Protein 3OF6 (pdb70)

CATH classification: 2.60.40.10 (+1 more: 2.60.40.10)

B-factor: mean 86.04, std 24.81, range [16.62, 244.66]

Nearest PDB structures (foldseek):
  1kgc-assembly1_E  TM=9.900E-01  e=1.786E-47  Homo sapiens
  7pbe-assembly2_J  TM=9.683E-01  e=1.041E-43  Homo sapiens
  7z50-assembly2_F  TM=9.726E-01  e=2.610E-43  Mus musculus
  4ozh-assembly2_F  TM=9.493E-01  e=7.815E-44  Homo sapiens
  3vxs-assembly1_E  TM=9.601E-01  e=2.074E-43  Homo sapiens

InterPro domains:
  IPR013783 Immunoglobulin-like fold [G3DSA:2.60.40.10] (13-126)
  IPR027834 Pre-T-cell antigen receptor [PF15028] (20-144)
  IPR027834 Pre-T-cell antigen receptor [PTHR37866] (1-277)
  IPR036179 Immunoglobulin-like domain superfamily [SSF48726] (24-108)

Structure (mmCIF, N/CA/C/O backbone):
data_3OF6
#
_entry.id   3OF6
#
_cell.length_a   114.902
_cell.length_b   114.902
_cell.length_c   183.101
_cell.angle_alpha   90.00
_cell.angle_beta   90.00
_cell.angle_gamma   120.00
#
_symmetry.space_group_name_H-M   'P 32 2 1'
#
loop_
_entity.id
_entity.type
_entity.pdbx_description
1 polymer 'T cell receptor beta chain'
2 polymer 'Pre T-cell antigen receptor alpha'
3 non-polymer 2-acetamido-2-deoxy-beta-D-glucopyranose
4 water water
#
loop_
_atom_site.group_PDB
_atom_site.id
_atom_site.type_symbol
_atom_site.label_atom_id
_atom_site.label_alt_id
_atom_site.label_comp_id
_atom_site.label_asym_id
_atom_site.label_entity_id
_atom_site.label_seq_id
_atom_site.pdbx_PDB_ins_code
_atom_site.Cartn_x
_atom_site.Cartn_y
_atom_site.Cartn_z
_atom_site.occupancy
_atom_site.B_iso_or_equiv
_atom_site.auth_seq_id
_atom_site.auth_comp_id
_atom_site.auth_asym_id
_atom_site.auth_atom_id
_atom_site.pdbx_PDB_model_num
ATOM 1 N N . MET A 1 5 ? 68.814 -73.724 50.802 1.00 90.87 2 MET A N 1
ATOM 2 C CA . MET A 1 5 ? 69.589 -73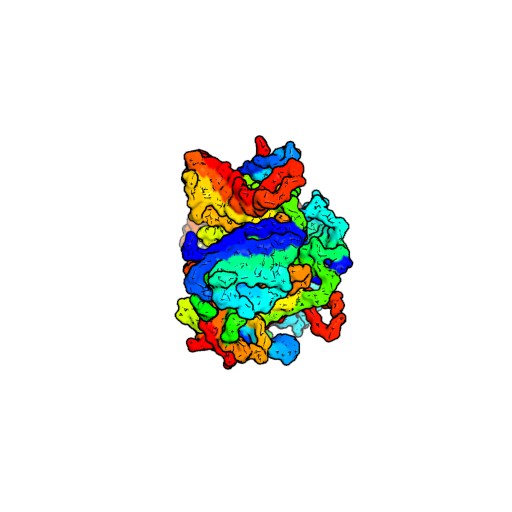.912 49.581 1.00 97.92 2 MET A CA 1
ATOM 3 C C . MET A 1 5 ? 69.805 -75.393 49.288 1.00 100.58 2 MET A C 1
ATOM 4 O O . MET A 1 5 ? 70.232 -76.151 50.159 1.00 102.50 2 MET A O 1
ATOM 6 N N . GLY A 1 6 ? 69.508 -75.800 48.057 1.00 100.29 3 GLY A N 1
ATOM 7 C CA . GLY A 1 6 ? 69.007 -74.885 47.048 1.00 98.01 3 GLY A CA 1
ATOM 8 C C . GLY A 1 6 ? 67.493 -74.881 46.966 1.00 99.49 3 GLY A C 1
ATOM 9 O O . GLY A 1 6 ? 66.813 -74.414 47.880 1.00 104.16 3 GLY A O 1
ATOM 10 N N . VAL A 1 7 ? 66.964 -75.404 45.864 1.00 88.60 4 VAL A N 1
ATOM 11 C CA . VAL A 1 7 ? 65.521 -75.464 45.662 1.00 69.46 4 VAL A CA 1
ATOM 12 C C . VAL A 1 7 ? 64.917 -76.674 46.367 1.00 65.50 4 VAL A C 1
ATOM 13 O O . VAL A 1 7 ? 65.308 -77.812 46.111 1.00 65.46 4 VAL A O 1
ATOM 17 N N . SER A 1 8 ? 63.963 -76.420 47.258 1.00 67.67 5 SER A N 1
ATOM 18 C CA . SER A 1 8 ? 63.294 -77.491 47.988 1.00 78.36 5 SER A CA 1
ATOM 19 C C . SER A 1 8 ? 61.789 -77.462 47.743 1.00 75.26 5 SER A C 1
ATOM 20 O O . SER A 1 8 ? 61.194 -76.394 47.605 1.00 73.23 5 SER A O 1
ATOM 23 N N . GLN A 1 9 ? 61.180 -78.642 47.687 1.00 74.24 6 GLN A N 1
ATOM 24 C CA . GLN A 1 9 ? 59.742 -78.751 47.467 1.00 71.43 6 GLN A CA 1
ATOM 25 C C . GLN A 1 9 ? 59.084 -79.593 48.554 1.00 62.74 6 GLN A C 1
ATOM 26 O O . GLN A 1 9 ? 59.743 -80.394 49.216 1.00 69.98 6 GLN A O 1
ATOM 32 N N . SER A 1 10 ? 57.781 -79.405 48.733 1.00 55.89 7 SER A N 1
ATOM 33 C CA . SER A 1 10 ? 57.034 -80.135 49.750 1.00 62.59 7 SER A CA 1
ATOM 34 C C . SER A 1 10 ? 55.554 -80.220 49.393 1.00 75.90 7 SER A C 1
ATOM 35 O O . SER A 1 10 ? 54.946 -79.220 49.010 1.00 86.91 7 SER A O 1
ATOM 38 N N . PRO A 1 11 ? 54.968 -81.420 49.520 1.00 71.73 8 PRO A N 1
ATOM 39 C CA . PRO A 1 11 ? 55.678 -82.635 49.933 1.00 72.68 8 PRO A CA 1
ATOM 40 C C . PRO A 1 11 ? 56.417 -83.274 48.762 1.00 71.44 8 PRO A C 1
ATOM 41 O O . PRO A 1 11 ? 56.165 -82.919 47.612 1.00 75.38 8 PRO A O 1
ATOM 45 N N . ARG A 1 12 ? 57.318 -84.206 49.056 1.00 68.41 9 ARG A N 1
ATOM 46 C CA . ARG A 1 12 ? 58.024 -84.938 48.011 1.00 76.11 9 ARG A CA 1
ATOM 47 C C . ARG A 1 12 ? 57.152 -86.071 47.482 1.00 78.77 9 ARG A C 1
ATOM 48 O O . ARG A 1 12 ? 57.205 -86.411 46.300 1.00 81.12 9 ARG A O 1
ATOM 56 N N . TYR A 1 13 ? 56.349 -86.649 48.369 1.00 72.21 10 TYR A N 1
ATOM 57 C CA . TYR A 1 13 ? 55.446 -87.732 48.002 1.00 68.69 10 TYR A CA 1
ATOM 58 C C . TYR A 1 13 ? 54.060 -87.488 48.585 1.00 71.59 10 TYR A C 1
ATOM 59 O O . TYR A 1 13 ? 53.907 -87.323 49.796 1.00 79.43 10 TYR A O 1
ATOM 68 N N . LYS A 1 14 ? 53.051 -87.467 47.721 1.00 67.63 11 LYS A N 1
ATOM 69 C CA . LYS A 1 14 ? 51.684 -87.212 48.156 1.00 65.40 11 LYS A CA 1
ATOM 70 C C . LYS A 1 14 ? 50.682 -88.117 47.448 1.00 69.66 11 LYS A C 1
ATOM 71 O O . LYS A 1 14 ? 50.555 -88.084 46.224 1.00 70.90 11 LYS A O 1
ATOM 77 N N . VAL A 1 15 ? 49.973 -88.926 48.229 1.00 82.03 12 VAL A N 1
ATOM 78 C CA . VAL A 1 15 ? 48.924 -89.786 47.694 1.00 94.26 12 VAL A CA 1
ATOM 79 C C . VAL A 1 15 ? 47.557 -89.303 48.166 1.00 112.60 12 VAL A C 1
ATOM 80 O O . VAL A 1 15 ? 47.344 -89.083 49.359 1.00 123.47 12 VAL A O 1
ATOM 84 N N . ALA A 1 16 ? 46.632 -89.132 47.227 1.00 113.88 13 ALA A N 1
ATOM 85 C CA . ALA A 1 16 ? 45.308 -88.615 47.552 1.00 113.00 13 ALA A CA 1
ATOM 86 C C . ALA A 1 16 ? 44.197 -89.350 46.808 1.00 106.86 13 ALA A C 1
ATOM 87 O O . ALA A 1 16 ? 44.449 -90.071 45.842 1.00 102.96 13 ALA A O 1
ATOM 89 N N . LYS A 1 17 ? 42.966 -89.156 47.269 1.00 107.50 14 LYS A N 1
ATOM 90 C CA . LYS A 1 17 ? 41.796 -89.769 46.654 1.00 101.90 14 LYS A CA 1
ATOM 91 C C . LYS A 1 17 ? 41.175 -88.816 45.638 1.00 104.46 14 LYS A C 1
ATOM 92 O O . LYS A 1 17 ? 41.275 -87.598 45.781 1.00 106.35 14 LYS A O 1
ATOM 98 N N . ARG A 1 18 ? 40.538 -89.371 44.612 1.00 106.41 15 ARG A N 1
ATOM 99 C CA . ARG A 1 18 ? 39.901 -88.554 43.585 1.00 105.25 15 ARG A CA 1
ATOM 100 C C . ARG A 1 18 ? 38.785 -87.695 44.170 1.00 99.04 15 ARG A C 1
ATOM 101 O O . ARG A 1 18 ? 37.952 -88.178 44.937 1.00 95.95 15 ARG A O 1
ATOM 109 N N . GLY A 1 19 ? 38.779 -86.418 43.803 1.00 95.24 16 GLY A N 1
ATOM 110 C CA . GLY A 1 19 ? 37.805 -85.478 44.325 1.00 99.18 16 GLY A CA 1
ATOM 111 C C . GLY A 1 19 ? 38.344 -84.723 45.523 1.00 103.36 16 GLY A C 1
ATOM 112 O O . GLY A 1 19 ? 37.666 -83.865 46.088 1.00 105.28 16 GLY A O 1
ATOM 113 N N . GLN A 1 20 ? 39.574 -85.047 45.911 1.00 104.50 17 GLN A N 1
ATOM 114 C CA . GLN A 1 20 ? 40.217 -84.403 47.051 1.00 105.89 17 GLN A CA 1
ATOM 115 C C . GLN A 1 20 ? 41.275 -83.404 46.596 1.00 111.93 17 GLN A C 1
ATOM 116 O O . GLN A 1 20 ? 42.351 -83.789 46.141 1.00 111.97 17 GLN A O 1
ATOM 122 N N . ASP A 1 21 ? 40.960 -82.118 46.722 1.00 122.87 18 ASP A N 1
ATOM 123 C CA . ASP A 1 21 ? 41.885 -81.058 46.337 1.00 134.94 18 ASP A CA 1
ATOM 124 C C . ASP A 1 21 ? 43.183 -81.126 47.138 1.00 141.65 18 ASP A C 1
ATOM 125 O O . ASP A 1 21 ? 43.166 -81.376 48.343 1.00 148.27 18 ASP A O 1
ATOM 130 N N . VAL A 1 22 ? 44.304 -80.902 46.461 1.00 138.93 19 VAL A N 1
ATOM 131 C CA . VAL A 1 22 ? 45.612 -80.946 47.106 1.00 138.69 19 VAL A CA 1
ATOM 132 C C . VAL A 1 22 ? 46.359 -79.626 46.933 1.00 134.86 19 VAL A C 1
ATOM 133 O O . VAL A 1 22 ? 45.891 -78.725 46.237 1.00 139.68 19 VAL A O 1
ATOM 137 N N . ALA A 1 23 ? 47.520 -79.518 47.572 1.00 127.71 20 ALA A N 1
ATOM 138 C CA . ALA A 1 23 ? 48.328 -78.307 47.492 1.00 121.70 20 ALA A CA 1
ATOM 139 C C . ALA A 1 23 ? 49.818 -78.620 47.580 1.00 118.23 20 ALA A C 1
ATOM 140 O O . ALA A 1 23 ? 50.246 -79.424 48.409 1.00 110.22 20 ALA A O 1
ATOM 142 N N . LEU A 1 24 ? 50.603 -77.979 46.721 1.00 121.46 21 LEU A N 1
ATOM 143 C CA . LEU A 1 24 ? 52.047 -78.181 46.698 1.00 118.82 21 LEU A CA 1
ATOM 144 C C . LEU A 1 24 ? 52.776 -76.866 46.951 1.00 117.41 21 LEU A C 1
ATOM 145 O O . LEU A 1 24 ? 52.207 -75.789 46.777 1.00 122.58 21 LEU A O 1
ATOM 150 N N . ARG A 1 25 ? 54.037 -76.958 47.360 1.00 111.97 22 ARG A N 1
ATOM 151 C CA . ARG A 1 25 ? 54.828 -75.769 47.656 1.00 105.20 22 ARG A CA 1
ATOM 152 C C . ARG A 1 25 ? 56.256 -75.889 47.132 1.00 85.70 22 ARG A C 1
ATOM 153 O O . ARG A 1 25 ? 56.764 -76.992 46.926 1.00 75.40 22 ARG A O 1
ATOM 155 N N . CYS A 1 26 ? 56.896 -74.744 46.918 1.00 83.54 23 CYS A N 1
ATOM 156 C CA . CYS A 1 26 ? 58.270 -74.709 46.431 1.00 89.34 23 CYS A CA 1
ATOM 157 C C . CYS A 1 26 ? 59.000 -73.477 46.955 1.00 92.36 23 CYS A C 1
ATOM 158 O O . CYS A 1 26 ? 58.495 -72.358 46.860 1.00 98.79 23 CYS A O 1
ATOM 161 N N . ASP A 1 27 ? 60.189 -73.689 47.511 1.00 87.44 24 ASP A N 1
ATOM 162 C CA . ASP A 1 27 ? 60.991 -72.592 48.040 1.00 88.82 24 ASP A CA 1
ATOM 163 C C . ASP A 1 27 ? 62.291 -72.448 47.253 1.00 88.43 24 ASP A C 1
ATOM 164 O O . ASP A 1 27 ? 63.306 -73.049 47.605 1.00 83.26 24 ASP A O 1
ATOM 169 N N . PRO A 1 28 ? 62.257 -71.644 46.179 1.00 89.36 25 PRO A N 1
ATOM 170 C CA . PRO A 1 28 ? 63.393 -71.433 45.275 1.00 88.66 25 PRO A CA 1
ATOM 171 C C . PRO A 1 28 ? 64.626 -70.889 45.991 1.00 95.48 25 PRO A C 1
ATOM 172 O O . PRO A 1 28 ? 64.549 -70.511 47.160 1.00 98.94 25 PRO A O 1
ATOM 176 N N . ILE A 1 29 ? 65.751 -70.855 45.285 1.00 97.48 26 ILE A N 1
ATOM 177 C CA . ILE A 1 29 ? 66.995 -70.337 45.841 1.00 99.84 26 ILE A CA 1
ATOM 178 C C . ILE A 1 29 ? 66.913 -68.825 46.029 1.00 111.33 26 ILE A C 1
ATOM 179 O O . ILE A 1 29 ? 66.347 -68.117 45.196 1.00 107.91 26 ILE A O 1
ATOM 184 N N . SER A 1 30 ? 67.478 -68.338 47.129 1.00 121.04 27 SER A N 1
ATOM 185 C CA . SER A 1 30 ? 67.454 -66.913 47.440 1.00 121.73 27 SER A CA 1
ATOM 186 C C . SER A 1 30 ? 68.139 -66.089 46.354 1.00 122.31 27 SER A C 1
ATOM 187 O O . SER A 1 30 ? 69.262 -66.389 45.948 1.00 122.58 27 SER A O 1
ATOM 190 N N . GLY A 1 31 ? 67.455 -65.049 45.888 1.00 119.10 28 GLY A N 1
ATOM 191 C CA . GLY A 1 31 ? 68.006 -64.165 44.877 1.00 114.42 28 GLY A CA 1
ATOM 192 C C . GLY A 1 31 ? 67.634 -64.566 43.463 1.00 109.75 28 GLY A C 1
ATOM 193 O O . GLY A 1 31 ? 68.189 -64.044 42.496 1.00 112.41 28 GLY A O 1
ATOM 194 N N . HIS A 1 32 ? 66.693 -65.495 43.341 1.00 99.65 29 HIS A N 1
ATOM 195 C CA . HIS A 1 32 ? 66.245 -65.962 42.033 1.00 82.10 29 HIS A CA 1
ATOM 196 C C . HIS A 1 32 ? 64.989 -65.229 41.572 1.00 70.47 29 HIS A C 1
ATOM 197 O O . HIS A 1 32 ? 63.945 -65.288 42.222 1.00 60.49 29 HIS A O 1
ATOM 204 N N . VAL A 1 33 ? 65.104 -64.540 40.442 1.00 73.65 30 VAL A N 1
ATOM 205 C CA . VAL A 1 33 ? 64.026 -63.707 39.923 1.00 82.38 30 VAL A CA 1
ATOM 206 C C . VAL A 1 33 ? 62.896 -64.524 39.301 1.00 94.76 30 VAL A C 1
ATOM 207 O O . VAL A 1 33 ? 61.720 -64.199 39.468 1.00 106.21 30 VAL A O 1
ATOM 211 N N . SER A 1 34 ? 63.255 -65.585 38.585 1.00 90.41 31 SER A N 1
ATOM 212 C CA . SER A 1 34 ? 62.267 -66.396 37.880 1.00 86.32 31 SER A CA 1
ATOM 213 C C . SER A 1 34 ? 61.889 -67.663 38.642 1.00 93.68 31 SER A C 1
ATOM 214 O O . SER A 1 34 ? 62.598 -68.092 39.552 1.00 94.30 31 SER A O 1
ATOM 217 N N . LEU A 1 35 ? 60.762 -68.254 38.256 1.00 102.99 32 LEU A N 1
ATOM 218 C CA . LEU A 1 35 ? 60.272 -69.480 38.873 1.00 105.26 32 LEU A CA 1
ATOM 219 C C . LEU A 1 35 ? 59.411 -70.235 37.866 1.00 103.77 32 LEU A C 1
ATOM 220 O O . LEU A 1 35 ? 58.569 -69.641 37.193 1.00 96.01 32 LEU A O 1
ATOM 225 N N . PHE A 1 36 ? 59.621 -71.543 37.764 1.00 111.15 33 PHE A N 1
ATOM 226 C CA . PHE A 1 36 ? 58.910 -72.350 36.779 1.00 116.89 33 PHE A CA 1
ATOM 227 C C . PHE A 1 36 ? 58.196 -73.543 37.408 1.00 116.11 33 PHE A C 1
ATOM 228 O O . PHE A 1 36 ? 58.601 -74.042 38.458 1.00 119.48 33 PHE A O 1
ATOM 236 N N . TRP A 1 37 ? 57.129 -73.991 36.753 1.00 112.87 34 TRP A N 1
ATOM 237 C CA . TRP A 1 37 ? 56.417 -75.197 37.159 1.00 111.29 34 TRP A CA 1
ATOM 238 C C . TRP A 1 37 ? 56.293 -76.153 35.978 1.00 114.63 34 TRP A C 1
ATOM 239 O O . TRP A 1 37 ? 55.847 -75.764 34.899 1.00 119.58 34 TRP A O 1
ATOM 250 N N . TYR A 1 38 ? 56.692 -77.404 36.184 1.00 108.94 35 TYR A N 1
ATOM 251 C CA . TYR A 1 38 ? 56.650 -78.402 35.120 1.00 100.45 35 TYR A CA 1
ATOM 252 C C . TYR A 1 38 ? 55.864 -79.646 35.524 1.00 100.48 35 TYR A C 1
ATOM 253 O O . TYR A 1 38 ? 55.480 -79.803 36.683 1.00 93.09 35 TYR A O 1
ATOM 262 N N . GLN A 1 39 ? 55.629 -80.526 34.555 1.00 109.20 36 GLN A N 1
ATOM 263 C CA . GLN A 1 39 ? 54.860 -81.743 34.787 1.00 110.08 36 GLN A CA 1
ATOM 264 C C . GLN A 1 39 ? 55.415 -82.912 33.981 1.00 118.60 36 GLN A C 1
ATOM 265 O O . GLN A 1 39 ? 55.339 -82.922 32.753 1.00 123.28 36 GLN A O 1
ATOM 271 N N . GLN A 1 40 ? 55.972 -83.897 34.678 1.00 127.02 37 GLN A N 1
ATOM 272 C CA . GLN A 1 40 ? 56.490 -85.095 34.027 1.00 135.68 37 GLN A CA 1
ATOM 273 C C . GLN A 1 40 ? 55.536 -86.269 34.205 1.00 133.86 37 GLN A C 1
ATOM 274 O O . GLN A 1 40 ? 55.222 -86.662 35.329 1.00 127.68 37 GLN A O 1
ATOM 280 N N . ALA A 1 41 ? 55.076 -86.826 33.090 1.00 138.58 38 ALA A N 1
ATOM 281 C CA . ALA A 1 41 ? 54.147 -87.948 33.124 1.00 141.44 38 ALA A CA 1
ATOM 282 C C . ALA A 1 41 ? 54.423 -88.931 31.991 1.00 147.11 38 ALA A C 1
ATOM 283 O O . ALA A 1 41 ? 54.795 -88.532 30.887 1.00 156.81 38 ALA A O 1
ATOM 285 N N . LEU A 1 42 ? 54.243 -90.217 32.277 1.00 138.44 39 LEU A N 1
ATOM 286 C CA . LEU A 1 42 ? 54.436 -91.267 31.283 1.00 126.39 39 LEU A CA 1
ATOM 287 C C . LEU A 1 42 ? 55.868 -91.297 30.754 1.00 117.96 39 LEU A C 1
ATOM 288 O O . LEU A 1 42 ? 56.119 -91.769 29.645 1.00 116.58 39 LEU A O 1
ATOM 293 N N . GLY A 1 43 ? 56.801 -90.791 31.554 1.00 110.58 40 GLY A N 1
ATOM 294 C CA . GLY A 1 43 ? 58.203 -90.780 31.179 1.00 110.02 40 GLY A CA 1
ATOM 295 C C . GLY A 1 43 ? 58.560 -89.648 30.236 1.00 109.62 40 GLY A C 1
ATOM 296 O O . GLY A 1 43 ? 59.728 -89.454 29.898 1.00 114.59 40 GLY A O 1
ATOM 297 N N . GLN A 1 44 ? 57.550 -88.897 29.810 1.00 98.82 41 GLN A N 1
ATOM 298 C CA . GLN A 1 44 ? 57.758 -87.777 28.899 1.00 95.09 41 GLN A CA 1
ATOM 299 C C . GLN A 1 44 ? 58.521 -86.640 29.570 1.00 100.62 41 GLN A C 1
ATOM 300 O O . GLN A 1 44 ? 58.471 -86.480 30.789 1.00 101.64 41 GLN A O 1
ATOM 306 N N . GLY A 1 45 ? 59.227 -85.854 28.763 1.00 104.93 42 GLY A N 1
ATOM 307 C CA . GLY A 1 45 ? 59.986 -84.726 29.268 1.00 98.83 42 GLY A CA 1
ATOM 308 C C . GLY A 1 45 ? 59.108 -83.731 30.002 1.00 92.24 42 GLY A C 1
ATOM 309 O O . GLY A 1 45 ? 57.888 -83.736 29.839 1.00 96.31 42 GLY A O 1
ATOM 310 N N . PRO A 1 46 ? 59.729 -82.867 30.818 1.00 78.66 43 PRO A N 1
ATOM 311 C CA . PRO A 1 46 ? 59.031 -81.857 31.619 1.00 63.83 43 PRO A CA 1
ATOM 312 C C . PRO A 1 46 ? 58.139 -80.968 30.763 1.00 61.42 43 PRO A C 1
ATOM 313 O O . PRO A 1 46 ? 58.637 -80.160 29.980 1.00 56.90 43 PRO A O 1
ATOM 317 N N . GLU A 1 47 ? 56.828 -81.126 30.914 1.00 71.87 44 GLU A N 1
ATOM 318 C CA . GLU A 1 47 ? 55.869 -80.318 30.175 1.00 75.92 44 GLU A CA 1
ATOM 319 C C . GLU A 1 47 ? 55.576 -79.020 30.920 1.00 82.67 44 GLU A C 1
ATOM 320 O O . GLU A 1 47 ? 55.084 -79.040 32.048 1.00 85.98 44 GLU A O 1
ATOM 326 N N . PHE A 1 48 ? 55.886 -77.896 30.283 1.00 84.73 45 PHE A N 1
ATOM 327 C CA . PHE A 1 48 ? 55.691 -76.584 30.890 1.00 83.36 45 PHE A CA 1
ATOM 328 C C . PHE A 1 48 ? 54.275 -76.416 31.434 1.00 77.12 45 PHE A C 1
ATOM 329 O O . PHE A 1 48 ? 53.324 -76.992 30.906 1.00 76.97 45 PHE A O 1
ATOM 337 N N . LEU A 1 49 ? 54.146 -75.625 32.494 1.00 77.18 46 LEU A N 1
ATOM 338 C CA . LEU A 1 49 ? 52.847 -75.353 33.098 1.00 91.44 46 LEU A CA 1
ATOM 339 C C . LEU A 1 49 ? 52.604 -73.852 33.217 1.00 97.46 46 LEU A C 1
ATOM 340 O O . LEU A 1 49 ? 51.804 -73.283 32.475 1.00 94.43 46 LEU A O 1
ATOM 345 N N . THR A 1 50 ? 53.300 -73.217 34.155 1.00 104.62 47 THR A N 1
ATOM 346 C CA . THR A 1 50 ? 53.163 -71.781 34.371 1.00 107.98 47 THR A CA 1
ATOM 347 C C . THR A 1 50 ? 54.520 -71.129 34.619 1.00 112.12 47 THR A C 1
ATOM 348 O O . THR A 1 50 ? 55.517 -71.815 34.847 1.00 112.95 47 THR A O 1
ATOM 352 N N . TYR A 1 51 ? 54.552 -69.801 34.574 1.00 110.53 48 TYR A N 1
ATOM 353 C CA . TYR A 1 51 ? 55.790 -69.055 34.764 1.00 106.06 48 TYR A CA 1
ATOM 354 C C . TYR A 1 51 ? 55.621 -67.921 35.771 1.00 111.42 48 TYR A C 1
ATOM 355 O O . TYR A 1 51 ? 54.656 -67.161 35.707 1.00 113.49 48 TYR A O 1
ATOM 364 N N . PHE A 1 52 ? 56.566 -67.816 36.700 1.00 114.16 49 PHE A N 1
ATOM 365 C CA . PHE A 1 52 ? 56.546 -66.757 37.703 1.00 113.14 49 PHE A CA 1
ATOM 366 C C . PHE A 1 52 ? 57.750 -65.829 37.578 1.00 114.16 49 PHE A C 1
ATOM 367 O O . PHE A 1 52 ? 58.896 -66.259 37.703 1.00 106.41 49 PHE A O 1
ATOM 375 N N . GLN A 1 53 ? 57.477 -64.553 37.329 1.00 122.34 50 GLN A N 1
ATOM 376 C CA . GLN A 1 53 ? 58.518 -63.537 37.265 1.00 125.40 50 GLN A CA 1
ATOM 377 C C . GLN A 1 53 ? 58.325 -62.528 38.389 1.00 126.64 50 GLN A C 1
ATOM 378 O O . GLN A 1 53 ? 57.468 -61.649 38.304 1.00 130.50 50 GLN A O 1
ATOM 384 N N . ASN A 1 54 ? 59.125 -62.662 39.442 1.00 122.46 51 ASN A N 1
ATOM 385 C CA . ASN A 1 54 ? 58.987 -61.807 40.614 1.00 123.74 51 ASN A CA 1
ATOM 386 C C . ASN A 1 54 ? 57.541 -61.750 41.090 1.00 127.68 51 ASN A C 1
ATOM 387 O O . ASN A 1 54 ? 56.875 -60.726 40.949 1.00 138.85 51 ASN A O 1
ATOM 392 N N . GLU A 1 55 ? 57.064 -62.865 41.636 1.00 118.50 52 GLU A N 1
ATOM 393 C CA . GLU A 1 55 ? 55.709 -62.972 42.176 1.00 113.10 52 GLU A CA 1
ATOM 394 C C . GLU A 1 55 ? 54.617 -62.627 41.161 1.00 93.63 52 GLU A C 1
ATOM 395 O O . GLU A 1 55 ? 53.475 -62.361 41.536 1.00 86.11 52 GLU A O 1
ATOM 401 N N . ALA A 1 56 ? 54.965 -62.645 39.878 1.00 85.24 53 ALA A N 1
ATOM 402 C CA . ALA A 1 56 ? 54.008 -62.304 38.829 1.00 76.50 53 ALA A CA 1
ATOM 403 C C . ALA A 1 56 ? 54.004 -63.324 37.694 1.00 79.40 53 ALA A C 1
ATOM 404 O O . ALA A 1 56 ? 55.034 -63.580 37.074 1.00 87.41 53 ALA A O 1
ATOM 406 N N . GLN A 1 57 ? 52.836 -63.899 37.423 1.00 72.73 54 GLN A N 1
ATOM 407 C CA . GLN A 1 57 ? 52.689 -64.859 36.335 1.00 74.96 54 GLN A CA 1
ATOM 408 C C . GLN A 1 57 ? 52.599 -64.164 34.980 1.00 80.05 54 GLN A C 1
ATOM 409 O O . GLN A 1 57 ? 51.700 -63.357 34.744 1.00 77.07 54 GLN A O 1
ATOM 415 N N . LEU A 1 58 ? 53.536 -64.485 34.094 1.00 83.63 55 LEU A N 1
ATOM 416 C CA . LEU A 1 58 ? 53.573 -63.888 32.765 1.00 89.47 55 LEU A CA 1
ATOM 417 C C . LEU A 1 58 ? 53.317 -64.929 31.679 1.00 103.05 55 LEU A C 1
ATOM 418 O O . LEU A 1 58 ? 53.424 -64.634 30.489 1.00 107.36 55 LEU A O 1
ATOM 423 N N . ASP A 1 59 ? 52.978 -66.146 32.094 1.00 107.31 56 ASP A N 1
ATOM 424 C CA . ASP A 1 59 ? 52.731 -67.233 31.152 1.00 104.81 56 ASP A CA 1
ATOM 425 C C . ASP A 1 59 ? 51.942 -68.366 31.804 1.00 102.32 56 ASP A C 1
ATOM 426 O O . ASP A 1 59 ? 52.315 -68.863 32.866 1.00 93.86 56 ASP A O 1
ATOM 431 N N . LYS A 1 60 ? 50.849 -68.767 31.161 1.00 108.00 57 LYS A N 1
ATOM 432 C CA . LYS A 1 60 ? 50.005 -69.843 31.670 1.00 104.33 57 LYS A CA 1
ATOM 433 C C . LYS A 1 60 ? 49.563 -70.768 30.541 1.00 103.47 57 LYS A C 1
ATOM 434 O O . LYS A 1 60 ? 48.426 -71.240 30.522 1.00 104.63 57 LYS A O 1
ATOM 440 N N . SER A 1 61 ? 50.468 -71.026 29.603 1.00 104.00 58 SER A N 1
ATOM 441 C CA . SER A 1 61 ? 50.148 -71.826 28.425 1.00 114.59 58 SER A CA 1
ATOM 442 C C . SER A 1 61 ? 50.080 -73.319 28.733 1.00 117.38 58 SER A C 1
ATOM 443 O O . SER A 1 61 ? 49.254 -74.040 28.173 1.00 113.16 58 SER A O 1
ATOM 446 N N . GLY A 1 62 ? 50.952 -73.778 29.625 1.00 118.11 59 GLY A N 1
ATOM 447 C CA . GLY A 1 62 ? 51.056 -75.192 29.931 1.00 116.02 59 GLY A CA 1
ATOM 448 C C . GLY A 1 62 ? 49.872 -75.767 30.685 1.00 112.55 59 GLY A C 1
ATOM 449 O O . GLY A 1 62 ? 49.685 -76.983 30.718 1.00 112.59 59 GLY A O 1
ATOM 450 N N . LEU A 1 63 ? 49.070 -74.897 31.290 1.00 105.14 60 LEU A N 1
ATOM 451 C CA . LEU A 1 63 ? 47.942 -75.337 32.104 1.00 100.32 60 LEU A CA 1
ATOM 452 C C . LEU A 1 63 ? 46.796 -75.894 31.263 1.00 105.96 60 LEU A C 1
ATOM 453 O O . LEU A 1 63 ? 46.167 -75.161 30.500 1.00 114.68 60 LEU A O 1
ATOM 458 N N . PRO A 1 64 ? 46.523 -77.200 31.404 1.00 104.79 61 PRO A N 1
ATOM 459 C CA . PRO A 1 64 ? 45.427 -77.865 30.691 1.00 102.95 61 PRO A CA 1
ATOM 460 C C . PRO A 1 64 ? 44.071 -77.554 31.317 1.00 100.04 61 PRO A C 1
ATOM 461 O O . PRO A 1 64 ? 43.205 -76.977 30.659 1.00 94.64 61 PRO A O 1
ATOM 465 N N . SER A 1 65 ? 43.895 -77.936 32.578 1.00 106.66 62 SER A N 1
ATOM 466 C CA . SER A 1 65 ? 42.629 -77.731 33.276 1.00 112.17 62 SER A CA 1
ATOM 467 C C . SER A 1 65 ? 42.707 -76.549 34.237 1.00 108.73 62 SER A C 1
ATOM 468 O O . SER A 1 65 ? 43.753 -76.284 34.826 1.00 105.40 62 SER A O 1
ATOM 471 N N . ASP A 1 66 ? 41.590 -75.847 34.398 1.00 110.17 63 ASP A N 1
ATOM 472 C CA . ASP A 1 66 ? 41.545 -74.658 35.244 1.00 114.43 63 ASP A CA 1
ATOM 473 C C . ASP A 1 66 ? 41.538 -74.997 36.733 1.00 117.34 63 ASP A C 1
ATOM 474 O O . ASP A 1 66 ? 41.538 -74.103 37.579 1.00 124.85 63 ASP A O 1
ATOM 476 N N . ARG A 1 67 ? 41.530 -76.288 37.050 1.00 105.82 64 ARG A N 1
ATOM 477 C CA . ARG A 1 67 ? 41.526 -76.731 38.440 1.00 86.70 64 ARG A CA 1
ATOM 478 C C . ARG A 1 67 ? 42.835 -76.374 39.138 1.00 79.13 64 ARG A C 1
ATOM 479 O O . ARG A 1 67 ? 42.883 -76.248 40.362 1.00 74.41 64 ARG A O 1
ATOM 487 N N . PHE A 1 68 ? 43.894 -76.215 38.352 1.00 89.34 65 PHE A N 1
ATOM 488 C CA . PHE A 1 68 ? 45.207 -75.876 38.887 1.00 93.36 65 PHE A CA 1
ATOM 489 C C . PHE A 1 68 ? 45.348 -74.365 39.037 1.00 91.38 65 PHE A C 1
ATOM 490 O O . PHE A 1 68 ? 44.813 -73.601 38.234 1.00 93.98 65 PHE A O 1
ATOM 498 N N . PHE A 1 69 ? 46.072 -73.939 40.067 1.00 94.26 66 PHE A N 1
ATOM 499 C CA . PHE A 1 69 ? 46.319 -72.519 40.294 1.00 98.20 66 PHE A CA 1
ATOM 500 C C . PHE A 1 69 ? 47.452 -72.297 41.291 1.00 90.61 66 PHE A C 1
ATOM 501 O O . PHE A 1 69 ? 47.352 -72.676 42.459 1.00 86.99 66 PHE A O 1
ATOM 509 N N . ALA A 1 70 ? 48.532 -71.682 40.820 1.00 80.87 67 ALA A N 1
ATOM 510 C CA . ALA A 1 70 ? 49.693 -71.417 41.660 1.00 68.54 67 ALA A CA 1
ATOM 511 C C . ALA A 1 70 ? 49.781 -69.942 42.034 1.00 74.63 67 ALA A C 1
ATOM 512 O O . ALA A 1 70 ? 49.428 -69.068 41.243 1.00 65.09 67 ALA A O 1
ATOM 514 N N . GLU A 1 71 ? 50.255 -69.673 43.246 1.00 86.75 68 GLU A N 1
ATOM 515 C CA . GLU A 1 71 ? 50.390 -68.305 43.730 1.00 87.42 68 GLU A CA 1
ATOM 516 C C . GLU A 1 71 ? 51.747 -68.085 44.389 1.00 90.64 68 GLU A C 1
ATOM 517 O O . GLU A 1 71 ? 52.248 -68.950 45.107 1.00 100.81 68 GLU A O 1
ATOM 523 N N . ARG A 1 72 ? 52.336 -66.920 44.140 1.00 88.00 69 ARG A N 1
ATOM 524 C CA . ARG A 1 72 ? 53.627 -66.573 44.722 1.00 89.94 69 ARG A CA 1
ATOM 525 C C . ARG A 1 72 ? 53.567 -65.187 45.360 1.00 97.74 69 ARG A C 1
ATOM 526 O O . ARG A 1 72 ? 54.227 -64.259 44.897 1.00 98.48 69 ARG A O 1
ATOM 534 N N . PRO A 1 73 ? 52.769 -65.045 46.429 1.00 100.81 70 PRO A N 1
ATOM 535 C CA . PRO A 1 73 ? 52.574 -63.755 47.100 1.00 104.21 70 PRO A CA 1
ATOM 536 C C . PRO A 1 73 ? 53.865 -63.215 47.707 1.00 112.40 70 PRO A C 1
ATOM 537 O O . PRO A 1 73 ? 54.211 -62.055 47.485 1.00 109.88 70 PRO A O 1
ATOM 541 N N . GLU A 1 74 ? 54.564 -64.053 48.466 1.00 123.92 71 GLU A N 1
ATOM 542 C CA . GLU A 1 74 ? 55.790 -63.640 49.140 1.00 125.85 71 GLU A CA 1
ATOM 543 C C . GLU A 1 74 ? 56.875 -63.227 48.149 1.00 125.97 71 GLU A C 1
ATOM 544 O O . GLU A 1 74 ? 57.756 -62.432 48.477 1.00 127.27 71 GLU A O 1
ATOM 546 N N . GLY A 1 75 ? 56.806 -63.771 46.939 1.00 120.11 72 GLY A N 1
ATOM 547 C CA . GLY A 1 75 ? 57.797 -63.481 45.918 1.00 115.03 72 GLY A CA 1
ATOM 548 C C . GLY A 1 75 ? 58.998 -64.400 46.022 1.00 107.86 72 GLY A C 1
ATOM 549 O O . GLY A 1 75 ? 59.861 -64.414 45.145 1.00 100.96 72 GLY A O 1
ATOM 550 N N . SER A 1 76 ? 59.051 -65.169 47.104 1.00 108.85 73 SER A N 1
ATOM 551 C CA . SER A 1 76 ? 60.132 -66.122 47.320 1.00 110.09 73 SER A CA 1
ATOM 552 C C . SER A 1 76 ? 59.571 -67.515 47.580 1.00 118.01 73 SER A C 1
ATOM 553 O O . SER A 1 76 ? 60.316 -68.491 47.668 1.00 119.93 73 SER A O 1
ATOM 556 N N . VAL A 1 77 ? 58.250 -67.597 47.704 1.00 116.97 74 VAL A N 1
ATOM 557 C CA . VAL A 1 77 ? 57.576 -68.865 47.956 1.00 108.34 74 VAL A CA 1
ATOM 558 C C . VAL A 1 77 ? 56.347 -69.014 47.065 1.00 117.89 74 VAL A C 1
ATOM 559 O O . VAL A 1 77 ? 55.493 -68.128 47.017 1.00 122.84 74 VAL A O 1
ATOM 563 N N . SER A 1 78 ? 56.264 -70.137 46.359 1.00 118.80 75 SER A N 1
ATOM 564 C CA . SER A 1 78 ? 55.135 -70.408 45.476 1.00 111.72 75 SER A CA 1
ATOM 565 C C . SER A 1 78 ? 54.306 -71.582 45.989 1.00 107.56 75 SER A C 1
ATOM 566 O O . SER A 1 78 ? 54.805 -72.429 46.728 1.00 110.36 75 SER A O 1
ATOM 569 N N . THR A 1 79 ? 53.038 -71.625 45.590 1.00 99.55 76 THR A N 1
ATOM 570 C CA . THR A 1 79 ? 52.134 -72.685 46.023 1.00 99.08 76 THR A CA 1
ATOM 571 C C . THR A 1 79 ? 51.140 -73.057 44.926 1.00 101.61 76 THR A C 1
ATOM 572 O O . THR A 1 79 ? 50.259 -72.269 44.582 1.00 107.76 76 THR A O 1
ATOM 576 N N . LEU A 1 80 ? 51.286 -74.262 44.384 1.00 95.70 77 LEU A N 1
ATOM 577 C CA . LEU A 1 80 ? 50.396 -74.749 43.336 1.00 87.26 77 LEU A CA 1
ATOM 578 C C . LEU A 1 80 ? 49.310 -75.654 43.910 1.00 86.62 77 LEU A C 1
ATOM 579 O O . LEU A 1 80 ? 49.605 -76.696 44.493 1.00 91.77 77 LEU A O 1
ATOM 584 N N . LYS A 1 81 ? 48.055 -75.252 43.739 1.00 84.40 78 LYS A N 1
ATOM 585 C CA . LYS A 1 81 ? 46.930 -76.025 44.254 1.00 76.96 78 LYS A CA 1
ATOM 586 C C . LYS A 1 81 ? 46.102 -76.629 43.124 1.00 74.43 78 LYS A C 1
ATOM 587 O O . LYS A 1 81 ? 45.977 -76.042 42.050 1.00 74.10 78 LYS A O 1
ATOM 589 N N . ILE A 1 82 ? 45.540 -77.807 43.375 1.00 72.25 79 ILE A N 1
ATOM 590 C CA . ILE A 1 82 ? 44.738 -78.508 42.378 1.00 73.67 79 ILE A CA 1
ATOM 591 C C . ILE A 1 82 ? 43.405 -78.952 42.971 1.00 83.55 79 ILE A C 1
ATOM 592 O O . ILE A 1 82 ? 43.342 -79.937 43.706 1.00 87.09 79 ILE A O 1
ATOM 597 N N . GLN A 1 83 ? 42.341 -78.224 42.648 1.00 89.79 80 GLN A N 1
ATOM 598 C CA . GLN A 1 83 ? 41.016 -78.544 43.169 1.00 100.04 80 GLN A CA 1
ATOM 599 C C . GLN A 1 83 ? 40.414 -79.761 42.477 1.00 110.72 80 GLN A C 1
ATOM 600 O O . GLN A 1 83 ? 40.505 -79.903 41.257 1.00 116.02 80 GLN A O 1
ATOM 606 N N . ARG A 1 84 ? 39.798 -80.635 43.268 1.00 111.03 81 ARG A N 1
ATOM 607 C CA . ARG A 1 84 ? 39.145 -81.831 42.747 1.00 111.55 81 ARG A CA 1
ATOM 608 C C . ARG A 1 84 ? 40.069 -82.598 41.806 1.00 107.45 81 ARG A C 1
ATOM 609 O O . ARG A 1 84 ? 39.737 -82.817 40.642 1.00 114.86 81 ARG A O 1
ATOM 617 N N . THR A 1 85 ? 41.227 -83.004 42.318 1.00 99.68 82 THR A N 1
ATOM 618 C CA . THR A 1 85 ? 42.225 -83.695 41.508 1.00 100.75 82 THR A CA 1
ATOM 619 C C . THR A 1 85 ? 41.657 -84.946 40.843 1.00 100.60 82 THR A C 1
ATOM 620 O O . THR A 1 85 ? 40.756 -85.592 41.378 1.00 92.83 82 THR A O 1
ATOM 624 N N . GLN A 1 86 ? 42.190 -85.278 39.671 1.00 103.79 83 GLN A N 1
ATOM 625 C CA . GLN A 1 86 ? 41.757 -86.460 38.935 1.00 100.04 83 GLN A CA 1
ATOM 626 C C . GLN A 1 86 ? 42.933 -87.393 38.663 1.00 103.15 83 GLN A C 1
ATOM 627 O O . GLN A 1 86 ? 44.029 -87.191 39.183 1.00 108.47 83 GLN A O 1
ATOM 629 N N . GLN A 1 87 ? 42.699 -88.414 37.844 1.00 104.05 84 GLN A N 1
ATOM 630 C CA . GLN A 1 87 ? 43.735 -89.393 37.531 1.00 109.86 84 GLN A CA 1
ATOM 631 C C . GLN A 1 87 ? 44.791 -88.827 36.585 1.00 107.59 84 GLN A C 1
ATOM 632 O O . GLN A 1 87 ? 45.967 -89.177 36.677 1.00 108.14 84 GLN A O 1
ATOM 638 N N . GLU A 1 88 ? 44.368 -87.952 35.677 1.00 104.61 85 GLU A N 1
ATOM 639 C CA . GLU A 1 88 ? 45.293 -87.322 34.740 1.00 98.89 85 GLU A CA 1
ATOM 640 C C . GLU A 1 88 ? 46.220 -86.339 35.449 1.00 90.62 85 GLU A C 1
ATOM 641 O O . GLU A 1 88 ? 47.052 -85.688 34.816 1.00 81.17 85 GLU A O 1
ATOM 647 N N . ASP A 1 89 ? 46.069 -86.237 36.765 1.00 92.13 86 ASP A N 1
ATOM 648 C CA . ASP A 1 89 ? 46.923 -85.374 37.572 1.00 87.68 86 ASP A CA 1
ATOM 649 C C . ASP A 1 89 ? 48.051 -86.180 38.208 1.00 79.88 86 ASP A C 1
ATOM 650 O O . ASP A 1 89 ? 48.992 -85.615 38.765 1.00 71.31 86 ASP A O 1
ATOM 655 N N . SER A 1 90 ? 47.948 -87.502 38.122 1.00 80.15 87 SER A N 1
ATOM 656 C CA . SER A 1 90 ? 48.963 -88.389 38.679 1.00 75.48 87 SER A CA 1
ATOM 657 C C . SER A 1 90 ? 50.277 -88.262 37.918 1.00 77.04 87 SER A C 1
ATOM 658 O O . SER A 1 90 ? 50.504 -88.961 36.930 1.00 75.55 87 SER A O 1
ATOM 661 N N . ALA A 1 91 ? 51.138 -87.364 38.384 1.00 80.51 88 ALA A N 1
ATOM 662 C CA . ALA A 1 91 ? 52.425 -87.129 37.742 1.00 79.87 88 ALA A CA 1
ATOM 663 C C . ALA A 1 91 ? 53.400 -86.456 38.701 1.00 76.73 88 ALA A C 1
ATOM 664 O O . ALA A 1 91 ? 53.065 -86.189 39.855 1.00 74.49 88 ALA A O 1
ATOM 666 N N . VAL A 1 92 ? 54.607 -86.186 38.216 1.00 78.72 89 VAL A N 1
ATOM 667 C CA . VAL A 1 92 ? 55.630 -85.538 39.027 1.00 75.92 89 VAL A CA 1
ATOM 668 C C . VAL A 1 92 ? 55.779 -84.067 38.651 1.00 71.73 89 VAL A C 1
ATOM 669 O O . VAL A 1 92 ? 56.313 -83.738 37.592 1.00 75.69 89 VAL A O 1
ATOM 673 N N . TYR A 1 93 ? 55.304 -83.188 39.526 1.00 68.16 90 TYR A N 1
ATOM 674 C CA . TYR A 1 93 ? 55.381 -81.751 39.287 1.00 65.01 90 TYR A CA 1
ATOM 675 C C . TYR A 1 93 ? 56.695 -81.177 39.804 1.00 59.88 90 TYR A C 1
ATOM 676 O O . TYR A 1 93 ? 56.984 -81.240 40.999 1.00 48.98 90 TYR A O 1
ATOM 685 N N . LEU A 1 94 ? 57.485 -80.616 38.895 1.00 65.90 91 LEU A N 1
ATOM 686 C CA . LEU A 1 94 ? 58.793 -80.074 39.244 1.00 71.71 91 LEU A CA 1
ATOM 687 C C . LEU A 1 94 ? 58.759 -78.561 39.424 1.00 71.15 91 LEU A C 1
ATOM 688 O O . LEU A 1 94 ? 57.816 -77.892 39.001 1.00 64.29 91 LEU A O 1
ATOM 693 N N . CYS A 1 95 ? 59.801 -78.030 40.056 1.00 73.23 92 CYS A N 1
ATOM 694 C CA . CYS A 1 95 ? 59.923 -76.596 40.280 1.00 72.69 92 CYS A CA 1
ATOM 695 C C . CYS A 1 95 ? 61.338 -76.129 39.961 1.00 75.94 92 CYS A C 1
ATOM 696 O O . CYS A 1 95 ? 62.315 -76.754 40.373 1.00 83.04 92 CYS A O 1
ATOM 699 N N . ALA A 1 96 ? 61.443 -75.027 39.226 1.00 71.82 93 ALA A N 1
ATOM 700 C CA . ALA A 1 96 ? 62.742 -74.492 38.839 1.00 68.53 93 ALA A CA 1
ATOM 701 C C . ALA A 1 96 ? 62.857 -73.009 39.173 1.00 86.56 93 ALA A C 1
ATOM 702 O O . ALA A 1 96 ? 61.854 -72.300 39.253 1.00 86.63 93 ALA A O 1
ATOM 704 N N . SER A 1 97 ? 64.087 -72.547 39.369 1.00 96.09 94 SER A N 1
ATOM 705 C CA . SER A 1 97 ? 64.341 -71.143 39.667 1.00 96.93 94 SER A CA 1
ATOM 706 C C . SER A 1 97 ? 65.620 -70.669 38.986 1.00 91.26 94 SER A C 1
ATOM 707 O O . SER A 1 97 ? 66.542 -71.453 38.761 1.00 90.23 94 SER A O 1
ATOM 710 N N . SER A 1 98 ? 65.670 -69.382 38.660 1.00 92.29 95 SER A N 1
ATOM 711 C CA . SER A 1 98 ? 66.828 -68.811 37.984 1.00 96.48 95 SER A CA 1
ATOM 712 C C . SER A 1 98 ? 66.914 -67.305 38.204 1.00 105.28 95 SER A C 1
ATOM 713 O O . SER A 1 98 ? 65.980 -66.687 38.713 1.00 110.04 95 SER A O 1
ATOM 716 N N . LEU A 1 99 ? 68.044 -66.720 37.817 1.00 109.18 96 LEU A N 1
ATOM 717 C CA . LEU A 1 99 ? 68.241 -65.281 37.935 1.00 116.14 96 LEU A CA 1
ATOM 718 C C . LEU A 1 99 ? 67.353 -64.540 36.942 1.00 126.98 96 LEU A C 1
ATOM 719 O O . LEU A 1 99 ? 67.205 -63.321 37.014 1.00 127.46 96 LEU A O 1
ATOM 724 N N . GLY A 1 100 ? 66.763 -65.290 36.017 1.00 139.19 97 GLY A N 1
ATOM 725 C CA . GLY A 1 100 ? 65.896 -64.723 35.002 1.00 149.89 97 GLY A CA 1
ATOM 726 C C . GLY A 1 100 ? 65.545 -65.741 33.935 1.00 156.79 97 GLY A C 1
ATOM 727 O O . GLY A 1 100 ? 66.025 -66.874 33.966 1.00 163.44 97 GLY A O 1
ATOM 728 N N . GLN A 1 101 ? 64.708 -65.337 32.986 1.00 152.81 98 GLN A N 1
ATOM 729 C CA . GLN A 1 101 ? 64.282 -66.229 31.913 1.00 147.95 98 GLN A CA 1
ATOM 730 C C . GLN A 1 101 ? 65.390 -66.443 30.885 1.00 146.83 98 GLN A C 1
ATOM 731 O O . GLN A 1 101 ? 65.175 -67.078 29.852 1.00 148.02 98 GLN A O 1
ATOM 733 N N . ALA A 1 102 ? 66.574 -65.912 31.173 1.00 145.04 99 ALA A N 1
ATOM 734 C CA . ALA A 1 102 ? 67.710 -66.037 30.267 1.00 147.75 99 ALA A CA 1
ATOM 735 C C . ALA A 1 102 ? 68.923 -66.644 30.966 1.00 148.85 99 ALA A C 1
ATOM 736 O O . ALA A 1 102 ? 70.064 -66.379 30.588 1.00 148.40 99 ALA A O 1
ATOM 738 N N . TYR A 1 103 ? 68.669 -67.458 31.985 1.00 148.88 100 TYR A N 1
ATOM 739 C CA . TYR A 1 103 ? 69.741 -68.104 32.734 1.00 145.56 100 TYR A CA 1
ATOM 740 C C . TYR A 1 103 ? 69.427 -69.577 32.973 1.00 132.39 100 TYR A C 1
ATOM 741 O O . TYR A 1 103 ? 68.299 -70.022 32.759 1.00 127.92 100 TYR A O 1
ATOM 750 N N . GLU A 1 104 ? 70.429 -70.330 33.417 1.00 122.15 105 GLU A N 1
ATOM 751 C CA . GLU A 1 104 ? 70.259 -71.757 33.665 1.00 109.37 105 GLU A CA 1
ATOM 752 C C . GLU A 1 104 ? 69.266 -71.996 34.799 1.00 105.60 105 GLU A C 1
ATOM 753 O O . GLU A 1 104 ? 68.984 -71.093 35.586 1.00 113.99 105 GLU A O 1
ATOM 759 N N . GLN A 1 105 ? 68.742 -73.215 34.880 1.00 101.02 106 GLN A N 1
ATOM 760 C CA . GLN A 1 105 ? 67.704 -73.534 35.853 1.00 102.69 106 GLN A CA 1
ATOM 761 C C . GLN A 1 105 ? 68.184 -74.496 36.937 1.00 97.76 106 GLN A C 1
ATOM 762 O O . GLN A 1 105 ? 69.004 -75.378 36.684 1.00 96.85 106 GLN A O 1
ATOM 768 N N . TYR A 1 106 ? 67.662 -74.314 38.145 1.00 91.37 107 TYR A N 1
ATOM 769 C CA . TYR A 1 106 ? 67.945 -75.214 39.256 1.00 83.45 107 TYR A CA 1
ATOM 770 C C . TYR A 1 106 ? 66.665 -75.919 39.688 1.00 76.24 107 TYR A C 1
ATOM 771 O O . TYR A 1 106 ? 65.686 -75.271 40.059 1.00 68.68 107 TYR A O 1
ATOM 780 N N . PHE A 1 107 ? 66.674 -77.246 39.637 1.00 70.73 108 PHE A N 1
ATOM 781 C CA . PHE A 1 107 ? 65.488 -78.027 39.970 1.00 78.45 108 PHE A CA 1
ATOM 782 C C . PHE A 1 107 ? 65.537 -78.579 41.390 1.00 86.76 108 PHE A C 1
ATOM 783 O O . PHE A 1 107 ? 66.613 -78.809 41.943 1.00 84.47 108 PHE A O 1
ATOM 791 N N . GLY A 1 108 ? 64.361 -78.786 41.974 1.00 91.10 109 GLY A N 1
ATOM 792 C CA . GLY A 1 108 ? 64.255 -79.367 43.299 1.00 95.99 109 GLY A CA 1
ATOM 793 C C . GLY A 1 108 ? 63.898 -80.838 43.228 1.00 93.70 109 GLY A C 1
ATOM 794 O O . GLY A 1 108 ? 63.768 -81.394 42.137 1.00 85.93 109 GLY A O 1
ATOM 795 N N . PRO A 1 109 ? 63.738 -81.480 44.394 1.00 93.35 110 PRO A N 1
ATOM 796 C CA . PRO A 1 109 ? 63.399 -82.905 44.474 1.00 89.31 110 PRO A CA 1
ATOM 797 C C . PRO A 1 109 ? 62.142 -83.241 43.677 1.00 82.57 110 PRO A C 1
ATOM 798 O O . PRO A 1 109 ? 62.022 -84.349 43.154 1.00 82.42 110 PRO A O 1
ATOM 802 N N . GLY A 1 110 ? 61.219 -82.289 43.587 1.00 68.61 111 GLY A N 1
ATOM 803 C CA . GLY A 1 110 ? 59.977 -82.497 42.867 1.00 50.78 111 GLY A CA 1
ATOM 804 C C . GLY A 1 110 ? 58.884 -83.052 43.759 1.00 55.06 111 GLY A C 1
ATOM 805 O O . GLY A 1 110 ? 59.112 -83.330 44.936 1.00 58.77 111 GLY A O 1
ATOM 806 N N . THR A 1 111 ? 57.691 -83.216 43.195 1.00 53.98 112 THR A N 1
ATOM 807 C CA . THR A 1 111 ? 56.557 -83.738 43.948 1.00 57.00 112 THR A CA 1
ATOM 808 C C . THR A 1 111 ? 55.849 -84.856 43.190 1.00 60.59 112 THR A C 1
ATOM 809 O O . THR A 1 111 ? 55.112 -84.602 42.238 1.00 63.99 112 THR A O 1
ATOM 813 N N . ARG A 1 112 ? 56.078 -86.093 43.618 1.00 65.80 113 ARG A N 1
ATOM 814 C CA . ARG A 1 112 ? 55.426 -87.245 43.007 1.00 72.75 113 ARG A CA 1
ATOM 815 C C . ARG A 1 112 ? 53.987 -87.372 43.493 1.00 83.97 113 ARG A C 1
ATOM 816 O O . ARG A 1 112 ? 53.739 -87.580 44.681 1.00 89.96 113 ARG A O 1
ATOM 824 N N . LEU A 1 113 ? 53.041 -87.246 42.568 1.00 85.15 114 LEU A N 1
ATOM 825 C CA . LEU A 1 113 ? 51.625 -87.303 42.909 1.00 80.44 114 LEU A CA 1
ATOM 826 C C . LEU A 1 113 ? 50.950 -88.535 42.315 1.00 74.92 114 LEU A C 1
ATOM 827 O O . LEU A 1 113 ? 51.221 -88.918 41.177 1.00 70.66 114 LEU A O 1
ATOM 832 N N . THR A 1 114 ? 50.069 -89.152 43.097 1.00 76.71 115 THR A N 1
ATOM 833 C CA . THR A 1 114 ? 49.324 -90.320 42.646 1.00 84.46 115 THR A CA 1
ATOM 834 C C . THR A 1 114 ? 47.906 -90.305 43.206 1.00 90.61 115 THR A C 1
ATOM 835 O O . THR A 1 114 ? 47.705 -90.410 44.416 1.00 99.64 115 THR A O 1
ATOM 839 N N . VAL A 1 115 ? 46.926 -90.174 42.318 1.00 88.81 116 VAL A N 1
ATOM 840 C CA . VAL A 1 115 ? 45.526 -90.125 42.721 1.00 82.74 116 VAL A CA 1
ATOM 841 C C . VAL A 1 115 ? 44.847 -91.474 42.505 1.00 80.58 116 VAL A C 1
ATOM 842 O O . VAL A 1 115 ? 45.157 -92.188 41.551 1.00 81.84 116 VAL A O 1
ATOM 846 N N . THR A 1 116 ? 43.922 -91.819 43.395 1.00 78.63 117 THR A N 1
ATOM 847 C CA . THR A 1 116 ? 43.236 -93.103 43.324 1.00 83.51 117 THR A CA 1
ATOM 848 C C . THR A 1 116 ? 41.762 -92.974 43.702 1.00 82.89 117 THR A C 1
ATOM 849 O O . THR A 1 116 ? 41.383 -92.081 44.459 1.00 87.84 117 THR A O 1
ATOM 853 N N . GLU A 1 117 ? 40.937 -93.869 43.168 1.00 85.56 118 GLU A N 1
ATOM 854 C CA . GLU A 1 117 ? 39.516 -93.900 43.501 1.00 96.95 118 GLU A CA 1
ATOM 855 C C . GLU A 1 117 ? 39.294 -94.122 44.993 1.00 96.71 118 GLU A C 1
ATOM 856 O O . GLU A 1 117 ? 38.548 -93.384 45.635 1.00 97.69 118 GLU A O 1
ATOM 862 N N . ASP A 1 118 ? 39.942 -95.145 45.540 1.00 97.36 119 ASP A N 1
ATOM 863 C CA . ASP A 1 118 ? 39.822 -95.459 46.958 1.00 101.94 119 ASP A CA 1
ATOM 864 C C . ASP A 1 118 ? 41.199 -95.546 47.609 1.00 102.48 119 ASP A C 1
ATOM 865 O O . ASP A 1 118 ? 42.134 -96.097 47.029 1.00 101.52 119 ASP A O 1
ATOM 870 N N . LEU A 1 119 ? 41.317 -94.998 48.814 1.00 98.32 120 LEU A N 1
ATOM 871 C CA . LEU A 1 119 ? 42.584 -95.000 49.536 1.00 87.75 120 LEU A CA 1
ATOM 872 C C . LEU A 1 119 ? 42.868 -96.357 50.173 1.00 83.31 120 LEU A C 1
ATOM 873 O O . LEU A 1 119 ? 43.881 -96.536 50.848 1.00 85.98 120 LEU A O 1
ATOM 878 N N . LYS A 1 120 ? 41.968 -97.309 49.953 1.00 80.91 121 LYS A N 1
ATOM 879 C CA . LYS A 1 120 ? 42.142 -98.660 50.472 1.00 82.28 121 LYS A CA 1
ATOM 880 C C . LYS A 1 120 ? 43.125 -99.444 49.610 1.00 81.20 121 LYS A C 1
ATOM 881 O O . LYS A 1 120 ? 43.482 -100.577 49.932 1.00 76.49 121 LYS A O 1
ATOM 883 N N . ASN A 1 121 ? 43.559 -98.831 48.514 1.00 83.87 122 ASN A N 1
ATOM 884 C CA . ASN A 1 121 ? 44.498 -99.467 47.597 1.00 86.35 122 ASN A CA 1
ATOM 885 C C . ASN A 1 121 ? 45.950 -99.249 48.011 1.00 93.76 122 ASN A C 1
ATOM 886 O O . ASN A 1 121 ? 46.868 -99.786 47.391 1.00 98.87 122 ASN A O 1
ATOM 891 N N . VAL A 1 122 ? 46.151 -98.459 49.061 1.00 91.29 123 VAL A N 1
ATOM 892 C CA . VAL A 1 122 ? 47.490 -98.180 49.564 1.00 81.48 123 VAL A CA 1
ATOM 893 C C . VAL A 1 122 ? 48.010 -99.351 50.392 1.00 80.31 123 VAL A C 1
ATOM 894 O O . VAL A 1 122 ? 47.292 -99.895 51.231 1.00 78.56 123 VAL A O 1
ATOM 898 N N . PHE A 1 123 ? 49.258 -99.739 50.149 1.00 76.10 124 PHE A N 1
ATOM 899 C CA . PHE A 1 123 ? 49.864 -100.859 50.861 1.00 78.23 124 PHE A CA 1
ATOM 900 C C . PHE A 1 123 ? 51.360 -100.651 51.074 1.00 76.95 124 PHE A C 1
ATOM 901 O O . PHE A 1 123 ? 52.055 -100.153 50.189 1.00 85.62 124 PHE A O 1
ATOM 909 N N . PRO A 1 124 ? 51.857 -101.030 52.260 1.00 69.09 125 PRO A N 1
ATOM 910 C CA . PRO A 1 124 ? 53.290 -100.990 52.572 1.00 55.26 125 PRO A CA 1
ATOM 911 C C . PRO A 1 124 ? 54.053 -102.055 51.791 1.00 43.18 125 PRO A C 1
ATOM 912 O O . PRO A 1 124 ? 53.448 -103.028 51.342 1.00 35.98 125 PRO A O 1
ATOM 916 N N . PRO A 1 125 ? 55.371 -101.870 51.626 1.00 46.27 126 PRO A N 1
ATOM 917 C CA . PRO A 1 125 ? 56.223 -102.820 50.903 1.00 44.29 126 PRO A CA 1
ATOM 918 C C . PRO A 1 125 ? 56.447 -104.109 51.688 1.00 45.80 126 PRO A C 1
ATOM 919 O O . PRO A 1 125 ? 56.439 -104.092 52.918 1.00 38.31 126 PRO A O 1
ATOM 923 N N . GLU A 1 126 ? 56.645 -105.211 50.973 1.00 54.13 127 GLU A N 1
ATOM 924 C CA . GLU A 1 126 ? 56.963 -106.488 51.599 1.00 62.85 127 GLU A CA 1
ATOM 925 C C . GLU A 1 126 ? 58.442 -106.792 51.392 1.00 67.20 127 GLU A C 1
ATOM 926 O O . GLU A 1 126 ? 58.815 -107.507 50.463 1.00 82.49 127 GLU A O 1
ATOM 932 N N . VAL A 1 127 ? 59.281 -106.241 52.264 1.00 51.32 128 VAL A N 1
ATOM 933 C CA . VAL A 1 127 ? 60.729 -106.330 52.100 1.00 51.09 128 VAL A CA 1
ATOM 934 C C . VAL A 1 127 ? 61.316 -107.646 52.605 1.00 61.66 128 VAL A C 1
ATOM 935 O O . VAL A 1 127 ? 61.009 -108.095 53.710 1.00 62.04 128 VAL A O 1
ATOM 939 N N . ALA A 1 128 ? 62.166 -108.253 51.784 1.00 64.95 129 ALA A N 1
ATOM 940 C CA . ALA A 1 128 ? 62.849 -109.490 52.145 1.00 66.84 129 ALA A CA 1
ATOM 941 C C . ALA A 1 128 ? 64.248 -109.519 51.538 1.00 59.92 129 ALA A C 1
ATOM 942 O O . ALA A 1 128 ? 64.450 -109.081 50.405 1.00 56.16 129 ALA A O 1
ATOM 944 N N . VAL A 1 129 ? 65.211 -110.034 52.295 1.00 57.33 130 VAL A N 1
ATOM 945 C CA . VAL A 1 129 ? 66.597 -110.083 51.839 1.00 49.98 130 VAL A CA 1
ATOM 946 C C . VAL A 1 129 ? 67.090 -111.515 51.653 1.00 51.71 130 VAL A C 1
ATOM 947 O O . VAL A 1 129 ? 66.805 -112.393 52.467 1.00 48.49 130 VAL A O 1
ATOM 951 N N . PHE A 1 130 ? 67.833 -111.739 50.574 1.00 62.01 131 PHE A N 1
ATOM 952 C CA . PHE A 1 130 ? 68.389 -113.053 50.279 1.00 65.79 131 PHE A CA 1
ATOM 953 C C . PHE A 1 130 ? 69.909 -113.038 50.392 1.00 69.95 131 PHE A C 1
ATOM 954 O O . PHE A 1 130 ? 70.548 -112.009 50.171 1.00 75.10 131 PHE A O 1
ATOM 962 N N . GLU A 1 131 ? 70.482 -114.186 50.737 1.00 64.07 132 GLU A N 1
ATOM 963 C CA . GLU A 1 131 ? 71.928 -114.312 50.867 1.00 63.56 132 GLU A CA 1
ATOM 964 C C . GLU A 1 131 ? 72.564 -114.698 49.536 1.00 61.83 132 GLU A C 1
ATOM 965 O O . GLU A 1 131 ? 71.897 -115.255 48.664 1.00 48.35 132 GLU A O 1
ATOM 971 N N . PRO A 1 132 ? 73.859 -114.392 49.373 1.00 55.11 133 PRO A N 1
ATOM 972 C CA . PRO A 1 132 ? 74.607 -114.789 48.176 1.00 49.20 133 PRO A CA 1
ATOM 973 C C . PRO A 1 132 ? 74.744 -116.304 48.089 1.00 55.50 133 PRO A C 1
ATOM 974 O O . PRO A 1 132 ? 74.866 -116.969 49.118 1.00 59.70 133 PRO A O 1
ATOM 978 N N . SER A 1 133 ? 74.723 -116.840 46.873 1.00 59.79 134 SER A N 1
ATOM 979 C CA . SER A 1 133 ? 74.864 -118.277 46.669 1.00 66.81 134 SER A CA 1
ATOM 980 C C . SER A 1 133 ? 76.331 -118.690 46.702 1.00 77.58 134 SER A C 1
ATOM 981 O O . SER A 1 133 ? 77.215 -117.899 46.372 1.00 85.20 134 SER A O 1
ATOM 984 N N . GLU A 1 134 ? 76.584 -119.932 47.102 1.00 74.31 135 GLU A N 1
ATOM 985 C CA . GLU A 1 134 ? 77.945 -120.450 47.171 1.00 75.17 135 GLU A CA 1
ATOM 986 C C . GLU A 1 134 ? 78.601 -120.470 45.795 1.00 82.21 135 GLU A C 1
ATOM 987 O O . GLU A 1 134 ? 79.822 -120.369 45.677 1.00 92.62 135 GLU A O 1
ATOM 993 N N . ALA A 1 135 ? 77.781 -120.602 44.757 1.00 75.04 136 ALA A N 1
ATOM 994 C CA . ALA A 1 135 ? 78.277 -120.634 43.387 1.00 72.65 136 ALA A CA 1
ATOM 995 C C . ALA A 1 135 ? 78.934 -119.311 43.009 1.00 76.99 136 ALA A C 1
ATOM 996 O O . ALA A 1 135 ? 80.046 -119.286 42.482 1.00 83.61 136 ALA A O 1
ATOM 998 N N . GLU A 1 136 ? 78.238 -118.213 43.284 1.00 73.56 137 GLU A N 1
ATOM 999 C CA . GLU A 1 136 ? 78.746 -116.882 42.972 1.00 69.71 137 GLU A CA 1
ATOM 1000 C C . GLU A 1 136 ? 79.987 -116.548 43.794 1.00 77.50 137 GLU A C 1
ATOM 1001 O O . GLU A 1 136 ? 80.909 -115.895 43.307 1.00 77.46 137 GLU A O 1
ATOM 1007 N N . ILE A 1 137 ? 80.002 -117.001 45.043 1.00 89.20 138 ILE A N 1
ATOM 1008 C CA . ILE A 1 137 ? 81.104 -116.712 45.954 1.00 97.81 138 ILE A CA 1
ATOM 1009 C C . ILE A 1 137 ? 82.405 -117.383 45.521 1.00 108.20 138 ILE A C 1
ATOM 1010 O O . ILE A 1 137 ? 83.453 -116.743 45.462 1.00 117.46 138 ILE A O 1
ATOM 1015 N N . SER A 1 138 ? 82.331 -118.675 45.219 1.00 104.21 139 SER A N 1
ATOM 1016 C CA . SER A 1 138 ? 83.517 -119.441 44.852 1.00 103.14 139 SER A CA 1
ATOM 1017 C C . SER A 1 138 ? 84.012 -119.111 43.446 1.00 102.61 139 SER A C 1
ATOM 1018 O O . SER A 1 138 ? 85.160 -119.392 43.103 1.00 98.50 139 SER A O 1
ATOM 1021 N N . HIS A 1 139 ? 83.143 -118.512 42.638 1.00 108.65 140 HIS A N 1
ATOM 1022 C CA . HIS A 1 139 ? 83.481 -118.197 41.253 1.00 108.34 140 HIS A CA 1
ATOM 1023 C C . HIS A 1 139 ? 84.098 -116.808 41.107 1.00 114.80 140 HIS A C 1
ATOM 1024 O O . HIS A 1 139 ? 85.212 -116.666 40.604 1.00 125.91 140 HIS A O 1
ATOM 1031 N N . THR A 1 140 ? 83.370 -115.788 41.551 1.00 108.44 141 THR A N 1
ATOM 1032 C CA . THR A 1 140 ? 83.809 -114.407 41.383 1.00 102.91 141 THR A CA 1
ATOM 1033 C C . THR A 1 140 ? 84.527 -113.866 42.615 1.00 97.40 141 THR A C 1
ATOM 1034 O O . THR A 1 140 ? 85.045 -112.750 42.598 1.00 100.64 141 THR A O 1
ATOM 1038 N N . GLN A 1 141 ? 84.555 -114.660 43.682 1.00 91.85 142 GLN A N 1
ATOM 1039 C CA . GLN A 1 141 ? 85.135 -114.219 44.947 1.00 95.94 142 GLN A CA 1
ATOM 1040 C C . GLN A 1 141 ? 84.442 -112.959 45.456 1.00 94.28 142 GLN A C 1
ATOM 1041 O O . GLN A 1 141 ? 85.024 -112.174 46.205 1.00 81.45 142 GLN A O 1
ATOM 1047 N N . LYS A 1 142 ? 83.193 -112.776 45.038 1.00 99.40 143 LYS A N 1
ATOM 1048 C CA . LYS A 1 142 ? 82.386 -111.645 45.478 1.00 95.79 143 LYS A CA 1
ATOM 1049 C C . LYS A 1 142 ? 80.973 -112.099 45.824 1.00 86.87 143 LYS A C 1
ATOM 1050 O O . LYS A 1 142 ? 80.468 -113.069 45.259 1.00 86.72 143 LYS A O 1
ATOM 1056 N N . ALA A 1 143 ? 80.340 -111.392 46.754 1.00 84.69 144 ALA A N 1
ATOM 1057 C CA . ALA A 1 143 ? 78.994 -111.738 47.194 1.00 84.14 144 ALA A CA 1
ATOM 1058 C C . ALA A 1 143 ? 77.998 -110.633 46.859 1.00 66.28 144 ALA A C 1
ATOM 1059 O O . ALA A 1 143 ? 78.317 -109.448 46.948 1.00 53.99 144 ALA A O 1
ATOM 1061 N N . THR A 1 144 ? 76.789 -111.030 46.473 1.00 71.38 145 THR A N 1
ATOM 1062 C CA . THR A 1 144 ? 75.745 -110.075 46.121 1.00 79.09 145 THR A CA 1
ATOM 1063 C C . THR A 1 144 ? 74.445 -110.371 46.863 1.00 74.68 145 THR A C 1
ATOM 1064 O O . THR A 1 144 ? 73.888 -111.462 46.748 1.00 71.77 145 THR A O 1
ATOM 1068 N N . LEU A 1 145 ? 73.968 -109.390 47.623 1.00 73.65 146 LEU A N 1
ATOM 1069 C CA . LEU A 1 145 ? 72.725 -109.535 48.370 1.00 76.79 146 LEU A CA 1
ATOM 1070 C C . LEU A 1 145 ? 71.552 -108.949 47.592 1.00 78.62 146 LEU A C 1
ATOM 1071 O O . LEU A 1 145 ? 71.709 -107.975 46.856 1.00 84.05 146 LEU A O 1
ATOM 1076 N N . VAL A 1 146 ? 70.376 -109.546 47.761 1.00 73.31 147 VAL A N 1
ATOM 1077 C CA . VAL A 1 146 ? 69.190 -109.117 47.028 1.00 62.12 147 VAL A CA 1
ATOM 1078 C C . VAL A 1 146 ? 68.056 -108.708 47.962 1.00 58.33 147 VAL A C 1
ATOM 1079 O O . VAL A 1 146 ? 67.695 -109.446 48.878 1.00 61.34 147 VAL A O 1
ATOM 1083 N N . CYS A 1 147 ? 67.499 -107.526 47.721 1.00 55.00 148 CYS A N 1
ATOM 1084 C CA . CYS A 1 147 ? 66.365 -107.038 48.496 1.00 48.82 148 CYS A CA 1
ATOM 1085 C C . CYS A 1 147 ? 65.131 -106.926 47.607 1.00 57.13 148 CYS A C 1
ATOM 1086 O O . CYS A 1 147 ? 65.222 -106.490 46.460 1.00 46.92 148 CYS A O 1
ATOM 1089 N N . LEU A 1 148 ? 63.979 -107.322 48.139 1.00 66.50 149 LEU A N 1
ATOM 1090 C CA . LEU A 1 148 ? 62.742 -107.307 47.366 1.00 70.11 149 LEU A CA 1
ATOM 1091 C C . LEU A 1 148 ? 61.610 -106.589 48.095 1.00 58.80 149 LEU A C 1
ATOM 1092 O O . LEU A 1 148 ? 61.184 -107.011 49.169 1.00 60.31 149 LEU A O 1
ATOM 1097 N N . ALA A 1 149 ? 61.128 -105.502 47.500 1.00 39.49 150 ALA A N 1
ATOM 1098 C CA . ALA A 1 149 ? 59.983 -104.775 48.033 1.00 36.41 150 ALA A CA 1
ATOM 1099 C C . ALA A 1 149 ? 58.775 -104.984 47.126 1.00 45.15 150 ALA A C 1
ATOM 1100 O O . ALA A 1 149 ? 58.756 -104.515 45.989 1.00 56.50 150 ALA A O 1
ATOM 1102 N N . THR A 1 150 ? 57.770 -105.691 47.631 1.00 48.00 151 THR A N 1
ATOM 1103 C CA . THR A 1 150 ? 56.609 -106.043 46.820 1.00 55.90 151 THR A CA 1
ATOM 1104 C C . THR A 1 150 ? 55.294 -105.591 47.447 1.00 53.73 151 THR A C 1
ATOM 1105 O O . THR A 1 150 ? 55.265 -105.106 48.578 1.00 43.02 151 THR A O 1
ATOM 1109 N N . GLY A 1 151 ? 54.210 -105.753 46.695 1.00 62.15 152 GLY A N 1
ATOM 1110 C CA . GLY A 1 151 ? 52.875 -105.440 47.174 1.00 61.82 152 GLY A CA 1
ATOM 1111 C C . GLY A 1 151 ? 52.749 -104.087 47.847 1.00 64.33 152 GLY A C 1
ATOM 1112 O O . GLY A 1 151 ? 52.196 -103.983 48.941 1.00 76.33 152 GLY A O 1
ATOM 1113 N N . PHE A 1 152 ? 53.258 -103.048 47.193 1.00 63.73 153 PHE A N 1
ATOM 1114 C CA . PHE A 1 152 ? 53.161 -101.696 47.733 1.00 69.68 153 PHE A CA 1
ATOM 1115 C C . PHE A 1 152 ? 52.550 -100.729 46.724 1.00 74.07 153 PHE A C 1
ATOM 1116 O O . PHE A 1 152 ? 52.870 -100.767 45.537 1.00 71.95 153 PHE A O 1
ATOM 1124 N N . TYR A 1 153 ? 51.667 -99.862 47.209 1.00 87.31 154 TYR A N 1
ATOM 1125 C CA . TYR A 1 153 ? 51.005 -98.881 46.359 1.00 99.86 154 TYR A CA 1
ATOM 1126 C C . TYR A 1 153 ? 50.797 -97.569 47.108 1.00 98.14 154 TYR A C 1
ATOM 1127 O O . TYR A 1 153 ? 50.375 -97.572 48.264 1.00 98.24 154 TYR A O 1
ATOM 1136 N N . PRO A 1 154 ? 51.096 -96.440 46.448 1.00 96.41 155 PRO A N 1
ATOM 1137 C CA . PRO A 1 154 ? 51.635 -96.413 45.084 1.00 97.93 155 PRO A CA 1
ATOM 1138 C C . PRO A 1 154 ? 53.132 -96.706 45.065 1.00 86.65 155 PRO A C 1
ATOM 1139 O O . PRO A 1 154 ? 53.666 -97.253 46.030 1.00 76.49 155 PRO A O 1
ATOM 1143 N N . ASP A 1 155 ? 53.797 -96.340 43.974 1.00 86.01 156 ASP A N 1
ATOM 1144 C CA . ASP A 1 155 ? 55.233 -96.564 43.842 1.00 80.06 156 ASP A CA 1
ATOM 1145 C C . ASP A 1 155 ? 56.043 -95.464 44.523 1.00 71.77 156 ASP A C 1
ATOM 1146 O O . ASP A 1 155 ? 56.991 -94.930 43.948 1.00 62.35 156 ASP A O 1
ATOM 1151 N N . HIS A 1 156 ? 55.663 -95.132 45.753 1.00 71.96 157 HIS A N 1
ATOM 1152 C CA . HIS A 1 156 ? 56.360 -94.115 46.530 1.00 72.61 157 HIS A CA 1
ATOM 1153 C C . HIS A 1 156 ? 57.300 -94.762 47.540 1.00 78.75 157 HIS A C 1
ATOM 1154 O O . HIS A 1 156 ? 56.953 -94.913 48.711 1.00 95.54 157 HIS A O 1
ATOM 1161 N N . VAL A 1 157 ? 58.489 -95.143 47.086 1.00 64.75 158 VAL A N 1
ATOM 1162 C CA . VAL A 1 157 ? 59.453 -95.810 47.955 1.00 55.20 158 VAL A CA 1
ATOM 1163 C C . VAL A 1 157 ? 60.883 -95.323 47.736 1.00 62.52 158 VAL A C 1
ATOM 1164 O O . VAL A 1 157 ? 61.240 -94.874 46.646 1.00 61.67 158 VAL A O 1
ATOM 1168 N N . GLU A 1 158 ? 61.694 -95.416 48.785 1.00 72.86 159 GLU A N 1
ATOM 1169 C CA . GLU A 1 158 ? 63.106 -95.059 48.713 1.00 70.64 159 GLU A CA 1
ATOM 1170 C C . GLU A 1 158 ? 63.958 -96.154 49.345 1.00 55.21 159 GLU A C 1
ATOM 1171 O O . GLU A 1 158 ? 64.067 -96.240 50.568 1.00 36.93 159 GLU A O 1
ATOM 1177 N N . LEU A 1 159 ? 64.559 -96.991 48.506 1.00 52.72 160 LEU A N 1
ATOM 1178 C CA . LEU A 1 159 ? 65.356 -98.114 48.985 1.00 59.96 160 LEU A CA 1
ATOM 1179 C C . LEU A 1 159 ? 66.805 -97.707 49.239 1.00 69.71 160 LEU A C 1
ATOM 1180 O O . LEU A 1 159 ? 67.391 -96.943 48.471 1.00 82.46 160 LEU A O 1
ATOM 1185 N N . SER A 1 160 ? 67.375 -98.222 50.324 1.00 55.75 161 SER A N 1
ATOM 1186 C CA . SER A 1 160 ? 68.762 -97.944 50.676 1.00 51.08 161 SER A CA 1
ATOM 1187 C C . SER A 1 160 ? 69.329 -99.060 51.546 1.00 42.57 161 SER A C 1
ATOM 1188 O O . SER A 1 160 ? 68.611 -99.657 52.347 1.00 42.56 161 SER A O 1
ATOM 1191 N N . TRP A 1 161 ? 70.617 -99.341 51.385 1.00 41.73 162 TRP A N 1
ATOM 1192 C CA . TRP A 1 161 ? 71.272 -100.386 52.165 1.00 48.29 162 TRP A CA 1
ATOM 1193 C C . TRP A 1 161 ? 71.967 -99.810 53.394 1.00 56.45 162 TRP A C 1
ATOM 1194 O O . TRP A 1 161 ? 72.402 -98.659 53.391 1.00 56.49 162 TRP A O 1
ATOM 1205 N N . TRP A 1 162 ? 72.065 -100.619 54.444 1.00 54.06 163 TRP A N 1
ATOM 1206 C CA . TRP A 1 162 ? 72.689 -100.190 55.690 1.00 54.45 163 TRP A CA 1
ATOM 1207 C C . TRP A 1 162 ? 73.597 -101.274 56.262 1.00 67.73 163 TRP A C 1
ATOM 1208 O O . TRP A 1 162 ? 73.127 -10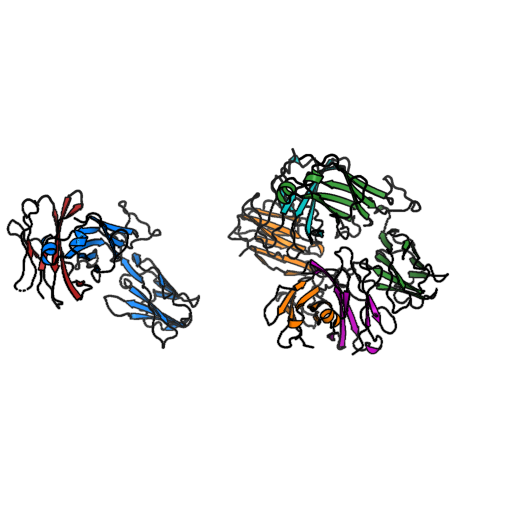2.232 56.875 1.00 65.16 163 TRP A O 1
ATOM 1219 N N . VAL A 1 163 ? 74.901 -101.114 56.056 1.00 79.68 164 VAL A N 1
ATOM 1220 C CA . VAL A 1 163 ? 75.878 -102.067 56.566 1.00 85.02 164 VAL A CA 1
ATOM 1221 C C . VAL A 1 163 ? 76.493 -101.578 57.873 1.00 82.62 164 VAL A C 1
ATOM 1222 O O . VAL A 1 163 ? 77.150 -100.538 57.910 1.00 78.85 164 VAL A O 1
ATOM 1226 N N . ASN A 1 164 ? 76.271 -102.336 58.942 1.00 80.71 165 ASN A N 1
ATOM 1227 C CA . ASN A 1 164 ? 76.808 -102.000 60.257 1.00 69.64 165 ASN A CA 1
ATOM 1228 C C . ASN A 1 164 ? 76.315 -100.652 60.777 1.00 57.75 165 ASN A C 1
ATOM 1229 O O . ASN A 1 164 ? 77.101 -99.838 61.262 1.00 53.88 165 ASN A O 1
ATOM 1234 N N . GLY A 1 165 ? 75.010 -100.423 60.670 1.00 53.63 166 GLY A N 1
ATOM 1235 C CA . GLY A 1 165 ? 74.399 -99.216 61.196 1.00 61.24 166 GLY A CA 1
ATOM 1236 C C . GLY A 1 165 ? 74.515 -98.010 60.283 1.00 75.12 166 GLY A C 1
ATOM 1237 O O . GLY A 1 165 ? 73.802 -97.022 60.458 1.00 87.23 166 GLY A O 1
ATOM 1238 N N . LYS A 1 166 ? 75.415 -98.087 59.308 1.00 67.99 167 LYS A N 1
ATOM 1239 C CA . LYS A 1 166 ? 75.631 -96.978 58.384 1.00 52.99 167 LYS A CA 1
ATOM 1240 C C . LYS A 1 166 ? 75.144 -97.316 56.979 1.00 57.48 167 LYS A C 1
ATOM 1241 O O . LYS A 1 166 ? 75.304 -98.443 56.512 1.00 54.68 167 LYS A O 1
ATOM 1243 N N . GLU A 1 167 ? 74.550 -96.333 56.311 1.00 73.21 168 GLU A N 1
ATOM 1244 C CA . GLU A 1 167 ? 74.056 -96.522 54.952 1.00 77.03 168 GLU A CA 1
ATOM 1245 C C . GLU A 1 167 ? 75.206 -96.575 53.953 1.00 70.72 168 GLU A C 1
ATOM 1246 O O . GLU A 1 167 ? 76.191 -95.849 54.087 1.00 65.44 168 GLU A O 1
ATOM 1252 N N . VAL A 1 168 ? 75.076 -97.440 52.952 1.00 66.79 169 VAL A N 1
ATOM 1253 C CA . VAL A 1 168 ? 76.092 -97.565 51.915 1.00 52.95 169 VAL A CA 1
ATOM 1254 C C . VAL A 1 168 ? 75.513 -97.249 50.541 1.00 46.63 169 VAL A C 1
ATOM 1255 O O . VAL A 1 168 ? 74.329 -97.475 50.289 1.00 50.26 169 VAL A O 1
ATOM 1259 N N . HIS A 1 169 ? 76.355 -96.721 49.658 1.00 64.75 170 HIS A N 1
ATOM 1260 C CA . HIS A 1 169 ? 75.938 -96.394 48.300 1.00 77.14 170 HIS A CA 1
ATOM 1261 C C . HIS A 1 169 ? 76.815 -97.111 47.279 1.00 73.40 170 HIS A C 1
ATOM 1262 O O . HIS A 1 169 ? 76.401 -97.341 46.143 1.00 72.94 170 HIS A O 1
ATOM 1269 N N . SER A 1 170 ? 78.029 -97.460 47.693 1.00 78.67 171 SER A N 1
ATOM 1270 C CA . SER A 1 170 ? 78.966 -98.157 46.822 1.00 81.00 171 SER A CA 1
ATOM 1271 C C . SER A 1 170 ? 78.528 -99.600 46.593 1.00 85.83 171 SER A C 1
ATOM 1272 O O . SER A 1 170 ? 78.096 -100.282 47.522 1.00 88.82 171 SER A O 1
ATOM 1275 N N . GLY A 1 171 ? 78.642 -100.058 45.350 1.00 89.73 172 GLY A N 1
ATOM 1276 C CA . GLY A 1 171 ? 78.247 -101.409 44.997 1.00 89.48 172 GLY A CA 1
ATOM 1277 C C . GLY A 1 171 ? 76.744 -101.604 45.053 1.00 84.61 172 GLY A C 1
ATOM 1278 O O . GLY A 1 171 ? 76.246 -102.718 44.891 1.00 79.66 172 GLY A O 1
ATOM 1279 N N . VAL A 1 172 ? 76.020 -100.514 45.283 1.00 83.33 173 VAL A N 1
ATOM 1280 C CA . VAL A 1 172 ? 74.566 -100.562 45.370 1.00 74.19 173 VAL A CA 1
ATOM 1281 C C . VAL A 1 172 ? 73.923 -100.285 44.015 1.00 68.00 173 VAL A C 1
ATOM 1282 O O . VAL A 1 172 ? 74.099 -99.210 43.441 1.00 71.90 173 VAL A O 1
ATOM 1286 N N . SER A 1 173 ? 73.180 -101.264 43.509 1.00 59.90 174 SER A N 1
ATOM 1287 C CA . SER A 1 173 ? 72.489 -101.121 42.234 1.00 66.03 174 SER A CA 1
ATOM 1288 C C . SER A 1 173 ? 71.009 -101.458 42.380 1.00 68.37 174 SER A C 1
ATOM 1289 O O . SER A 1 173 ? 70.642 -102.617 42.575 1.00 71.45 174 SER A O 1
ATOM 1292 N N . THR A 1 174 ? 70.163 -100.438 42.285 1.00 69.41 175 THR A N 1
ATOM 1293 C CA . THR A 1 174 ? 68.724 -100.618 42.434 1.00 63.87 175 THR A CA 1
ATOM 1294 C C . THR A 1 174 ? 68.001 -100.342 41.118 1.00 65.77 175 THR A C 1
ATOM 1295 O O . THR A 1 174 ? 68.492 -99.590 40.276 1.00 73.01 175 THR A O 1
ATOM 1299 N N . ASP A 1 175 ? 66.837 -100.960 40.946 1.00 67.42 176 ASP A N 1
ATOM 1300 C CA . ASP A 1 175 ? 66.032 -100.764 39.745 1.00 76.16 176 ASP A CA 1
ATOM 1301 C C . ASP A 1 175 ? 65.679 -99.294 39.546 1.00 88.26 176 ASP A C 1
ATOM 1302 O O . ASP A 1 175 ? 65.484 -98.561 40.516 1.00 98.13 176 ASP A O 1
ATOM 1307 N N . PRO A 1 176 ? 65.598 -98.860 38.280 1.00 85.30 177 PRO A N 1
ATOM 1308 C CA . PRO A 1 176 ? 65.250 -97.479 37.930 1.00 82.94 177 PRO A CA 1
ATOM 1309 C C . PRO A 1 176 ? 63.896 -97.065 38.500 1.00 72.43 177 PRO A C 1
ATOM 1310 O O . PRO A 1 176 ? 63.786 -96.004 39.114 1.00 69.52 177 PRO A O 1
ATOM 1314 N N . GLN A 1 177 ? 62.881 -97.899 38.296 1.00 66.03 178 GLN A N 1
ATOM 1315 C CA . GLN A 1 177 ? 61.537 -97.601 38.777 1.00 71.49 178 GLN A CA 1
ATOM 1316 C C . GLN A 1 177 ? 60.759 -98.878 39.083 1.00 77.95 178 GLN A C 1
ATOM 1317 O O . GLN A 1 177 ? 60.962 -99.904 38.435 1.00 87.49 178 GLN A O 1
ATOM 1319 N N . PRO A 1 178 ? 59.865 -98.814 40.082 1.00 70.48 179 PRO A N 1
ATOM 1320 C CA . PRO A 1 178 ? 59.032 -99.954 40.478 1.00 67.27 179 PRO A CA 1
ATOM 1321 C C . PRO A 1 178 ? 58.216 -100.500 39.310 1.00 58.77 179 PRO A C 1
ATOM 1322 O O . PRO A 1 178 ? 57.725 -99.730 38.485 1.00 61.52 179 PRO A O 1
ATOM 1326 N N . LEU A 1 179 ? 58.076 -101.820 39.250 1.00 48.29 180 LEU A N 1
ATOM 1327 C CA . LEU A 1 179 ? 57.333 -102.466 38.176 1.00 53.81 180 LEU A CA 1
ATOM 1328 C C . LEU A 1 179 ? 56.014 -103.032 38.688 1.00 55.38 180 LEU A C 1
ATOM 1329 O O . LEU A 1 179 ? 55.978 -103.712 39.714 1.00 62.30 180 LEU A O 1
ATOM 1334 N N . LYS A 1 180 ? 54.931 -102.749 37.972 1.00 55.92 181 LYS A N 1
ATOM 1335 C CA . LYS A 1 180 ? 53.620 -103.267 38.343 1.00 62.75 181 LYS A CA 1
ATOM 1336 C C . LYS A 1 180 ? 53.613 -104.791 38.361 1.00 64.88 181 LYS A C 1
ATOM 1337 O O . LYS A 1 180 ? 54.065 -105.435 37.414 1.00 73.79 181 LYS A O 1
ATOM 1343 N N . GLU A 1 181 ? 53.101 -105.361 39.446 1.00 61.40 182 GLU A N 1
ATOM 1344 C CA . GLU A 1 181 ? 52.998 -106.809 39.575 1.00 71.13 182 GLU A CA 1
ATOM 1345 C C . GLU A 1 181 ? 52.066 -107.373 38.508 1.00 86.32 182 GLU A C 1
ATOM 1346 O O . GLU A 1 181 ? 52.241 -108.503 38.051 1.00 98.56 182 GLU A O 1
ATOM 1352 N N . GLN A 1 182 ? 51.075 -106.577 38.119 1.00 88.53 183 GLN A N 1
ATOM 1353 C CA . GLN A 1 182 ? 50.143 -106.963 37.067 1.00 96.68 183 GLN A CA 1
ATOM 1354 C C . GLN A 1 182 ? 49.858 -105.779 36.149 1.00 106.06 183 GLN A C 1
ATOM 1355 O O . GLN A 1 182 ? 48.909 -105.028 36.371 1.00 112.36 183 GLN A O 1
ATOM 1361 N N . PRO A 1 183 ? 50.689 -105.612 35.109 1.00 102.54 184 PRO A N 1
ATOM 1362 C CA . PRO A 1 183 ? 50.595 -104.498 34.159 1.00 103.54 184 PRO A CA 1
ATOM 1363 C C . PRO A 1 183 ? 49.230 -104.413 33.481 1.00 104.14 184 PRO A C 1
ATOM 1364 O O . PRO A 1 183 ? 48.806 -103.323 33.095 1.00 108.41 184 PRO A O 1
ATOM 1368 N N . ALA A 1 184 ? 48.556 -105.549 33.340 1.00 103.39 185 ALA A N 1
ATOM 1369 C CA . ALA A 1 184 ? 47.262 -105.594 32.668 1.00 111.24 185 ALA A CA 1
ATOM 1370 C C . ALA A 1 184 ? 46.211 -104.754 33.391 1.00 112.43 185 ALA A C 1
ATOM 1371 O O . ALA A 1 184 ? 45.562 -103.902 32.785 1.00 110.47 185 ALA A O 1
ATOM 1373 N N . LEU A 1 185 ? 46.049 -105.000 34.687 1.00 112.42 186 LEU A N 1
ATOM 1374 C CA . LEU A 1 185 ? 45.049 -104.297 35.483 1.00 108.92 186 LEU A CA 1
ATOM 1375 C C . LEU A 1 185 ? 45.429 -102.829 35.660 1.00 116.90 186 LEU A C 1
ATOM 1376 O O . LEU A 1 185 ? 46.567 -102.512 36.008 1.00 115.82 186 LEU A O 1
ATOM 1381 N N . ASN A 1 186 ? 44.473 -101.938 35.416 1.00 123.85 187 ASN A N 1
ATOM 1382 C CA . ASN A 1 186 ? 44.702 -100.505 35.570 1.00 124.45 187 ASN A CA 1
ATOM 1383 C C . ASN A 1 186 ? 45.204 -100.161 36.967 1.00 119.91 187 ASN A C 1
ATOM 1384 O O . ASN A 1 186 ? 46.069 -99.301 37.135 1.00 118.46 187 ASN A O 1
ATOM 1386 N N . ASP A 1 187 ? 44.651 -100.839 37.968 1.00 115.07 188 ASP A N 1
ATOM 1387 C CA . ASP A 1 187 ? 45.074 -100.656 39.349 1.00 110.33 188 ASP A CA 1
ATOM 1388 C C . ASP A 1 187 ? 45.845 -101.882 39.826 1.00 112.19 188 ASP A C 1
ATOM 1389 O O . ASP A 1 187 ? 45.259 -102.933 40.087 1.00 119.38 188 ASP A O 1
ATOM 1394 N N . SER A 1 188 ? 47.162 -101.741 39.936 1.00 101.46 189 SER A N 1
ATOM 1395 C CA . SER A 1 188 ? 48.017 -102.848 40.346 1.00 87.40 189 SER A CA 1
ATOM 1396 C C . SER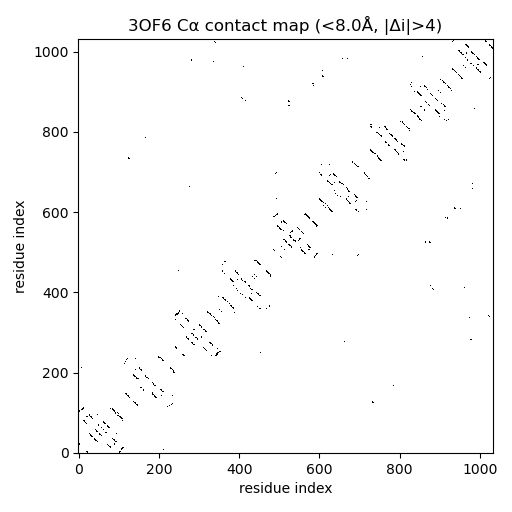 A 1 188 ? 49.090 -102.392 41.328 1.00 74.94 189 SER A C 1
ATOM 1397 O O . SER A 1 188 ? 49.456 -101.217 41.362 1.00 61.78 189 SER A O 1
ATOM 1400 N N . ARG A 1 189 ? 49.589 -103.330 42.127 1.00 72.52 190 ARG A N 1
ATOM 1401 C CA . ARG A 1 189 ? 50.648 -103.036 43.084 1.00 65.68 190 ARG A CA 1
ATOM 1402 C C . ARG A 1 189 ? 52.003 -102.992 42.388 1.00 71.15 190 ARG A C 1
ATOM 1403 O O . ARG A 1 189 ? 52.130 -103.398 41.233 1.00 81.70 190 ARG A O 1
ATOM 1411 N N . TYR A 1 190 ? 53.015 -102.497 43.094 1.00 64.96 191 TYR A N 1
ATOM 1412 C CA . TYR A 1 190 ? 54.347 -102.357 42.519 1.00 59.74 191 TYR A CA 1
ATOM 1413 C C . TYR A 1 190 ? 55.364 -103.281 43.180 1.00 60.69 191 TYR A C 1
ATOM 1414 O O . TYR A 1 190 ? 55.137 -103.792 44.276 1.00 61.91 191 TYR A O 1
ATOM 1423 N N . CYS A 1 191 ? 56.486 -103.488 42.499 1.00 60.00 192 CYS A N 1
ATOM 1424 C CA . CYS A 1 191 ? 57.577 -104.295 43.027 1.00 53.98 192 CYS A CA 1
ATOM 1425 C C . CYS A 1 191 ? 58.899 -103.562 42.840 1.00 48.86 192 CYS A C 1
ATOM 1426 O O . CYS A 1 191 ? 58.975 -102.588 42.092 1.00 40.02 192 CYS A O 1
ATOM 1428 N N . LEU A 1 192 ? 59.940 -104.030 43.521 1.00 54.67 193 LEU A N 1
ATOM 1429 C CA . LEU A 1 192 ? 61.245 -103.383 43.449 1.00 58.27 193 LEU A CA 1
ATOM 1430 C C . LEU A 1 192 ? 62.354 -104.314 43.926 1.00 54.30 193 LEU A C 1
ATOM 1431 O O . LEU A 1 192 ? 62.149 -105.131 44.824 1.00 70.49 193 LEU A O 1
ATOM 1436 N N . SER A 1 193 ? 63.529 -104.186 43.319 1.00 42.13 194 SER A N 1
ATOM 1437 C CA . SER A 1 193 ? 64.673 -105.011 43.689 1.00 50.15 194 SER A CA 1
ATOM 1438 C C . SER A 1 193 ? 65.956 -104.188 43.752 1.00 49.67 194 SER A C 1
ATOM 1439 O O . SER A 1 193 ? 66.080 -103.160 43.086 1.00 51.64 194 SER A O 1
ATOM 1442 N N . SER A 1 194 ? 66.906 -104.648 44.559 1.00 52.71 195 SER A N 1
ATOM 1443 C CA . SER A 1 194 ? 68.193 -103.977 44.692 1.00 60.21 195 SER A CA 1
ATOM 1444 C C . SER A 1 194 ? 69.312 -105.000 44.857 1.00 62.94 195 SER A C 1
ATOM 1445 O O . SER A 1 194 ? 69.057 -106.165 45.166 1.00 43.93 195 SER A O 1
ATOM 1448 N N . ARG A 1 195 ? 70.549 -104.562 44.651 1.00 68.67 196 ARG A N 1
ATOM 1449 C CA . ARG A 1 195 ? 71.695 -105.462 44.713 1.00 64.26 196 ARG A CA 1
ATOM 1450 C C . ARG A 1 195 ? 72.911 -104.806 45.360 1.00 67.73 196 ARG A C 1
ATOM 1451 O O . ARG A 1 195 ? 73.417 -103.795 44.874 1.00 71.86 196 ARG A O 1
ATOM 1459 N N . LEU A 1 196 ? 73.373 -105.391 46.460 1.00 66.40 197 LEU A N 1
ATOM 1460 C CA . LEU A 1 196 ? 74.571 -104.916 47.141 1.00 67.81 197 LEU A CA 1
ATOM 1461 C C . LEU A 1 196 ? 75.717 -105.897 46.927 1.00 82.57 197 LEU A C 1
ATOM 1462 O O . LEU A 1 196 ? 75.645 -107.050 47.352 1.00 84.49 197 LEU A O 1
ATOM 1467 N N . ARG A 1 197 ? 76.774 -105.437 46.265 1.00 92.92 198 ARG A N 1
ATOM 1468 C CA . ARG A 1 197 ? 77.901 -106.304 45.939 1.00 97.80 198 ARG A CA 1
ATOM 1469 C C . ARG A 1 197 ? 79.119 -106.026 46.814 1.00 92.41 198 ARG A C 1
ATOM 1470 O O . ARG A 1 197 ? 79.757 -104.980 46.699 1.00 90.48 198 ARG A O 1
ATOM 1478 N N . VAL A 1 198 ? 79.434 -106.975 47.690 1.00 89.45 199 VAL A N 1
ATOM 1479 C CA . VAL A 1 198 ? 80.608 -106.874 48.545 1.00 83.70 199 VAL A CA 1
ATOM 1480 C C . VAL A 1 198 ? 81.572 -108.016 48.245 1.00 74.42 199 VAL A C 1
ATOM 1481 O O . VAL A 1 198 ? 81.261 -108.908 47.457 1.00 42.84 199 VAL A O 1
ATOM 1485 N N . SER A 1 199 ? 82.742 -107.983 48.873 1.00 82.78 200 SER A N 1
ATOM 1486 C CA . SER A 1 199 ? 83.729 -109.039 48.689 1.00 80.57 200 SER A CA 1
ATOM 1487 C C . SER A 1 199 ? 83.306 -110.302 49.430 1.00 86.22 200 SER A C 1
ATOM 1488 O O . SER A 1 199 ? 82.636 -110.231 50.461 1.00 80.48 200 SER A O 1
ATOM 1491 N N . ALA A 1 200 ? 83.694 -111.456 48.897 1.00 86.88 201 ALA A N 1
ATOM 1492 C CA . ALA A 1 200 ? 83.369 -112.733 49.518 1.00 73.69 201 ALA A CA 1
ATOM 1493 C C . ALA A 1 200 ? 83.926 -112.802 50.935 1.00 70.19 201 ALA A C 1
ATOM 1494 O O . ALA A 1 200 ? 83.340 -113.434 51.813 1.00 70.87 201 ALA A O 1
ATOM 1496 N N . THR A 1 201 ? 85.061 -112.147 51.149 1.00 68.00 202 THR A N 1
ATOM 1497 C CA . THR A 1 201 ? 85.696 -112.117 52.459 1.00 72.01 202 THR A CA 1
ATOM 1498 C C . THR A 1 201 ? 84.906 -111.247 53.431 1.00 77.48 202 THR A C 1
ATOM 1499 O O . THR A 1 201 ? 85.006 -111.410 54.647 1.00 83.61 202 THR A O 1
ATOM 1503 N N . PHE A 1 202 ? 84.121 -110.323 52.888 1.00 75.83 203 PHE A N 1
ATOM 1504 C CA . PHE A 1 202 ? 83.326 -109.418 53.709 1.00 77.98 203 PHE A CA 1
ATOM 1505 C C . PHE A 1 202 ? 82.017 -110.072 54.138 1.00 82.67 203 PHE A C 1
ATOM 1506 O O . PHE A 1 202 ? 81.605 -109.957 55.293 1.00 92.40 203 PHE A O 1
ATOM 1514 N N . TRP A 1 203 ? 81.367 -110.758 53.204 1.00 79.53 204 TRP A N 1
ATOM 1515 C CA . TRP A 1 203 ? 80.113 -111.445 53.494 1.00 79.29 204 TRP A CA 1
ATOM 1516 C C . TRP A 1 203 ? 80.323 -112.626 54.435 1.00 84.29 204 TRP A C 1
ATOM 1517 O O . TRP A 1 203 ? 79.430 -112.986 55.201 1.00 91.08 204 TRP A O 1
ATOM 1528 N N . GLN A 1 204 ? 81.507 -113.225 54.374 1.00 84.07 205 GLN A N 1
ATOM 1529 C CA . GLN A 1 204 ? 81.825 -114.373 55.217 1.00 82.27 205 GLN A CA 1
ATOM 1530 C C . GLN A 1 204 ? 82.260 -113.942 56.615 1.00 77.81 205 GLN A C 1
ATOM 1531 O O . GLN A 1 204 ? 83.047 -114.625 57.271 1.00 78.61 205 GLN A O 1
ATOM 1537 N N . ASN A 1 205 ? 81.741 -112.803 57.063 1.00 66.78 206 ASN A N 1
ATOM 1538 C CA . ASN A 1 205 ? 82.035 -112.293 58.396 1.00 59.08 206 ASN A CA 1
ATOM 1539 C C . ASN A 1 205 ? 80.758 -112.081 59.202 1.00 71.86 206 ASN A C 1
ATOM 1540 O O . ASN A 1 205 ? 80.031 -111.113 58.978 1.00 84.78 206 ASN A O 1
ATOM 1545 N N . PRO A 1 206 ? 80.483 -112.993 60.146 1.00 77.15 207 PRO A N 1
ATOM 1546 C CA . PRO A 1 206 ? 79.285 -112.948 60.992 1.00 78.80 207 PRO A CA 1
ATOM 1547 C C . PRO A 1 206 ? 79.126 -111.606 61.700 1.00 78.69 207 PRO A C 1
ATOM 1548 O O . PRO A 1 206 ? 78.001 -111.171 61.945 1.00 80.66 207 PRO A O 1
ATOM 1552 N N . ARG A 1 207 ? 80.244 -110.963 62.022 1.00 79.82 208 ARG A N 1
ATOM 1553 C CA . ARG A 1 207 ? 80.217 -109.668 62.692 1.00 86.96 208 ARG A CA 1
ATOM 1554 C C . ARG A 1 207 ? 79.489 -108.625 61.851 1.00 83.98 208 ARG A C 1
ATOM 1555 O O . ARG A 1 207 ? 78.717 -107.820 62.373 1.00 76.64 208 ARG A O 1
ATOM 1563 N N . ASN A 1 208 ? 79.740 -108.646 60.546 1.00 83.14 209 ASN A N 1
ATOM 1564 C CA . ASN A 1 208 ? 79.124 -107.694 59.628 1.00 68.83 209 ASN A CA 1
ATOM 1565 C C . ASN A 1 208 ? 77.613 -107.872 59.526 1.00 62.77 209 ASN A C 1
ATOM 1566 O O . ASN A 1 208 ? 77.119 -108.981 59.325 1.00 49.28 209 ASN A O 1
ATOM 1571 N N . HIS A 1 209 ? 76.885 -106.769 59.665 1.00 67.78 210 HIS A N 1
ATOM 1572 C CA . HIS A 1 209 ? 75.429 -106.792 59.585 1.00 71.22 210 HIS A CA 1
ATOM 1573 C C . HIS A 1 209 ? 74.941 -106.077 58.329 1.00 72.75 210 HIS A C 1
ATOM 1574 O O . HIS A 1 209 ? 75.337 -104.945 58.055 1.00 68.28 210 HIS A O 1
ATOM 1581 N N . PHE A 1 210 ? 74.080 -106.747 57.570 1.00 75.15 211 PHE A N 1
ATOM 1582 C CA . PHE A 1 210 ? 73.552 -106.184 56.333 1.00 72.50 211 PHE A CA 1
ATOM 1583 C C . PHE A 1 210 ? 72.041 -105.998 56.420 1.00 71.48 211 PHE A C 1
ATOM 1584 O O . PHE A 1 210 ? 71.313 -106.923 56.780 1.00 73.01 211 PHE A O 1
ATOM 1592 N N . ARG A 1 211 ? 71.574 -104.799 56.086 1.00 63.11 212 ARG A N 1
ATOM 1593 C CA . ARG A 1 211 ? 70.150 -104.491 56.150 1.00 59.62 212 ARG A CA 1
ATOM 1594 C C . ARG A 1 211 ? 69.684 -103.699 54.932 1.00 66.47 212 ARG A C 1
ATOM 1595 O O . ARG A 1 211 ? 70.361 -102.776 54.481 1.00 49.86 212 ARG A O 1
ATOM 1603 N N . CYS A 1 212 ? 68.521 -104.069 54.404 1.00 81.97 213 CYS A N 1
ATOM 1604 C CA . CYS A 1 212 ? 67.934 -103.370 53.267 1.00 89.58 213 CYS A CA 1
ATOM 1605 C C . CYS A 1 212 ? 66.721 -102.558 53.706 1.00 90.33 213 CYS A C 1
ATOM 1606 O O . CYS A 1 212 ? 65.719 -103.116 54.153 1.00 91.94 213 CYS A O 1
ATOM 1609 N N . GLN A 1 213 ? 66.818 -101.240 53.574 1.00 80.19 214 GLN A N 1
ATOM 1610 C CA . GLN A 1 213 ? 65.748 -100.345 53.998 1.00 62.31 214 GLN A CA 1
ATOM 1611 C C . GLN A 1 213 ? 64.904 -99.881 52.815 1.00 52.61 214 GLN A C 1
ATOM 1612 O O . GLN A 1 213 ? 65.422 -99.659 51.721 1.00 55.21 214 GLN A O 1
ATOM 1618 N N . VAL A 1 214 ? 63.603 -99.738 53.043 1.00 41.47 215 VAL A N 1
ATOM 1619 C CA . VAL A 1 214 ? 62.687 -99.276 52.006 1.00 46.05 215 VAL A CA 1
ATOM 1620 C C . VAL A 1 214 ? 61.710 -98.243 52.558 1.00 59.08 215 VAL A C 1
ATOM 1621 O O . VAL A 1 214 ? 60.675 -98.592 53.126 1.00 57.76 215 VAL A O 1
ATOM 1625 N N . GLN A 1 215 ? 62.049 -96.969 52.390 1.00 69.82 216 GLN A N 1
ATOM 1626 C CA . GLN A 1 215 ? 61.209 -95.878 52.868 1.00 68.34 216 GLN A CA 1
ATOM 1627 C C . GLN A 1 215 ? 59.935 -95.755 52.039 1.00 60.70 216 GLN A C 1
ATOM 1628 O O . GLN A 1 215 ? 59.975 -95.334 50.885 1.00 56.94 216 GLN A O 1
ATOM 1634 N N . PHE A 1 216 ? 58.806 -96.120 52.636 1.00 61.90 217 PHE A N 1
ATOM 1635 C CA . PHE A 1 216 ? 57.522 -96.056 51.948 1.00 55.68 217 PHE A CA 1
ATOM 1636 C C . PHE A 1 216 ? 56.717 -94.833 52.372 1.00 61.67 217 PHE A C 1
ATOM 1637 O O . PHE A 1 216 ? 56.625 -94.517 53.558 1.00 71.80 217 PHE A O 1
ATOM 1645 N N . TYR A 1 217 ? 56.134 -94.149 51.393 1.00 57.62 218 TYR A N 1
ATOM 1646 C CA . TYR A 1 217 ? 55.310 -92.978 51.661 1.00 55.55 218 TYR A CA 1
ATOM 1647 C C . TYR A 1 217 ? 53.842 -93.274 51.377 1.00 48.49 218 TYR A C 1
ATOM 1648 O O . TYR A 1 217 ? 53.441 -93.419 50.222 1.00 51.04 218 TYR A O 1
ATOM 1657 N N . GLY A 1 218 ? 53.045 -93.363 52.436 1.00 46.91 219 GLY A N 1
ATOM 1658 C CA . GLY A 1 218 ? 51.631 -93.657 52.301 1.00 55.90 219 GLY A CA 1
ATOM 1659 C C . GLY A 1 218 ? 50.748 -92.504 52.734 1.00 67.01 219 GLY A C 1
ATOM 1660 O O . GLY A 1 218 ? 50.989 -91.353 52.370 1.00 61.26 219 GLY A O 1
ATOM 1661 N N . LEU A 1 219 ? 49.721 -92.816 53.518 1.00 78.95 220 LEU A N 1
ATOM 1662 C CA . LEU A 1 219 ? 48.777 -91.808 53.985 1.00 84.71 220 LEU A CA 1
ATOM 1663 C C . LEU A 1 219 ? 49.298 -91.087 55.223 1.00 77.73 220 LEU A C 1
ATOM 1664 O O . LEU A 1 219 ? 49.963 -91.687 56.068 1.00 67.39 220 LEU A O 1
ATOM 1669 N N . SER A 1 220 ? 48.989 -89.799 55.325 1.00 88.86 221 SER A N 1
ATOM 1670 C CA . SER A 1 220 ? 49.410 -89.003 56.469 1.00 98.09 221 SER A CA 1
ATOM 1671 C C . SER A 1 220 ? 48.446 -89.169 57.639 1.00 109.29 221 SER A C 1
ATOM 1672 O O . SER A 1 220 ? 47.537 -90.000 57.595 1.00 107.37 221 SER A O 1
ATOM 1675 N N . GLU A 1 221 ? 48.652 -88.373 58.683 1.00 117.21 222 GLU A N 1
ATOM 1676 C CA . GLU A 1 221 ? 47.804 -88.423 59.869 1.00 120.31 222 GLU A CA 1
ATOM 1677 C C . GLU A 1 221 ? 46.420 -87.845 59.599 1.00 120.59 222 GLU A C 1
ATOM 1678 O O . GLU A 1 221 ? 45.420 -88.334 60.124 1.00 116.59 222 GLU A O 1
ATOM 1684 N N . ASN A 1 222 ? 46.371 -86.806 58.772 1.00 124.42 223 ASN A N 1
ATOM 1685 C CA . ASN A 1 222 ? 45.122 -86.105 58.492 1.00 128.52 223 ASN A CA 1
ATOM 1686 C C . ASN A 1 222 ? 44.200 -86.867 57.542 1.00 133.89 223 ASN A C 1
ATOM 1687 O O . ASN A 1 222 ? 43.253 -86.301 56.995 1.00 134.41 223 ASN A O 1
ATOM 1692 N N . ASP A 1 223 ? 44.482 -88.150 57.344 1.00 139.79 224 ASP A N 1
ATOM 1693 C CA . ASP A 1 223 ? 43.660 -88.991 56.479 1.00 140.70 224 ASP A CA 1
ATOM 1694 C C . ASP A 1 223 ? 42.954 -90.081 57.282 1.00 138.39 224 ASP A C 1
ATOM 1695 O O . ASP A 1 223 ? 43.600 -90.890 57.948 1.00 137.97 224 ASP A O 1
ATOM 1700 N N . GLU A 1 224 ? 41.627 -90.097 57.214 1.00 132.16 225 GLU A N 1
ATOM 1701 C CA . GLU A 1 224 ? 40.830 -91.067 57.959 1.00 119.93 225 GLU A CA 1
ATOM 1702 C C . GLU A 1 224 ? 40.929 -92.464 57.352 1.00 104.95 225 GLU A C 1
ATOM 1703 O O . GLU A 1 224 ? 40.957 -92.621 56.131 1.00 100.56 225 GLU A O 1
ATOM 1705 N N . TRP A 1 225 ? 40.979 -93.475 58.214 1.00 96.48 226 TRP A N 1
ATOM 1706 C CA . TRP A 1 225 ? 41.069 -94.861 57.770 1.00 88.31 226 TRP A CA 1
ATOM 1707 C C . TRP A 1 225 ? 39.997 -95.714 58.442 1.00 81.31 226 TRP A C 1
ATOM 1708 O O . TRP A 1 225 ? 39.840 -95.682 59.663 1.00 67.08 226 TRP A O 1
ATOM 1719 N N . THR A 1 226 ? 39.263 -96.476 57.638 1.00 91.43 227 THR A N 1
ATOM 1720 C CA . THR A 1 226 ? 38.155 -97.279 58.145 1.00 98.17 227 THR A CA 1
ATOM 1721 C C . THR A 1 226 ? 38.542 -98.738 58.362 1.00 95.13 227 THR A C 1
ATOM 1722 O O . THR A 1 226 ? 38.234 -99.321 59.402 1.00 98.96 227 THR A O 1
ATOM 1726 N N . GLN A 1 227 ? 39.215 -99.322 57.375 1.00 87.51 228 GLN A N 1
ATOM 1727 C CA . GLN A 1 227 ? 39.596 -100.729 57.430 1.00 88.76 228 GLN A CA 1
ATOM 1728 C C . GLN A 1 227 ? 40.207 -101.060 58.789 1.00 92.59 228 GLN A C 1
ATOM 1729 O O . GLN A 1 227 ? 41.171 -100.427 59.216 1.00 94.56 228 GLN A O 1
ATOM 1735 N N . ASP A 1 228 ? 39.636 -102.051 59.464 1.00 100.67 229 ASP A N 1
ATOM 1736 C CA . ASP A 1 228 ? 40.061 -102.405 60.814 1.00 106.70 229 ASP A CA 1
ATOM 1737 C C . ASP A 1 228 ? 41.506 -102.900 60.869 1.00 101.01 229 ASP A C 1
ATOM 1738 O O . ASP A 1 228 ? 42.178 -102.755 61.890 1.00 94.45 229 ASP A O 1
ATOM 1743 N N . ARG A 1 229 ? 41.982 -103.482 59.772 1.00 106.50 230 ARG A N 1
ATOM 1744 C CA . ARG A 1 229 ? 43.330 -104.041 59.739 1.00 115.53 230 ARG A CA 1
ATOM 1745 C C . ARG A 1 229 ? 44.390 -102.996 59.387 1.00 116.22 230 ARG A C 1
ATOM 1746 O O . ARG A 1 229 ? 44.459 -102.516 58.256 1.00 111.18 230 ARG A O 1
ATOM 1754 N N . ALA A 1 230 ? 45.202 -102.639 60.378 1.00 116.38 231 ALA A N 1
ATOM 1755 C CA . ALA A 1 230 ? 46.313 -101.709 60.191 1.00 109.83 231 ALA A CA 1
ATOM 1756 C C . ALA A 1 230 ? 45.925 -100.433 59.445 1.00 102.02 231 ALA A C 1
ATOM 1757 O O . ALA A 1 230 ? 44.745 -100.127 59.277 1.00 97.43 231 ALA A O 1
ATOM 1759 N N . LYS A 1 231 ? 46.938 -99.690 59.008 1.00 99.29 232 LYS A N 1
ATOM 1760 C CA . LYS A 1 231 ? 46.736 -98.468 58.239 1.00 94.81 232 LYS A CA 1
ATOM 1761 C C . LYS A 1 231 ? 48.012 -98.101 57.490 1.00 93.80 232 LYS A C 1
ATOM 1762 O O . LYS A 1 231 ? 49.031 -97.790 58.107 1.00 86.80 232 LYS A O 1
ATOM 1768 N N . PRO A 1 232 ? 47.956 -98.141 56.152 1.00 99.06 233 PRO A N 1
ATOM 1769 C CA . PRO A 1 232 ? 49.100 -97.866 55.275 1.00 96.45 233 PRO A CA 1
ATOM 1770 C C . PRO A 1 232 ? 49.559 -96.413 55.347 1.00 92.23 233 PRO A C 1
ATOM 1771 O O . PRO A 1 232 ? 49.272 -95.631 54.440 1.00 83.80 233 PRO A O 1
ATOM 1775 N N . VAL A 1 233 ? 50.267 -96.061 56.415 1.00 89.56 234 VAL A N 1
ATOM 1776 C CA . VAL A 1 233 ? 50.795 -94.711 56.573 1.00 80.84 234 VAL A CA 1
ATOM 1777 C C . VAL A 1 233 ? 52.266 -94.660 56.177 1.00 80.10 234 VAL A C 1
ATOM 1778 O O . VAL A 1 233 ? 52.882 -95.692 55.911 1.00 87.19 234 VAL A O 1
ATOM 1782 N N . THR A 1 234 ? 52.824 -93.454 56.136 1.00 66.89 235 THR A N 1
ATOM 1783 C CA . THR A 1 234 ? 54.232 -93.276 55.805 1.00 65.70 235 THR A CA 1
ATOM 1784 C C . THR A 1 234 ? 55.108 -94.033 56.796 1.00 81.51 235 THR A C 1
ATOM 1785 O O . THR A 1 234 ? 55.281 -93.607 57.938 1.00 96.87 235 THR A O 1
ATOM 1789 N N . GLN A 1 235 ? 55.657 -95.160 56.353 1.00 84.75 236 GLN A N 1
ATOM 1790 C CA . GLN A 1 235 ? 56.453 -96.016 57.223 1.00 85.24 236 GLN A CA 1
ATOM 1791 C C . GLN A 1 235 ? 57.642 -96.607 56.477 1.00 86.19 236 GLN A C 1
ATOM 1792 O O . GLN A 1 235 ? 57.774 -96.437 55.266 1.00 82.41 236 GLN A O 1
ATOM 1798 N N . ILE A 1 236 ? 58.505 -97.306 57.208 1.00 90.86 237 ILE A N 1
ATOM 1799 C CA . ILE A 1 236 ? 59.667 -97.949 56.607 1.00 87.68 237 ILE A CA 1
ATOM 1800 C C . ILE A 1 236 ? 59.625 -99.456 56.840 1.00 69.60 237 ILE A C 1
ATOM 1801 O O . ILE A 1 236 ? 59.166 -99.921 57.884 1.00 58.44 237 ILE A O 1
ATOM 1806 N N . VAL A 1 237 ? 60.099 -100.215 55.858 1.00 65.61 238 VAL A N 1
ATOM 1807 C CA . VAL A 1 237 ? 60.146 -101.667 55.968 1.00 52.63 238 VAL A CA 1
ATOM 1808 C C . VAL A 1 237 ? 61.534 -102.178 55.601 1.00 49.00 238 VAL A C 1
ATOM 1809 O O . VAL A 1 237 ? 62.042 -101.894 54.517 1.00 64.87 238 VAL A O 1
ATOM 1813 N N . SER A 1 238 ? 62.144 -102.933 56.509 1.00 35.86 239 SER A N 1
ATOM 1814 C CA . SER A 1 238 ? 63.502 -103.419 56.302 1.00 40.45 239 SER A CA 1
ATOM 1815 C C . SER A 1 238 ? 63.617 -104.932 56.459 1.00 53.02 239 SER A C 1
ATOM 1816 O O . SER A 1 238 ? 62.705 -105.591 56.959 1.00 72.85 239 SER A O 1
ATOM 1819 N N . ALA A 1 239 ? 64.749 -105.470 56.019 1.00 47.87 240 ALA A N 1
ATOM 1820 C CA . ALA A 1 239 ? 65.054 -106.885 56.175 1.00 56.83 240 ALA A CA 1
ATOM 1821 C C . ALA A 1 239 ? 66.560 -107.050 56.341 1.00 56.32 240 ALA A C 1
ATOM 1822 O O . ALA A 1 239 ? 67.341 -106.440 55.611 1.00 57.48 240 ALA A O 1
ATOM 1824 N N . GLU A 1 240 ? 66.967 -107.871 57.303 1.00 50.94 241 GLU A N 1
ATOM 1825 C CA . GLU A 1 240 ? 68.382 -108.003 57.630 1.00 54.60 241 GLU A CA 1
ATOM 1826 C C . GLU A 1 240 ? 68.866 -109.450 57.613 1.00 57.35 241 GLU A C 1
ATOM 1827 O O . GLU A 1 240 ? 68.068 -110.386 57.559 1.00 54.64 241 GLU A O 1
ATOM 1833 N N . ALA A 1 241 ? 70.184 -109.614 57.660 1.00 61.43 242 ALA A N 1
ATOM 1834 C CA . ALA A 1 241 ? 70.809 -110.931 57.678 1.00 59.38 242 ALA A CA 1
ATOM 1835 C C . ALA A 1 241 ? 72.277 -110.808 58.071 1.00 60.49 242 ALA A C 1
ATOM 1836 O O . ALA A 1 241 ? 72.949 -109.847 57.695 1.00 56.69 242 ALA A O 1
ATOM 1838 N N . TRP A 1 242 ? 72.771 -111.780 58.830 1.00 67.44 243 TRP A N 1
ATOM 1839 C CA . TRP A 1 242 ? 74.159 -111.764 59.279 1.00 71.43 243 TRP A CA 1
ATOM 1840 C C . TRP A 1 242 ? 75.063 -112.533 58.321 1.00 70.44 243 TRP A C 1
ATOM 1841 O O . TRP A 1 242 ? 74.621 -113.463 57.647 1.00 85.81 243 TRP A O 1
ATOM 1852 N N . GLY A 1 243 ? 76.330 -112.137 58.266 1.00 60.76 244 GLY A N 1
ATOM 1853 C CA . GLY A 1 243 ? 77.293 -112.781 57.393 1.00 59.86 244 GLY A CA 1
ATOM 1854 C C . GLY A 1 243 ? 77.621 -114.195 57.831 1.00 70.78 244 GLY A C 1
ATOM 1855 O O . GLY A 1 243 ? 77.352 -114.581 58.968 1.00 85.81 244 GLY A O 1
ATOM 1856 N N . ARG A 1 244 ? 78.205 -114.970 56.924 1.00 59.43 245 ARG A N 1
ATOM 1857 C CA . ARG A 1 244 ? 78.576 -116.349 57.219 1.00 59.96 245 ARG A CA 1
ATOM 1858 C C . ARG A 1 244 ? 80.085 -116.551 57.122 1.00 62.08 245 ARG A C 1
ATOM 1859 O O . ARG A 1 244 ? 80.574 -117.681 57.138 1.00 65.17 245 ARG A O 1
ATOM 1867 N N . MET B 1 5 ? 55.632 -59.192 69.456 1.00 124.76 2 MET B N 1
ATOM 1868 C CA . MET B 1 5 ? 54.184 -59.197 69.279 1.00 123.23 2 MET B CA 1
ATOM 1869 C C . MET B 1 5 ? 53.489 -58.362 70.350 1.00 123.69 2 MET B C 1
ATOM 1870 O O . MET B 1 5 ? 53.961 -57.283 70.711 1.00 130.54 2 MET B O 1
ATOM 1875 N N . GLY B 1 6 ? 52.366 -58.864 70.854 1.00 113.35 3 GLY B N 1
ATOM 1876 C CA . GLY B 1 6 ? 51.614 -58.172 71.883 1.00 101.06 3 GLY B CA 1
ATOM 1877 C C . GLY B 1 6 ? 52.440 -57.905 73.127 1.00 91.77 3 GLY B C 1
ATOM 1878 O O . GLY B 1 6 ? 53.539 -58.440 73.279 1.00 94.76 3 GLY B O 1
ATOM 1879 N N . VAL B 1 7 ? 51.910 -57.077 74.022 1.00 81.93 4 VAL B N 1
ATOM 1880 C CA . VAL B 1 7 ? 50.601 -56.464 73.827 1.00 68.30 4 VAL B CA 1
ATOM 1881 C C . VAL B 1 7 ? 50.718 -55.192 72.990 1.00 63.12 4 VAL B C 1
ATOM 1882 O O . VAL B 1 7 ? 51.776 -54.563 72.948 1.00 66.24 4 VAL B O 1
ATOM 1886 N N . SER B 1 8 ? 49.630 -54.822 72.323 1.00 49.66 5 SER B N 1
ATOM 1887 C CA . SER B 1 8 ? 49.617 -53.625 71.491 1.00 63.84 5 SER B CA 1
ATOM 1888 C C . SER B 1 8 ? 48.338 -52.817 71.692 1.00 61.48 5 SER B C 1
ATOM 1889 O O . SER B 1 8 ? 47.234 -53.355 71.620 1.00 63.04 5 SER B O 1
ATOM 1892 N N . GLN B 1 9 ? 48.496 -51.522 71.946 1.00 53.50 6 GLN B N 1
ATOM 1893 C CA . GLN B 1 9 ? 47.355 -50.633 72.131 1.00 40.89 6 GLN B CA 1
ATOM 1894 C C . GLN B 1 9 ? 47.307 -49.575 71.035 1.00 34.17 6 GLN B C 1
ATOM 1895 O O . GLN B 1 9 ? 48.343 -49.139 70.533 1.00 34.24 6 GLN B O 1
ATOM 1901 N N . SER B 1 10 ? 46.097 -49.163 70.670 1.00 33.78 7 SER B N 1
ATOM 1902 C CA . SER B 1 10 ? 45.916 -48.170 69.619 1.00 50.40 7 SER B CA 1
ATOM 1903 C C . SER B 1 10 ? 44.710 -47.278 69.896 1.00 64.61 7 SER B C 1
ATOM 1904 O O . SER B 1 10 ? 43.644 -47.767 70.269 1.00 72.07 7 SER B O 1
ATOM 1907 N N . PRO B 1 11 ? 44.880 -45.959 69.715 1.00 74.51 8 PRO B N 1
ATOM 1908 C CA . PRO B 1 11 ? 46.158 -45.353 69.327 1.00 83.77 8 PRO B CA 1
ATOM 1909 C C . PRO B 1 11 ? 47.093 -45.216 70.524 1.00 86.60 8 PRO B C 1
ATOM 1910 O O . PRO B 1 11 ? 46.643 -45.306 71.665 1.00 87.15 8 PRO B O 1
ATOM 1914 N N . ARG B 1 12 ? 48.378 -45.000 70.263 1.00 88.68 9 ARG B N 1
ATOM 1915 C CA . ARG B 1 12 ? 49.346 -44.796 71.334 1.00 95.46 9 ARG B CA 1
ATOM 1916 C C . ARG B 1 12 ? 49.245 -43.378 71.884 1.00 81.16 9 ARG B C 1
ATOM 1917 O O . ARG B 1 12 ? 49.507 -43.136 73.062 1.00 74.13 9 ARG B O 1
ATOM 1925 N N . TYR B 1 13 ? 48.861 -42.444 71.019 1.00 64.78 10 TYR B N 1
ATOM 1926 C CA . TYR B 1 13 ? 48.686 -41.053 71.416 1.00 59.54 10 TYR B CA 1
ATOM 1927 C C . TYR B 1 13 ? 47.357 -40.514 70.898 1.00 70.46 10 TYR B C 1
ATOM 1928 O O . TYR B 1 13 ? 47.061 -40.610 69.707 1.00 76.23 10 TYR B O 1
ATOM 1937 N N . LYS B 1 14 ? 46.559 -39.950 71.798 1.00 72.10 11 LYS B N 1
ATOM 1938 C CA . LYS B 1 14 ? 45.247 -39.433 71.431 1.00 72.72 11 LYS B CA 1
ATOM 1939 C C . LYS B 1 14 ? 44.947 -38.102 72.112 1.00 74.99 11 LYS B C 1
ATOM 1940 O O . LYS B 1 14 ? 45.019 -37.988 73.336 1.00 76.00 11 LYS B O 1
ATOM 1946 N N . VAL B 1 15 ? 44.615 -37.098 71.309 1.00 73.83 12 VAL B N 1
ATOM 1947 C CA . VAL B 1 15 ? 44.227 -35.792 71.827 1.00 71.43 12 VAL B CA 1
ATOM 1948 C C . VAL B 1 15 ? 42.824 -35.434 71.347 1.00 77.17 12 VAL B C 1
ATOM 1949 O O . VAL B 1 15 ? 42.598 -35.234 70.153 1.00 81.50 12 VAL B O 1
ATOM 1953 N N . ALA B 1 16 ? 41.882 -35.360 72.282 1.00 74.15 13 ALA B N 1
ATOM 1954 C CA . ALA B 1 16 ? 40.486 -35.117 71.937 1.00 67.84 13 ALA B CA 1
ATOM 1955 C C . ALA B 1 16 ? 39.976 -33.783 72.472 1.00 71.66 13 ALA B C 1
ATOM 1956 O O . ALA B 1 16 ? 40.693 -33.060 73.164 1.00 70.04 13 ALA B O 1
ATOM 1958 N N . LYS B 1 17 ? 38.728 -33.468 72.142 1.00 79.47 14 LYS B N 1
ATOM 1959 C CA . LYS B 1 17 ? 38.101 -32.229 72.580 1.00 81.02 14 LYS B CA 1
ATOM 1960 C C . LYS B 1 17 ? 37.214 -32.491 73.791 1.00 86.01 14 LYS B C 1
ATOM 1961 O O . LYS B 1 17 ? 36.710 -33.600 73.973 1.00 87.39 14 LYS B O 1
ATOM 1967 N N . ARG B 1 18 ? 37.026 -31.468 74.617 1.00 88.90 15 ARG B N 1
ATOM 1968 C CA . ARG B 1 18 ? 36.189 -31.588 75.804 1.00 87.70 15 ARG B CA 1
ATOM 1969 C C . ARG B 1 18 ? 34.741 -31.883 75.424 1.00 90.29 15 ARG B C 1
ATOM 1970 O O . ARG B 1 18 ? 34.123 -31.134 74.667 1.00 86.60 15 ARG B O 1
ATOM 1972 N N . GLY B 1 19 ? 34.209 -32.981 75.951 1.00 90.44 16 GLY B N 1
ATOM 1973 C CA . GLY B 1 19 ? 32.842 -33.376 75.669 1.00 81.46 16 GLY B CA 1
ATOM 1974 C C . GLY B 1 19 ? 32.732 -34.283 74.459 1.00 73.25 16 GLY B C 1
ATOM 1975 O O . GLY B 1 19 ? 31.652 -34.447 73.892 1.00 71.09 16 GLY B O 1
ATOM 1976 N N . GLN B 1 20 ? 33.854 -34.875 74.062 1.00 78.40 17 GLN B N 1
ATOM 1977 C CA . GLN B 1 20 ? 33.882 -35.773 72.912 1.00 83.42 17 GLN B CA 1
ATOM 1978 C C . GLN B 1 20 ? 34.089 -37.219 73.354 1.00 79.57 17 GLN B C 1
ATOM 1979 O O . GLN B 1 20 ? 34.480 -37.479 74.491 1.00 69.96 17 GLN B O 1
ATOM 1985 N N . ASP B 1 21 ? 33.823 -38.156 72.450 1.00 92.86 18 ASP B N 1
ATOM 1986 C CA . ASP B 1 21 ? 33.976 -39.575 72.752 1.00 97.46 18 ASP B CA 1
ATOM 1987 C C . ASP B 1 21 ? 35.258 -40.138 72.147 1.00 98.29 18 ASP B C 1
ATOM 1988 O O . ASP B 1 21 ? 35.738 -39.652 71.123 1.00 100.45 18 ASP B O 1
ATOM 1993 N N . VAL B 1 22 ? 35.808 -41.165 72.788 1.00 98.29 19 VAL B N 1
ATOM 1994 C CA . VAL B 1 22 ? 37.030 -41.804 72.311 1.00 97.57 19 VAL B CA 1
ATOM 1995 C C . VAL B 1 22 ? 36.935 -43.324 72.409 1.00 92.04 19 VAL B C 1
ATOM 1996 O O . VAL B 1 22 ? 36.000 -43.861 73.003 1.00 85.70 19 VAL B O 1
ATOM 2000 N N . ALA B 1 23 ? 37.911 -44.011 71.825 1.00 93.65 20 ALA B N 1
ATOM 2001 C CA . ALA B 1 23 ? 37.948 -45.469 71.851 1.00 92.75 20 ALA B CA 1
ATOM 2002 C C . ALA B 1 23 ? 39.384 -45.980 71.838 1.00 83.82 20 ALA B C 1
ATOM 2003 O O . ALA B 1 23 ? 40.185 -45.587 70.990 1.00 74.79 20 ALA B O 1
ATOM 2005 N N . LEU B 1 24 ? 39.703 -46.859 72.783 1.00 88.81 21 LEU B N 1
ATOM 2006 C CA . LEU B 1 24 ? 41.053 -47.398 72.907 1.00 90.83 21 LEU B CA 1
ATOM 2007 C C . LEU B 1 24 ? 41.064 -48.912 72.723 1.00 85.47 21 LEU B C 1
ATOM 2008 O O . LEU B 1 24 ? 40.424 -49.642 73.479 1.00 79.82 21 LEU B O 1
ATOM 2013 N N . ARG B 1 25 ? 41.798 -49.378 71.718 1.00 82.73 22 ARG B N 1
ATOM 2014 C CA . ARG B 1 25 ? 41.878 -50.803 71.420 1.00 82.19 22 ARG B CA 1
ATOM 2015 C C . ARG B 1 25 ? 43.081 -51.443 72.106 1.00 80.52 22 ARG B C 1
ATOM 2016 O O . ARG B 1 25 ? 44.084 -50.779 72.367 1.00 82.30 22 ARG B O 1
ATOM 2024 N N . CYS B 1 26 ? 42.974 -52.736 72.395 1.00 73.88 23 CYS B N 1
ATOM 2025 C CA . CYS B 1 26 ? 44.056 -53.474 73.037 1.00 66.38 23 CYS B CA 1
ATOM 2026 C C . CYS B 1 26 ? 44.118 -54.912 72.528 1.00 76.15 23 CYS B C 1
ATOM 2027 O O . CYS B 1 26 ? 43.131 -55.644 72.589 1.00 79.05 23 CYS B O 1
ATOM 2030 N N . ASP B 1 27 ? 45.283 -55.310 72.027 1.00 78.68 24 ASP B N 1
ATOM 2031 C CA . ASP B 1 27 ? 45.468 -56.653 71.486 1.00 79.85 24 ASP B CA 1
ATOM 2032 C C . ASP B 1 27 ? 46.494 -57.438 72.299 1.00 75.71 24 ASP B C 1
ATOM 2033 O O . ASP B 1 27 ? 47.699 -57.246 72.137 1.00 77.93 24 ASP B O 1
ATOM 2038 N N . PRO B 1 28 ? 46.010 -58.326 73.180 1.00 73.35 25 PRO B N 1
ATOM 2039 C CA . PRO B 1 28 ? 46.843 -59.175 74.040 1.00 74.13 25 PRO B CA 1
ATOM 2040 C C . PRO B 1 28 ? 47.766 -60.095 73.244 1.00 79.06 25 PRO B C 1
ATOM 2041 O O . PRO B 1 28 ? 47.844 -59.989 72.020 1.00 85.08 25 PRO B O 1
ATOM 2045 N N . ILE B 1 29 ? 48.453 -60.993 73.942 1.00 75.64 26 ILE B N 1
ATOM 2046 C CA . ILE B 1 29 ? 49.417 -61.884 73.308 1.00 84.33 26 ILE B CA 1
ATOM 2047 C C . ILE B 1 29 ? 48.859 -63.293 73.138 1.00 91.90 26 ILE B C 1
ATOM 2048 O O . ILE B 1 29 ? 48.445 -63.926 74.109 1.00 83.53 26 ILE B O 1
ATOM 2053 N N . SER B 1 30 ? 48.853 -63.777 71.900 1.00 99.13 27 SER B N 1
ATOM 2054 C CA . SER B 1 30 ? 48.390 -65.128 71.596 1.00 91.85 27 SER B CA 1
ATOM 2055 C C . SER B 1 30 ? 47.071 -65.454 72.293 1.00 87.45 27 SER B C 1
ATOM 2056 O O . SER B 1 30 ? 46.843 -66.589 72.709 1.00 89.23 27 SER B O 1
ATOM 2059 N N . GLY B 1 31 ? 46.210 -64.450 72.419 1.00 89.32 28 GLY B N 1
ATOM 2060 C CA . GLY B 1 31 ? 44.919 -64.628 73.057 1.00 96.34 28 GLY B CA 1
ATOM 2061 C C . GLY B 1 31 ? 45.020 -65.031 74.515 1.00 93.65 28 GLY B C 1
ATOM 2062 O O . GLY B 1 31 ? 44.625 -66.135 74.890 1.00 76.45 28 GLY B O 1
ATOM 2063 N N . HIS B 1 32 ? 45.554 -64.136 75.341 1.00 106.24 29 HIS B N 1
ATOM 2064 C CA . HIS B 1 32 ? 45.638 -64.382 76.777 1.00 112.46 29 HIS B CA 1
ATOM 2065 C C . HIS B 1 32 ? 44.248 -64.495 77.394 1.00 107.49 29 HIS B C 1
ATOM 2066 O O . HIS B 1 32 ? 43.286 -63.916 76.889 1.00 109.94 29 HIS B O 1
ATOM 2073 N N . VAL B 1 33 ? 44.152 -65.243 78.487 1.00 96.57 30 VAL B N 1
ATOM 2074 C CA . VAL B 1 33 ? 42.873 -65.471 79.149 1.00 96.48 30 VAL B CA 1
ATOM 2075 C C . VAL B 1 33 ? 42.344 -64.205 79.818 1.00 99.32 30 VAL B C 1
ATOM 2076 O O . VAL B 1 33 ? 41.171 -63.859 79.672 1.00 91.26 30 VAL B O 1
ATOM 2080 N N . SER B 1 34 ? 43.215 -63.516 80.548 1.00 108.18 31 SER B N 1
ATOM 2081 C CA . SER B 1 34 ? 42.817 -62.323 81.288 1.00 108.39 31 SER B CA 1
ATOM 2082 C C . SER B 1 34 ? 43.259 -61.038 80.593 1.00 109.18 31 SER B C 1
ATOM 2083 O O . SER B 1 34 ? 44.210 -61.036 79.812 1.00 111.69 31 SER B O 1
ATOM 2086 N N . LEU B 1 35 ? 42.558 -59.947 80.888 1.00 104.56 32 LEU B N 1
ATOM 2087 C CA . LEU B 1 35 ? 42.878 -58.642 80.323 1.00 99.40 32 LEU B CA 1
ATOM 2088 C C . LEU B 1 35 ? 42.588 -57.545 81.343 1.00 97.12 32 LEU B C 1
ATOM 2089 O O . LEU B 1 35 ? 41.568 -57.582 82.031 1.00 99.37 32 LEU B O 1
ATOM 2094 N N . PHE B 1 36 ? 43.487 -56.570 81.438 1.00 91.97 33 PHE B N 1
ATOM 2095 C CA . PHE B 1 36 ? 43.363 -55.514 82.437 1.00 80.26 33 PHE B CA 1
ATOM 2096 C C . PHE B 1 36 ? 43.413 -54.119 81.821 1.00 63.05 33 PHE B C 1
ATOM 2097 O O . PHE B 1 36 ? 43.818 -53.946 80.672 1.00 52.07 33 PHE B O 1
ATOM 2105 N N . TRP B 1 37 ? 42.994 -53.128 82.602 1.00 65.74 34 TRP B N 1
ATOM 2106 C CA . TRP B 1 37 ? 43.080 -51.727 82.203 1.00 65.46 34 TRP B CA 1
ATOM 2107 C C . TRP B 1 37 ? 43.479 -50.866 83.396 1.00 56.49 34 TRP B C 1
ATOM 2108 O O . TRP B 1 37 ? 42.891 -50.973 84.472 1.00 49.66 34 TRP B O 1
ATOM 2119 N N . TYR B 1 38 ? 44.482 -50.014 83.204 1.00 55.15 35 TYR B N 1
ATOM 2120 C CA . TYR B 1 38 ? 44.978 -49.168 84.283 1.00 58.65 35 TYR B CA 1
ATOM 2121 C C . TYR B 1 38 ? 44.998 -47.693 83.895 1.00 62.80 35 TYR B C 1
ATOM 2122 O O . TYR B 1 38 ? 44.836 -47.345 82.725 1.00 65.52 35 TYR B O 1
ATOM 2131 N N . GLN B 1 39 ? 45.198 -46.833 84.888 1.00 61.32 36 GLN B N 1
ATOM 2132 C CA . GLN B 1 39 ? 45.232 -45.393 84.664 1.00 65.04 36 GLN B CA 1
ATOM 2133 C C . GLN B 1 39 ? 46.437 -44.759 85.350 1.00 82.17 36 GLN B C 1
ATOM 2134 O O . GLN B 1 39 ? 46.695 -45.009 86.527 1.00 91.57 36 GLN B O 1
ATOM 2140 N N . GLN B 1 40 ? 47.171 -43.938 84.606 1.00 80.52 37 GLN B N 1
ATOM 2141 C CA . GLN B 1 40 ? 48.323 -43.231 85.155 1.00 80.50 37 GLN B CA 1
ATOM 2142 C C . GLN B 1 40 ? 48.234 -41.733 84.889 1.00 78.59 37 GLN B C 1
ATOM 2143 O O . GLN B 1 40 ? 48.408 -41.281 83.757 1.00 73.35 37 GLN B O 1
ATOM 2149 N N . ALA B 1 41 ? 47.962 -40.967 85.940 1.00 82.02 38 ALA B N 1
ATOM 2150 C CA . ALA B 1 41 ? 47.862 -39.517 85.828 1.00 78.77 38 ALA B CA 1
ATOM 2151 C C . ALA B 1 41 ? 48.560 -38.829 86.995 1.00 89.53 38 ALA B C 1
ATOM 2152 O O . ALA B 1 41 ? 48.608 -39.364 88.102 1.00 100.19 38 ALA B O 1
ATOM 2154 N N . LEU B 1 42 ? 49.103 -37.644 86.736 1.00 86.88 39 LEU B N 1
ATOM 2155 C CA . LEU B 1 42 ? 49.771 -36.859 87.768 1.00 84.66 39 LEU B CA 1
ATOM 2156 C C . LEU B 1 42 ? 50.933 -37.621 88.401 1.00 89.31 39 LEU B C 1
ATOM 2157 O O . LEU B 1 42 ? 51.309 -37.361 89.544 1.00 92.38 39 LEU B O 1
ATOM 2162 N N . GLY B 1 43 ? 51.496 -38.563 87.651 1.00 88.34 40 GLY B N 1
ATOM 2163 C CA . GLY B 1 43 ? 52.637 -39.329 88.115 1.00 86.74 40 GLY B CA 1
ATOM 2164 C C . GLY B 1 43 ? 52.271 -40.440 89.080 1.00 89.07 40 GLY B C 1
ATOM 2165 O O . GLY B 1 43 ? 53.110 -41.271 89.430 1.00 78.07 40 GLY B O 1
ATOM 2166 N N . GLN B 1 44 ? 51.014 -40.456 89.513 1.00 100.40 41 GLN B N 1
ATOM 2167 C CA . GLN B 1 44 ? 50.539 -41.471 90.447 1.00 104.62 41 GLN B CA 1
ATOM 2168 C C . GLN B 1 44 ? 50.690 -42.878 89.881 1.00 101.28 41 GLN B C 1
ATOM 2169 O O . GLN B 1 44 ? 50.624 -43.081 88.669 1.00 100.55 41 GLN B O 1
ATOM 2175 N N . GLY B 1 45 ? 50.894 -43.846 90.769 1.00 98.47 42 GLY B N 1
ATOM 2176 C CA . GLY B 1 45 ? 51.034 -45.233 90.368 1.00 90.97 42 GLY B CA 1
ATOM 2177 C C . GLY B 1 45 ? 49.790 -45.751 89.675 1.00 91.05 42 GLY B C 1
ATOM 2178 O O . GLY B 1 45 ? 48.725 -45.140 89.769 1.00 96.62 42 GLY B O 1
ATOM 2179 N N . PRO B 1 46 ? 49.919 -46.884 88.971 1.00 85.35 43 PRO B N 1
ATOM 2180 C CA . PRO B 1 46 ? 48.808 -47.493 88.231 1.00 85.22 43 PRO B CA 1
ATOM 2181 C C . PRO B 1 46 ? 47.597 -47.746 89.121 1.00 89.38 43 PRO B C 1
ATOM 2182 O O . PRO B 1 46 ? 47.646 -48.610 89.997 1.00 94.32 43 PRO B O 1
ATOM 2186 N N . GLU B 1 47 ? 46.524 -46.995 88.898 1.00 86.69 44 GLU B N 1
ATOM 2187 C CA . GLU B 1 47 ? 45.292 -47.180 89.654 1.00 95.49 44 GLU B CA 1
ATOM 2188 C C . GLU B 1 47 ? 44.365 -48.153 88.934 1.00 111.83 44 GLU B C 1
ATOM 2189 O O . GLU B 1 47 ? 44.093 -48.000 87.743 1.00 112.56 44 GLU B O 1
ATOM 2195 N N . PHE B 1 48 ? 43.884 -49.154 89.664 1.00 118.82 45 PHE B N 1
ATOM 2196 C CA . PHE B 1 48 ? 43.020 -50.180 89.091 1.00 116.93 45 PHE B CA 1
ATOM 2197 C C . PHE B 1 48 ? 41.772 -49.581 88.449 1.00 113.50 45 PHE B C 1
ATOM 2198 O O . PHE B 1 48 ? 41.239 -48.578 88.923 1.00 116.17 45 PHE B O 1
ATOM 2206 N N . LEU B 1 49 ? 41.311 -50.205 87.369 1.00 109.09 46 LEU B N 1
ATOM 2207 C CA . LEU B 1 49 ? 40.114 -49.747 86.670 1.00 103.85 46 LEU B CA 1
ATOM 2208 C C . LEU B 1 49 ? 39.111 -50.879 86.465 1.00 109.81 46 LEU B C 1
ATOM 2209 O O . LEU B 1 49 ? 38.092 -50.948 87.153 1.00 114.50 46 LEU B O 1
ATOM 2214 N N . THR B 1 50 ? 39.404 -51.764 85.517 1.00 108.57 47 THR B N 1
ATOM 2215 C CA . THR B 1 50 ? 38.507 -52.871 85.203 1.00 107.02 47 THR B CA 1
ATOM 2216 C C . THR B 1 50 ? 39.269 -54.177 84.988 1.00 102.17 47 THR B C 1
ATOM 2217 O O . THR B 1 50 ? 40.489 -54.177 84.823 1.00 100.10 47 THR B O 1
ATOM 2221 N N . TYR B 1 51 ? 38.539 -55.288 84.992 1.00 98.20 48 TYR B N 1
ATOM 2222 C CA . TYR B 1 51 ? 39.138 -56.608 84.826 1.00 96.20 48 TYR B CA 1
ATOM 2223 C C . TYR B 1 51 ? 38.274 -57.512 83.951 1.00 93.31 48 TYR B C 1
ATOM 2224 O O . TYR B 1 51 ? 37.050 -57.522 84.072 1.00 90.25 48 TYR B O 1
ATOM 2233 N N . PHE B 1 52 ? 38.922 -58.270 83.071 1.00 98.99 49 PHE B N 1
ATOM 2234 C CA . PHE B 1 52 ? 38.217 -59.171 82.165 1.00 98.26 49 PHE B CA 1
ATOM 2235 C C . PHE B 1 52 ? 38.799 -60.581 82.196 1.00 104.42 49 PHE B C 1
ATOM 2236 O O . PHE B 1 52 ? 40.005 -60.770 82.031 1.00 108.91 49 PHE B O 1
ATOM 2244 N N . GLN B 1 53 ? 37.935 -61.568 82.407 1.00 104.18 50 GLN B N 1
ATOM 2245 C CA . GLN B 1 53 ? 38.337 -62.968 82.348 1.00 108.47 50 GLN B CA 1
ATOM 2246 C C . GLN B 1 53 ? 37.620 -63.674 81.205 1.00 107.31 50 GLN B C 1
ATOM 2247 O O . GLN B 1 53 ? 36.503 -64.164 81.371 1.00 103.44 50 GLN B O 1
ATOM 2253 N N . ASN B 1 54 ? 38.268 -63.721 80.046 1.00 110.37 51 ASN B N 1
ATOM 2254 C CA . ASN B 1 54 ? 37.686 -64.346 78.865 1.00 109.64 51 ASN B CA 1
ATOM 2255 C C . ASN B 1 54 ? 36.319 -63.756 78.534 1.00 123.46 51 ASN B C 1
ATOM 2256 O O . ASN B 1 54 ? 35.291 -64.254 78.995 1.00 133.52 51 ASN B O 1
ATOM 2261 N N . GLU B 1 55 ? 36.319 -62.691 77.736 1.00 123.26 52 GLU B N 1
ATOM 2262 C CA . GLU B 1 55 ? 35.094 -61.993 77.341 1.00 126.87 52 GLU B CA 1
ATOM 2263 C C . GLU B 1 55 ? 34.093 -61.805 78.483 1.00 122.23 52 GLU B C 1
ATOM 2264 O O . GLU B 1 55 ? 32.883 -61.864 78.272 1.00 133.73 52 GLU B O 1
ATOM 2270 N N . ALA B 1 56 ? 34.603 -61.563 79.687 1.00 105.94 53 ALA B N 1
ATOM 2271 C CA . ALA B 1 56 ? 33.742 -61.377 80.851 1.00 90.33 53 ALA B CA 1
ATOM 2272 C C . ALA B 1 56 ? 34.325 -60.382 81.852 1.00 100.11 53 ALA B C 1
ATOM 2273 O O . ALA B 1 56 ? 35.372 -60.630 82.450 1.00 112.74 53 ALA B O 1
ATOM 2275 N N . GLN B 1 57 ? 33.638 -59.259 82.032 1.00 91.55 54 GLN B N 1
ATOM 2276 C CA . GLN B 1 57 ? 34.059 -58.241 82.989 1.00 84.74 54 GLN B CA 1
ATOM 2277 C C . GLN B 1 57 ? 33.605 -58.622 84.395 1.00 81.90 54 GLN B C 1
ATOM 2278 O O . GLN B 1 57 ? 32.408 -58.741 84.657 1.00 82.04 54 GLN B O 1
ATOM 2284 N N . LEU B 1 58 ? 34.564 -58.812 85.296 1.00 85.41 55 LEU B N 1
ATOM 2285 C CA . LEU B 1 58 ? 34.260 -59.301 86.638 1.00 94.09 55 LEU B CA 1
ATOM 2286 C C . LEU B 1 58 ? 34.628 -58.307 87.739 1.00 93.17 55 LEU B C 1
ATOM 2287 O O . LEU B 1 58 ? 34.667 -58.666 88.916 1.00 94.94 55 LEU B O 1
ATOM 2292 N N . ASP B 1 59 ? 34.894 -57.062 87.357 1.00 87.54 56 ASP B N 1
ATOM 2293 C CA . ASP B 1 59 ? 35.252 -56.032 88.327 1.00 74.02 56 ASP B CA 1
ATOM 2294 C C . ASP B 1 59 ? 35.148 -54.633 87.727 1.00 75.45 56 ASP B C 1
ATOM 2295 O O . ASP B 1 59 ? 35.714 -54.357 86.669 1.00 71.98 56 ASP B O 1
ATOM 2300 N N . LYS B 1 60 ? 34.421 -53.754 88.410 1.00 83.55 57 LYS B N 1
ATOM 2301 C CA . LYS B 1 60 ? 34.238 -52.383 87.948 1.00 89.59 57 LYS B CA 1
ATOM 2302 C C . LYS B 1 60 ? 34.396 -51.387 89.094 1.00 93.36 57 LYS B C 1
ATOM 2303 O O . LYS B 1 60 ? 33.940 -50.247 89.006 1.00 90.92 57 LYS B O 1
ATOM 2309 N N . SER B 1 61 ? 35.046 -51.825 90.168 1.00 97.47 58 SER B N 1
ATOM 2310 C CA . SER B 1 61 ? 35.242 -50.981 91.342 1.00 96.20 58 SER B CA 1
ATOM 2311 C C . SER B 1 61 ? 36.232 -49.853 91.068 1.00 85.60 58 SER B C 1
ATOM 2312 O O . SER B 1 61 ? 36.147 -48.781 91.667 1.00 74.69 58 SER B O 1
ATOM 2315 N N . GLY B 1 62 ? 37.168 -50.101 90.158 1.00 86.75 59 GLY B N 1
ATOM 2316 C CA . GLY B 1 62 ? 38.194 -49.127 89.834 1.00 93.64 59 GLY B CA 1
ATOM 2317 C C . GLY B 1 62 ? 37.677 -47.957 89.020 1.00 101.84 59 GLY B C 1
ATOM 2318 O O . GLY B 1 62 ? 38.295 -46.894 88.988 1.00 103.85 59 GLY B O 1
ATOM 2319 N N . LEU B 1 63 ? 36.540 -48.154 88.359 1.00 106.78 60 LEU B N 1
ATOM 2320 C CA . LEU B 1 63 ? 35.946 -47.115 87.525 1.00 111.07 60 LEU B CA 1
ATOM 2321 C C . LEU B 1 63 ? 35.283 -46.029 88.368 1.00 132.40 60 LEU B C 1
ATOM 2322 O O . LEU B 1 63 ? 34.273 -46.277 89.026 1.00 140.98 60 LEU B O 1
ATOM 2327 N N . PRO B 1 64 ? 35.857 -44.816 88.349 1.00 141.37 61 PRO B N 1
ATOM 2328 C CA . PRO B 1 64 ? 35.338 -43.674 89.109 1.00 142.90 61 PRO B CA 1
ATOM 2329 C C . PRO B 1 64 ? 34.066 -43.106 88.488 1.00 136.94 61 PRO B C 1
ATOM 2330 O O . PRO B 1 64 ? 32.980 -43.265 89.047 1.00 133.93 61 PRO B O 1
ATOM 2334 N N . SER B 1 65 ? 34.208 -42.450 87.341 1.00 134.11 62 SER B N 1
ATOM 2335 C CA . SER B 1 65 ? 33.078 -41.826 86.661 1.00 131.34 62 SER B CA 1
ATOM 2336 C C . SER B 1 65 ? 32.171 -42.863 86.003 1.00 127.81 62 SER B C 1
ATOM 2337 O O . SER B 1 65 ? 32.505 -44.046 85.944 1.00 122.38 62 SER B O 1
ATOM 2340 N N . ASP B 1 66 ? 31.022 -42.409 85.511 1.00 131.01 63 ASP B N 1
ATOM 2341 C CA . ASP B 1 66 ? 30.050 -43.295 84.881 1.00 132.85 63 ASP B CA 1
ATOM 2342 C C . ASP B 1 66 ? 30.011 -43.097 83.369 1.00 113.54 63 ASP B C 1
ATOM 2343 O O . ASP B 1 66 ? 29.015 -43.410 82.717 1.00 110.92 63 ASP B O 1
ATOM 2348 N N . ARG B 1 67 ? 31.101 -42.572 82.819 1.00 95.19 64 ARG B N 1
ATOM 2349 C CA . ARG B 1 67 ? 31.200 -42.337 81.383 1.00 81.02 64 ARG B CA 1
ATOM 2350 C C . ARG B 1 67 ? 32.154 -43.334 80.736 1.00 83.93 64 ARG B C 1
ATOM 2351 O O . ARG B 1 67 ? 32.710 -43.073 79.669 1.00 82.25 64 ARG B O 1
ATOM 2359 N N . PHE B 1 68 ? 32.338 -44.477 81.389 1.00 88.99 65 PHE B N 1
ATOM 2360 C CA . PHE B 1 68 ? 33.264 -45.495 80.908 1.00 91.01 65 PHE B CA 1
ATOM 2361 C C . PHE B 1 68 ? 32.582 -46.851 80.764 1.00 95.06 65 PHE B C 1
ATOM 2362 O O . PHE B 1 68 ? 31.842 -47.281 81.649 1.00 97.62 65 PHE B O 1
ATOM 2370 N N . PHE B 1 69 ? 32.836 -47.521 79.645 1.00 106.38 66 PHE B N 1
ATOM 2371 C CA . PHE B 1 69 ? 32.311 -48.863 79.420 1.00 122.30 66 PHE B CA 1
ATOM 2372 C C . PHE B 1 69 ? 33.164 -49.625 78.410 1.00 121.77 66 PHE B C 1
ATOM 2373 O O . PHE B 1 69 ? 33.342 -49.187 77.273 1.00 125.15 66 PHE B O 1
ATOM 2381 N N . ALA B 1 70 ? 33.697 -50.765 78.836 1.00 117.20 67 ALA B N 1
ATOM 2382 C CA . ALA B 1 70 ? 34.546 -51.583 77.978 1.00 115.60 67 ALA B CA 1
ATOM 2383 C C . ALA B 1 70 ? 33.812 -52.833 77.505 1.00 114.09 67 ALA B C 1
ATOM 2384 O O . ALA B 1 70 ? 32.802 -53.228 78.086 1.00 115.34 67 ALA B O 1
ATOM 2386 N N . GLU B 1 71 ? 34.327 -53.452 76.448 1.00 110.23 68 GLU B N 1
ATOM 2387 C CA . GLU B 1 71 ? 33.719 -54.658 75.899 1.00 110.16 68 GLU B CA 1
ATOM 2388 C C . GLU B 1 71 ? 34.760 -55.570 75.257 1.00 109.90 68 GLU B C 1
ATOM 2389 O O . GLU B 1 71 ? 35.655 -55.107 74.550 1.00 112.11 68 GLU B O 1
ATOM 2395 N N . ARG B 1 72 ? 34.635 -56.868 75.512 1.00 108.07 69 ARG B N 1
ATOM 2396 C CA . ARG B 1 72 ? 35.539 -57.856 74.938 1.00 103.30 69 ARG B CA 1
ATOM 2397 C C . ARG B 1 72 ? 34.739 -58.940 74.223 1.00 105.24 69 ARG B C 1
ATOM 2398 O O . ARG B 1 72 ? 34.400 -59.961 74.820 1.00 107.18 69 ARG B O 1
ATOM 2406 N N . PRO B 1 73 ? 34.434 -58.715 72.936 1.00 102.11 70 PRO B N 1
ATOM 2407 C CA . PRO B 1 73 ? 33.603 -59.595 72.106 1.00 103.24 70 PRO B CA 1
ATOM 2408 C C . PRO B 1 73 ? 34.044 -61.056 72.145 1.00 102.47 70 PRO B C 1
ATOM 2409 O O . PRO B 1 73 ? 33.589 -61.813 73.003 1.00 100.89 70 PRO B O 1
ATOM 2413 N N . GLU B 1 74 ? 34.917 -61.443 71.221 1.00 101.62 71 GLU B N 1
ATOM 2414 C CA . GLU B 1 74 ? 35.366 -62.828 71.117 1.00 99.59 71 GLU B CA 1
ATOM 2415 C C . GLU B 1 74 ? 36.149 -63.267 72.352 1.00 97.51 71 GLU B C 1
ATOM 2416 O O . GLU B 1 74 ? 36.384 -64.458 72.559 1.00 101.08 71 GLU B O 1
ATOM 2422 N N . GLY B 1 75 ? 36.547 -62.301 73.172 1.00 89.75 72 GLY B N 1
ATOM 2423 C CA . GLY B 1 75 ? 37.317 -62.590 74.366 1.00 82.73 72 GLY B CA 1
ATOM 2424 C C . GLY B 1 75 ? 38.805 -62.496 74.107 1.00 83.55 72 GLY B C 1
ATOM 2425 O O . GLY B 1 75 ? 39.619 -62.937 74.918 1.00 81.50 72 GLY B O 1
ATOM 2426 N N . SER B 1 76 ? 39.160 -61.918 72.964 1.00 87.78 73 SER B N 1
ATOM 2427 C CA . SER B 1 76 ? 40.558 -61.742 72.596 1.00 92.27 73 SER B CA 1
ATOM 2428 C C . SER B 1 76 ? 40.957 -60.274 72.687 1.00 97.71 73 SER B C 1
ATOM 2429 O O . SER B 1 76 ? 41.894 -59.920 73.401 1.00 100.12 73 SER B O 1
ATOM 2432 N N . VAL B 1 77 ? 40.235 -59.424 71.963 1.00 91.69 74 VAL B N 1
ATOM 2433 C CA . VAL B 1 77 ? 40.523 -57.995 71.944 1.00 79.16 74 VAL B CA 1
ATOM 2434 C C . VAL B 1 77 ? 39.458 -57.197 72.691 1.00 80.89 74 VAL B C 1
ATOM 2435 O O . VAL B 1 77 ? 38.261 -57.429 72.521 1.00 78.44 74 VAL B O 1
ATOM 2439 N N . SER B 1 78 ? 39.902 -56.256 73.519 1.00 84.88 75 SER B N 1
ATOM 2440 C CA . SER B 1 78 ? 38.992 -55.407 74.277 1.00 88.24 75 SER B CA 1
ATOM 2441 C C . SER B 1 78 ? 39.058 -53.961 73.795 1.00 84.07 75 SER B C 1
ATOM 2442 O O . SER B 1 78 ? 40.022 -53.558 73.143 1.00 86.07 75 SER B O 1
ATOM 2445 N N . THR B 1 79 ? 38.030 -53.184 74.120 1.00 73.99 76 THR B N 1
ATOM 2446 C CA . THR B 1 79 ? 37.970 -51.784 73.716 1.00 76.18 76 THR B CA 1
ATOM 2447 C C . THR B 1 79 ? 37.379 -50.906 74.815 1.00 84.46 76 THR B C 1
ATOM 2448 O O . THR B 1 79 ? 36.261 -51.139 75.274 1.00 92.31 76 THR B O 1
ATOM 2452 N N . LEU B 1 80 ? 38.136 -49.897 75.231 1.00 80.72 77 LEU B N 1
ATOM 2453 C CA . LEU B 1 80 ? 37.681 -48.969 76.260 1.00 75.22 77 LEU B CA 1
ATOM 2454 C C . LEU B 1 80 ? 37.134 -47.692 75.631 1.00 90.62 77 LEU B C 1
ATOM 2455 O O . LEU B 1 80 ? 37.822 -47.025 74.859 1.00 95.82 77 LEU B O 1
ATOM 2460 N N . LYS B 1 81 ? 35.893 -47.355 75.968 1.00 92.22 78 LYS B N 1
ATOM 2461 C CA . LYS B 1 81 ? 35.233 -46.192 75.386 1.00 87.21 78 LYS B CA 1
ATOM 2462 C C . LYS B 1 81 ? 34.878 -45.149 76.443 1.00 80.05 78 LYS B C 1
ATOM 2463 O O . LYS B 1 81 ? 34.346 -45.480 77.502 1.00 79.96 78 LYS B O 1
ATOM 2469 N N . ILE B 1 82 ? 35.178 -43.889 76.146 1.00 78.23 79 ILE B N 1
ATOM 2470 C CA . ILE B 1 82 ? 34.857 -42.787 77.044 1.00 77.36 79 ILE B CA 1
ATOM 2471 C C . ILE B 1 82 ? 33.997 -41.755 76.323 1.00 81.85 79 ILE B C 1
ATOM 2472 O O . ILE B 1 82 ? 34.315 -41.345 75.208 1.00 93.91 79 ILE B O 1
ATOM 2477 N N . GLN B 1 83 ? 32.909 -41.339 76.962 1.00 72.56 80 GLN B N 1
ATOM 2478 C CA . GLN B 1 83 ? 31.992 -40.378 76.356 1.00 76.10 80 GLN B CA 1
ATOM 2479 C C . GLN B 1 83 ? 31.968 -39.062 77.125 1.00 70.35 80 GLN B C 1
ATOM 2480 O O . GLN B 1 83 ? 32.076 -39.049 78.351 1.00 67.38 80 GLN B O 1
ATOM 2486 N N . ARG B 1 84 ? 31.824 -37.959 76.396 1.00 69.23 81 ARG B N 1
ATOM 2487 C CA . ARG B 1 84 ? 31.785 -36.633 77.004 1.00 72.58 81 ARG B CA 1
ATOM 2488 C C . ARG B 1 84 ? 32.985 -36.417 77.920 1.00 78.40 81 ARG B C 1
ATOM 2489 O O . ARG B 1 84 ? 32.832 -36.119 79.105 1.00 85.08 81 ARG B O 1
ATOM 2497 N N . THR B 1 85 ? 34.179 -36.567 77.356 1.00 72.82 82 THR B N 1
ATOM 2498 C CA . THR B 1 85 ? 35.418 -36.467 78.120 1.00 72.05 82 THR B CA 1
ATOM 2499 C C . THR B 1 85 ? 35.614 -35.090 78.745 1.00 69.49 82 THR B C 1
ATOM 2500 O O . THR B 1 85 ? 34.929 -34.130 78.395 1.00 57.82 82 THR B O 1
ATOM 2504 N N . GLN B 1 86 ? 36.561 -35.007 79.673 1.00 73.82 83 GLN B N 1
ATOM 2505 C CA . GLN B 1 86 ? 36.889 -33.753 80.337 1.00 74.66 83 GLN B CA 1
ATOM 2506 C C . GLN B 1 86 ? 38.383 -33.695 80.637 1.00 75.08 83 GLN B C 1
ATOM 2507 O O . GLN B 1 86 ? 39.095 -34.683 80.464 1.00 62.65 83 GLN B O 1
ATOM 2509 N N . GLN B 1 87 ? 38.854 -32.536 81.086 1.00 86.20 84 GLN B N 1
ATOM 2510 C CA . GLN B 1 87 ? 40.270 -32.354 81.387 1.00 87.10 84 GLN B CA 1
ATOM 2511 C C . GLN B 1 87 ? 40.757 -33.361 82.425 1.00 85.66 84 GLN B C 1
ATOM 2512 O O . GLN B 1 87 ? 41.895 -33.826 82.366 1.00 86.03 84 GLN B O 1
ATOM 2518 N N . GLU B 1 88 ? 39.886 -33.694 83.372 1.00 80.69 85 GLU B N 1
ATOM 2519 C CA . GLU B 1 88 ? 40.227 -34.640 84.429 1.00 77.99 85 GLU B CA 1
ATOM 2520 C C . GLU B 1 88 ? 40.301 -36.074 83.911 1.00 77.12 85 GLU B C 1
ATOM 2521 O O . GLU B 1 88 ? 40.543 -37.008 84.676 1.00 69.62 85 GLU B O 1
ATOM 2527 N N . ASP B 1 89 ? 40.093 -36.242 82.609 1.00 80.82 86 ASP B N 1
ATOM 2528 C CA . ASP B 1 89 ? 40.201 -37.552 81.979 1.00 72.14 86 ASP B CA 1
ATOM 2529 C C . ASP B 1 89 ? 41.591 -37.745 81.385 1.00 68.21 86 ASP B C 1
ATOM 2530 O O . ASP B 1 89 ? 41.971 -38.856 81.015 1.00 72.49 86 ASP B O 1
ATOM 2535 N N . SER B 1 90 ? 42.344 -36.653 81.296 1.00 62.22 87 SER B N 1
ATOM 2536 C CA . SER B 1 90 ? 43.694 -36.692 80.746 1.00 56.61 87 SER B CA 1
ATOM 2537 C C . SER B 1 90 ? 44.599 -37.606 81.566 1.00 56.77 87 SER B C 1
ATOM 2538 O O . SER B 1 90 ? 44.856 -37.348 82.742 1.00 55.84 87 SER B O 1
ATOM 2541 N N . ALA B 1 91 ? 45.079 -38.673 80.935 1.00 56.49 88 ALA B N 1
ATOM 2542 C CA . ALA B 1 91 ? 45.948 -39.637 81.600 1.00 51.77 88 ALA B CA 1
ATOM 2543 C C . ALA B 1 91 ? 46.502 -40.649 80.604 1.00 50.77 88 ALA B C 1
ATOM 2544 O O . ALA B 1 91 ? 46.297 -40.523 79.397 1.00 63.50 88 ALA B O 1
ATOM 2546 N N . VAL B 1 92 ? 47.206 -41.652 81.117 1.00 54.12 89 VAL B N 1
ATOM 2547 C CA . VAL B 1 92 ? 47.744 -42.719 80.282 1.00 67.31 89 VAL B CA 1
ATOM 2548 C C . VAL B 1 92 ? 47.132 -44.059 80.674 1.00 66.91 89 VAL B C 1
ATOM 2549 O O . VAL B 1 92 ? 47.379 -44.571 81.765 1.00 64.09 89 VAL B O 1
ATOM 2553 N N . TYR B 1 93 ? 46.330 -44.622 79.775 1.00 70.80 90 TYR B N 1
ATOM 2554 C CA . TYR B 1 93 ? 45.624 -45.867 80.054 1.00 71.15 90 TYR B CA 1
ATOM 2555 C C . TYR B 1 93 ? 46.394 -47.084 79.552 1.00 68.84 90 TYR B C 1
ATOM 2556 O O . TYR B 1 93 ? 46.729 -47.178 78.372 1.00 55.95 90 TYR B O 1
ATOM 2565 N N . LEU B 1 94 ? 46.669 -48.013 80.462 1.00 70.58 91 LEU B N 1
ATOM 2566 C CA . LEU B 1 94 ? 47.433 -49.209 80.133 1.00 63.05 91 LEU B CA 1
ATOM 2567 C C . LEU B 1 94 ? 46.530 -50.431 80.018 1.00 56.19 91 LEU B C 1
ATOM 2568 O O . LEU B 1 94 ? 45.468 -50.491 80.635 1.00 52.46 91 LEU B O 1
ATOM 2573 N N . CYS B 1 95 ? 46.961 -51.404 79.224 1.00 51.40 92 CYS B N 1
ATOM 2574 C CA . CYS B 1 95 ? 46.202 -52.632 79.032 1.00 55.43 92 CYS B CA 1
ATOM 2575 C C . CYS B 1 95 ? 47.124 -53.845 79.086 1.00 72.39 92 CYS B C 1
ATOM 2576 O O . CYS B 1 95 ? 47.957 -54.043 78.202 1.00 87.92 92 CYS B O 1
ATOM 2579 N N . ALA B 1 96 ? 46.970 -54.654 80.129 1.00 76.50 93 ALA B N 1
ATOM 2580 C CA . ALA B 1 96 ? 47.817 -55.827 80.319 1.00 77.98 93 ALA B CA 1
ATOM 2581 C C . ALA B 1 96 ? 47.053 -57.127 80.083 1.00 87.63 93 ALA B C 1
ATOM 2582 O O . ALA B 1 96 ? 45.833 -57.123 79.923 1.00 82.12 93 ALA B O 1
ATOM 2584 N N . SER B 1 97 ? 47.784 -58.237 80.062 1.00 99.01 94 SER B N 1
ATOM 2585 C CA . SER B 1 97 ? 47.185 -59.550 79.854 1.00 108.13 94 SER B CA 1
ATOM 2586 C C . SER B 1 97 ? 48.081 -60.652 80.410 1.00 112.81 94 SER B C 1
ATOM 2587 O O . SER B 1 97 ? 49.290 -60.657 80.180 1.00 119.60 94 SER B O 1
ATOM 2590 N N . SER B 1 98 ? 47.479 -61.585 81.141 1.00 111.57 95 SER B N 1
ATOM 2591 C CA . SER B 1 98 ? 48.221 -62.691 81.734 1.00 111.06 95 SER B CA 1
ATOM 2592 C C . SER B 1 98 ? 47.416 -63.985 81.685 1.00 118.08 95 SER B C 1
ATOM 2593 O O . SER B 1 98 ? 46.402 -64.072 80.993 1.00 123.37 95 SER B O 1
ATOM 2596 N N . LEU B 1 99 ? 47.875 -64.989 82.426 1.00 117.57 96 LEU B N 1
ATOM 2597 C CA . LEU B 1 99 ? 47.206 -66.284 82.461 1.00 113.89 96 LEU B CA 1
ATOM 2598 C C . LEU B 1 99 ? 46.502 -66.520 83.794 1.00 114.09 96 LEU B C 1
ATOM 2599 O O . LEU B 1 99 ? 45.416 -67.098 83.838 1.00 117.05 96 LEU B O 1
ATOM 2604 N N . GLY B 1 100 ? 47.125 -66.069 84.879 1.00 116.31 97 GLY B N 1
ATOM 2605 C CA . GLY B 1 100 ? 46.561 -66.242 86.206 1.00 121.79 97 GLY B CA 1
ATOM 2606 C C . GLY B 1 100 ? 46.998 -65.165 87.180 1.00 129.02 97 GLY B C 1
ATOM 2607 O O . GLY B 1 100 ? 47.639 -64.188 86.792 1.00 130.16 97 GLY B O 1
ATOM 2608 N N . GLN B 1 101 ? 46.651 -65.345 88.450 1.00 135.66 98 GLN B N 1
ATOM 2609 C CA . GLN B 1 101 ? 46.998 -64.376 89.484 1.00 142.57 98 GLN B CA 1
ATOM 2610 C C . GLN B 1 101 ? 48.492 -64.395 89.797 1.00 140.72 98 GLN B C 1
ATOM 2611 O O . GLN B 1 101 ? 49.142 -63.351 89.826 1.00 144.41 98 GLN B O 1
ATOM 2617 N N . ALA B 1 102 ? 49.030 -65.588 90.031 1.00 132.72 99 ALA B N 1
ATOM 2618 C CA . ALA B 1 102 ? 50.447 -65.742 90.334 1.00 124.71 99 ALA B CA 1
ATOM 2619 C C . ALA B 1 102 ? 51.299 -65.378 89.124 1.00 125.13 99 ALA B C 1
ATOM 2620 O O . ALA B 1 102 ? 52.411 -64.870 89.265 1.00 134.54 99 ALA B O 1
ATOM 2622 N N . TYR B 1 103 ? 50.766 -65.642 87.935 1.00 115.99 100 TYR B N 1
ATOM 2623 C CA . TYR B 1 103 ? 51.455 -65.316 86.693 1.00 108.79 100 TYR B CA 1
ATOM 2624 C C . TYR B 1 103 ? 51.694 -63.816 86.580 1.00 93.14 100 TYR B C 1
ATOM 2625 O O . TYR B 1 103 ? 50.847 -63.012 86.970 1.00 81.50 100 TYR B O 1
ATOM 2634 N N . GLU B 1 104 ? 52.853 -63.444 86.045 1.00 86.25 105 GLU B N 1
ATOM 2635 C CA . GLU B 1 104 ? 53.177 -62.039 85.834 1.00 87.22 105 GLU B CA 1
ATOM 2636 C C . GLU B 1 104 ? 52.342 -61.480 84.687 1.00 94.95 105 GLU B C 1
ATOM 2637 O O . GLU B 1 104 ? 51.681 -62.231 83.970 1.00 102.20 105 GLU B O 1
ATOM 2643 N N . GLN B 1 105 ? 52.374 -60.163 84.513 1.00 90.84 106 GLN B N 1
ATOM 2644 C CA . GLN B 1 105 ? 51.555 -59.515 83.494 1.00 81.65 106 GLN B CA 1
ATOM 2645 C C . GLN B 1 105 ? 52.390 -58.865 82.395 1.00 76.06 106 GLN B C 1
ATOM 2646 O O . GLN B 1 105 ? 53.448 -58.294 82.658 1.00 65.61 106 GLN B O 1
ATOM 2652 N N . TYR B 1 106 ? 51.903 -58.961 81.163 1.00 78.65 107 TYR B N 1
ATOM 2653 C CA . TYR B 1 106 ? 52.549 -58.320 80.024 1.00 82.39 107 TYR B CA 1
ATOM 2654 C C . TYR B 1 106 ? 51.805 -57.043 79.653 1.00 79.10 107 TYR B C 1
ATOM 2655 O O . TYR B 1 106 ? 50.627 -57.083 79.299 1.00 70.50 107 TYR B O 1
ATOM 2664 N N . PHE B 1 107 ? 52.496 -55.911 79.739 1.00 83.62 108 PHE B N 1
ATOM 2665 C CA . PHE B 1 107 ? 51.886 -54.618 79.445 1.00 78.61 108 PHE B CA 1
ATOM 2666 C C . PHE B 1 107 ? 52.154 -54.167 78.014 1.00 85.33 108 PHE B C 1
ATOM 2667 O O . PHE B 1 107 ? 53.069 -54.661 77.355 1.00 87.26 108 PHE B O 1
ATOM 2675 N N . GLY B 1 108 ? 51.347 -53.223 77.541 1.00 90.17 109 GLY B N 1
ATOM 2676 C CA . GLY B 1 108 ? 51.504 -52.675 76.207 1.00 92.35 109 GLY B CA 1
ATOM 2677 C C . GLY B 1 108 ? 52.003 -51.243 76.238 1.00 96.37 109 GLY B C 1
ATOM 2678 O O . GLY B 1 108 ? 52.246 -50.692 77.312 1.00 90.55 109 GLY B O 1
ATOM 2679 N N . PRO B 1 109 ? 52.157 -50.632 75.055 1.00 107.22 110 PRO B N 1
ATOM 2680 C CA . PRO B 1 109 ? 52.642 -49.253 74.925 1.00 103.80 110 PRO B CA 1
ATOM 2681 C C . PRO B 1 109 ? 51.793 -48.268 75.721 1.00 94.14 110 PRO B C 1
ATOM 2682 O O . PRO B 1 109 ? 52.315 -47.274 76.225 1.00 90.74 110 PRO B O 1
ATOM 2686 N N . GLY B 1 110 ? 50.497 -48.544 75.829 1.00 87.11 111 GLY B N 1
ATOM 2687 C CA . GLY B 1 110 ? 49.590 -47.669 76.547 1.00 81.02 111 GLY B CA 1
ATOM 2688 C C . GLY B 1 110 ? 49.134 -46.498 75.698 1.00 82.30 111 GLY B C 1
ATOM 2689 O O . GLY B 1 110 ? 49.772 -46.155 74.703 1.00 83.30 111 GLY B O 1
ATOM 2690 N N . THR B 1 111 ? 48.023 -45.883 76.092 1.00 76.23 112 THR B N 1
ATOM 2691 C CA . THR B 1 111 ? 47.476 -44.750 75.357 1.00 64.72 112 THR B CA 1
ATOM 2692 C C . THR B 1 111 ? 47.574 -43.459 76.164 1.00 60.40 112 THR B C 1
ATOM 2693 O O . THR B 1 111 ? 47.088 -43.383 77.291 1.00 62.09 112 THR B O 1
ATOM 2697 N N . ARG B 1 112 ? 48.205 -42.447 75.578 1.00 53.26 113 ARG B N 1
ATOM 2698 C CA . ARG B 1 112 ? 48.343 -41.152 76.231 1.00 52.09 113 ARG B CA 1
ATOM 2699 C C . ARG B 1 112 ? 47.215 -40.222 75.796 1.00 57.20 113 ARG B C 1
ATOM 2700 O O . ARG B 1 112 ? 47.149 -39.812 74.637 1.00 48.38 113 ARG B O 1
ATOM 2708 N N . LEU B 1 113 ? 46.328 -39.897 76.730 1.00 57.98 114 LEU B N 1
ATOM 2709 C CA . LEU B 1 113 ? 45.168 -39.066 76.425 1.00 60.29 114 LEU B CA 1
ATOM 2710 C C . LEU B 1 113 ? 45.252 -37.695 77.089 1.00 47.15 114 LEU B C 1
ATOM 2711 O O . LEU B 1 113 ? 45.611 -37.581 78.261 1.00 24.89 114 LEU B O 1
ATOM 2716 N N . THR B 1 114 ? 44.913 -36.659 76.329 1.00 56.54 115 THR B N 1
ATOM 2717 C CA . THR B 1 114 ? 44.911 -35.294 76.841 1.00 70.99 115 THR B CA 1
ATOM 2718 C C . THR B 1 114 ? 43.702 -34.527 76.315 1.00 75.04 115 THR B C 1
ATOM 2719 O O . THR B 1 114 ? 43.673 -34.115 75.155 1.00 78.97 115 THR B O 1
ATOM 2723 N N . VAL B 1 115 ? 42.706 -34.341 77.175 1.00 68.13 116 VAL B N 1
ATOM 2724 C CA . VAL B 1 115 ? 41.484 -33.642 76.793 1.00 61.34 116 VAL B CA 1
ATOM 2725 C C . VAL B 1 115 ? 41.606 -32.139 77.022 1.00 64.56 116 VAL B C 1
ATOM 2726 O O . VAL B 1 115 ? 42.037 -31.697 78.087 1.00 66.67 116 VAL B O 1
ATOM 2730 N N . THR B 1 116 ? 41.223 -31.360 76.016 1.00 72.04 117 THR B N 1
ATOM 2731 C CA . THR B 1 116 ? 41.298 -29.907 76.098 1.00 80.41 117 THR B CA 1
ATOM 2732 C C . THR B 1 116 ? 40.012 -29.270 75.581 1.00 82.45 117 THR B C 1
ATOM 2733 O O . THR B 1 116 ? 39.351 -29.820 74.700 1.00 82.82 117 THR B O 1
ATOM 2737 N N . GLU B 1 117 ? 39.662 -28.113 76.135 1.00 82.74 118 GLU B N 1
ATOM 2738 C CA . GLU B 1 117 ? 38.463 -27.392 75.721 1.00 80.56 118 GLU B CA 1
ATOM 2739 C C . GLU B 1 117 ? 38.412 -27.214 74.209 1.00 69.57 118 GLU B C 1
ATOM 2740 O O . GLU B 1 117 ? 37.399 -27.506 73.573 1.00 68.58 118 GLU B O 1
ATOM 2746 N N . ASP B 1 118 ? 39.510 -26.732 73.639 1.00 61.87 119 ASP B N 1
ATOM 2747 C CA . ASP B 1 118 ? 39.580 -26.481 72.206 1.00 58.26 119 ASP B CA 1
ATOM 2748 C C . ASP B 1 118 ? 40.772 -27.203 71.586 1.00 62.41 119 ASP B C 1
ATOM 2749 O O . ASP B 1 118 ? 41.821 -27.342 72.215 1.00 63.06 119 ASP B O 1
ATOM 2754 N N . LEU B 1 119 ? 40.602 -27.665 70.352 1.00 71.98 120 LEU B N 1
ATOM 2755 C CA . LEU B 1 119 ? 41.666 -28.359 69.638 1.00 76.95 120 LEU B CA 1
ATOM 2756 C C . LEU B 1 119 ? 42.628 -27.369 68.989 1.00 79.10 120 LEU B C 1
ATOM 2757 O O . LEU B 1 119 ? 43.490 -27.753 68.197 1.00 78.07 120 LEU B O 1
ATOM 2762 N N . LYS B 1 120 ? 42.475 -26.094 69.330 1.00 76.42 121 LYS B N 1
ATOM 2763 C CA . LYS B 1 120 ? 43.329 -25.046 68.784 1.00 75.99 121 LYS B CA 1
ATOM 2764 C C . LYS B 1 120 ? 44.597 -24.878 69.613 1.00 84.89 121 LYS B C 1
ATOM 2765 O O . LYS B 1 120 ? 45.545 -24.219 69.188 1.00 89.51 121 LYS B O 1
ATOM 2767 N N . ASN B 1 121 ? 44.608 -25.479 70.799 1.00 88.65 122 ASN B N 1
ATOM 2768 C CA . ASN B 1 121 ? 45.762 -25.397 71.687 1.00 90.49 122 ASN B CA 1
ATOM 2769 C C . ASN B 1 121 ? 46.880 -26.346 71.269 1.00 79.99 122 ASN B C 1
ATOM 2770 O O . ASN B 1 121 ? 47.961 -26.343 71.857 1.00 73.35 122 ASN B O 1
ATOM 2775 N N . VAL B 1 122 ? 46.611 -27.157 70.251 1.00 74.37 123 VAL B N 1
ATOM 2776 C CA . VAL B 1 122 ? 47.596 -28.102 69.739 1.00 62.48 123 VAL B CA 1
ATOM 2777 C C . VAL B 1 122 ? 48.597 -27.399 68.828 1.00 49.89 123 VAL B C 1
ATOM 2778 O O . VAL B 1 122 ? 48.210 -26.640 67.940 1.00 43.74 123 VAL B O 1
ATOM 2782 N N . PHE B 1 123 ? 49.883 -27.652 69.051 1.00 52.41 124 PHE B N 1
ATOM 2783 C CA . PHE B 1 123 ? 50.932 -27.013 68.263 1.00 62.46 124 PHE B CA 1
ATOM 2784 C C . PHE B 1 123 ? 52.146 -27.916 68.068 1.00 61.07 124 PHE B C 1
ATOM 2785 O O . PHE B 1 123 ? 52.529 -28.655 68.975 1.00 47.17 124 PHE B O 1
ATOM 2793 N N . PRO B 1 124 ? 52.752 -27.858 66.873 1.00 76.15 125 PRO B N 1
ATOM 2794 C CA . PRO B 1 124 ? 53.970 -28.608 66.546 1.00 79.18 125 PRO B CA 1
ATOM 2795 C C . PRO B 1 124 ? 55.193 -28.033 67.256 1.00 72.09 125 PRO B C 1
ATOM 2796 O O . PRO B 1 124 ? 55.326 -26.813 67.352 1.00 72.01 125 PRO B O 1
ATOM 2800 N N . PRO B 1 125 ? 56.078 -28.909 67.754 1.00 65.02 126 PRO B N 1
ATOM 2801 C CA . PRO B 1 125 ? 57.304 -28.514 68.457 1.00 62.43 126 PRO B CA 1
ATOM 2802 C C . PRO B 1 125 ? 58.306 -27.833 67.532 1.00 58.72 126 PRO B C 1
ATOM 2803 O O . PRO B 1 125 ? 58.462 -28.247 66.384 1.00 56.01 126 PRO B O 1
ATOM 2807 N N . GLU B 1 126 ? 58.977 -26.800 68.032 1.00 57.87 127 GLU B N 1
ATOM 2808 C CA . GLU B 1 126 ? 60.035 -26.141 67.276 1.00 59.66 127 GLU B CA 1
ATOM 2809 C C . GLU B 1 126 ? 61.393 -26.703 67.683 1.00 64.53 127 GLU B C 1
ATOM 2810 O O . GLU B 1 126 ? 61.913 -26.383 68.752 1.00 79.94 127 GLU B O 1
ATOM 2816 N N . VAL B 1 127 ? 61.961 -27.543 66.824 1.00 48.52 128 VAL B N 1
ATOM 2817 C CA . VAL B 1 127 ? 63.221 -28.216 67.119 1.00 40.30 128 VAL B CA 1
ATOM 2818 C C . VAL B 1 127 ? 64.429 -27.382 66.698 1.00 49.81 128 VAL B C 1
ATOM 2819 O O . VAL B 1 127 ? 64.420 -26.748 65.643 1.00 74.49 128 VAL B O 1
ATOM 2823 N N . ALA B 1 128 ? 65.466 -27.390 67.531 1.00 39.27 129 ALA B N 1
ATOM 2824 C CA . ALA B 1 128 ? 66.691 -26.654 67.239 1.00 45.77 129 ALA B CA 1
ATOM 2825 C C . ALA B 1 128 ? 67.902 -27.314 67.893 1.00 51.69 129 ALA B C 1
ATOM 2826 O O . ALA B 1 128 ? 67.915 -27.551 69.101 1.00 61.36 129 ALA B O 1
ATOM 2828 N N . VAL B 1 129 ? 68.918 -27.609 67.088 1.00 49.77 130 VAL B N 1
ATOM 2829 C CA . VAL B 1 129 ? 70.130 -28.247 67.588 1.00 53.60 130 VAL B CA 1
ATOM 2830 C C . VAL B 1 129 ? 71.261 -27.237 67.758 1.00 60.07 130 VAL B C 1
ATOM 2831 O O . VAL B 1 129 ? 71.489 -26.392 66.893 1.00 71.61 130 VAL B O 1
ATOM 2835 N N . PHE B 1 130 ? 71.964 -27.333 68.882 1.00 63.46 131 PHE B N 1
ATOM 2836 C CA . PHE B 1 130 ? 73.071 -26.431 69.175 1.00 65.54 131 PHE B CA 1
ATOM 2837 C C . PHE B 1 130 ? 74.398 -27.179 69.194 1.00 66.70 131 PHE B C 1
ATOM 2838 O O . PHE B 1 130 ? 74.479 -28.310 69.673 1.00 63.29 131 PHE B O 1
ATOM 2846 N N . GLU B 1 131 ? 75.437 -26.539 68.668 1.00 64.39 132 GLU B N 1
ATOM 2847 C CA . GLU B 1 131 ? 76.765 -27.137 68.634 1.00 76.20 132 GLU B CA 1
ATOM 2848 C C . GLU B 1 131 ? 77.450 -27.008 69.988 1.00 80.24 132 GLU B C 1
ATOM 2849 O O . GLU B 1 131 ? 77.129 -26.112 70.768 1.00 73.54 132 GLU B O 1
ATOM 2855 N N . PRO B 1 132 ? 78.394 -27.915 70.276 1.00 86.11 133 PRO B N 1
ATOM 2856 C CA . PRO B 1 132 ? 79.184 -27.859 71.510 1.00 81.67 133 PRO B CA 1
ATOM 2857 C C . PRO B 1 132 ? 80.091 -26.635 71.527 1.00 72.03 133 PRO B C 1
ATOM 2858 O O . PRO B 1 132 ? 80.485 -26.147 70.468 1.00 57.78 133 PRO B O 1
ATOM 2862 N N . SER B 1 133 ? 80.416 -26.146 72.719 1.00 79.45 134 SER B N 1
ATOM 2863 C CA . SER B 1 133 ? 81.279 -24.978 72.855 1.00 78.89 134 SER B CA 1
ATOM 2864 C C . SER B 1 133 ? 82.750 -25.379 72.875 1.00 87.46 134 SER B C 1
ATOM 2865 O O . SER B 1 133 ? 83.094 -26.492 73.272 1.00 88.21 134 SER B O 1
ATOM 2868 N N . GLU B 1 134 ? 83.613 -24.465 72.443 1.00 84.59 135 GLU B N 1
ATOM 2869 C CA . GLU B 1 134 ? 85.050 -24.710 72.448 1.00 74.40 135 GLU B CA 1
ATOM 2870 C C . GLU B 1 134 ? 85.558 -24.888 73.874 1.00 81.67 135 GLU B C 1
ATOM 2871 O O . GLU B 1 134 ? 86.587 -25.523 74.103 1.00 84.75 135 GLU B O 1
ATOM 2873 N N . ALA B 1 135 ? 84.826 -24.322 74.830 1.00 74.70 136 ALA B N 1
ATOM 2874 C CA . ALA B 1 135 ? 85.180 -24.438 76.238 1.00 67.88 136 ALA B CA 1
ATOM 2875 C C . ALA B 1 135 ? 85.023 -25.875 76.717 1.00 72.76 136 ALA B C 1
ATOM 2876 O O . ALA B 1 135 ? 85.824 -26.367 77.510 1.00 81.36 136 ALA B O 1
ATOM 2878 N N . GLU B 1 136 ? 83.984 -26.544 76.228 1.00 69.67 137 GLU B N 1
ATOM 2879 C CA . GLU B 1 136 ? 83.716 -27.927 76.603 1.00 70.08 137 GLU B CA 1
ATOM 2880 C C . GLU B 1 136 ? 84.675 -28.886 75.905 1.00 69.63 137 GLU B C 1
ATOM 2881 O O . GLU B 1 136 ? 85.154 -29.847 76.507 1.00 64.48 137 GLU B O 1
ATOM 2887 N N . ILE B 1 137 ? 84.948 -28.619 74.632 1.00 76.85 138 ILE B N 1
ATOM 2888 C CA . ILE B 1 137 ? 85.825 -29.474 73.840 1.00 87.72 138 ILE B CA 1
ATOM 2889 C C . ILE B 1 137 ? 87.267 -29.411 74.334 1.00 92.30 138 ILE B C 1
ATOM 2890 O O . ILE B 1 137 ? 88.000 -30.398 74.270 1.00 90.77 138 ILE B O 1
ATOM 2895 N N . SER B 1 138 ? 87.669 -28.245 74.830 1.00 97.85 139 SER B N 1
ATOM 2896 C CA . SER B 1 138 ? 89.036 -28.047 75.300 1.00 100.98 139 SER B CA 1
ATOM 2897 C C . SER B 1 138 ? 89.190 -28.414 76.774 1.00 106.81 139 SER B C 1
ATOM 2898 O O . SER B 1 138 ? 90.303 -28.450 77.299 1.00 116.60 139 SER B O 1
ATOM 2901 N N . HIS B 1 139 ? 88.071 -28.689 77.436 1.00 99.43 140 HIS B N 1
ATOM 2902 C CA . HIS B 1 139 ? 88.088 -29.009 78.859 1.00 95.09 140 HIS B CA 1
ATOM 2903 C C . HIS B 1 139 ? 87.890 -30.500 79.117 1.00 98.07 140 HIS B C 1
ATOM 2904 O O . HIS B 1 139 ? 88.530 -31.075 79.997 1.00 110.12 140 HIS B O 1
ATOM 2911 N N . THR B 1 140 ? 87.002 -31.122 78.347 1.00 88.48 141 THR B N 1
ATOM 2912 C CA . THR B 1 140 ? 86.677 -32.530 78.546 1.00 82.99 141 THR B CA 1
ATOM 2913 C C . THR B 1 140 ? 87.001 -33.379 77.321 1.00 75.56 141 THR B C 1
ATOM 2914 O O . THR B 1 140 ? 86.837 -34.599 77.343 1.00 60.89 141 THR B O 1
ATOM 2918 N N . GLN B 1 141 ? 87.459 -32.730 76.255 1.00 91.20 142 GLN B N 1
ATOM 2919 C CA . GLN B 1 141 ? 87.752 -33.421 75.002 1.00 102.85 142 GLN B CA 1
ATOM 2920 C C . GLN B 1 141 ? 86.539 -34.189 74.486 1.00 96.42 142 GLN B C 1
ATOM 2921 O O . GLN B 1 141 ? 86.677 -35.227 73.839 1.00 88.37 142 GLN B O 1
ATOM 2927 N N . LYS B 1 142 ? 85.352 -33.670 74.781 1.00 96.58 143 LYS B N 1
ATOM 2928 C CA . LYS B 1 142 ? 84.111 -34.261 74.297 1.00 85.94 143 LYS B CA 1
ATOM 2929 C C . LYS B 1 142 ? 83.147 -33.185 73.814 1.00 81.96 143 LYS B C 1
ATOM 2930 O O . LYS B 1 142 ? 83.245 -32.024 74.213 1.00 79.61 143 LYS B O 1
ATOM 2936 N N . ALA B 1 143 ? 82.216 -33.579 72.953 1.00 80.92 144 ALA B N 1
ATOM 2937 C CA . ALA B 1 143 ? 81.259 -32.643 72.380 1.00 77.70 144 ALA B CA 1
ATOM 2938 C C . ALA B 1 143 ? 79.827 -33.059 72.695 1.00 75.33 144 ALA B C 1
ATOM 2939 O O . ALA B 1 143 ? 79.462 -34.224 72.541 1.00 77.55 144 ALA B O 1
ATOM 2941 N N . THR B 1 144 ? 79.019 -32.101 73.137 1.00 70.17 145 THR B N 1
ATOM 2942 C CA . THR B 1 144 ? 77.625 -32.372 73.472 1.00 69.64 145 THR B CA 1
ATOM 2943 C C . THR B 1 144 ? 76.673 -31.467 72.697 1.00 65.87 145 THR B C 1
ATOM 2944 O O . THR B 1 144 ? 76.666 -30.251 72.886 1.00 61.82 145 THR B O 1
ATOM 2948 N N . LEU B 1 145 ? 75.873 -32.070 71.824 1.00 60.42 146 LEU B N 1
ATOM 2949 C CA . LEU B 1 145 ? 74.874 -31.330 71.064 1.00 59.90 146 LEU B CA 1
ATOM 2950 C C . LEU B 1 145 ? 73.606 -31.168 71.892 1.00 56.51 146 LEU B C 1
ATOM 2951 O O . LEU B 1 145 ? 73.300 -32.006 72.740 1.00 59.93 146 LEU B O 1
ATOM 2956 N N . VAL B 1 146 ? 72.871 -30.088 71.647 1.00 52.36 147 VAL B N 1
ATOM 2957 C CA . VAL B 1 146 ? 71.660 -29.807 72.408 1.00 58.33 147 VAL B CA 1
ATOM 2958 C C . VAL B 1 146 ? 70.447 -29.608 71.507 1.00 63.24 147 VAL B C 1
ATOM 2959 O O . VAL B 1 146 ? 70.367 -28.632 70.762 1.00 73.18 147 VAL B O 1
ATOM 2963 N N . CYS B 1 147 ? 69.504 -30.542 71.580 1.00 61.34 148 CYS B N 1
ATOM 2964 C CA . CYS B 1 147 ? 68.261 -30.435 70.827 1.00 65.40 148 CYS B CA 1
ATOM 2965 C C . CYS B 1 147 ? 67.162 -29.842 71.700 1.00 62.92 148 CYS B C 1
ATOM 2966 O O . CYS B 1 147 ? 66.988 -30.245 72.850 1.00 53.74 148 CYS B O 1
ATOM 2969 N N . LEU B 1 148 ? 66.424 -28.884 71.151 1.00 64.18 149 LEU B N 1
ATOM 2970 C CA . LEU B 1 148 ? 65.360 -28.223 71.897 1.00 62.83 149 LEU B CA 1
ATOM 2971 C C . LEU B 1 148 ? 64.038 -28.233 71.139 1.00 58.73 149 LEU B C 1
ATOM 2972 O O . LEU B 1 148 ? 63.901 -27.587 70.101 1.00 59.06 149 LEU B O 1
ATOM 2977 N N . ALA B 1 149 ? 63.067 -28.971 71.666 1.00 52.72 150 ALA B N 1
ATOM 2978 C CA . ALA B 1 149 ? 61.724 -28.993 71.100 1.00 48.91 150 ALA B CA 1
ATOM 2979 C C . ALA B 1 149 ? 60.792 -28.154 71.965 1.00 46.22 150 ALA B C 1
ATOM 2980 O O . ALA B 1 149 ? 60.330 -28.604 73.013 1.00 56.31 150 ALA B O 1
ATOM 2982 N N . THR B 1 150 ? 60.519 -26.932 71.523 1.00 44.80 151 THR B N 1
ATOM 2983 C CA . THR B 1 150 ? 59.732 -25.993 72.314 1.00 52.48 151 THR B CA 1
ATOM 2984 C C . THR B 1 150 ? 58.334 -25.779 71.744 1.00 48.66 151 THR B C 1
ATOM 2985 O O . THR B 1 150 ? 57.981 -26.341 70.708 1.00 42.75 151 THR B O 1
ATOM 2989 N N . GLY B 1 151 ? 57.546 -24.966 72.442 1.00 60.33 152 GLY B N 1
ATOM 2990 C CA . GLY B 1 151 ? 56.217 -24.582 72.001 1.00 67.53 152 GLY B CA 1
ATOM 2991 C C . GLY B 1 151 ? 55.418 -25.662 71.296 1.00 68.98 152 GLY B C 1
ATOM 2992 O O . GLY B 1 151 ? 55.162 -25.567 70.096 1.00 81.21 152 GLY B O 1
ATOM 2993 N N . PHE B 1 152 ? 55.021 -26.689 72.039 1.00 55.90 153 PHE B N 1
ATOM 2994 C CA . PHE B 1 152 ? 54.175 -27.742 71.487 1.00 47.09 153 PHE B CA 1
ATOM 2995 C C . PHE B 1 152 ? 53.128 -28.200 72.495 1.00 43.74 153 PHE B C 1
ATOM 2996 O O . PHE B 1 152 ? 53.291 -28.016 73.701 1.00 41.20 153 PHE B O 1
ATOM 3004 N N . TYR B 1 153 ? 52.053 -28.798 71.993 1.00 53.66 154 TYR B N 1
ATOM 3005 C CA . TYR B 1 153 ? 50.967 -29.256 72.849 1.00 60.16 154 TYR B CA 1
ATOM 3006 C C . TYR B 1 153 ? 50.140 -30.333 72.154 1.00 65.73 154 TYR B C 1
ATOM 3007 O O . TYR B 1 153 ? 49.821 -30.209 70.972 1.00 63.68 154 TYR B O 1
ATOM 3016 N N . PRO B 1 154 ? 49.793 -31.398 72.892 1.00 71.47 155 PRO B N 1
ATOM 3017 C CA . PRO B 1 154 ? 50.208 -31.587 74.285 1.00 68.81 155 PRO B CA 1
ATOM 3018 C C . PRO B 1 154 ? 51.610 -32.181 74.371 1.00 63.95 155 PRO B C 1
ATOM 3019 O O . PRO B 1 154 ? 52.397 -32.038 73.434 1.00 66.70 155 PRO B O 1
ATOM 3023 N N . ASP B 1 155 ? 51.914 -32.842 75.483 1.00 60.59 156 ASP B N 1
ATOM 3024 C CA . ASP B 1 155 ? 53.221 -33.460 75.674 1.00 56.99 156 ASP B CA 1
ATOM 3025 C C . ASP B 1 155 ? 53.293 -34.837 75.019 1.00 53.98 156 ASP B C 1
ATOM 3026 O O . ASP B 1 155 ? 53.638 -35.825 75.667 1.00 56.87 156 ASP B O 1
ATOM 3031 N N . HIS B 1 156 ? 52.966 -34.892 73.732 1.00 55.66 157 HIS B N 1
ATOM 3032 C CA . HIS B 1 156 ? 52.989 -36.143 72.983 1.00 49.50 157 HIS B CA 1
ATOM 3033 C C . HIS B 1 156 ? 54.080 -36.122 71.921 1.00 47.00 157 HIS B C 1
ATOM 3034 O O . HIS B 1 156 ? 53.800 -35.932 70.737 1.00 46.65 157 HIS B O 1
ATOM 3041 N N . VAL B 1 157 ? 55.323 -36.319 72.346 1.00 54.64 158 VAL B N 1
ATOM 3042 C CA . VAL B 1 157 ? 56.454 -36.300 71.425 1.00 55.81 158 VAL B CA 1
ATOM 3043 C C . VAL B 1 157 ? 57.464 -37.400 71.731 1.00 60.56 158 VAL B C 1
ATOM 3044 O O . VAL B 1 157 ? 57.563 -37.873 72.863 1.00 59.61 158 VAL B O 1
ATOM 3048 N N . GLU B 1 158 ? 58.212 -37.803 70.708 1.00 57.32 159 GLU B N 1
ATOM 3049 C CA . GLU B 1 158 ? 59.265 -38.799 70.863 1.00 50.22 159 GLU B CA 1
ATOM 3050 C C . GLU B 1 158 ? 60.551 -38.305 70.212 1.00 46.69 159 GLU B C 1
ATOM 3051 O O . GLU B 1 158 ? 60.619 -38.147 68.994 1.00 44.28 159 GLU B O 1
ATOM 3057 N N . LEU B 1 159 ? 61.571 -38.063 71.029 1.00 54.09 160 LEU B N 1
ATOM 3058 C CA . LEU B 1 159 ? 62.831 -37.522 70.534 1.00 54.20 160 LEU B CA 1
ATOM 3059 C C . LEU B 1 159 ? 63.884 -38.613 70.354 1.00 53.80 160 LEU B C 1
ATOM 3060 O O . LEU B 1 159 ? 63.991 -39.529 71.169 1.00 54.72 160 LEU B O 1
ATOM 3065 N N . SER B 1 160 ? 64.658 -38.504 69.278 1.00 46.38 161 SER B N 1
ATOM 3066 C CA . SER B 1 160 ? 65.723 -39.458 68.991 1.00 48.40 161 SER B CA 1
ATOM 3067 C C . SER B 1 160 ? 66.793 -38.820 68.110 1.00 51.39 161 SER B C 1
ATOM 3068 O O . SER B 1 160 ? 66.493 -37.971 67.273 1.00 47.66 161 SER B O 1
ATOM 3071 N N . TRP B 1 161 ? 68.042 -39.233 68.304 1.00 62.03 162 TRP B N 1
ATOM 3072 C CA . TRP B 1 161 ? 69.154 -38.697 67.525 1.00 67.31 162 TRP B CA 1
ATOM 3073 C C . TRP B 1 161 ? 69.510 -39.604 66.353 1.00 57.00 162 TRP B C 1
ATOM 3074 O O . TRP B 1 161 ? 69.237 -40.805 66.378 1.00 54.95 162 TRP B O 1
ATOM 3085 N N . TRP B 1 162 ? 70.122 -39.022 65.327 1.00 54.17 163 TRP B N 1
ATOM 3086 C CA . TRP B 1 162 ? 70.493 -39.767 64.130 1.00 53.24 163 TRP B CA 1
ATOM 3087 C C . TRP B 1 162 ? 71.871 -39.358 63.621 1.00 58.71 163 TRP B C 1
ATOM 3088 O O . TRP B 1 162 ? 72.036 -38.286 63.040 1.00 63.13 163 TRP B O 1
ATOM 3099 N N . VAL B 1 163 ? 72.858 -40.220 63.844 1.00 68.87 164 VAL B N 1
ATOM 3100 C CA . VAL B 1 163 ? 74.213 -39.970 63.369 1.00 70.93 164 VAL B CA 1
ATOM 3101 C C . VAL B 1 163 ? 74.459 -40.684 62.045 1.00 70.17 164 VAL B C 1
ATOM 3102 O O . VAL B 1 163 ? 74.444 -41.913 61.980 1.00 66.35 164 VAL B O 1
ATOM 3106 N N . ASN B 1 164 ? 74.680 -39.903 60.991 1.00 66.51 165 ASN B N 1
ATOM 3107 C CA . ASN B 1 164 ? 74.912 -40.451 59.660 1.00 70.49 165 ASN B CA 1
ATOM 3108 C C . ASN B 1 164 ? 73.730 -41.272 59.151 1.00 71.62 165 ASN B C 1
ATOM 3109 O O . ASN B 1 164 ? 73.910 -42.309 58.513 1.00 75.19 165 ASN B O 1
ATOM 3114 N N . GLY B 1 165 ? 72.521 -40.802 59.441 1.00 70.76 166 GLY B N 1
ATOM 3115 C CA . GLY B 1 165 ? 71.314 -41.455 58.968 1.00 76.50 166 GLY B CA 1
ATOM 3116 C C . GLY B 1 165 ? 70.880 -42.630 59.822 1.00 72.53 166 GLY B C 1
ATOM 3117 O O . GLY B 1 165 ? 69.791 -43.173 59.636 1.00 80.94 166 GLY B O 1
ATOM 3118 N N . LYS B 1 166 ? 71.733 -43.026 60.761 1.00 61.18 167 LYS B N 1
ATOM 3119 C CA . LYS B 1 166 ? 71.429 -44.148 61.642 1.00 63.15 167 LYS B CA 1
ATOM 3120 C C . LYS B 1 166 ? 71.101 -43.669 63.052 1.00 60.22 167 LYS B C 1
ATOM 3121 O O . LYS B 1 166 ? 71.845 -42.883 63.639 1.00 64.08 167 LYS B O 1
ATOM 3123 N N . GLU B 1 167 ? 69.983 -44.145 63.591 1.00 56.72 168 GLU B N 1
ATOM 3124 C CA . GLU B 1 167 ? 69.567 -43.773 64.939 1.00 68.67 168 GLU B CA 1
ATOM 3125 C C . GLU B 1 167 ? 70.571 -44.270 65.972 1.00 68.45 168 GLU B C 1
ATOM 3126 O O . GLU B 1 167 ? 71.068 -45.393 65.878 1.00 68.01 168 GLU B O 1
ATOM 3132 N N . VAL B 1 168 ? 70.866 -43.429 66.956 1.00 68.07 169 VAL B N 1
ATOM 3133 C CA . VAL B 1 168 ? 71.834 -43.773 67.989 1.00 67.72 169 VAL B CA 1
ATOM 3134 C C . VAL B 1 168 ? 71.227 -43.693 69.386 1.00 79.23 169 VAL B C 1
ATOM 3135 O O . VAL B 1 168 ? 70.433 -42.799 69.680 1.00 84.60 169 VAL B O 1
ATOM 3139 N N . HIS B 1 169 ? 71.605 -44.638 70.240 1.00 82.27 170 HIS B N 1
ATOM 3140 C CA . HIS B 1 169 ? 71.151 -44.653 71.624 1.00 80.74 170 HIS B CA 1
ATOM 3141 C C . HIS B 1 169 ? 72.336 -44.487 72.568 1.00 72.22 170 HIS B C 1
ATOM 3142 O O . HIS B 1 169 ? 72.170 -44.431 73.786 1.00 68.25 170 HIS B O 1
ATOM 3149 N N . SER B 1 170 ? 73.532 -44.408 71.994 1.00 76.23 171 SER B N 1
ATOM 3150 C CA . SER B 1 170 ? 74.754 -44.266 72.776 1.00 84.00 171 SER B CA 1
ATOM 3151 C C . SER B 1 170 ? 75.149 -42.800 72.927 1.00 83.76 171 SER B C 1
ATOM 3152 O O . SER B 1 170 ? 75.604 -42.168 71.973 1.00 82.86 171 SER B O 1
ATOM 3155 N N . GLY B 1 171 ? 74.972 -42.266 74.131 1.00 86.74 172 GLY B N 1
ATOM 3156 C CA . GLY B 1 171 ? 75.324 -40.887 74.413 1.00 85.34 172 GLY B CA 1
ATOM 3157 C C . GLY B 1 171 ? 74.120 -39.967 74.454 1.00 76.56 172 GLY B C 1
ATOM 3158 O O . GLY B 1 171 ? 74.237 -38.791 74.798 1.00 68.66 172 GLY B O 1
ATOM 3159 N N . VAL B 1 172 ? 72.957 -40.506 74.104 1.00 76.77 173 VAL B N 1
ATOM 3160 C CA . VAL B 1 172 ? 71.725 -39.726 74.089 1.00 67.05 173 VAL B CA 1
ATOM 3161 C C . VAL B 1 172 ? 71.139 -39.576 75.490 1.00 81.37 173 VAL B C 1
ATOM 3162 O O . VAL B 1 172 ? 70.829 -40.565 76.154 1.00 93.88 173 VAL B O 1
ATOM 3166 N N . SER B 1 173 ? 70.992 -38.331 75.932 1.00 80.29 174 SER B N 1
ATOM 3167 C CA . SER B 1 173 ? 70.407 -38.041 77.236 1.00 72.78 174 SER B CA 1
ATOM 3168 C C . SER B 1 173 ? 69.188 -37.138 77.085 1.00 74.30 174 SER B C 1
ATOM 3169 O O . SER B 1 173 ? 69.320 -35.929 76.889 1.00 82.12 174 SER B O 1
ATOM 3172 N N . THR B 1 174 ? 68.003 -37.731 77.176 1.00 65.75 175 THR B N 1
ATOM 3173 C CA . THR B 1 174 ? 66.759 -36.987 77.012 1.00 59.39 175 THR B CA 1
ATOM 3174 C C . THR B 1 174 ? 65.994 -36.883 78.328 1.00 62.10 175 THR B C 1
ATOM 3175 O O . THR B 1 174 ? 65.976 -37.824 79.123 1.00 56.00 175 THR B O 1
ATOM 3179 N N . ASP B 1 175 ? 65.363 -35.734 78.551 1.00 68.08 176 ASP B N 1
ATOM 3180 C CA . ASP B 1 175 ? 64.580 -35.509 79.761 1.00 73.14 176 ASP B CA 1
ATOM 3181 C C . ASP B 1 175 ? 63.430 -36.505 79.867 1.00 61.14 176 ASP B C 1
ATOM 3182 O O . ASP B 1 175 ? 62.877 -36.930 78.853 1.00 53.24 176 ASP B O 1
ATOM 3187 N N . PRO B 1 176 ? 63.070 -36.881 81.103 1.00 62.01 177 PRO B N 1
ATOM 3188 C CA . PRO B 1 176 ? 61.980 -37.828 81.362 1.00 58.15 177 PRO B CA 1
ATOM 3189 C C . PRO B 1 176 ? 60.647 -37.348 80.793 1.00 60.86 177 PRO B C 1
ATOM 3190 O O . PRO B 1 176 ? 60.038 -38.046 79.981 1.00 52.21 177 PRO B O 1
ATOM 3194 N N . GLN B 1 177 ? 60.203 -36.169 81.218 1.00 69.81 178 GLN B N 1
ATOM 3195 C CA . GLN B 1 177 ? 58.925 -35.623 80.773 1.00 71.36 178 GLN B CA 1
ATOM 3196 C C . GLN B 1 177 ? 59.034 -34.143 80.420 1.00 80.28 178 GLN B C 1
ATOM 3197 O O . GLN B 1 177 ? 59.772 -33.399 81.065 1.00 97.23 178 GLN B O 1
ATOM 3203 N N . PRO B 1 178 ? 58.295 -33.714 79.385 1.00 73.41 179 PRO B N 1
ATOM 3204 C CA . PRO B 1 178 ? 58.254 -32.309 78.968 1.00 66.23 179 PRO B CA 1
ATOM 3205 C C . PRO B 1 178 ? 57.776 -31.404 80.098 1.00 62.21 179 PRO B C 1
ATOM 3206 O O . PRO B 1 178 ? 57.007 -31.842 80.954 1.00 54.10 179 PRO B O 1
ATOM 3210 N N . LEU B 1 179 ? 58.228 -30.154 80.095 1.00 65.32 180 LEU B N 1
ATOM 3211 C CA . LEU B 1 179 ? 57.852 -29.201 81.133 1.00 61.56 180 LEU B CA 1
ATOM 3212 C C . LEU B 1 179 ? 57.011 -28.066 80.564 1.00 59.77 180 LEU B C 1
ATOM 3213 O O . LEU B 1 179 ? 57.278 -27.572 79.469 1.00 58.76 180 LEU B O 1
ATOM 3218 N N . LYS B 1 180 ? 55.992 -27.656 81.313 1.00 63.15 181 LYS B N 1
ATOM 3219 C CA . LYS B 1 180 ? 55.154 -26.536 80.908 1.00 61.37 181 LYS B CA 1
ATOM 3220 C C . LYS B 1 180 ? 55.972 -25.253 80.837 1.00 78.07 181 LYS B C 1
ATOM 3221 O O . LYS B 1 180 ? 56.609 -24.859 81.814 1.00 92.56 181 LYS B O 1
ATOM 3227 N N . GLU B 1 181 ? 55.954 -24.604 79.677 1.00 75.12 182 GLU B N 1
ATOM 3228 C CA . GLU B 1 181 ? 56.638 -23.327 79.514 1.00 72.45 182 GLU B CA 1
ATOM 3229 C C . GLU B 1 181 ? 56.070 -22.310 80.497 1.00 74.63 182 GLU B C 1
ATOM 3230 O O . GLU B 1 181 ? 56.763 -21.388 80.927 1.00 82.23 182 GLU B O 1
ATOM 3236 N N . GLN B 1 182 ? 54.801 -22.491 80.849 1.00 69.87 183 GLN B N 1
ATOM 3237 C CA . GLN B 1 182 ? 54.150 -21.665 81.858 1.00 77.79 183 GLN B CA 1
ATOM 3238 C C . GLN B 1 182 ? 53.295 -22.539 82.767 1.00 71.95 183 GLN B C 1
ATOM 3239 O O . GLN B 1 182 ? 52.102 -22.720 82.520 1.00 72.12 183 GLN B O 1
ATOM 3245 N N . PRO B 1 183 ? 53.907 -23.088 83.827 1.00 60.42 184 PRO B N 1
ATOM 3246 C CA . PRO B 1 183 ? 53.221 -23.987 84.760 1.00 62.24 184 PRO B CA 1
ATOM 3247 C C . PRO B 1 183 ? 51.962 -23.351 85.338 1.00 72.77 184 PRO B C 1
ATOM 3248 O O . PRO B 1 183 ? 50.995 -24.054 85.631 1.00 72.87 184 PRO B O 1
ATOM 3252 N N . ALA B 1 184 ? 51.981 -22.031 85.498 1.00 78.86 185 ALA B N 1
ATOM 3253 C CA . ALA B 1 184 ? 50.839 -21.307 86.041 1.00 80.03 185 ALA B CA 1
ATOM 3254 C C . ALA B 1 184 ? 49.591 -21.526 85.192 1.00 80.06 185 ALA B C 1
ATOM 3255 O O . ALA B 1 184 ? 48.529 -21.869 85.711 1.00 78.34 185 ALA B O 1
ATOM 3257 N N . LEU B 1 185 ? 49.728 -21.328 83.885 1.00 80.49 186 LEU B N 1
ATOM 3258 C CA . LEU B 1 185 ? 48.611 -21.501 82.964 1.00 85.69 186 LEU B CA 1
ATOM 3259 C C . LEU B 1 185 ? 48.109 -22.941 82.975 1.00 82.89 186 LEU B C 1
ATOM 3260 O O . LEU B 1 185 ? 48.892 -23.882 82.845 1.00 75.81 186 LEU B O 1
ATOM 3265 N N . ASN B 1 186 ? 46.799 -23.103 83.133 1.00 92.14 187 ASN B N 1
ATOM 3266 C CA . ASN B 1 186 ? 46.185 -24.425 83.155 1.00 104.34 187 ASN B CA 1
ATOM 3267 C C . ASN B 1 186 ? 46.586 -25.244 81.935 1.00 100.96 187 ASN B C 1
ATOM 3268 O O . ASN B 1 186 ? 47.235 -26.284 82.055 1.00 92.37 187 ASN B O 1
ATOM 3273 N N . ASP B 1 187 ? 46.193 -24.765 80.760 1.00 101.18 188 ASP B N 1
ATOM 3274 C CA . ASP B 1 187 ? 46.548 -25.411 79.503 1.00 103.53 188 ASP B CA 1
ATOM 3275 C C . ASP B 1 187 ? 47.760 -24.731 78.876 1.00 102.82 188 ASP B C 1
ATOM 3276 O O . ASP B 1 187 ? 47.622 -23.818 78.061 1.00 106.56 188 ASP B O 1
ATOM 3281 N N . SER B 1 188 ? 48.948 -25.180 79.264 1.00 96.13 189 SER B N 1
ATOM 3282 C CA . SER B 1 188 ? 50.186 -24.580 78.783 1.00 89.35 189 SER B CA 1
ATOM 3283 C C . SER B 1 188 ? 50.938 -25.513 77.842 1.00 85.30 189 SER B C 1
ATOM 3284 O O . SER B 1 188 ? 50.788 -26.733 77.910 1.00 86.33 189 SER B O 1
ATOM 3287 N N . ARG B 1 189 ? 51.746 -24.929 76.963 1.00 81.04 190 ARG B N 1
ATOM 3288 C CA . ARG B 1 189 ? 52.561 -25.706 76.038 1.00 70.98 190 ARG B CA 1
ATOM 3289 C C . ARG B 1 189 ? 53.740 -26.333 76.773 1.00 62.95 190 ARG B C 1
ATOM 3290 O O . ARG B 1 189 ? 54.040 -25.966 77.909 1.00 62.27 190 ARG B O 1
ATOM 3298 N N . TYR B 1 190 ? 54.408 -27.277 76.119 1.00 54.64 191 TYR B N 1
ATOM 3299 C CA . TYR B 1 190 ? 55.511 -27.996 76.745 1.00 59.30 191 TYR B CA 1
ATOM 3300 C C . TYR B 1 190 ? 56.824 -27.797 75.996 1.00 57.88 191 TYR B C 1
ATOM 3301 O O . TYR B 1 190 ? 56.842 -27.303 74.868 1.00 47.75 191 TYR B O 1
ATOM 3310 N N . CYS B 1 191 ? 57.922 -28.186 76.636 1.00 60.83 192 CYS B N 1
ATOM 3311 C CA . CYS B 1 191 ? 59.247 -28.077 76.041 1.00 54.72 192 CYS B CA 1
ATOM 3312 C C . CYS B 1 191 ? 60.130 -29.239 76.484 1.00 53.13 192 CYS B C 1
ATOM 3313 O O . CYS B 1 191 ? 60.113 -29.632 77.651 1.00 65.90 192 CYS B O 1
ATOM 3315 N N . LEU B 1 192 ? 60.898 -29.784 75.548 1.00 44.31 193 LEU B N 1
ATOM 3316 C CA . LEU B 1 192 ? 61.768 -30.920 75.832 1.00 45.08 193 LEU B CA 1
ATOM 3317 C C . LEU B 1 192 ? 63.193 -30.647 75.359 1.00 55.13 193 LEU B C 1
ATOM 3318 O O . LEU B 1 192 ? 63.408 -29.892 74.411 1.00 63.68 193 LEU B O 1
ATOM 3323 N N . SER B 1 193 ? 64.163 -31.266 76.025 1.00 53.17 194 SER B N 1
ATOM 3324 C CA . SER B 1 193 ? 65.566 -31.096 75.665 1.00 60.30 194 SER B CA 1
ATOM 3325 C C . SER B 1 193 ? 66.298 -32.434 75.639 1.00 53.78 194 SER B C 1
ATOM 3326 O O . SER B 1 193 ? 65.986 -33.339 76.413 1.00 49.32 194 SER B O 1
ATOM 3329 N N . SER B 1 194 ? 67.273 -32.551 74.743 1.00 59.69 195 SER B N 1
ATOM 3330 C CA . SER B 1 194 ? 68.072 -33.765 74.636 1.00 60.91 195 SER B CA 1
ATOM 3331 C C . SER B 1 194 ? 69.548 -33.424 74.460 1.00 54.82 195 SER B C 1
ATOM 3332 O O . SER B 1 194 ? 69.893 -32.310 74.067 1.00 43.57 195 SER B O 1
ATOM 3335 N N . ARG B 1 195 ? 70.415 -34.389 74.750 1.00 55.45 196 ARG B N 1
ATOM 3336 C CA . ARG B 1 195 ? 71.853 -34.157 74.705 1.00 49.07 196 ARG B CA 1
ATOM 3337 C C . ARG B 1 195 ? 72.609 -35.346 74.121 1.00 58.50 196 ARG B C 1
ATOM 3338 O O . ARG B 1 195 ? 72.682 -36.411 74.735 1.00 71.48 196 ARG B O 1
ATOM 3346 N N . LEU B 1 196 ? 73.171 -35.157 72.931 1.00 53.97 197 LEU B N 1
ATOM 3347 C CA . LEU B 1 196 ? 73.990 -36.183 72.298 1.00 53.11 197 LEU B CA 1
ATOM 3348 C C . LEU B 1 196 ? 75.468 -35.879 72.509 1.00 58.78 197 LEU B C 1
ATOM 3349 O O . LEU B 1 196 ? 75.987 -34.892 71.988 1.00 62.10 197 LEU B O 1
ATOM 3354 N N . ARG B 1 197 ? 76.144 -36.729 73.274 1.00 62.18 198 ARG B N 1
ATOM 3355 C CA . ARG B 1 197 ? 77.551 -36.509 73.588 1.00 66.66 198 ARG B CA 1
ATOM 3356 C C . ARG B 1 197 ? 78.462 -37.515 72.892 1.00 87.65 198 ARG B C 1
ATOM 3357 O O . ARG B 1 197 ? 78.341 -38.723 73.092 1.00 92.41 198 ARG B O 1
ATOM 3365 N N . VAL B 1 198 ? 79.374 -37.002 72.074 1.00 92.55 199 VAL B N 1
ATOM 3366 C CA . VAL B 1 198 ? 80.337 -37.838 71.370 1.00 84.16 199 VAL B CA 1
ATOM 3367 C C . VAL B 1 198 ? 81.753 -37.333 71.614 1.00 88.83 199 VAL B C 1
ATOM 3368 O O . VAL B 1 198 ? 81.948 -36.268 72.199 1.00 79.15 199 VAL B O 1
ATOM 3372 N N . SER B 1 199 ? 82.740 -38.101 71.164 1.00 100.43 200 SER B N 1
ATOM 3373 C CA . SER B 1 199 ? 84.136 -37.717 71.326 1.00 101.73 200 SER B CA 1
ATOM 3374 C C . SER B 1 199 ? 84.454 -36.470 70.507 1.00 91.99 200 SER B C 1
ATOM 3375 O O . SER B 1 199 ? 83.821 -36.210 69.484 1.00 88.63 200 SER B O 1
ATOM 3378 N N . ALA B 1 200 ? 85.437 -35.702 70.965 1.00 87.07 201 ALA B N 1
ATOM 3379 C CA . ALA B 1 200 ? 85.841 -34.483 70.275 1.00 82.34 201 ALA B CA 1
ATOM 3380 C C . ALA B 1 200 ? 86.337 -34.792 68.867 1.00 88.97 201 ALA B C 1
ATOM 3381 O O . ALA B 1 200 ? 86.115 -34.018 67.936 1.00 86.89 201 ALA B O 1
ATOM 3383 N N . THR B 1 201 ? 87.009 -35.928 68.719 1.00 93.07 202 THR B N 1
ATOM 3384 C CA . THR B 1 201 ? 87.534 -36.347 67.425 1.00 97.29 202 THR B CA 1
ATOM 3385 C C . THR B 1 201 ? 86.408 -36.642 66.438 1.00 103.49 202 THR B C 1
ATOM 3386 O O . THR B 1 201 ? 86.591 -36.540 65.225 1.00 102.38 202 THR B O 1
ATOM 3390 N N . PHE B 1 202 ? 85.244 -37.007 66.966 1.00 104.81 203 PHE B N 1
ATOM 3391 C CA . PHE B 1 202 ? 84.094 -37.337 66.131 1.00 102.11 203 PHE B CA 1
ATOM 3392 C C . PHE B 1 202 ? 83.382 -36.076 65.651 1.00 89.74 203 PHE B C 1
ATOM 3393 O O . PHE B 1 202 ? 83.176 -35.888 64.453 1.00 81.53 203 PHE B O 1
ATOM 3401 N N . TRP B 1 203 ? 83.008 -35.217 66.594 1.00 86.82 204 TRP B N 1
ATOM 3402 C CA . TRP B 1 203 ? 82.324 -33.971 66.268 1.00 85.04 204 TRP B CA 1
ATOM 3403 C C . TRP B 1 203 ? 83.157 -33.100 65.333 1.00 87.35 204 TRP B C 1
ATOM 3404 O O . TRP B 1 203 ? 82.615 -32.392 64.484 1.00 89.06 204 TRP B O 1
ATOM 3415 N N . GLN B 1 204 ? 84.474 -33.155 65.495 1.00 86.84 205 GLN B N 1
ATOM 3416 C CA . GLN B 1 204 ? 85.379 -32.376 64.659 1.00 82.53 205 GLN B CA 1
ATOM 3417 C C . GLN B 1 204 ? 85.606 -33.055 63.312 1.00 78.21 205 GLN B C 1
ATOM 3418 O O . GLN B 1 204 ? 86.744 -33.259 62.889 1.00 78.46 205 GLN B O 1
ATOM 3424 N N . ASN B 1 205 ? 84.510 -33.401 62.644 1.00 77.17 206 ASN B N 1
ATOM 3425 C CA . ASN B 1 205 ? 84.569 -34.046 61.339 1.00 65.27 206 ASN B CA 1
ATOM 3426 C C . ASN B 1 205 ? 83.391 -33.635 60.461 1.00 60.90 206 ASN B C 1
ATOM 3427 O O . ASN B 1 205 ? 82.260 -34.058 60.697 1.00 51.43 206 ASN B O 1
ATOM 3432 N N . PRO B 1 206 ? 83.659 -32.802 59.445 1.00 72.27 207 PRO B N 1
ATOM 3433 C CA . PRO B 1 206 ? 82.634 -32.303 58.520 1.00 74.25 207 PRO B CA 1
ATOM 3434 C C . PRO B 1 206 ? 81.859 -33.433 57.850 1.00 76.70 207 PRO B C 1
ATOM 3435 O O . PRO B 1 206 ? 80.715 -33.235 57.442 1.00 76.77 207 PRO B O 1
ATOM 3439 N N . ARG B 1 207 ? 82.480 -34.603 57.742 1.00 79.08 208 ARG B N 1
ATOM 3440 C CA . ARG B 1 207 ? 81.836 -35.757 57.126 1.00 86.67 208 ARG B CA 1
ATOM 3441 C C . ARG B 1 207 ? 80.676 -36.269 57.975 1.00 86.24 208 ARG B C 1
ATOM 3442 O O . ARG B 1 207 ? 79.654 -36.705 57.446 1.00 84.13 208 ARG B O 1
ATOM 3450 N N . ASN B 1 208 ? 80.840 -36.213 59.293 1.00 86.55 209 ASN B N 1
ATOM 3451 C CA . ASN B 1 208 ? 79.813 -36.688 60.213 1.00 80.85 209 ASN B CA 1
ATOM 3452 C C . ASN B 1 208 ? 78.556 -35.824 60.199 1.00 74.42 209 ASN B C 1
ATOM 3453 O O . ASN B 1 208 ? 78.632 -34.595 60.188 1.00 63.94 209 ASN B O 1
ATOM 3458 N N . HIS B 1 209 ? 77.399 -36.478 60.199 1.00 72.78 210 HIS B N 1
ATOM 3459 C CA . HIS B 1 209 ? 76.121 -35.779 60.180 1.00 74.43 210 HIS B CA 1
ATOM 3460 C C . HIS B 1 209 ? 75.343 -36.031 61.466 1.00 81.42 210 HIS B C 1
ATOM 3461 O O . HIS B 1 209 ? 75.276 -37.159 61.953 1.00 81.05 210 HIS B O 1
ATOM 3468 N N . PHE B 1 210 ? 74.757 -34.971 62.013 1.00 78.75 211 PHE B N 1
ATOM 3469 C CA . PHE B 1 210 ? 73.993 -35.068 63.250 1.00 64.76 211 PHE B CA 1
ATOM 3470 C C . PHE B 1 210 ? 72.616 -34.440 63.078 1.00 67.86 211 PHE B C 1
ATOM 3471 O O . PHE B 1 210 ? 72.491 -33.343 62.533 1.00 83.20 211 PHE B O 1
ATOM 3479 N N . ARG B 1 211 ? 71.585 -35.136 63.543 1.00 54.34 212 ARG B N 1
ATOM 3480 C CA . ARG B 1 211 ? 70.218 -34.641 63.421 1.00 57.72 212 ARG B CA 1
ATOM 3481 C C . ARG B 1 211 ? 69.338 -35.097 64.579 1.00 54.34 212 ARG B C 1
ATOM 3482 O O . ARG B 1 211 ? 69.340 -36.269 64.952 1.00 45.29 212 ARG B O 1
ATOM 3490 N N . CYS B 1 212 ? 68.584 -34.159 65.142 1.00 62.23 213 CYS B N 1
ATOM 3491 C CA . CYS B 1 212 ? 67.652 -34.467 66.218 1.00 72.24 213 CYS B CA 1
ATOM 3492 C C . CYS B 1 212 ? 66.231 -34.566 65.675 1.00 74.59 213 CYS B C 1
ATOM 3493 O O . CYS B 1 212 ? 65.681 -33.588 65.170 1.00 67.59 213 CYS B O 1
ATOM 3496 N N . GLN B 1 213 ? 65.644 -35.754 65.779 1.00 76.66 214 GLN B N 1
ATOM 3497 C CA . GLN B 1 213 ? 64.295 -35.988 65.277 1.00 69.04 214 GLN B CA 1
ATOM 3498 C C . GLN B 1 213 ? 63.280 -36.019 66.414 1.00 56.09 214 GLN B C 1
ATOM 3499 O O . GLN B 1 213 ? 63.478 -36.704 67.417 1.00 57.49 214 GLN B O 1
ATOM 3505 N N . VAL B 1 214 ? 62.191 -35.273 66.251 1.00 50.75 215 VAL B N 1
ATOM 3506 C CA . VAL B 1 214 ? 61.143 -35.220 67.264 1.00 61.53 215 VAL B CA 1
ATOM 3507 C C . VAL B 1 214 ? 59.781 -35.575 66.674 1.00 64.49 215 VAL B C 1
ATOM 3508 O O . VAL B 1 214 ? 59.138 -34.748 66.027 1.00 67.94 215 VAL B O 1
ATOM 3512 N N . GLN B 1 215 ? 59.350 -36.812 66.900 1.00 59.87 216 GLN B N 1
ATOM 3513 C CA . GLN B 1 215 ? 58.057 -37.278 66.414 1.00 52.48 216 GLN B CA 1
ATOM 3514 C C . GLN B 1 215 ? 56.921 -36.661 67.220 1.00 52.17 216 GLN B C 1
ATOM 3515 O O . GLN B 1 215 ? 56.803 -36.896 68.422 1.00 51.74 216 GLN B O 1
ATOM 3521 N N . PHE B 1 216 ? 56.085 -35.872 66.553 1.00 47.53 217 PHE B N 1
ATOM 3522 C CA . PHE B 1 216 ? 54.949 -35.238 67.213 1.00 51.85 217 PHE B CA 1
ATOM 3523 C C . PHE B 1 216 ? 53.636 -35.912 66.829 1.00 62.09 217 PHE B C 1
ATOM 3524 O O . PHE B 1 216 ? 53.429 -36.277 65.672 1.00 57.31 217 PHE B O 1
ATOM 3532 N N . TYR B 1 217 ? 52.755 -36.075 67.810 1.00 70.59 218 TYR B N 1
ATOM 3533 C CA . TYR B 1 217 ? 51.451 -36.682 67.580 1.00 68.38 218 TYR B CA 1
ATOM 3534 C C . TYR B 1 217 ? 50.340 -35.662 67.799 1.00 67.84 218 TYR B C 1
ATOM 3535 O O . TYR B 1 217 ? 50.099 -35.227 68.926 1.00 71.46 218 TYR B O 1
ATOM 3544 N N . GLY B 1 218 ? 49.667 -35.283 66.718 1.00 66.76 219 GLY B N 1
ATOM 3545 C CA . GLY B 1 218 ? 48.620 -34.280 66.786 1.00 70.66 219 GLY B CA 1
ATOM 3546 C C . GLY B 1 218 ? 47.280 -34.760 66.264 1.00 70.79 219 GLY B C 1
ATOM 3547 O O . GLY B 1 218 ? 46.897 -35.912 66.470 1.00 70.01 219 GLY B O 1
ATOM 3548 N N . LEU B 1 219 ? 46.567 -33.869 65.583 1.00 72.86 220 LEU B N 1
ATOM 3549 C CA . LEU B 1 219 ? 45.237 -34.174 65.068 1.00 73.99 220 LEU B CA 1
ATOM 3550 C C . LEU B 1 219 ? 45.280 -35.224 63.962 1.00 81.57 220 LEU B C 1
ATOM 3551 O O . LEU B 1 219 ? 46.287 -35.372 63.270 1.00 75.26 220 LEU B O 1
ATOM 3556 N N . SER B 1 220 ? 44.178 -35.948 63.803 1.00 89.04 221 SER B N 1
ATOM 3557 C CA . SER B 1 220 ? 44.062 -36.948 62.750 1.00 93.36 221 SER B CA 1
ATOM 3558 C C . SER B 1 220 ? 43.328 -36.370 61.545 1.00 86.66 221 SER B C 1
ATOM 3559 O O . SER B 1 220 ? 42.880 -35.223 61.573 1.00 80.36 221 SER B O 1
ATOM 3562 N N . GLU B 1 221 ? 43.205 -37.168 60.490 1.00 93.52 222 GLU B N 1
ATOM 3563 C CA . GLU B 1 221 ? 42.538 -36.725 59.272 1.00 97.95 222 GLU B CA 1
ATOM 3564 C C . GLU B 1 221 ? 41.032 -36.588 59.477 1.00 100.24 222 GLU B C 1
ATOM 3565 O O . GLU B 1 221 ? 40.364 -35.844 58.759 1.00 90.90 222 GLU B O 1
ATOM 3571 N N . ASN B 1 222 ? 40.502 -37.309 60.460 1.00 101.63 223 ASN B N 1
ATOM 3572 C CA . ASN B 1 222 ? 39.077 -37.253 60.766 1.00 97.94 223 ASN B CA 1
ATOM 3573 C C . ASN B 1 222 ? 38.699 -35.972 61.501 1.00 92.29 223 ASN B C 1
ATOM 3574 O O . ASN B 1 222 ? 37.524 -35.612 61.577 1.00 84.92 223 ASN B O 1
ATOM 3579 N N . ASP B 1 223 ? 39.701 -35.286 62.041 1.00 92.40 224 ASP B N 1
ATOM 3580 C CA . ASP B 1 223 ? 39.474 -34.047 62.776 1.00 92.44 224 ASP B CA 1
ATOM 3581 C C . ASP B 1 223 ? 39.512 -32.839 61.847 1.00 91.96 224 ASP B C 1
ATOM 3582 O O . ASP B 1 223 ? 40.548 -32.524 61.262 1.00 86.09 224 ASP B O 1
ATOM 3587 N N . GLU B 1 224 ? 38.374 -32.165 61.719 1.00 95.91 225 GLU B N 1
ATOM 3588 C CA . GLU B 1 224 ? 38.271 -30.985 60.868 1.00 100.22 225 GLU B CA 1
ATOM 3589 C C . GLU B 1 224 ? 39.145 -29.849 61.388 1.00 100.00 225 GLU B C 1
ATOM 3590 O O . GLU B 1 224 ? 39.479 -29.801 62.572 1.00 101.18 225 GLU B O 1
ATOM 3596 N N . TRP B 1 225 ? 39.515 -28.937 60.494 1.00 99.98 226 TRP B N 1
ATOM 3597 C CA . TRP B 1 225 ? 40.355 -27.803 60.862 1.00 93.43 226 TRP B CA 1
ATOM 3598 C C . TRP B 1 225 ? 40.010 -26.559 60.052 1.00 90.97 226 TRP B C 1
ATOM 3599 O O . TRP B 1 225 ? 40.104 -26.559 58.824 1.00 80.17 226 TRP B O 1
ATOM 3610 N N . THR B 1 226 ? 39.611 -25.499 60.748 1.00 100.87 227 THR B N 1
ATOM 3611 C CA . THR B 1 226 ? 39.275 -24.235 60.104 1.00 103.55 227 THR B CA 1
ATOM 3612 C C . THR B 1 226 ? 39.812 -23.056 60.911 1.00 105.38 227 THR B C 1
ATOM 3613 O O . THR B 1 226 ? 39.152 -22.568 61.828 1.00 104.84 227 THR B O 1
ATOM 3617 N N . GLN B 1 227 ? 41.012 -22.603 60.565 1.00 102.13 228 GLN B N 1
ATOM 3618 C CA . GLN B 1 227 ? 41.642 -21.498 61.276 1.00 102.21 228 GLN B CA 1
ATOM 3619 C C . GLN B 1 227 ? 42.431 -20.596 60.333 1.00 111.14 228 GLN B C 1
ATOM 3620 O O . GLN B 1 227 ? 43.257 -19.796 60.775 1.00 107.19 228 GLN B O 1
ATOM 3622 N N . ASP B 1 228 ? 42.170 -20.726 59.036 1.00 122.86 229 ASP B N 1
ATOM 3623 C CA . ASP B 1 228 ? 42.882 -19.947 58.028 1.00 128.12 229 ASP B CA 1
ATOM 3624 C C . ASP B 1 228 ? 44.386 -20.023 58.262 1.00 134.07 229 ASP B C 1
ATOM 3625 O O . ASP B 1 228 ? 45.103 -19.034 58.110 1.00 137.37 229 ASP B O 1
ATOM 3627 N N . ARG B 1 229 ? 44.853 -21.211 58.633 1.00 131.85 230 ARG B N 1
ATOM 3628 C CA . ARG B 1 229 ? 46.250 -21.421 58.986 1.00 122.38 230 ARG B CA 1
ATOM 3629 C C . ARG B 1 229 ? 46.599 -22.901 58.878 1.00 126.14 230 ARG B C 1
ATOM 3630 O O . ARG B 1 229 ? 45.714 -23.756 58.905 1.00 129.41 230 ARG B O 1
ATOM 3638 N N . ALA B 1 230 ? 47.888 -23.200 58.748 1.00 123.85 231 ALA B N 1
ATOM 3639 C CA . ALA B 1 230 ? 48.356 -24.580 58.755 1.00 113.97 231 ALA B CA 1
ATOM 3640 C C . ALA B 1 230 ? 47.823 -25.303 59.987 1.00 95.21 231 ALA B C 1
ATOM 3641 O O . ALA B 1 230 ? 47.644 -24.694 61.042 1.00 88.77 231 ALA B O 1
ATOM 3643 N N . LYS B 1 231 ? 47.570 -26.600 59.852 1.00 85.24 232 LYS B N 1
ATOM 3644 C CA . LYS B 1 231 ? 46.990 -27.376 60.944 1.00 83.94 232 LYS B CA 1
ATOM 3645 C C . LYS B 1 231 ? 48.008 -28.289 61.620 1.00 78.91 232 LYS B C 1
ATOM 3646 O O . LYS B 1 231 ? 48.914 -28.810 60.970 1.00 77.33 232 LYS B O 1
ATOM 3652 N N . PRO B 1 232 ? 47.857 -28.479 62.939 1.00 69.39 233 PRO B N 1
ATOM 3653 C CA . PRO B 1 232 ? 48.699 -29.376 63.737 1.00 64.29 233 PRO B CA 1
ATOM 3654 C C . PRO B 1 232 ? 48.318 -30.835 63.512 1.00 77.82 233 PRO B C 1
ATOM 3655 O O . PRO B 1 232 ? 47.192 -31.227 63.814 1.00 87.94 233 PRO B O 1
ATOM 3659 N N . VAL B 1 233 ? 49.248 -31.625 62.986 1.00 78.63 234 VAL B N 1
ATOM 3660 C CA . VAL B 1 233 ? 48.995 -33.038 62.727 1.00 73.10 234 VAL B CA 1
ATOM 3661 C C . VAL B 1 233 ? 50.150 -33.901 63.219 1.00 68.79 234 VAL B C 1
ATOM 3662 O O . VAL B 1 233 ? 51.169 -33.385 63.679 1.00 71.36 234 VAL B O 1
ATOM 3666 N N . THR B 1 234 ? 49.984 -35.216 63.123 1.00 62.56 235 THR B N 1
ATOM 3667 C CA . THR B 1 234 ? 51.041 -36.149 63.493 1.00 65.56 235 THR B CA 1
ATOM 3668 C C . THR B 1 234 ? 52.196 -36.034 62.507 1.00 74.22 235 THR B C 1
ATOM 3669 O O . THR B 1 234 ? 52.228 -36.725 61.489 1.00 88.43 235 THR B O 1
ATOM 3673 N N . GLN B 1 235 ? 53.143 -35.153 62.814 1.00 70.67 236 GLN B N 1
ATOM 3674 C CA . GLN B 1 235 ? 54.241 -34.862 61.902 1.00 57.45 236 GLN B CA 1
ATOM 3675 C C . GLN B 1 235 ? 55.598 -35.026 62.576 1.00 43.88 236 GLN B C 1
ATOM 3676 O O . GLN B 1 235 ? 55.682 -35.271 63.779 1.00 46.42 236 GLN B O 1
ATOM 3682 N N . ILE B 1 236 ? 56.660 -34.889 61.788 1.00 42.59 237 ILE B N 1
ATOM 3683 C CA . ILE B 1 236 ? 58.019 -35.008 62.300 1.00 45.33 237 ILE B CA 1
ATOM 3684 C C . ILE B 1 236 ? 58.797 -33.713 62.089 1.00 54.22 237 ILE B C 1
ATOM 3685 O O . ILE B 1 236 ? 58.872 -33.198 60.974 1.00 56.37 237 ILE B O 1
ATOM 3690 N N . VAL B 1 237 ? 59.372 -33.190 63.167 1.00 62.31 238 VAL B N 1
ATOM 3691 C CA . VAL B 1 237 ? 60.185 -31.984 63.089 1.00 69.73 238 VAL B CA 1
ATOM 3692 C C . VAL B 1 237 ? 61.622 -32.297 63.486 1.00 75.64 238 VAL B C 1
ATOM 3693 O O . VAL B 1 237 ? 61.873 -32.845 64.559 1.00 76.95 238 VAL B O 1
ATOM 3697 N N . SER B 1 238 ? 62.565 -31.948 62.616 1.00 73.31 239 SER B N 1
ATOM 3698 C CA . SER B 1 238 ? 63.967 -32.266 62.855 1.00 64.40 239 SER B CA 1
ATOM 3699 C C . SER B 1 238 ? 64.872 -31.042 62.760 1.00 79.40 239 SER B C 1
ATOM 3700 O O . SER B 1 238 ? 64.452 -29.972 62.320 1.00 82.50 239 SER B O 1
ATOM 3703 N N . ALA B 1 239 ? 66.120 -31.215 63.184 1.00 90.16 240 ALA B N 1
ATOM 3704 C CA . ALA B 1 239 ? 67.123 -30.161 63.109 1.00 95.94 240 ALA B CA 1
ATOM 3705 C C . ALA B 1 239 ? 68.511 -30.785 63.027 1.00 98.79 240 ALA B C 1
ATOM 3706 O O . ALA B 1 239 ? 68.873 -31.620 63.854 1.00 105.29 240 ALA B O 1
ATOM 3708 N N . GLU B 1 240 ? 69.282 -30.380 62.024 1.00 90.36 241 GLU B N 1
ATOM 3709 C CA . GLU B 1 240 ? 70.597 -30.966 61.793 1.00 87.46 241 GLU B CA 1
ATOM 3710 C C . GLU B 1 240 ? 71.717 -29.940 61.931 1.00 90.70 241 GLU B C 1
ATOM 3711 O O . GLU B 1 240 ? 71.468 -28.736 61.988 1.00 95.08 241 GLU B O 1
ATOM 3717 N N . ALA B 1 241 ? 72.952 -30.430 61.985 1.00 90.32 242 ALA B N 1
ATOM 3718 C CA . ALA B 1 241 ? 74.123 -29.568 62.102 1.00 88.09 242 ALA B CA 1
ATOM 3719 C C . ALA B 1 241 ? 75.406 -30.353 61.849 1.00 81.35 242 ALA B C 1
ATOM 3720 O O . ALA B 1 241 ? 75.831 -31.149 62.686 1.00 71.26 242 ALA B O 1
ATOM 3722 N N . TRP B 1 242 ? 76.016 -30.127 60.690 1.00 86.37 243 TRP B N 1
ATOM 3723 C CA . TRP B 1 242 ? 77.260 -30.801 60.337 1.00 83.54 243 TRP B CA 1
ATOM 3724 C C . TRP B 1 242 ? 78.375 -30.441 61.313 1.00 68.36 243 TRP B C 1
ATOM 3725 O O . TRP B 1 242 ? 78.461 -29.305 61.780 1.00 64.63 243 TRP B O 1
ATOM 3736 N N . GLY B 1 243 ? 79.226 -31.414 61.619 1.00 54.09 244 GLY B N 1
ATOM 3737 C CA . GLY B 1 243 ? 80.349 -31.185 62.509 1.00 53.52 244 GLY B CA 1
ATOM 3738 C C . GLY B 1 243 ? 81.416 -30.332 61.854 1.00 62.87 244 GLY B C 1
ATOM 3739 O O . GLY B 1 243 ? 81.510 -30.277 60.628 1.00 70.22 244 GLY B O 1
ATOM 3740 N N . ARG B 1 244 ? 82.220 -29.660 62.671 1.00 59.26 245 ARG B N 1
ATOM 3741 C CA . ARG B 1 244 ? 83.306 -28.830 62.162 1.00 61.78 245 ARG B CA 1
ATOM 3742 C C . ARG B 1 244 ? 84.608 -29.095 62.912 1.00 61.57 245 ARG B C 1
ATOM 3743 O O . ARG B 1 244 ? 84.609 -29.275 64.129 1.00 45.68 245 ARG B O 1
ATOM 3751 N N . ALA B 1 245 ? 85.714 -29.114 62.175 1.00 75.83 246 ALA B N 1
ATOM 3752 C CA . ALA B 1 245 ? 87.023 -29.379 62.762 1.00 91.73 246 ALA B CA 1
ATOM 3753 C C . ALA B 1 245 ? 87.555 -28.168 63.522 1.00 104.20 246 ALA B C 1
ATOM 3754 O O . ALA B 1 245 ? 86.796 -27.271 63.889 1.00 115.46 246 ALA B O 1
ATOM 3756 N N . ASP B 1 246 ? 88.864 -28.153 63.756 1.00 96.00 247 ASP B N 1
ATOM 3757 C CA . ASP B 1 246 ? 89.510 -27.060 64.474 1.00 91.25 247 ASP B CA 1
ATOM 3758 C C . ASP B 1 246 ? 88.878 -26.842 65.845 1.00 102.05 247 ASP B C 1
ATOM 3759 O O . ASP B 1 246 ? 89.568 -26.528 66.815 1.00 109.81 247 ASP B O 1
ATOM 3761 N N . HIS C 1 4 ? 78.531 -17.951 111.664 1.00 94.76 1 HIS C N 1
ATOM 3762 C CA . HIS C 1 4 ? 78.227 -17.063 110.548 1.00 105.39 1 HIS C CA 1
ATOM 3763 C C . HIS C 1 4 ? 79.475 -16.771 109.720 1.00 115.96 1 HIS C C 1
ATOM 3764 O O . HIS C 1 4 ? 80.173 -15.786 109.960 1.00 113.30 1 HIS C O 1
ATOM 3766 N N . MET C 1 5 ? 79.749 -17.632 108.745 1.00 122.91 2 MET C N 1
ATOM 3767 C CA . MET C 1 5 ? 80.920 -17.473 107.889 1.00 121.45 2 MET C CA 1
ATOM 3768 C C . MET C 1 5 ? 80.538 -16.948 106.508 1.00 118.77 2 MET C C 1
ATOM 3769 O O . MET C 1 5 ? 81.321 -16.251 105.862 1.00 117.86 2 MET C O 1
ATOM 3774 N N . GLY C 1 6 ? 79.333 -17.287 106.061 1.00 115.10 3 GLY C N 1
ATOM 3775 C CA . GLY C 1 6 ? 78.864 -16.875 104.750 1.00 111.28 3 GLY C CA 1
ATOM 3776 C C . GLY C 1 6 ? 77.508 -16.198 104.790 1.00 105.47 3 GLY C C 1
ATOM 3777 O O . GLY C 1 6 ? 77.032 -15.800 105.853 1.00 112.72 3 GLY C O 1
ATOM 3778 N N . VAL C 1 7 ? 76.884 -16.070 103.623 1.00 91.87 4 VAL C N 1
ATOM 3779 C CA . VAL C 1 7 ? 75.578 -15.431 103.514 1.00 82.96 4 VAL C CA 1
ATOM 3780 C C . VAL C 1 7 ? 74.512 -16.227 104.259 1.00 89.20 4 VAL C C 1
ATOM 3781 O O . VAL C 1 7 ? 74.472 -17.455 104.179 1.00 98.01 4 VAL C O 1
ATOM 3785 N N . SER C 1 8 ? 73.650 -15.520 104.984 1.00 89.48 5 SER C N 1
ATOM 3786 C CA . SER C 1 8 ? 72.568 -16.158 105.726 1.00 94.76 5 SER C CA 1
ATOM 3787 C C . SER C 1 8 ? 71.293 -15.326 105.657 1.00 96.46 5 SER C C 1
ATOM 3788 O O . SER C 1 8 ? 71.342 -14.096 105.663 1.00 104.20 5 SER C O 1
ATOM 3791 N N . GLN C 1 9 ? 70.152 -16.004 105.589 1.00 86.73 6 GLN C N 1
ATOM 3792 C CA . GLN C 1 9 ? 68.863 -15.327 105.533 1.00 72.20 6 GLN C CA 1
ATOM 3793 C C . GLN C 1 9 ? 67.955 -15.791 106.666 1.00 66.82 6 GLN C C 1
ATOM 3794 O O . GLN C 1 9 ? 68.194 -16.833 107.277 1.00 70.29 6 GLN C O 1
ATOM 3800 N N . SER C 1 10 ? 66.914 -15.013 106.941 1.00 71.57 7 SER C N 1
ATOM 3801 C CA . SER C 1 10 ? 65.971 -15.348 108.000 1.00 73.79 7 SER C CA 1
ATOM 3802 C C . SER C 1 10 ? 64.587 -14.777 107.713 1.00 81.19 7 SER C C 1
ATOM 3803 O O . SER C 1 10 ? 64.455 -13.607 107.355 1.00 77.33 7 SER C O 1
ATOM 3806 N N . PRO C 1 11 ? 63.546 -15.608 107.870 1.00 91.26 8 PRO C N 1
ATOM 3807 C CA . PRO C 1 11 ? 63.696 -17.020 108.241 1.00 96.82 8 PRO C CA 1
ATOM 3808 C C . PRO C 1 11 ? 64.026 -17.883 107.028 1.00 91.48 8 PRO C C 1
ATOM 3809 O O . PRO C 1 11 ? 63.911 -17.419 105.894 1.00 84.05 8 PRO C O 1
ATOM 3813 N N . ARG C 1 12 ? 64.435 -19.125 107.268 1.00 92.88 9 ARG C N 1
ATOM 3814 C CA . ARG C 1 12 ? 64.700 -20.063 106.184 1.00 82.88 9 ARG C CA 1
ATOM 3815 C C . ARG C 1 12 ? 63.386 -20.588 105.618 1.00 75.61 9 ARG C C 1
ATOM 3816 O O . ARG C 1 12 ? 63.290 -20.913 104.435 1.00 78.13 9 ARG C O 1
ATOM 3824 N N . TYR C 1 13 ? 62.376 -20.669 106.479 1.00 60.69 10 TYR C N 1
ATOM 3825 C CA . TYR C 1 13 ? 61.044 -21.100 106.075 1.00 47.00 10 TYR C CA 1
ATOM 3826 C C . TYR C 1 13 ? 60.003 -20.141 106.635 1.00 51.09 10 TYR C C 1
ATOM 3827 O O . TYR C 1 13 ? 60.163 -19.614 107.736 1.00 55.11 10 TYR C O 1
ATOM 3836 N N . LYS C 1 14 ? 58.935 -19.913 105.877 1.00 60.92 11 LYS C N 1
ATOM 3837 C CA . LYS C 1 14 ? 57.879 -19.006 106.312 1.00 71.07 11 LYS C CA 1
ATOM 3838 C C . LYS C 1 14 ? 56.527 -19.359 105.703 1.00 75.06 11 LYS C C 1
ATOM 3839 O O . LYS C 1 14 ? 56.371 -19.394 104.482 1.00 79.94 11 LYS C O 1
ATOM 3845 N N . VAL C 1 15 ? 55.551 -19.620 106.566 1.00 74.37 12 VAL C N 1
ATOM 3846 C CA . VAL C 1 15 ? 54.188 -19.893 106.128 1.00 76.43 12 VAL C CA 1
ATOM 3847 C C . VAL C 1 15 ? 53.277 -18.725 106.493 1.00 75.96 12 VAL C C 1
ATOM 3848 O O . VAL C 1 15 ? 53.019 -18.469 107.669 1.00 82.12 12 VAL C O 1
ATOM 3852 N N . ALA C 1 16 ? 52.798 -18.018 105.476 1.00 74.35 13 ALA C N 1
ATOM 3853 C CA . ALA C 1 16 ? 51.972 -16.837 105.691 1.00 80.34 13 ALA C CA 1
ATOM 3854 C C . ALA C 1 16 ? 50.545 -17.043 105.193 1.00 82.67 13 ALA C C 1
ATOM 3855 O O . ALA C 1 16 ? 50.304 -17.819 104.268 1.00 71.49 13 ALA C O 1
ATOM 3857 N N . LYS C 1 17 ? 49.604 -16.342 105.815 1.00 91.17 14 LYS C N 1
ATOM 3858 C CA . LYS C 1 17 ? 48.205 -16.409 105.414 1.00 86.73 14 LYS C CA 1
ATOM 3859 C C . LYS C 1 17 ? 47.950 -15.470 104.239 1.00 85.67 14 LYS C C 1
ATOM 3860 O O . LYS C 1 17 ? 48.449 -14.344 104.217 1.00 86.67 14 LYS C O 1
ATOM 3866 N N . ARG C 1 18 ? 47.179 -15.939 103.264 1.00 81.83 15 ARG C N 1
ATOM 3867 C CA . ARG C 1 18 ? 46.890 -15.154 102.068 1.00 84.39 15 ARG C CA 1
ATOM 3868 C C . ARG C 1 18 ? 46.351 -13.772 102.421 1.00 81.74 15 ARG C C 1
ATOM 3869 O O . ARG C 1 18 ? 45.247 -13.641 102.952 1.00 81.76 15 ARG C O 1
ATOM 3871 N N . GLY C 1 19 ? 47.138 -12.743 102.123 1.00 78.26 16 GLY C N 1
ATOM 3872 C CA . GLY C 1 19 ? 46.746 -11.375 102.403 1.00 82.10 16 GLY C CA 1
ATOM 3873 C C . GLY C 1 19 ? 47.496 -10.783 103.581 1.00 85.01 16 GLY C C 1
ATOM 3874 O O . GLY C 1 19 ? 47.218 -9.662 104.004 1.00 84.52 16 GLY C O 1
ATOM 3875 N N . GLN C 1 20 ? 48.450 -11.541 104.110 1.00 85.61 17 GLN C N 1
ATOM 3876 C CA . GLN C 1 20 ? 49.237 -11.091 105.252 1.00 85.82 17 GLN C CA 1
ATOM 3877 C C . GLN C 1 20 ? 50.619 -10.629 104.805 1.00 83.72 17 GLN C C 1
ATOM 3878 O O . GLN C 1 20 ? 51.179 -11.154 103.843 1.00 77.81 17 GLN C O 1
ATOM 3884 N N . ASP C 1 21 ? 51.167 -9.642 105.509 1.00 91.18 18 ASP C N 1
ATOM 3885 C CA . ASP C 1 21 ? 52.465 -9.080 105.154 1.00 98.90 18 ASP C CA 1
ATOM 3886 C C . ASP C 1 21 ? 53.611 -9.911 105.722 1.00 101.32 18 ASP C C 1
ATOM 3887 O O . ASP C 1 21 ? 53.475 -10.537 106.774 1.00 103.12 18 ASP C O 1
ATOM 3892 N N . VAL C 1 22 ? 54.739 -9.913 105.019 1.00 97.20 19 VAL C N 1
ATOM 3893 C CA . VAL C 1 22 ? 55.916 -10.657 105.454 1.00 92.53 19 VAL C CA 1
ATOM 3894 C C . VAL C 1 22 ? 57.188 -9.826 105.297 1.00 87.11 19 VAL C C 1
ATOM 3895 O O . VAL C 1 22 ? 57.206 -8.832 104.571 1.00 80.30 19 VAL C O 1
ATOM 3899 N N . ALA C 1 23 ? 58.249 -10.243 105.981 1.00 85.01 20 ALA C N 1
ATOM 3900 C CA . ALA C 1 23 ? 59.527 -9.546 105.915 1.00 77.29 20 ALA C CA 1
ATOM 3901 C C . ALA C 1 23 ? 60.689 -10.533 105.882 1.00 67.76 20 ALA C C 1
ATOM 3902 O O . ALA C 1 23 ? 60.829 -11.372 106.771 1.00 62.10 20 ALA C O 1
ATOM 3904 N N . LEU C 1 24 ? 61.522 -10.425 104.851 1.00 65.85 21 LEU C N 1
ATOM 3905 C CA . LEU C 1 24 ? 62.661 -11.319 104.689 1.00 69.21 21 LEU C CA 1
ATOM 3906 C C . LEU C 1 24 ? 63.976 -10.571 104.885 1.00 68.69 21 LEU C C 1
ATOM 3907 O O . LEU C 1 24 ? 64.210 -9.538 104.259 1.00 60.44 21 LEU C O 1
ATOM 3912 N N . ARG C 1 25 ? 64.831 -11.097 105.754 1.00 72.72 22 ARG C N 1
ATOM 3913 C CA . ARG C 1 25 ? 66.108 -10.458 106.053 1.00 74.06 22 ARG C CA 1
ATOM 3914 C C . ARG C 1 25 ? 67.269 -11.172 105.369 1.00 70.00 22 ARG C C 1
ATOM 3915 O O . ARG C 1 25 ? 67.241 -12.389 105.184 1.00 59.85 22 ARG C O 1
ATOM 3923 N N . CYS C 1 26 ? 68.289 -10.407 104.996 1.00 75.34 23 CYS C N 1
ATOM 3924 C CA . CYS C 1 26 ? 69.475 -10.960 104.354 1.00 81.12 23 CYS C CA 1
ATOM 3925 C C . CYS C 1 26 ? 70.741 -10.315 104.909 1.00 92.91 23 CYS C C 1
ATOM 3926 O O . CYS C 1 26 ? 70.878 -9.091 104.901 1.00 88.47 23 CYS C O 1
ATOM 3929 N N . ASP C 1 27 ? 71.662 -11.143 105.392 1.00 107.49 24 ASP C N 1
ATOM 3930 C CA . ASP C 1 27 ? 72.911 -10.651 105.963 1.00 113.22 24 ASP C CA 1
ATOM 3931 C C . ASP C 1 27 ? 74.116 -11.161 105.178 1.00 108.41 24 ASP C C 1
ATOM 3932 O O . ASP C 1 27 ? 74.763 -12.126 105.583 1.00 109.39 24 ASP C O 1
ATOM 3937 N N . PRO C 1 28 ? 74.417 -10.511 104.044 1.00 103.81 25 PRO C N 1
ATOM 3938 C CA . PRO C 1 28 ? 75.545 -10.871 103.179 1.00 105.22 25 PRO C CA 1
ATOM 3939 C C . PRO C 1 28 ? 76.882 -10.652 103.877 1.00 107.81 25 PRO C C 1
ATOM 3940 O O . PRO C 1 28 ? 76.912 -10.256 105.043 1.00 116.24 25 PRO C O 1
ATOM 3944 N N . ILE C 1 29 ? 77.975 -10.908 103.166 1.00 102.00 26 ILE C N 1
ATOM 3945 C CA . ILE C 1 29 ? 79.306 -10.648 103.698 1.00 97.15 26 ILE C CA 1
ATOM 3946 C C . ILE C 1 29 ? 79.525 -9.146 103.838 1.00 101.32 26 ILE C C 1
ATOM 3947 O O . ILE C 1 29 ? 79.243 -8.380 102.916 1.00 101.51 26 ILE C O 1
ATOM 3952 N N . SER C 1 30 ? 80.026 -8.729 104.997 1.00 101.16 27 SER C N 1
ATOM 3953 C CA . SER C 1 30 ? 80.219 -7.313 105.292 1.00 96.92 27 SER C CA 1
ATOM 3954 C C . SER C 1 30 ? 81.220 -6.649 104.350 1.00 101.61 27 SER C C 1
ATOM 3955 O O . SER C 1 30 ? 81.412 -5.434 104.395 1.00 106.96 27 SER C O 1
ATOM 3958 N N . GLY C 1 31 ? 81.853 -7.446 103.496 1.00 97.86 28 GLY C N 1
ATOM 3959 C CA . GLY C 1 31 ? 82.852 -6.935 102.576 1.00 100.73 28 GLY C CA 1
ATOM 3960 C C . GLY C 1 31 ? 82.344 -6.738 101.161 1.00 109.04 28 GLY C C 1
ATOM 3961 O O . GLY C 1 31 ? 82.972 -6.040 100.364 1.00 111.45 28 GLY C O 1
ATOM 3962 N N . HIS C 1 32 ? 81.207 -7.349 100.843 1.00 112.52 29 HIS C N 1
ATOM 3963 C CA . HIS C 1 32 ? 80.646 -7.256 99.498 1.00 106.59 29 HIS C CA 1
ATOM 3964 C C . HIS C 1 32 ? 79.856 -5.967 99.285 1.00 111.32 29 HIS C C 1
ATOM 3965 O O . HIS C 1 32 ? 79.248 -5.436 100.213 1.00 111.15 29 HIS C O 1
ATOM 3972 N N . VAL C 1 33 ? 79.872 -5.476 98.050 1.00 115.04 30 VAL C N 1
ATOM 3973 C CA . VAL C 1 33 ? 79.175 -4.245 97.698 1.00 117.85 30 VAL C CA 1
ATOM 3974 C C . VAL C 1 33 ? 77.833 -4.545 97.038 1.00 113.12 30 VAL C C 1
ATOM 3975 O O . VAL C 1 33 ? 76.816 -3.937 97.371 1.00 113.96 30 VAL C O 1
ATOM 3979 N N . SER C 1 34 ? 77.843 -5.486 96.101 1.00 105.05 31 SER C N 1
ATOM 3980 C CA . SER C 1 34 ? 76.641 -5.841 95.353 1.00 94.07 31 SER C CA 1
ATOM 3981 C C . SER C 1 34 ? 75.737 -6.784 96.141 1.00 74.06 31 SER C C 1
ATOM 3982 O O . SER C 1 34 ? 76.211 -7.686 96.831 1.00 61.35 31 SER C O 1
ATOM 3985 N N . LEU C 1 35 ? 74.430 -6.567 96.030 1.00 79.22 32 LEU C N 1
ATOM 3986 C CA . LEU C 1 35 ? 73.449 -7.413 96.696 1.00 87.39 32 LEU C CA 1
ATOM 3987 C C . LEU C 1 35 ? 72.267 -7.666 95.766 1.00 98.33 32 LEU C C 1
ATOM 3988 O O . LEU C 1 35 ? 71.601 -6.730 95.326 1.00 107.67 32 LEU C O 1
ATOM 3993 N N . PHE C 1 36 ? 72.010 -8.936 95.471 1.00 91.50 33 PHE C N 1
ATOM 3994 C CA . PHE C 1 36 ? 70.972 -9.302 94.514 1.00 81.97 33 PHE C CA 1
ATOM 3995 C C . PHE C 1 36 ? 69.778 -9.975 95.183 1.00 84.45 33 PHE C C 1
ATOM 3996 O O . PHE C 1 36 ? 69.855 -10.406 96.334 1.00 83.65 33 PHE C O 1
ATOM 4004 N N . TRP C 1 37 ? 68.674 -10.059 94.447 1.00 84.58 34 TRP C N 1
ATOM 4005 C CA . TRP C 1 37 ? 67.482 -10.762 94.905 1.00 79.46 34 TRP C CA 1
ATOM 4006 C C . TRP C 1 37 ? 66.863 -11.544 93.754 1.00 74.14 34 TRP C C 1
ATOM 4007 O O . TRP C 1 37 ? 66.577 -10.985 92.696 1.00 76.56 34 TRP C O 1
ATOM 4018 N N . TYR C 1 38 ? 66.661 -12.841 93.963 1.00 65.37 35 TYR C N 1
ATOM 4019 C CA . TYR C 1 38 ? 66.102 -13.700 92.925 1.00 53.45 35 TYR C CA 1
ATOM 4020 C C . TYR C 1 38 ? 64.847 -14.420 93.404 1.00 45.23 35 TYR C C 1
ATOM 4021 O O . TYR C 1 38 ? 64.590 -14.511 94.604 1.00 32.83 35 TYR C O 1
ATOM 4030 N N . GLN C 1 39 ? 64.067 -14.930 92.455 1.00 61.34 36 GLN C N 1
ATOM 4031 C CA . GLN C 1 39 ? 62.830 -15.633 92.771 1.00 74.42 36 GLN C CA 1
ATOM 4032 C C . GLN C 1 39 ? 62.742 -16.958 92.025 1.00 80.99 36 GLN C C 1
ATOM 4033 O O . GLN C 1 39 ? 62.773 -16.993 90.795 1.00 83.35 36 GLN C O 1
ATOM 4039 N N . GLN C 1 40 ? 62.633 -18.049 92.776 1.00 89.58 37 GLN C N 1
ATOM 4040 C CA . GLN C 1 40 ? 62.504 -19.376 92.186 1.00 96.49 37 GLN C CA 1
ATOM 4041 C C . GLN C 1 40 ? 61.144 -19.987 92.502 1.00 97.63 37 GLN C C 1
ATOM 4042 O O . GLN C 1 40 ? 60.801 -20.193 93.666 1.00 100.10 37 GLN C O 1
ATOM 4048 N N . ALA C 1 41 ? 60.377 -20.278 91.458 1.00 90.56 38 ALA C N 1
ATOM 4049 C CA . ALA C 1 41 ? 59.054 -20.868 91.622 1.00 88.21 38 ALA C CA 1
ATOM 4050 C C . ALA C 1 41 ? 58.738 -21.831 90.483 1.00 103.94 38 ALA C C 1
ATOM 4051 O O . ALA C 1 41 ? 59.201 -21.648 89.357 1.00 108.51 38 ALA C O 1
ATOM 4053 N N . LEU C 1 42 ? 57.951 -22.859 90.787 1.00 110.36 39 LEU C N 1
ATOM 4054 C CA . LEU C 1 42 ? 57.539 -23.842 89.790 1.00 116.14 39 LEU C CA 1
ATOM 4055 C C . LEU C 1 42 ? 58.735 -24.553 89.162 1.00 121.97 39 LEU C C 1
ATOM 4056 O O . LEU C 1 42 ? 58.637 -25.102 88.065 1.00 129.11 39 LEU C O 1
ATOM 4061 N N . GLY C 1 43 ? 59.863 -24.539 89.866 1.00 123.27 40 GLY C N 1
ATOM 4062 C CA . GLY C 1 43 ? 61.065 -25.204 89.399 1.00 126.66 40 GLY C CA 1
ATOM 4063 C C . GLY C 1 43 ? 61.712 -24.519 88.211 1.00 130.61 40 GLY C C 1
ATOM 4064 O O . GLY C 1 43 ? 62.191 -25.180 87.289 1.00 133.46 40 GLY C O 1
ATOM 4065 N N . GLN C 1 44 ? 61.729 -23.190 88.231 1.00 128.42 41 GLN C N 1
ATOM 4066 C CA . GLN C 1 44 ? 62.344 -22.416 87.157 1.00 122.79 41 GLN C CA 1
ATOM 4067 C C . GLN C 1 44 ? 63.591 -21.673 87.626 1.00 126.40 41 GLN C C 1
ATOM 4068 O O . GLN C 1 44 ? 63.855 -21.575 88.824 1.00 129.38 41 GLN C O 1
ATOM 4074 N N . GLY C 1 45 ? 64.353 -21.152 86.669 1.00 129.01 42 GLY C N 1
ATOM 4075 C CA . GLY C 1 45 ? 65.577 -20.433 86.968 1.00 131.90 42 GLY C CA 1
ATOM 4076 C C . GLY C 1 45 ? 65.344 -19.198 87.815 1.00 131.98 42 GLY C C 1
ATOM 4077 O O . GLY C 1 45 ? 64.237 -18.659 87.844 1.00 136.16 42 GLY C O 1
ATOM 4078 N N . PRO C 1 46 ? 66.394 -18.741 88.514 1.00 121.00 43 PRO C N 1
ATOM 4079 C CA . PRO C 1 46 ? 66.324 -17.562 89.384 1.00 108.29 43 PRO C CA 1
ATOM 4080 C C . PRO C 1 46 ? 65.930 -16.309 88.610 1.00 99.27 43 PRO C C 1
ATOM 4081 O O . PRO C 1 46 ? 66.744 -15.768 87.862 1.00 97.32 43 PRO C O 1
ATOM 4085 N N . GLU C 1 47 ? 64.694 -15.856 88.791 1.00 95.70 44 GLU C N 1
ATOM 4086 C CA . GLU C 1 47 ? 64.225 -14.645 88.131 1.00 97.61 44 GLU C CA 1
ATOM 4087 C C . GLU C 1 47 ? 64.659 -13.408 88.909 1.00 86.22 44 GLU C C 1
ATOM 4088 O O . GLU C 1 47 ? 64.325 -13.253 90.084 1.00 72.58 44 GLU C O 1
ATOM 4094 N N . PHE C 1 48 ? 65.407 -12.532 88.246 1.00 85.27 45 PHE C N 1
ATOM 4095 C CA . PHE C 1 48 ? 65.913 -11.318 88.873 1.00 80.62 45 PHE C CA 1
ATOM 4096 C C . PHE C 1 48 ? 64.784 -10.483 89.470 1.00 79.72 45 PHE C C 1
ATOM 4097 O O . PHE C 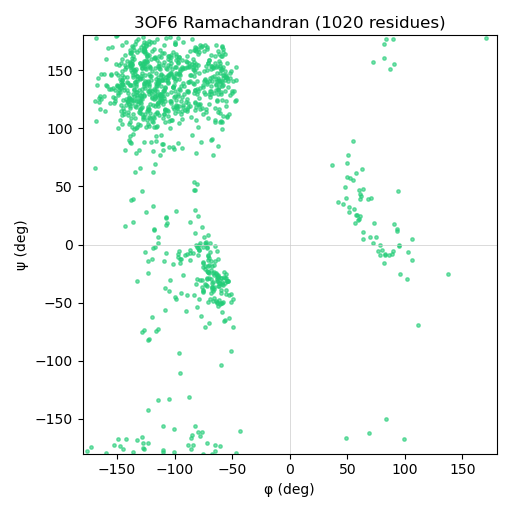1 48 ? 63.686 -10.421 88.920 1.00 86.91 45 PHE C O 1
ATOM 4105 N N . LEU C 1 49 ? 65.064 -9.844 90.602 1.00 76.39 46 LEU C N 1
ATOM 4106 C CA . LEU C 1 49 ? 64.081 -9.003 91.273 1.00 68.65 46 LEU C CA 1
ATOM 4107 C C . LEU C 1 49 ? 64.574 -7.563 91.380 1.00 78.21 46 LEU C C 1
ATOM 4108 O O . LEU C 1 49 ? 63.965 -6.646 90.831 1.00 82.35 46 LEU C O 1
ATOM 4113 N N . THR C 1 50 ? 65.679 -7.371 92.092 1.00 77.09 47 THR C N 1
ATOM 4114 C CA . THR C 1 50 ? 66.250 -6.040 92.262 1.00 76.25 47 THR C CA 1
ATOM 4115 C C . THR C 1 50 ? 67.750 -6.110 92.528 1.00 77.57 47 THR C C 1
ATOM 4116 O O . THR C 1 50 ? 68.300 -7.187 92.754 1.00 82.77 47 THR C O 1
ATOM 4120 N N . TYR C 1 51 ? 68.405 -4.954 92.496 1.00 75.94 48 TYR C N 1
ATOM 4121 C CA . TYR C 1 51 ? 69.848 -4.884 92.693 1.00 79.71 48 TYR C CA 1
ATOM 4122 C C . TYR C 1 51 ? 70.229 -3.767 93.661 1.00 90.65 48 TYR C C 1
ATOM 4123 O O . TYR C 1 51 ? 69.657 -2.678 93.624 1.00 95.14 48 TYR C O 1
ATOM 4132 N N . PHE C 1 52 ? 71.201 -4.047 94.523 1.00 95.65 49 PHE C N 1
ATOM 4133 C CA . PHE C 1 52 ? 71.681 -3.063 95.487 1.00 98.12 49 PHE C CA 1
ATOM 4134 C C . PHE C 1 52 ? 73.167 -2.769 95.306 1.00 100.53 49 PHE C C 1
ATOM 4135 O O . PHE C 1 52 ? 73.959 -3.666 95.017 1.00 104.77 49 PHE C O 1
ATOM 4143 N N . GLN C 1 53 ? 73.534 -1.503 95.480 1.00 98.16 50 GLN C N 1
ATOM 4144 C CA . GLN C 1 53 ? 74.925 -1.080 95.394 1.00 101.74 50 GLN C CA 1
ATOM 4145 C C . GLN C 1 53 ? 75.213 -0.053 96.480 1.00 112.13 50 GLN C C 1
ATOM 4146 O O . GLN C 1 53 ? 75.059 1.150 96.263 1.00 117.39 50 GLN C O 1
ATOM 4152 N N . ASN C 1 54 ? 75.630 -0.531 97.648 1.00 113.29 51 ASN C N 1
ATOM 4153 C CA . ASN C 1 54 ? 75.856 0.341 98.795 1.00 111.85 51 ASN C CA 1
ATOM 4154 C C . ASN C 1 54 ? 74.603 1.128 99.157 1.00 106.08 51 ASN C C 1
ATOM 4155 O O . ASN C 1 54 ? 74.595 2.357 99.107 1.00 116.98 51 ASN C O 1
ATOM 4160 N N . GLU C 1 55 ? 73.544 0.404 99.512 1.00 87.72 52 GLU C N 1
ATOM 4161 C CA . GLU C 1 55 ? 72.279 1.015 99.911 1.00 82.73 52 GLU C CA 1
ATOM 4162 C C . GLU C 1 55 ? 71.525 1.622 98.731 1.00 75.76 52 GLU C C 1
ATOM 4163 O O . GLU C 1 55 ? 70.448 2.194 98.903 1.00 75.41 52 GLU C O 1
ATOM 4165 N N . ALA C 1 56 ? 72.087 1.492 97.533 1.00 72.63 53 ALA C N 1
ATOM 4166 C CA . ALA C 1 56 ? 71.475 2.065 96.339 1.00 82.86 53 ALA C CA 1
ATOM 4167 C C . ALA C 1 56 ? 70.764 1.013 95.492 1.00 86.95 53 ALA C C 1
ATOM 4168 O O . ALA C 1 56 ? 71.406 0.202 94.824 1.00 85.93 53 ALA C O 1
ATOM 4170 N N . GLN C 1 57 ? 69.436 1.035 95.523 1.00 84.12 54 GLN C N 1
ATOM 4171 C CA . GLN C 1 57 ? 68.634 0.112 94.728 1.00 77.18 54 GLN C CA 1
ATOM 4172 C C . GLN C 1 57 ? 68.509 0.622 93.296 1.00 75.58 54 GLN C C 1
ATOM 4173 O O . GLN C 1 57 ? 67.485 1.188 92.915 1.00 74.70 54 GLN C O 1
ATOM 4179 N N . LEU C 1 58 ? 69.561 0.414 92.509 1.00 77.81 55 LEU C N 1
ATOM 4180 C CA . LEU C 1 58 ? 69.618 0.919 91.141 1.00 87.95 55 LEU C CA 1
ATOM 4181 C C . LEU C 1 58 ? 68.441 0.452 90.288 1.00 101.68 55 LEU C C 1
ATOM 4182 O O . LEU C 1 58 ? 67.622 1.261 89.850 1.00 107.07 55 LEU C O 1
ATOM 4184 N N . ASP C 1 59 ? 68.361 -0.854 90.054 1.00 102.25 56 ASP C N 1
ATOM 4185 C CA . ASP C 1 59 ? 67.322 -1.409 89.192 1.00 97.32 56 ASP C CA 1
ATOM 4186 C C . ASP C 1 59 ? 66.281 -2.202 89.978 1.00 74.65 56 ASP C C 1
ATOM 4187 O O . ASP 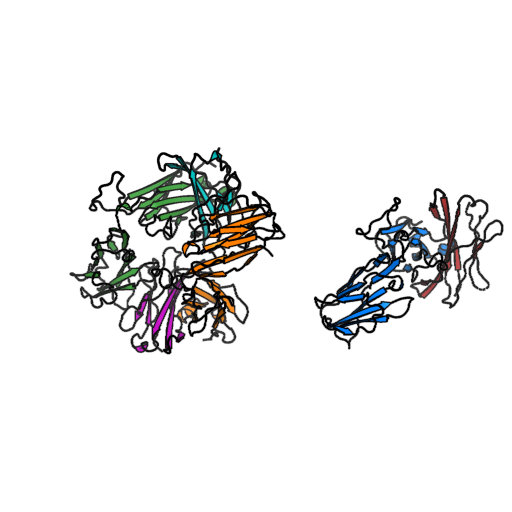C 1 59 ? 66.619 -3.113 90.734 1.00 56.01 56 ASP C O 1
ATOM 4192 N N . LYS C 1 60 ? 65.014 -1.846 89.790 1.00 70.35 57 LYS C N 1
ATOM 4193 C CA . LYS C 1 60 ? 63.913 -2.536 90.450 1.00 64.96 57 LYS C CA 1
ATOM 4194 C C . LYS C 1 60 ? 62.996 -3.179 89.415 1.00 78.64 57 LYS C C 1
ATOM 4195 O O . LYS C 1 60 ? 61.887 -3.608 89.733 1.00 77.70 57 LYS C O 1
ATOM 4201 N N . SER C 1 61 ? 63.470 -3.238 88.174 1.00 90.05 58 SER C N 1
ATOM 4202 C CA . SER C 1 61 ? 62.680 -3.762 87.064 1.00 90.63 58 SER C CA 1
ATOM 4203 C C . SER C 1 61 ? 62.171 -5.176 87.334 1.00 84.28 58 SER C C 1
ATOM 4204 O O . SER C 1 61 ? 61.019 -5.496 87.041 1.00 94.75 58 SER C O 1
ATOM 4207 N N . GLY C 1 62 ? 63.035 -6.016 87.893 1.00 65.45 59 GLY C N 1
ATOM 4208 C CA . GLY C 1 62 ? 62.676 -7.391 88.190 1.00 60.96 59 GLY C CA 1
ATOM 4209 C C . GLY C 1 62 ? 61.498 -7.501 89.140 1.00 60.26 59 GLY C C 1
ATOM 4210 O O . GLY C 1 62 ? 60.745 -8.473 89.098 1.00 57.27 59 GLY C O 1
ATOM 4211 N N . LEU C 1 63 ? 61.340 -6.499 89.999 1.00 66.86 60 LEU C N 1
ATOM 4212 C CA . LEU C 1 63 ? 60.242 -6.479 90.957 1.00 70.82 60 LEU C CA 1
ATOM 4213 C C . LEU C 1 63 ? 58.900 -6.391 90.239 1.00 82.66 60 LEU C C 1
ATOM 4214 O O . LEU C 1 63 ? 58.629 -5.415 89.540 1.00 92.88 60 LEU C O 1
ATOM 4219 N N . PRO C 1 64 ? 58.056 -7.420 90.410 1.00 79.38 61 PRO C N 1
ATOM 4220 C CA . PRO C 1 64 ? 56.733 -7.490 89.779 1.00 85.45 61 PRO C CA 1
ATOM 4221 C C . PRO C 1 64 ? 55.842 -6.321 90.186 1.00 95.18 61 PRO C C 1
ATOM 4222 O O . PRO C 1 64 ? 56.012 -5.209 89.687 1.00 96.73 61 PRO C O 1
ATOM 4226 N N . SER C 1 65 ? 54.897 -6.579 91.084 1.00 99.44 62 SER C N 1
ATOM 4227 C CA . SER C 1 65 ? 53.991 -5.542 91.561 1.00 98.58 62 SER C CA 1
ATOM 4228 C C . SER C 1 65 ? 54.718 -4.567 92.478 1.00 103.44 62 SER C C 1
ATOM 4229 O O . SER C 1 65 ? 55.842 -4.827 92.908 1.00 93.98 62 SER C O 1
ATOM 4232 N N . ASP C 1 66 ? 54.071 -3.445 92.775 1.00 112.08 63 ASP C N 1
ATOM 4233 C CA . ASP C 1 66 ? 54.648 -2.443 93.663 1.00 112.35 63 ASP C CA 1
ATOM 4234 C C . ASP C 1 66 ? 54.617 -2.915 95.113 1.00 111.70 63 ASP C C 1
ATOM 4235 O O . ASP C 1 66 ? 55.041 -2.198 96.019 1.00 113.70 63 ASP C O 1
ATOM 4240 N N . ARG C 1 67 ? 54.110 -4.126 95.324 1.00 111.41 64 ARG C N 1
ATOM 4241 C CA . ARG C 1 67 ? 54.072 -4.722 96.653 1.00 116.86 64 ARG C CA 1
ATOM 4242 C C . ARG C 1 67 ? 55.473 -5.116 97.104 1.00 110.05 64 ARG C C 1
ATOM 4243 O O . ARG C 1 67 ? 55.744 -5.227 98.299 1.00 109.51 64 ARG C O 1
ATOM 4251 N N . PHE C 1 68 ? 56.358 -5.333 96.137 1.00 107.90 65 PHE C N 1
ATOM 4252 C CA . PHE C 1 68 ? 57.722 -5.757 96.428 1.00 106.99 65 PHE C CA 1
ATOM 4253 C C . PHE C 1 68 ? 58.657 -4.563 96.578 1.00 107.77 65 PHE C C 1
ATOM 4254 O O . PHE C 1 68 ? 58.885 -3.814 95.628 1.00 112.32 65 PHE C O 1
ATOM 4262 N N . PHE C 1 69 ? 59.196 -4.390 97.781 1.00 100.34 66 PHE C N 1
ATOM 4263 C CA . PHE C 1 69 ? 60.135 -3.309 98.054 1.00 93.85 66 PHE C CA 1
ATOM 4264 C C . PHE C 1 69 ? 61.211 -3.742 99.045 1.00 91.20 66 PHE C C 1
ATOM 4265 O O . PHE C 1 69 ? 60.917 -4.081 100.192 1.00 90.34 66 PHE C O 1
ATOM 4273 N N . ALA C 1 70 ? 62.460 -3.732 98.591 1.00 94.79 67 ALA C N 1
ATOM 4274 C CA . ALA C 1 70 ? 63.585 -4.115 99.434 1.00 99.71 67 ALA C CA 1
ATOM 4275 C C . ALA C 1 70 ? 64.411 -2.894 99.821 1.00 106.02 67 ALA C C 1
ATOM 4276 O O . ALA C 1 70 ? 64.569 -1.965 99.031 1.00 111.91 67 ALA C O 1
ATOM 4278 N N . GLU C 1 71 ? 64.937 -2.904 101.041 1.00 103.49 68 GLU C N 1
ATOM 4279 C CA . GLU C 1 71 ? 65.742 -1.793 101.534 1.00 97.19 68 GLU C CA 1
ATOM 4280 C C . GLU C 1 71 ? 67.132 -2.256 101.955 1.00 91.19 68 GLU C C 1
ATOM 4281 O O . GLU C 1 71 ? 67.413 -3.453 101.994 1.00 81.16 68 GLU C O 1
ATOM 4287 N N . ARG C 1 72 ? 67.996 -1.296 102.269 1.00 96.84 69 ARG C N 1
ATOM 4288 C CA . ARG C 1 72 ? 69.360 -1.590 102.692 1.00 87.83 69 ARG C CA 1
ATOM 4289 C C . ARG C 1 72 ? 70.022 -0.324 103.228 1.00 91.38 69 ARG C C 1
ATOM 4290 O O . ARG C 1 72 ? 70.976 0.176 102.637 1.00 88.57 69 ARG C O 1
ATOM 4298 N N . PRO C 1 73 ? 69.515 0.193 104.358 1.00 97.69 70 PRO C N 1
ATOM 4299 C CA . PRO C 1 73 ? 69.966 1.460 104.946 1.00 105.01 70 PRO C CA 1
ATOM 4300 C C . PRO C 1 73 ? 71.483 1.557 105.077 1.00 111.99 70 PRO C C 1
ATOM 4301 O O . PRO C 1 73 ? 72.113 2.325 104.350 1.00 113.92 70 PRO C O 1
ATOM 4305 N N . GLU C 1 74 ? 72.058 0.785 105.995 1.00 111.31 71 GLU C N 1
ATOM 4306 C CA . GLU C 1 74 ? 73.495 0.829 106.244 1.00 101.02 71 GLU C CA 1
ATOM 4307 C C . GLU C 1 74 ? 74.308 0.353 105.042 1.00 86.81 71 GLU C C 1
ATOM 4308 O O . GLU C 1 74 ? 75.538 0.344 105.080 1.00 82.25 71 GLU C O 1
ATOM 4314 N N . GLY C 1 75 ? 73.616 -0.039 103.978 1.00 78.61 72 GLY C N 1
ATOM 4315 C CA . GLY C 1 75 ? 74.277 -0.523 102.780 1.00 73.61 72 GLY C CA 1
ATOM 4316 C C . GLY C 1 75 ? 74.866 -1.904 102.981 1.00 74.92 72 GLY C C 1
ATOM 4317 O O . GLY C 1 75 ? 75.737 -2.335 102.226 1.00 74.05 72 GLY C O 1
ATOM 4318 N N . SER C 1 76 ? 74.385 -2.599 104.007 1.00 75.25 73 SER C N 1
ATOM 4319 C CA . SER C 1 76 ? 74.856 -3.944 104.311 1.00 74.01 73 SER C CA 1
ATOM 4320 C C . SER C 1 76 ? 73.702 -4.941 104.306 1.00 74.79 73 SER C C 1
ATOM 4321 O O . SER C 1 76 ? 73.479 -5.641 103.318 1.00 80.26 73 SER C O 1
ATOM 4324 N N . VAL C 1 77 ? 72.969 -4.997 105.413 1.00 72.43 74 VAL C N 1
ATOM 4325 C CA . VAL C 1 77 ? 71.827 -5.896 105.534 1.00 63.08 74 VAL C CA 1
ATOM 4326 C C . VAL C 1 77 ? 70.648 -5.397 104.706 1.00 74.24 74 VAL C C 1
ATOM 4327 O O . VAL C 1 77 ? 70.258 -4.234 104.802 1.00 71.25 74 VAL C O 1
ATOM 4331 N N . SER C 1 78 ? 70.089 -6.284 103.890 1.00 88.58 75 SER C N 1
ATOM 4332 C CA . SER C 1 78 ? 68.937 -5.944 103.063 1.00 92.51 75 SER C CA 1
ATOM 4333 C C . SER C 1 78 ? 67.674 -6.616 103.590 1.00 95.61 75 SER C C 1
ATOM 4334 O O . SER C 1 78 ? 67.736 -7.679 104.207 1.00 101.34 75 SER C O 1
ATOM 4337 N N . THR C 1 79 ? 66.526 -5.991 103.344 1.00 88.62 76 THR C N 1
ATOM 4338 C CA . THR C 1 79 ? 65.252 -6.528 103.806 1.00 87.27 76 THR C CA 1
ATOM 4339 C C . THR C 1 79 ? 64.158 -6.353 102.758 1.00 100.62 76 THR C C 1
ATOM 4340 O O . THR C 1 79 ? 63.766 -5.232 102.437 1.00 114.15 76 THR C O 1
ATOM 4344 N N . LEU C 1 80 ? 63.669 -7.470 102.230 1.00 92.93 77 LEU C N 1
ATOM 4345 C CA . LEU C 1 80 ? 62.595 -7.448 101.245 1.00 83.30 77 LEU C CA 1
ATOM 4346 C C . LEU C 1 80 ? 61.254 -7.759 101.900 1.00 85.33 77 LEU C C 1
ATOM 4347 O O . LEU C 1 80 ? 61.114 -8.760 102.602 1.00 88.24 77 LEU C O 1
ATOM 4352 N N . LYS C 1 81 ? 60.271 -6.896 101.667 1.00 87.66 78 LYS C N 1
ATOM 4353 C CA . LYS C 1 81 ? 58.949 -7.065 102.259 1.00 92.94 78 LYS C CA 1
ATOM 4354 C C . LYS C 1 81 ? 57.891 -7.324 101.193 1.00 83.69 78 LYS C C 1
ATOM 4355 O O . LYS C 1 81 ? 58.086 -7.004 100.020 1.00 78.02 78 LYS C O 1
ATOM 4361 N N . ILE C 1 82 ? 56.770 -7.905 101.609 1.00 83.35 79 ILE C N 1
ATOM 4362 C CA . ILE C 1 82 ? 55.662 -8.179 100.701 1.00 83.96 79 ILE C CA 1
ATOM 4363 C C . ILE C 1 82 ? 54.328 -7.815 101.344 1.00 88.25 79 ILE C C 1
ATOM 4364 O O . ILE C 1 82 ? 53.998 -8.297 102.428 1.00 89.18 79 ILE C O 1
ATOM 4369 N N . GLN C 1 83 ? 53.564 -6.962 100.669 1.00 90.43 80 GLN C N 1
ATOM 4370 C CA . GLN C 1 83 ? 52.269 -6.523 101.176 1.00 93.57 80 GLN C CA 1
ATOM 4371 C C . GLN C 1 83 ? 51.153 -7.468 100.741 1.00 88.08 80 GLN C C 1
ATOM 4372 O O . GLN C 1 83 ? 50.936 -7.676 99.547 1.00 90.77 80 GLN C O 1
ATOM 4378 N N . ARG C 1 84 ? 50.449 -8.032 101.717 1.00 79.04 81 ARG C N 1
ATOM 4379 C CA . ARG C 1 84 ? 49.349 -8.953 101.444 1.00 76.18 81 ARG C CA 1
ATOM 4380 C C . ARG C 1 84 ? 49.768 -10.051 100.472 1.00 78.41 81 ARG C C 1
ATOM 4381 O O . ARG C 1 84 ? 49.421 -10.012 99.292 1.00 81.21 81 ARG C O 1
ATOM 4383 N N . THR C 1 85 ? 50.515 -11.028 100.976 1.00 71.72 82 THR C N 1
ATOM 4384 C CA . THR C 1 85 ? 51.018 -12.117 100.147 1.00 60.83 82 THR C CA 1
ATOM 4385 C C . THR C 1 85 ? 49.889 -12.893 99.473 1.00 61.46 82 THR C C 1
ATOM 4386 O O . THR C 1 85 ? 48.981 -13.391 100.139 1.00 52.54 82 THR C O 1
ATOM 4390 N N . GLN C 1 86 ? 49.950 -12.988 98.149 1.00 72.96 83 GLN C N 1
ATOM 4391 C CA . GLN C 1 86 ? 48.973 -13.762 97.389 1.00 84.27 83 GLN C CA 1
ATOM 4392 C C . GLN C 1 86 ? 49.446 -15.193 97.156 1.00 79.68 83 GLN C C 1
ATOM 4393 O O . GLN C 1 86 ? 50.576 -15.547 97.491 1.00 79.24 83 GLN C O 1
ATOM 4399 N N . GLN C 1 87 ? 48.572 -16.009 96.576 1.00 77.53 84 GLN C N 1
ATOM 4400 C CA . GLN C 1 87 ? 48.864 -17.417 96.344 1.00 86.40 84 GLN C CA 1
ATOM 4401 C C . GLN C 1 87 ? 50.067 -17.593 95.422 1.00 87.01 84 GLN C C 1
ATOM 4402 O O . GLN C 1 87 ? 50.836 -18.543 95.562 1.00 86.03 84 GLN C O 1
ATOM 4408 N N . GLU C 1 88 ? 50.223 -16.667 94.482 1.00 80.97 85 GLU C N 1
ATOM 4409 C CA . GLU C 1 88 ? 51.299 -16.738 93.499 1.00 71.43 85 GLU C CA 1
ATOM 4410 C C . GLU C 1 88 ? 52.636 -16.272 94.068 1.00 64.43 85 GLU C C 1
ATOM 4411 O O . GLU C 1 88 ? 53.650 -16.271 93.370 1.00 46.31 85 GLU C O 1
ATOM 4417 N N . ASP C 1 89 ? 52.633 -15.877 95.337 1.00 81.80 86 ASP C N 1
ATOM 4418 C CA . ASP C 1 89 ? 53.853 -15.424 95.996 1.00 91.79 86 ASP C CA 1
ATOM 4419 C C . ASP C 1 89 ? 54.633 -16.596 96.584 1.00 98.56 86 ASP C C 1
ATOM 4420 O O . ASP C 1 89 ? 55.758 -16.430 97.056 1.00 97.70 86 ASP C O 1
ATOM 4425 N N . SER C 1 90 ? 54.030 -17.780 96.551 1.00 98.02 87 SER C N 1
ATOM 4426 C CA . SER C 1 90 ? 54.669 -18.982 97.073 1.00 86.63 87 SER C CA 1
ATOM 4427 C C . SER C 1 90 ? 55.913 -19.334 96.265 1.00 76.53 87 SER C C 1
ATOM 4428 O O . SER C 1 90 ? 55.815 -19.833 95.143 1.00 73.95 87 SER C O 1
ATOM 4431 N N . ALA C 1 91 ? 57.081 -19.071 96.842 1.00 76.25 88 ALA C N 1
ATOM 4432 C CA . ALA C 1 91 ? 58.346 -19.344 96.170 1.00 78.22 88 ALA C CA 1
ATOM 4433 C C . ALA C 1 91 ? 59.522 -19.225 97.132 1.00 81.10 88 ALA C C 1
ATOM 4434 O O . ALA C 1 91 ? 59.349 -18.889 98.303 1.00 76.20 88 ALA C O 1
ATOM 4436 N N . VAL C 1 92 ? 60.719 -19.504 96.628 1.00 86.46 89 VAL C N 1
ATOM 4437 C CA . VAL C 1 92 ? 61.935 -19.374 97.421 1.00 91.48 89 VAL C CA 1
ATOM 4438 C C . VAL C 1 92 ? 62.750 -18.175 96.952 1.00 93.05 89 VAL C C 1
ATOM 4439 O O . VAL C 1 92 ? 63.235 -18.146 95.821 1.00 99.83 89 VAL C O 1
ATOM 4443 N N . TYR C 1 93 ? 62.896 -17.185 97.827 1.00 81.85 90 TYR C N 1
ATOM 4444 C CA . TYR C 1 93 ? 63.617 -15.963 97.489 1.00 70.18 90 TYR C CA 1
ATOM 4445 C C . TYR C 1 93 ? 65.085 -16.050 97.894 1.00 56.28 90 TYR C C 1
ATOM 4446 O O . TYR C 1 93 ? 65.406 -16.354 99.043 1.00 47.13 90 TYR C O 1
ATOM 4455 N N . LEU C 1 94 ? 65.971 -15.779 96.942 1.00 57.06 91 LEU C N 1
ATOM 4456 C CA . LEU C 1 94 ? 67.406 -15.908 97.167 1.00 66.34 91 LEU C CA 1
ATOM 4457 C C . LEU C 1 94 ? 68.086 -14.553 97.340 1.00 66.15 91 LEU C C 1
ATOM 4458 O O . LEU C 1 94 ? 67.533 -13.515 96.978 1.00 65.79 91 LEU C O 1
ATOM 4463 N N . CYS C 1 95 ? 69.294 -14.578 97.897 1.00 64.58 92 CYS C N 1
ATOM 4464 C CA . CYS C 1 95 ? 70.091 -13.372 98.082 1.00 51.88 92 CYS C CA 1
ATOM 4465 C C . CYS C 1 95 ? 71.548 -13.654 97.738 1.00 43.67 92 CYS C C 1
ATOM 4466 O O . CYS C 1 95 ? 72.090 -14.695 98.109 1.00 48.11 92 CYS C O 1
ATOM 4469 N N . ALA C 1 96 ? 72.178 -12.727 97.024 1.00 53.21 93 ALA C N 1
ATOM 4470 C CA . ALA C 1 96 ? 73.565 -12.904 96.606 1.00 63.51 93 ALA C CA 1
ATOM 4471 C C . ALA C 1 96 ? 74.420 -11.689 96.947 1.00 74.61 93 ALA C C 1
ATOM 4472 O O . ALA C 1 96 ? 73.912 -10.577 97.090 1.00 78.92 93 ALA C O 1
ATOM 4474 N N . SER C 1 97 ? 75.724 -11.912 97.076 1.00 72.41 94 SER C N 1
ATOM 4475 C CA . SER C 1 97 ? 76.665 -10.838 97.363 1.00 70.91 94 SER C CA 1
ATOM 4476 C C . SER C 1 97 ? 77.980 -11.076 96.628 1.00 86.36 94 SER C C 1
ATOM 4477 O O . SER C 1 97 ? 78.522 -12.181 96.650 1.00 91.54 94 SER C O 1
ATOM 4480 N N . SER C 1 98 ? 78.487 -10.035 95.976 1.00 98.69 95 SER C N 1
ATOM 4481 C CA . SER C 1 98 ? 79.716 -10.148 95.201 1.00 111.66 95 SER C CA 1
ATOM 4482 C C . SER C 1 98 ? 80.571 -8.892 95.314 1.00 117.69 95 SER C C 1
ATOM 4483 O O . SER C 1 98 ? 80.060 -7.801 95.571 1.00 113.58 95 SER C O 1
ATOM 4486 N N . LEU C 1 99 ? 81.875 -9.055 95.120 1.00 125.08 96 LEU C N 1
ATOM 4487 C CA . LEU C 1 99 ? 82.803 -7.932 95.149 1.00 130.70 96 LEU C CA 1
ATOM 4488 C C . LEU C 1 99 ? 82.439 -6.924 94.066 1.00 141.12 96 LEU C C 1
ATOM 4489 O O . LEU C 1 99 ? 82.304 -5.730 94.332 1.00 136.05 96 LEU C O 1
ATOM 4494 N N . GLY C 1 100 ? 82.282 -7.420 92.843 1.00 156.44 97 GLY C N 1
ATOM 4495 C CA . GLY C 1 100 ? 81.885 -6.589 91.722 1.00 166.18 97 GLY C CA 1
ATOM 4496 C C . GLY C 1 100 ? 80.709 -7.194 90.980 1.00 171.64 97 GLY C C 1
ATOM 4497 O O . GLY C 1 100 ? 80.328 -8.337 91.233 1.00 175.24 97 GLY C O 1
ATOM 4498 N N . GLN C 1 101 ? 80.133 -6.428 90.060 1.00 171.96 98 GLN C N 1
ATOM 4499 C CA . GLN C 1 101 ? 78.983 -6.891 89.292 1.00 174.43 98 GLN C CA 1
ATOM 4500 C C . GLN C 1 101 ? 79.381 -7.992 88.315 1.00 173.38 98 GLN C C 1
ATOM 4501 O O . GLN C 1 101 ? 78.552 -8.809 87.914 1.00 177.00 98 GLN C O 1
ATOM 4507 N N . ALA C 1 102 ? 80.656 -8.011 87.938 1.00 168.11 99 ALA C N 1
ATOM 4508 C CA . ALA C 1 102 ? 81.161 -9.003 86.996 1.00 161.76 99 ALA C CA 1
ATOM 4509 C C . ALA C 1 102 ? 81.818 -10.180 87.713 1.00 155.34 99 ALA C C 1
ATOM 4510 O O . ALA C 1 102 ? 82.168 -11.180 87.087 1.00 159.30 99 ALA C O 1
ATOM 4512 N N . TYR C 1 103 ? 81.980 -10.054 89.026 1.00 143.07 100 TYR C N 1
ATOM 4513 C CA . TYR C 1 103 ? 82.607 -11.104 89.824 1.00 129.72 100 TYR C CA 1
ATOM 4514 C C . TYR C 1 103 ? 81.626 -12.211 90.197 1.00 115.40 100 TYR C C 1
ATOM 4515 O O . TYR C 1 103 ? 80.419 -12.084 89.993 1.00 111.77 100 TYR C O 1
ATOM 4524 N N . GLU C 1 104 ? 82.162 -13.296 90.748 1.00 104.19 105 GLU C N 1
ATOM 4525 C CA . GLU C 1 104 ? 81.353 -14.437 91.160 1.00 91.36 105 GLU C CA 1
ATOM 4526 C C . GLU C 1 104 ? 80.382 -14.039 92.265 1.00 82.99 105 GLU C C 1
ATOM 4527 O O . GLU C 1 104 ? 80.642 -13.106 93.023 1.00 90.25 105 GLU C O 1
ATOM 4533 N N . GLN C 1 105 ? 79.264 -14.753 92.355 1.00 76.63 106 GLN C N 1
ATOM 4534 C CA . GLN C 1 105 ? 78.237 -14.442 93.342 1.00 74.11 106 GLN C CA 1
ATOM 4535 C C . GLN C 1 105 ? 78.210 -15.461 94.477 1.00 77.63 106 GLN C C 1
ATOM 4536 O O . GLN C 1 105 ? 78.560 -16.626 94.290 1.00 77.61 106 GLN C O 1
ATOM 4542 N N . TYR C 1 106 ? 77.789 -15.009 95.654 1.00 75.63 107 TYR C N 1
ATOM 4543 C CA . TYR C 1 106 ? 77.669 -15.878 96.819 1.00 75.81 107 TYR C CA 1
ATOM 4544 C C . TYR C 1 106 ? 76.234 -15.884 97.333 1.00 69.50 107 TYR C C 1
ATOM 4545 O O . TYR C 1 106 ? 75.763 -14.897 97.900 1.00 62.55 107 TYR C O 1
ATOM 4554 N N . PHE C 1 107 ? 75.544 -17.002 97.133 1.00 74.56 108 PHE C N 1
ATOM 4555 C CA . PHE C 1 107 ? 74.136 -17.114 97.499 1.00 67.50 108 PHE C CA 1
ATOM 4556 C C . PHE C 1 107 ? 73.941 -17.567 98.942 1.00 59.88 108 PHE C C 1
ATOM 4557 O O . PHE C 1 107 ? 74.815 -18.200 99.532 1.00 65.19 108 PHE C O 1
ATOM 4565 N N . GLY C 1 108 ? 72.781 -17.236 99.501 1.00 47.74 109 GLY C N 1
ATOM 4566 C CA . GLY C 1 108 ? 72.427 -17.657 100.842 1.00 46.50 109 GLY C CA 1
ATOM 4567 C C . GLY C 1 108 ? 71.416 -18.786 100.814 1.00 52.19 109 GLY C C 1
ATOM 4568 O O . GLY C 1 108 ? 70.984 -19.208 99.741 1.00 58.35 109 GLY C O 1
ATOM 4569 N N . PRO C 1 109 ? 71.030 -19.284 101.998 1.00 57.70 110 PRO C N 1
ATOM 4570 C CA . PRO C 1 109 ? 70.073 -20.388 102.120 1.00 53.06 110 PRO C CA 1
ATOM 4571 C C . PRO C 1 109 ? 68.753 -20.089 101.415 1.00 46.59 110 PRO C C 1
ATOM 4572 O O . PRO C 1 109 ? 68.077 -21.010 100.958 1.00 30.87 110 PRO C O 1
ATOM 4576 N N . GLY C 1 110 ? 68.397 -18.811 101.327 1.00 48.97 111 GLY C N 1
ATOM 4577 C CA . GLY C 1 110 ? 67.142 -18.411 100.720 1.00 32.08 111 GLY C CA 1
ATOM 4578 C C . GLY C 1 110 ? 65.987 -18.541 101.695 1.00 46.52 111 GLY C C 1
ATOM 4579 O O . GLY C 1 110 ? 66.154 -19.060 102.798 1.00 56.22 111 GLY C O 1
ATOM 4580 N N . THR C 1 111 ? 64.814 -18.064 101.290 1.00 55.37 112 THR C N 1
ATOM 4581 C CA . THR C 1 111 ? 63.630 -18.142 102.136 1.00 61.42 112 THR C CA 1
ATOM 4582 C C . THR C 1 111 ? 62.494 -18.877 101.433 1.00 65.27 112 THR C C 1
ATOM 4583 O O . THR C 1 111 ? 61.988 -18.423 100.407 1.00 76.81 112 THR C O 1
ATOM 4587 N N . ARG C 1 112 ? 62.097 -20.014 101.996 1.00 55.48 113 ARG C N 1
ATOM 4588 C CA . ARG C 1 112 ? 61.040 -20.831 101.415 1.00 58.29 113 ARG C CA 1
ATOM 4589 C C . ARG C 1 112 ? 59.667 -20.332 101.858 1.00 57.33 113 ARG C C 1
ATOM 4590 O O . ARG C 1 112 ? 59.172 -20.706 102.922 1.00 48.88 113 ARG C O 1
ATOM 4598 N N . LEU C 1 113 ? 59.057 -19.487 101.033 1.00 62.24 114 LEU C N 1
ATOM 4599 C CA . LEU C 1 113 ? 57.766 -18.888 101.357 1.00 55.39 114 LEU C CA 1
ATOM 4600 C C . LEU C 1 113 ? 56.599 -19.698 100.801 1.00 44.27 114 LEU C C 1
ATOM 4601 O O . LEU C 1 113 ? 56.653 -20.193 99.676 1.00 47.77 114 LEU C O 1
ATOM 4606 N N . THR C 1 114 ? 55.546 -19.826 101.600 1.00 42.03 115 THR C N 1
ATOM 4607 C CA . THR C 1 114 ? 54.339 -20.526 101.178 1.00 53.90 115 THR C CA 1
ATOM 4608 C C . THR C 1 114 ? 53.094 -19.782 101.646 1.00 66.45 115 THR C C 1
ATOM 4609 O O . THR C 1 114 ? 52.865 -19.627 102.846 1.00 70.79 115 THR C O 1
ATOM 4613 N N . VAL C 1 115 ? 52.292 -19.323 100.691 1.00 73.33 116 VAL C N 1
ATOM 4614 C CA . VAL C 1 115 ? 51.083 -18.569 101.002 1.00 63.90 116 VAL C CA 1
ATOM 4615 C C . VAL C 1 115 ? 49.844 -19.453 100.910 1.00 60.16 116 VAL C C 1
ATOM 4616 O O . VAL C 1 115 ? 49.613 -20.111 99.895 1.00 49.65 116 VAL C O 1
ATOM 4620 N N . THR C 1 116 ? 49.049 -19.465 101.976 1.00 75.94 117 THR C N 1
ATOM 4621 C CA . THR C 1 116 ? 47.846 -20.288 102.025 1.00 88.90 117 THR C CA 1
ATOM 4622 C C . THR C 1 116 ? 46.650 -19.484 102.525 1.00 90.67 117 THR C C 1
ATOM 4623 O O . THR C 1 116 ? 46.792 -18.616 103.385 1.00 87.63 117 THR C O 1
ATOM 4627 N N . GLU C 1 117 ? 45.474 -19.781 101.979 1.00 99.86 118 GLU C N 1
ATOM 4628 C CA . GLU C 1 117 ? 44.246 -19.090 102.359 1.00 104.44 118 GLU C CA 1
ATOM 4629 C C . GLU C 1 117 ? 44.069 -19.021 103.873 1.00 103.15 118 GLU C C 1
ATOM 4630 O O . GLU C 1 117 ? 43.760 -17.964 104.422 1.00 104.67 118 GLU C O 1
ATOM 4636 N N . ASP C 1 118 ? 44.265 -20.153 104.542 1.00 100.90 119 ASP C N 1
ATOM 4637 C CA . ASP C 1 118 ? 44.114 -20.215 105.992 1.00 107.48 119 ASP C CA 1
ATOM 4638 C C . ASP C 1 118 ? 45.251 -21.003 106.632 1.00 105.92 119 ASP C C 1
ATOM 4639 O O . ASP C 1 118 ? 45.760 -21.961 106.050 1.00 104.58 119 ASP C O 1
ATOM 4644 N N . LEU C 1 119 ? 45.645 -20.594 107.834 1.00 100.95 120 LEU C N 1
ATOM 4645 C CA . LEU C 1 119 ? 46.720 -21.260 108.560 1.00 88.73 120 LEU C CA 1
ATOM 4646 C C . LEU C 1 119 ? 46.283 -22.632 109.063 1.00 88.11 120 LEU C C 1
ATOM 4647 O O . LEU C 1 119 ? 47.099 -23.416 109.546 1.00 91.67 120 LEU C O 1
ATOM 4652 N N . LYS C 1 120 ? 44.990 -22.917 108.946 1.00 85.22 121 LYS C N 1
ATOM 4653 C CA . LYS C 1 120 ? 44.444 -24.195 109.389 1.00 88.86 121 LYS C CA 1
ATOM 4654 C C . LYS C 1 120 ? 44.885 -25.336 108.478 1.00 91.99 121 LYS C C 1
ATOM 4655 O O . LYS C 1 120 ? 44.740 -26.508 108.823 1.00 90.01 121 LYS C O 1
ATOM 4657 N N . ASN C 1 121 ? 45.425 -24.987 107.315 1.00 97.01 122 ASN C N 1
ATOM 4658 C CA . ASN C 1 121 ? 45.894 -25.983 106.357 1.00 99.54 122 ASN C CA 1
ATOM 4659 C C . ASN C 1 121 ? 47.274 -26.526 106.715 1.00 94.02 122 ASN C C 1
ATOM 4660 O O . ASN C 1 121 ? 47.799 -27.407 106.036 1.00 91.66 122 ASN C O 1
ATOM 4665 N N . VAL C 1 122 ? 47.854 -25.992 107.786 1.00 84.67 123 VAL C N 1
ATOM 4666 C CA . VAL C 1 122 ? 49.177 -26.412 108.232 1.00 68.12 123 VAL C CA 1
ATOM 4667 C C . VAL C 1 122 ? 49.097 -27.671 109.089 1.00 61.00 123 VAL C C 1
ATOM 4668 O O . VAL C 1 122 ? 48.310 -27.742 110.033 1.00 52.65 123 VAL C O 1
ATOM 4672 N N . PHE C 1 123 ? 49.917 -28.664 108.754 1.00 67.02 124 PHE C N 1
ATOM 4673 C CA . PHE C 1 123 ? 49.925 -29.929 109.479 1.00 73.30 124 PHE C CA 1
ATOM 4674 C C . PHE C 1 123 ? 51.335 -30.487 109.643 1.00 66.10 124 PHE C C 1
ATOM 4675 O O . PHE C 1 123 ? 52.150 -30.413 108.723 1.00 68.88 124 PHE C O 1
ATOM 4683 N N . PRO C 1 124 ? 51.627 -31.044 110.827 1.00 60.99 125 PRO C N 1
ATOM 4684 C CA . PRO C 1 124 ? 52.903 -31.705 111.116 1.00 55.99 125 PRO C CA 1
ATOM 4685 C C . PRO C 1 124 ? 53.027 -33.029 110.367 1.00 57.46 125 PRO C C 1
ATOM 4686 O O . PRO C 1 124 ? 52.010 -33.622 110.007 1.00 56.36 125 PRO C O 1
ATOM 4690 N N . PRO C 1 125 ? 54.265 -33.486 110.134 1.00 53.85 126 PRO C N 1
ATOM 4691 C CA . PRO C 1 125 ? 54.523 -34.746 109.427 1.00 44.98 126 PRO C CA 1
ATOM 4692 C C . PRO C 1 125 ? 54.182 -35.963 110.279 1.00 54.88 126 PRO C C 1
ATOM 4693 O O . PRO C 1 125 ? 54.210 -35.886 111.507 1.00 58.14 126 PRO C O 1
ATOM 4697 N N . GLU C 1 126 ? 53.864 -37.074 109.624 1.00 66.34 127 GLU C N 1
ATOM 4698 C CA . GLU C 1 126 ? 53.622 -38.335 110.315 1.00 69.56 127 GLU C CA 1
ATOM 4699 C C . GLU C 1 126 ? 54.735 -39.320 109.981 1.00 61.81 127 GLU C C 1
ATOM 4700 O O . GLU C 1 126 ? 54.677 -40.017 108.968 1.00 52.41 127 GLU C O 1
ATOM 4702 N N . VAL C 1 127 ? 55.750 -39.371 110.838 1.00 67.97 128 VAL C N 1
ATOM 4703 C CA . VAL C 1 127 ? 56.941 -40.170 110.571 1.00 72.01 128 VAL C CA 1
ATOM 4704 C C . VAL C 1 127 ? 56.829 -41.602 111.086 1.00 75.53 128 VAL C C 1
ATOM 4705 O O . VAL C 1 127 ? 56.433 -41.838 112.228 1.00 77.66 128 VAL C O 1
ATOM 4709 N N . ALA C 1 128 ? 57.182 -42.553 110.227 1.00 73.11 129 ALA C N 1
ATOM 4710 C CA . ALA C 1 128 ? 57.193 -43.965 110.589 1.00 78.88 129 ALA C CA 1
ATOM 4711 C C . ALA C 1 128 ? 58.337 -44.673 109.872 1.00 71.63 129 ALA C C 1
ATOM 4712 O O . ALA C 1 128 ? 58.683 -44.322 108.743 1.00 68.69 129 ALA C O 1
ATOM 4714 N N . VAL C 1 129 ? 58.923 -45.668 110.529 1.00 67.46 130 VAL C N 1
ATOM 4715 C CA . VAL C 1 129 ? 60.063 -46.385 109.966 1.00 64.71 130 VAL C CA 1
ATOM 4716 C C . VAL C 1 129 ? 59.757 -47.860 109.726 1.00 65.54 130 VAL C C 1
ATOM 4717 O O . VAL C 1 129 ? 59.206 -48.542 110.592 1.00 69.17 130 VAL C O 1
ATOM 4721 N N . PHE C 1 130 ? 60.120 -48.345 108.542 1.00 68.36 131 PHE C N 1
ATOM 4722 C CA . PHE C 1 130 ? 59.922 -49.744 108.186 1.00 77.08 131 PHE C CA 1
ATOM 4723 C C . PHE C 1 130 ? 61.249 -50.496 108.183 1.00 79.79 131 PHE C C 1
ATOM 4724 O O . PHE C 1 130 ? 62.275 -49.960 107.763 1.00 71.66 131 PHE C O 1
ATOM 4732 N N . GLU C 1 131 ? 61.222 -51.740 108.651 1.00 84.29 132 GLU C N 1
ATOM 4733 C CA . GLU C 1 131 ? 62.424 -52.565 108.702 1.00 90.78 132 GLU C CA 1
ATOM 4734 C C . GLU C 1 131 ? 62.692 -53.232 107.356 1.00 99.59 132 GLU C C 1
ATOM 4735 O O . GLU C 1 131 ? 61.772 -53.438 106.566 1.00 101.10 132 GLU C O 1
ATOM 4741 N N . PRO C 1 132 ? 63.964 -53.567 107.090 1.00 102.39 133 PRO C N 1
ATOM 4742 C CA . PRO C 1 132 ? 64.366 -54.231 105.845 1.00 97.43 133 PRO C CA 1
ATOM 4743 C C . PRO C 1 132 ? 63.677 -55.582 105.674 1.00 99.07 133 PRO C C 1
ATOM 4744 O O . PRO C 1 132 ? 63.254 -56.188 106.658 1.00 106.76 133 PRO C O 1
ATOM 4748 N N . SER C 1 133 ? 63.570 -56.044 104.432 1.00 93.99 134 SER C N 1
ATOM 4749 C CA . SER C 1 133 ? 62.933 -57.325 104.144 1.00 89.99 134 SER C CA 1
ATOM 4750 C C . SER C 1 133 ? 63.967 -58.441 104.036 1.00 100.75 134 SER C C 1
ATOM 4751 O O . SER C 1 133 ? 65.085 -58.221 103.572 1.00 92.94 134 SER C O 1
ATOM 4754 N N . GLU C 1 134 ? 63.585 -59.638 104.468 1.00 113.99 135 GLU C N 1
ATOM 4755 C CA . GLU C 1 134 ? 64.476 -60.792 104.417 1.00 113.04 135 GLU C CA 1
ATOM 4756 C C . GLU C 1 134 ? 64.846 -61.137 102.979 1.00 97.93 135 GLU C C 1
ATOM 4757 O O . GLU C 1 134 ? 65.930 -61.656 102.715 1.00 98.38 135 GLU C O 1
ATOM 4763 N N . ALA C 1 135 ? 63.938 -60.846 102.053 1.00 81.99 136 ALA C N 1
ATOM 4764 C CA . ALA C 1 135 ? 64.184 -61.093 100.638 1.00 72.15 136 ALA C CA 1
ATOM 4765 C C . ALA C 1 135 ? 65.359 -60.259 100.144 1.00 65.16 136 ALA C C 1
ATOM 4766 O O . ALA C 1 135 ? 66.138 -60.703 99.301 1.00 61.40 136 ALA C O 1
ATOM 4768 N N . GLU C 1 136 ? 65.481 -59.047 100.676 1.00 68.84 137 GLU C N 1
ATOM 4769 C CA . GLU C 1 136 ? 66.570 -58.151 100.308 1.00 65.98 137 GLU C CA 1
ATOM 4770 C C . GLU C 1 136 ? 67.880 -58.580 100.959 1.00 59.96 137 GLU C C 1
ATOM 4771 O O . GLU C 1 136 ? 68.941 -58.527 100.337 1.00 64.02 137 GLU C O 1
ATOM 4777 N N . ILE C 1 137 ? 67.797 -59.001 102.216 1.00 61.08 138 ILE C N 1
ATOM 4778 C CA . ILE C 1 137 ? 68.975 -59.432 102.961 1.00 69.47 138 ILE C CA 1
ATOM 4779 C C . ILE C 1 137 ? 69.554 -60.717 102.378 1.00 77.61 138 ILE C C 1
ATOM 4780 O O . ILE C 1 137 ? 70.771 -60.901 102.343 1.00 81.13 138 ILE C O 1
ATOM 4785 N N . SER C 1 138 ? 68.675 -61.601 101.917 1.00 82.45 139 SER C N 1
ATOM 4786 C CA . SER C 1 138 ? 69.097 -62.868 101.335 1.00 84.40 139 SER C CA 1
ATOM 4787 C C . SER C 1 138 ? 69.520 -62.698 99.880 1.00 79.53 139 SER C C 1
ATOM 4788 O O . SER C 1 138 ? 69.925 -63.659 99.226 1.00 81.90 139 SER C O 1
ATOM 4791 N N . HIS C 1 139 ? 69.427 -61.470 99.378 1.00 75.05 140 HIS C N 1
ATOM 4792 C CA . HIS C 1 139 ? 69.777 -61.182 97.992 1.00 80.79 140 HIS C CA 1
ATOM 4793 C C . HIS C 1 139 ? 70.998 -60.272 97.898 1.00 91.85 140 HIS C C 1
ATOM 4794 O O . HIS C 1 139 ? 72.085 -60.713 97.525 1.00 99.18 140 HIS C O 1
ATOM 4801 N N . THR C 1 140 ? 70.812 -59.002 98.242 1.00 94.25 141 THR C N 1
ATOM 4802 C CA . THR C 1 140 ? 71.881 -58.015 98.143 1.00 100.28 141 THR C CA 1
ATOM 4803 C C . THR C 1 140 ? 72.786 -58.026 99.371 1.00 101.93 141 THR C C 1
ATOM 4804 O O . THR C 1 140 ? 73.812 -57.347 99.400 1.00 105.19 141 THR C O 1
ATOM 4808 N N . GLN C 1 141 ? 72.397 -58.798 100.381 1.00 101.99 142 GLN C N 1
ATOM 4809 C CA . GLN C 1 141 ? 73.139 -58.850 101.638 1.00 98.94 142 GLN C CA 1
ATOM 4810 C C . GLN C 1 141 ? 73.221 -57.470 102.284 1.00 87.43 142 GLN C C 1
ATOM 4811 O O . GLN C 1 141 ? 74.093 -57.211 103.113 1.00 90.02 142 GLN C O 1
ATOM 4817 N N . LYS C 1 142 ? 72.306 -56.588 101.893 1.00 70.29 143 LYS C N 1
ATOM 4818 C CA . LYS C 1 142 ? 72.235 -55.247 102.457 1.00 66.13 143 LYS C CA 1
ATOM 4819 C C . LYS C 1 142 ? 70.843 -54.970 103.011 1.00 70.58 143 LYS C C 1
ATOM 4820 O O . LYS C 1 142 ? 69.853 -55.523 102.531 1.00 82.65 143 LYS C O 1
ATOM 4826 N N . ALA C 1 143 ? 70.773 -54.112 104.022 1.00 57.01 144 ALA C N 1
ATOM 4827 C CA . ALA C 1 143 ? 69.505 -53.775 104.655 1.00 47.70 144 ALA C CA 1
ATOM 4828 C C . ALA C 1 143 ? 69.130 -52.321 104.395 1.00 50.99 144 ALA C C 1
ATOM 4829 O O . ALA C 1 143 ? 69.939 -51.417 104.601 1.00 56.10 144 ALA C O 1
ATOM 4831 N N . THR C 1 144 ? 67.900 -52.102 103.944 1.00 62.68 145 THR C N 1
ATOM 4832 C CA . THR C 1 144 ? 67.417 -50.755 103.662 1.00 70.45 145 THR C CA 1
ATOM 4833 C C . THR C 1 144 ? 66.230 -50.393 104.548 1.00 60.64 145 THR C C 1
ATOM 4834 O O . THR C 1 144 ? 65.232 -51.113 104.591 1.00 50.37 145 THR C O 1
ATOM 4838 N N . LEU C 1 145 ? 66.346 -49.273 105.255 1.00 60.95 146 LEU C N 1
ATOM 4839 C CA . LEU C 1 145 ? 65.260 -48.784 106.094 1.00 66.41 146 LEU C CA 1
ATOM 4840 C C . LEU C 1 145 ? 64.516 -47.653 105.394 1.00 69.48 146 LEU C C 1
ATOM 4841 O O . LEU C 1 145 ? 65.131 -46.759 104.812 1.00 69.37 146 LEU C O 1
ATOM 4846 N N . VAL C 1 146 ? 63.189 -47.698 105.453 1.00 64.16 147 VAL C N 1
ATOM 4847 C CA . VAL C 1 146 ? 62.363 -46.701 104.784 1.00 61.40 147 VAL C CA 1
ATOM 4848 C C . VAL C 1 146 ? 61.628 -45.808 105.780 1.00 68.10 147 VAL C C 1
ATOM 4849 O O . VAL C 1 146 ? 60.901 -46.295 106.646 1.00 85.93 147 VAL C O 1
ATOM 4853 N N . CYS C 1 147 ? 61.827 -44.501 105.648 1.00 56.10 148 CYS C N 1
ATOM 4854 C CA . CYS C 1 147 ? 61.140 -43.532 106.492 1.00 51.06 148 CYS C CA 1
ATOM 4855 C C . CYS C 1 147 ? 60.093 -42.779 105.680 1.00 52.45 148 CYS C C 1
ATOM 4856 O O . CYS C 1 147 ? 60.355 -42.358 104.553 1.00 48.75 148 CYS C O 1
ATOM 4859 N N . LEU C 1 148 ? 58.905 -42.609 106.254 1.00 44.18 149 LEU C N 1
ATOM 4860 C CA . LEU C 1 148 ? 57.811 -41.946 105.553 1.00 43.81 149 LEU C CA 1
ATOM 4861 C C . LEU C 1 148 ? 57.226 -40.789 106.357 1.00 51.59 149 LEU C C 1
ATOM 4862 O O . LEU C 1 148 ? 56.860 -40.950 107.521 1.00 62.98 149 LEU C O 1
ATOM 4867 N N . ALA C 1 149 ? 57.145 -39.623 105.725 1.00 50.16 150 ALA C N 1
ATOM 4868 C CA . ALA C 1 149 ? 56.529 -38.453 106.340 1.00 58.77 150 ALA C CA 1
ATOM 4869 C C . ALA C 1 149 ? 55.332 -38.007 105.509 1.00 41.19 150 ALA C C 1
ATOM 4870 O O . ALA C 1 149 ? 55.492 -37.506 104.398 1.00 30.02 150 ALA C O 1
ATOM 4872 N N . THR C 1 150 ? 54.132 -38.194 106.050 1.00 43.00 151 THR C N 1
ATOM 4873 C CA . THR C 1 150 ? 52.913 -37.893 105.310 1.00 45.23 151 THR C CA 1
ATOM 4874 C C . THR C 1 150 ? 52.034 -36.878 106.029 1.00 40.58 151 THR C C 1
ATOM 4875 O O . THR C 1 150 ? 52.199 -36.631 107.223 1.00 53.83 151 THR C O 1
ATOM 4879 N N . GLY C 1 151 ? 51.100 -36.293 105.286 1.00 47.45 152 GLY C N 1
ATOM 4880 C CA . GLY C 1 151 ? 50.136 -35.365 105.848 1.00 54.03 152 GLY C CA 1
ATOM 4881 C C . GLY C 1 151 ? 50.757 -34.133 106.475 1.00 53.08 152 GLY C C 1
ATOM 4882 O O . GLY C 1 151 ? 50.356 -33.715 107.561 1.00 62.35 152 GLY C O 1
ATOM 4883 N N . PHE C 1 152 ? 51.737 -33.548 105.794 1.00 44.26 153 PHE C N 1
ATOM 4884 C CA . PHE C 1 152 ? 52.374 -32.333 106.286 1.00 50.86 153 PHE C CA 1
ATOM 4885 C C . PHE C 1 152 ? 52.275 -31.194 105.275 1.00 60.55 153 PHE C C 1
ATOM 4886 O O . PHE C 1 152 ? 52.473 -31.391 104.076 1.00 68.94 153 PHE C O 1
ATOM 4894 N N . TYR C 1 153 ? 51.961 -30.002 105.772 1.00 54.48 154 TYR C N 1
ATOM 4895 C CA . TYR C 1 153 ? 51.809 -28.826 104.925 1.00 53.11 154 TYR C CA 1
ATOM 4896 C C . TYR C 1 153 ? 52.173 -27.567 105.703 1.00 58.82 154 TYR C C 1
ATOM 4897 O O . TYR C 1 153 ? 51.781 -27.415 106.859 1.00 70.07 154 TYR C O 1
ATOM 4906 N N . PRO C 1 154 ? 52.929 -26.657 105.071 1.00 61.20 155 PRO C N 1
ATOM 4907 C CA . PRO C 1 154 ? 53.477 -26.803 103.718 1.00 58.47 155 PRO C CA 1
ATOM 4908 C C . PRO C 1 154 ? 54.609 -27.825 103.667 1.00 52.70 155 PRO C C 1
ATOM 4909 O O . PRO C 1 154 ? 54.856 -28.529 104.647 1.00 48.02 155 PRO C O 1
ATOM 4913 N N . ASP C 1 155 ? 55.292 -27.895 102.530 1.00 51.67 156 ASP C N 1
ATOM 4914 C CA . ASP C 1 155 ? 56.381 -28.848 102.345 1.00 40.12 156 ASP C CA 1
ATOM 4915 C C . ASP C 1 155 ? 57.692 -28.346 102.943 1.00 45.28 156 ASP C C 1
ATOM 4916 O O . ASP C 1 155 ? 58.741 -28.417 102.304 1.00 43.15 156 ASP C O 1
ATOM 4921 N N . HIS C 1 156 ? 57.626 -27.839 104.170 1.00 45.58 157 HIS C N 1
ATOM 4922 C CA . HIS C 1 156 ? 58.818 -27.362 104.861 1.00 32.11 157 HIS C CA 1
ATOM 4923 C C . HIS C 1 156 ? 59.304 -28.384 105.882 1.00 50.89 157 HIS C C 1
ATOM 4924 O O . HIS C 1 156 ? 58.982 -28.292 107.067 1.00 58.67 157 HIS C O 1
ATOM 4931 N N . VAL C 1 157 ? 60.082 -29.356 105.417 1.00 54.06 158 VAL C N 1
ATOM 4932 C CA . VAL C 1 157 ? 60.609 -30.396 106.294 1.00 51.23 158 VAL C CA 1
ATOM 4933 C C . VAL C 1 157 ? 62.079 -30.690 106.005 1.00 49.99 158 VAL C C 1
ATOM 4934 O O . VAL C 1 157 ? 62.565 -30.453 104.899 1.00 38.47 158 VAL C O 1
ATOM 4938 N N . GLU C 1 158 ? 62.779 -31.205 107.010 1.00 55.78 159 GLU C N 1
ATOM 4939 C CA . GLU C 1 158 ? 64.184 -31.566 106.868 1.00 55.70 159 GLU C CA 1
ATOM 4940 C C . GLU C 1 158 ? 64.448 -32.946 107.461 1.00 62.22 159 GLU C C 1
ATOM 4941 O O . GLU C 1 158 ? 64.582 -33.095 108.675 1.00 74.43 159 GLU C O 1
ATOM 4947 N N . LEU C 1 159 ? 64.523 -33.951 106.595 1.00 59.88 160 LEU C N 1
ATOM 4948 C CA . LEU C 1 159 ? 64.723 -35.327 107.032 1.00 60.11 160 LEU C CA 1
ATOM 4949 C C . LEU C 1 159 ? 66.199 -35.620 107.286 1.00 63.76 160 LEU C C 1
ATOM 4950 O O . LEU C 1 159 ? 67.058 -35.280 106.472 1.00 66.99 160 LEU C O 1
ATOM 4955 N N . SER C 1 160 ? 66.484 -36.252 108.419 1.00 64.75 161 SER C N 1
ATOM 4956 C CA . SER C 1 160 ? 67.853 -36.598 108.786 1.00 65.61 161 SER C CA 1
ATOM 4957 C C . SER C 1 160 ? 67.901 -37.902 109.576 1.00 64.06 161 SER C C 1
ATOM 4958 O O . SER C 1 160 ? 67.154 -38.083 110.537 1.00 64.40 161 SER C O 1
ATOM 4961 N N . TRP C 1 161 ? 68.785 -38.805 109.164 1.00 58.32 162 TRP C N 1
ATOM 4962 C CA . TRP C 1 161 ? 68.937 -40.092 109.836 1.00 47.59 162 TRP C CA 1
ATOM 4963 C C . TRP C 1 161 ? 69.914 -40.009 111.003 1.00 47.66 162 TRP C C 1
ATOM 4964 O O . TRP C 1 161 ? 70.945 -39.341 110.917 1.00 47.69 162 TRP C O 1
ATOM 4975 N N . TRP C 1 162 ? 69.584 -40.695 112.092 1.00 51.01 163 TRP C N 1
ATOM 4976 C CA . TRP C 1 162 ? 70.429 -40.703 113.279 1.00 66.84 163 TRP C CA 1
ATOM 4977 C C . TRP C 1 162 ? 70.622 -42.118 113.814 1.00 67.85 163 TRP C C 1
ATOM 4978 O O . TRP C 1 162 ? 69.661 -42.782 114.202 1.00 62.31 163 TRP C O 1
ATOM 4989 N N . VAL C 1 163 ? 71.871 -42.571 113.830 1.00 76.48 164 VAL C N 1
ATOM 4990 C CA . VAL C 1 163 ? 72.195 -43.899 114.334 1.00 80.85 164 VAL C CA 1
ATOM 4991 C C . VAL C 1 163 ? 73.074 -43.813 115.577 1.00 82.01 164 VAL C C 1
ATOM 4992 O O . VAL C 1 163 ? 74.224 -43.380 115.507 1.00 83.29 164 VAL C O 1
ATOM 4996 N N . ASN C 1 164 ? 72.520 -44.224 116.714 1.00 76.15 165 ASN C N 1
ATOM 4997 C CA . ASN C 1 164 ? 73.255 -44.225 117.974 1.00 77.70 165 ASN C CA 1
ATOM 4998 C C . ASN C 1 164 ? 73.696 -42.830 118.413 1.00 76.08 165 ASN C C 1
ATOM 4999 O O . ASN C 1 164 ? 74.818 -42.644 118.883 1.00 72.03 165 ASN C O 1
ATOM 5004 N N . GLY C 1 165 ? 72.806 -41.856 118.256 1.00 73.32 166 GLY C N 1
ATOM 5005 C CA . GLY C 1 165 ? 73.075 -40.497 118.692 1.00 72.97 166 GLY C CA 1
ATOM 5006 C C . GLY C 1 165 ? 73.884 -39.681 117.701 1.00 68.64 166 GLY C C 1
ATOM 5007 O O . GLY C 1 165 ? 74.060 -38.476 117.877 1.00 61.45 166 GLY C O 1
ATOM 5008 N N . LYS C 1 166 ? 74.377 -40.338 116.657 1.00 70.82 167 LYS C N 1
ATOM 5009 C CA . LYS C 1 166 ? 75.177 -39.664 115.639 1.00 71.46 167 LYS C CA 1
ATOM 5010 C C . LYS C 1 166 ? 74.427 -39.524 114.319 1.00 62.97 167 LYS C C 1
ATOM 5011 O O . LYS C 1 166 ? 73.821 -40.479 113.832 1.00 49.31 167 LYS C O 1
ATOM 5017 N N . GLU C 1 167 ? 74.475 -38.326 113.745 1.00 67.35 168 GLU C N 1
ATOM 5018 C CA . GLU C 1 167 ? 73.844 -38.072 112.457 1.00 67.44 168 GLU C CA 1
ATOM 5019 C C . GLU C 1 167 ? 74.708 -38.618 111.328 1.00 73.02 168 GLU C C 1
ATOM 5020 O O . GLU C 1 167 ? 75.863 -38.222 111.168 1.00 73.68 168 GLU C O 1
ATOM 5026 N N . VAL C 1 168 ? 74.142 -39.532 110.548 1.00 80.35 169 VAL C N 1
ATOM 5027 C CA . VAL C 1 168 ? 74.862 -40.140 109.436 1.00 81.48 169 VAL C CA 1
ATOM 5028 C C . VAL C 1 168 ? 74.550 -39.430 108.123 1.00 74.63 169 VAL C C 1
ATOM 5029 O O . VAL C 1 168 ? 73.439 -38.938 107.921 1.00 56.41 169 VAL C O 1
ATOM 5033 N N . HIS C 1 169 ? 75.538 -39.380 107.237 1.00 85.37 170 HIS C N 1
ATOM 5034 C CA . HIS C 1 169 ? 75.375 -38.735 105.940 1.00 89.92 170 HIS C CA 1
ATOM 5035 C C . HIS C 1 169 ? 75.677 -39.708 104.805 1.00 87.41 170 HIS C C 1
ATOM 5036 O O . HIS C 1 169 ? 75.356 -39.444 103.647 1.00 91.56 170 HIS C O 1
ATOM 5043 N N . SER C 1 170 ? 76.297 -40.833 105.147 1.00 85.94 171 SER C N 1
ATOM 5044 C CA . SER C 1 170 ? 76.665 -41.838 104.155 1.00 81.66 171 SER C CA 1
ATOM 5045 C C . SER C 1 170 ? 75.627 -42.952 104.076 1.00 83.07 171 SER C C 1
ATOM 5046 O O . SER C 1 170 ? 75.265 -43.549 105.090 1.00 87.01 171 SER C O 1
ATOM 5049 N N . GLY C 1 171 ? 75.151 -43.225 102.865 1.00 81.64 172 GLY C N 1
ATOM 5050 C CA . GLY C 1 171 ? 74.177 -44.278 102.647 1.00 79.17 172 GLY C CA 1
ATOM 5051 C C . GLY C 1 171 ? 72.747 -43.773 102.643 1.00 77.09 172 GLY C C 1
ATOM 5052 O O . GLY C 1 171 ? 71.807 -44.547 102.454 1.00 82.01 172 GLY C O 1
ATOM 5053 N N . VAL C 1 172 ? 72.581 -42.472 102.851 1.00 65.74 173 VAL C N 1
ATOM 5054 C CA . VAL C 1 172 ? 71.255 -41.867 102.885 1.00 54.06 173 VAL C CA 1
ATOM 5055 C C . VAL C 1 172 ? 70.796 -41.448 101.492 1.00 66.81 173 VAL C C 1
ATOM 5056 O O . VAL C 1 172 ? 71.532 -40.790 100.756 1.00 70.06 173 VAL C O 1
ATOM 5060 N N . SER C 1 173 ? 69.576 -41.837 101.137 1.00 66.12 174 SER C N 1
ATOM 5061 C CA . SER C 1 173 ? 69.004 -41.493 99.842 1.00 60.37 174 SER C CA 1
ATOM 5062 C C . SER C 1 173 ? 67.601 -40.920 100.010 1.00 62.24 174 SER C C 1
ATOM 5063 O O . SER C 1 173 ? 66.607 -41.625 99.842 1.00 58.95 174 SER C O 1
ATOM 5066 N N . THR C 1 174 ? 67.531 -39.635 100.346 1.00 73.48 175 THR C N 1
ATOM 5067 C CA . THR C 1 174 ? 66.254 -38.967 100.568 1.00 80.12 175 THR C CA 1
ATOM 5068 C C . THR C 1 174 ? 65.726 -38.344 99.279 1.00 89.58 175 THR C C 1
ATOM 5069 O O . THR C 1 174 ? 66.499 -37.968 98.399 1.00 93.94 175 THR C O 1
ATOM 5073 N N . ASP C 1 175 ? 64.405 -38.238 99.175 1.00 96.42 176 ASP C N 1
ATOM 5074 C CA . ASP C 1 175 ? 63.771 -37.642 98.006 1.00 111.91 176 ASP C CA 1
ATOM 5075 C C . ASP C 1 175 ? 64.036 -36.141 97.941 1.00 116.68 176 ASP C C 1
ATOM 5076 O O . ASP C 1 175 ? 64.080 -35.469 98.972 1.00 113.67 176 ASP C O 1
ATOM 5081 N N . PRO C 1 176 ? 64.213 -35.612 96.721 1.00 121.51 177 PRO C N 1
ATOM 5082 C CA . PRO C 1 176 ? 64.476 -34.185 96.500 1.00 120.82 177 PRO C CA 1
ATOM 5083 C C . PRO C 1 176 ? 63.383 -33.295 97.086 1.00 122.88 177 PRO C C 1
ATOM 5084 O O . PRO C 1 176 ? 63.641 -32.545 98.026 1.00 126.15 177 PRO C O 1
ATOM 5088 N N . GLN C 1 177 ? 62.177 -33.382 96.531 1.00 122.06 178 GLN C N 1
ATOM 5089 C CA . GLN C 1 177 ? 61.065 -32.552 96.980 1.00 121.04 178 GLN C CA 1
ATOM 5090 C C . GLN C 1 177 ? 59.843 -33.387 97.347 1.00 104.77 178 GLN C C 1
ATOM 5091 O O . GLN C 1 177 ? 59.530 -34.367 96.670 1.00 103.53 178 GLN C O 1
ATOM 5097 N N . PRO C 1 178 ? 59.149 -32.999 98.427 1.00 89.33 179 PRO C N 1
ATOM 5098 C CA . PRO C 1 178 ? 57.921 -33.670 98.865 1.00 78.86 179 PRO C CA 1
ATOM 5099 C C . PRO C 1 178 ? 56.863 -33.668 97.767 1.00 80.39 179 PRO C C 1
ATOM 5100 O O . PRO C 1 178 ? 56.856 -32.774 96.921 1.00 86.23 179 PRO C O 1
ATOM 5104 N N . LEU C 1 179 ? 55.981 -34.661 97.785 1.00 73.54 180 LEU C N 1
ATOM 5105 C CA . LEU C 1 179 ? 54.943 -34.780 96.768 1.00 63.72 180 LEU C CA 1
ATOM 5106 C C . LEU C 1 179 ? 53.554 -34.613 97.372 1.00 55.29 180 LEU C C 1
ATOM 5107 O O . LEU C 1 179 ? 53.270 -35.136 98.449 1.00 65.03 180 LEU C O 1
ATOM 5112 N N . LYS C 1 180 ? 52.692 -33.881 96.675 1.00 59.09 181 LYS C N 1
ATOM 5113 C CA . LYS C 1 180 ? 51.317 -33.697 97.119 1.00 72.64 181 LYS C CA 1
ATOM 5114 C C . LYS C 1 180 ? 50.580 -35.029 97.172 1.00 67.24 181 LYS C C 1
ATOM 5115 O O . LYS C 1 180 ? 50.655 -35.827 96.238 1.00 75.30 181 LYS C O 1
ATOM 5121 N N . GLU C 1 181 ? 49.870 -35.266 98.270 1.00 60.45 182 GLU C N 1
ATOM 5122 C CA . GLU C 1 181 ? 49.053 -36.465 98.400 1.00 69.06 182 GLU C CA 1
ATOM 5123 C C . GLU C 1 181 ? 47.885 -36.400 97.422 1.00 86.01 182 GLU C C 1
ATOM 5124 O O . GLU C 1 181 ? 47.263 -37.415 97.109 1.00 94.91 182 GLU C O 1
ATOM 5130 N N . GLN C 1 182 ? 47.600 -35.193 96.946 1.00 93.09 183 GLN C N 1
ATOM 5131 C CA . GLN C 1 182 ? 46.538 -34.966 95.974 1.00 99.18 183 GLN C CA 1
ATOM 5132 C C . GLN C 1 182 ? 46.964 -33.890 94.980 1.00 93.67 183 GLN C C 1
ATOM 5133 O O . GLN C 1 182 ? 46.583 -32.727 95.117 1.00 89.65 183 GLN C O 1
ATOM 5139 N N . PRO C 1 183 ? 47.760 -34.282 93.973 1.00 92.03 184 PRO C N 1
ATOM 5140 C CA . PRO C 1 183 ? 48.341 -33.363 92.986 1.00 99.15 184 PRO C CA 1
ATOM 5141 C C . PRO C 1 183 ? 47.305 -32.445 92.343 1.00 112.02 184 PRO C C 1
ATOM 5142 O O . PRO C 1 183 ? 47.563 -31.254 92.174 1.00 119.67 184 PRO C O 1
ATOM 5146 N N . ALA C 1 184 ? 46.150 -32.999 91.990 1.00 111.62 185 ALA C N 1
ATOM 5147 C CA . ALA C 1 184 ? 45.101 -32.228 91.330 1.00 114.72 185 ALA C CA 1
ATOM 5148 C C . ALA C 1 184 ? 44.536 -31.142 92.241 1.00 116.69 185 ALA C C 1
ATOM 5149 O O . ALA C 1 184 ? 44.232 -30.038 91.790 1.00 118.64 185 ALA C O 1
ATOM 5151 N N . LEU C 1 185 ? 44.398 -31.463 93.523 1.00 113.30 186 LEU C N 1
ATOM 5152 C CA . LEU C 1 185 ? 43.829 -30.531 94.490 1.00 106.98 186 LEU C CA 1
ATOM 5153 C C . LEU C 1 185 ? 44.685 -29.279 94.654 1.00 104.02 186 LEU C C 1
ATOM 5154 O O . LEU C 1 185 ? 45.915 -29.349 94.658 1.00 94.31 186 LEU C O 1
ATOM 5159 N N . ASN C 1 186 ? 44.024 -28.135 94.787 1.00 108.92 187 ASN C N 1
ATOM 5160 C CA . ASN C 1 186 ? 44.711 -26.858 94.941 1.00 112.96 187 ASN C CA 1
ATOM 5161 C C . ASN C 1 186 ? 45.354 -26.707 96.318 1.00 109.92 187 ASN C C 1
ATOM 5162 O O . ASN C 1 186 ? 46.420 -26.107 96.453 1.00 115.62 187 ASN C O 1
ATOM 5167 N N . ASP C 1 187 ? 44.697 -27.254 97.336 1.00 100.80 188 ASP C N 1
ATOM 5168 C CA . ASP C 1 187 ? 45.239 -27.252 98.691 1.00 99.34 188 ASP C CA 1
ATOM 5169 C C . ASP C 1 187 ? 45.404 -28.677 99.206 1.00 85.37 188 ASP C C 1
ATOM 5170 O O . ASP C 1 187 ? 44.502 -29.227 99.839 1.00 76.14 188 ASP C O 1
ATOM 5175 N N . SER C 1 188 ? 46.560 -29.270 98.931 1.00 80.55 189 SER C N 1
ATOM 5176 C CA . SER C 1 188 ? 46.824 -30.648 99.326 1.00 84.15 189 SER C CA 1
ATOM 5177 C C . SER C 1 188 ? 48.047 -30.757 100.228 1.00 84.20 189 SER C C 1
ATOM 5178 O O . SER C 1 188 ? 48.960 -29.933 100.158 1.00 85.31 189 SER C O 1
ATOM 5181 N N . ARG C 1 189 ? 48.059 -31.783 101.073 1.00 81.74 190 ARG C N 1
ATOM 5182 C CA . ARG C 1 189 ? 49.192 -32.036 101.954 1.00 83.94 190 ARG C CA 1
ATOM 5183 C C . ARG C 1 189 ? 50.350 -32.635 101.164 1.00 78.44 190 ARG C C 1
ATOM 5184 O O . ARG C 1 189 ? 50.246 -32.838 99.955 1.00 78.53 190 ARG C O 1
ATOM 5192 N N . TYR C 1 190 ? 51.452 -32.919 101.851 1.00 69.25 191 TYR C N 1
ATOM 5193 C CA . TYR C 1 190 ? 52.638 -33.454 101.192 1.00 61.70 191 TYR C CA 1
ATOM 5194 C C . TYR C 1 190 ? 53.097 -34.775 101.799 1.00 54.06 191 TYR C C 1
ATOM 5195 O O . TYR C 1 190 ? 52.689 -35.144 102.900 1.00 56.58 191 TYR C O 1
ATOM 5204 N N . CYS C 1 191 ? 53.953 -35.480 101.066 1.00 45.19 192 CYS C N 1
ATOM 5205 C CA . CYS C 1 191 ? 54.524 -36.737 101.530 1.00 40.87 192 CYS C CA 1
ATOM 5206 C C . CYS C 1 191 ? 56.000 -36.803 101.157 1.00 46.77 192 CYS C C 1
ATOM 5207 O O . CYS C 1 191 ? 56.437 -36.153 100.208 1.00 48.24 192 CYS C O 1
ATOM 5209 N N . LEU C 1 192 ? 56.766 -37.588 101.907 1.00 55.18 193 LEU C N 1
ATOM 5210 C CA . LEU C 1 192 ? 58.202 -37.695 101.679 1.00 61.13 193 LEU C CA 1
ATOM 5211 C C . LEU C 1 192 ? 58.722 -39.066 102.099 1.00 68.32 193 LEU C C 1
ATOM 5212 O O . LEU C 1 192 ? 58.120 -39.737 102.937 1.00 84.38 193 LEU C O 1
ATOM 5217 N N . SER C 1 193 ? 59.842 -39.478 101.513 1.00 58.03 194 SER C N 1
ATOM 5218 C CA . SER C 1 193 ? 60.443 -40.766 101.841 1.00 63.05 194 SER C CA 1
ATOM 5219 C C . SER C 1 193 ? 61.966 -40.716 101.768 1.00 62.61 194 SER C C 1
ATOM 5220 O O . SER C 1 193 ? 62.540 -39.876 101.073 1.00 36.80 194 SER C O 1
ATOM 5223 N N . SER C 1 194 ? 62.614 -41.623 102.492 1.00 70.51 195 SER C N 1
ATOM 5224 C CA . SER C 1 194 ? 64.070 -41.714 102.493 1.00 70.80 195 SER C CA 1
ATOM 5225 C C . SER C 1 194 ? 64.514 -43.158 102.693 1.00 72.57 195 SER C C 1
ATOM 5226 O O . SER C 1 194 ? 63.788 -43.968 103.270 1.00 71.42 195 SER C O 1
ATOM 5229 N N . ARG C 1 195 ? 65.712 -43.477 102.213 1.00 70.86 196 ARG C N 1
ATOM 5230 C CA . ARG C 1 195 ? 66.232 -44.837 102.293 1.00 61.03 196 ARG C CA 1
ATOM 5231 C C . ARG C 1 195 ? 67.670 -44.858 102.796 1.00 66.11 196 ARG C C 1
ATOM 5232 O O . ARG C 1 195 ? 68.490 -44.033 102.394 1.00 72.76 196 ARG C O 1
ATOM 5240 N N . LEU C 1 196 ? 67.968 -45.806 103.677 1.00 67.24 197 LEU C N 1
ATOM 5241 C CA . LEU C 1 196 ? 69.303 -45.930 104.249 1.00 61.24 197 LEU C CA 1
ATOM 5242 C C . LEU C 1 196 ? 69.810 -47.364 104.153 1.00 64.74 197 LEU C C 1
ATOM 5243 O O . LEU C 1 196 ? 69.244 -48.272 104.762 1.00 65.96 197 LEU C O 1
ATOM 5248 N N . ARG C 1 197 ? 70.877 -47.563 103.386 1.00 56.21 198 ARG C N 1
ATOM 5249 C CA . ARG C 1 197 ? 71.465 -48.889 103.231 1.00 54.97 198 ARG C CA 1
ATOM 5250 C C . ARG C 1 197 ? 72.619 -49.128 104.196 1.00 68.80 198 ARG C C 1
ATOM 5251 O O . ARG C 1 197 ? 73.507 -48.288 104.344 1.00 79.94 198 ARG C O 1
ATOM 5259 N N . VAL C 1 198 ? 72.595 -50.282 104.852 1.00 77.75 199 VAL C N 1
ATOM 5260 C CA . VAL C 1 198 ? 73.665 -50.684 105.753 1.00 81.87 199 VAL C CA 1
ATOM 5261 C C . VAL C 1 198 ? 73.988 -52.158 105.537 1.00 82.21 199 VAL C C 1
ATOM 5262 O O . VAL C 1 198 ? 73.215 -52.882 104.910 1.00 80.00 199 VAL C O 1
ATOM 5266 N N . SER C 1 199 ? 75.130 -52.598 106.053 1.00 83.30 200 SER C N 1
ATOM 5267 C CA . SER C 1 199 ? 75.515 -53.998 105.942 1.00 78.58 200 SER C CA 1
ATOM 5268 C C . SER C 1 199 ? 74.527 -54.874 106.702 1.00 77.25 200 SER C C 1
ATOM 5269 O O . SER C 1 199 ? 74.039 -54.494 107.767 1.00 82.47 200 SER C O 1
ATOM 5272 N N . ALA C 1 200 ? 74.229 -56.043 106.145 1.00 73.96 201 ALA C N 1
ATOM 5273 C CA . ALA C 1 200 ? 73.300 -56.976 106.770 1.00 72.78 201 ALA C CA 1
ATOM 5274 C C . ALA C 1 200 ? 73.698 -57.258 108.215 1.00 76.97 201 ALA C C 1
ATOM 5275 O O . ALA C 1 200 ? 72.851 -57.283 109.108 1.00 77.08 201 ALA C O 1
ATOM 5277 N N . THR C 1 201 ? 74.992 -57.464 108.437 1.00 73.43 202 THR C N 1
ATOM 5278 C CA . THR C 1 201 ? 75.510 -57.745 109.771 1.00 79.24 202 THR C CA 1
ATOM 5279 C C . THR C 1 201 ? 75.208 -56.607 110.740 1.00 80.51 202 THR C C 1
ATOM 5280 O O . THR C 1 201 ? 74.891 -56.842 111.906 1.00 78.70 202 THR C O 1
ATOM 5284 N N . PHE C 1 202 ? 75.309 -55.374 110.253 1.00 81.27 203 PHE C N 1
ATOM 5285 C CA . PHE C 1 202 ? 75.062 -54.201 111.084 1.00 75.32 203 PHE C CA 1
ATOM 5286 C C . PHE C 1 202 ? 73.619 -54.174 111.575 1.00 71.44 203 PHE C C 1
ATOM 5287 O O . PHE C 1 202 ? 73.365 -54.015 112.769 1.00 71.84 203 PHE C O 1
ATOM 5295 N N . TRP C 1 203 ? 72.679 -54.329 110.650 1.00 74.20 204 TRP C N 1
ATOM 5296 C CA . TRP C 1 203 ? 71.264 -54.359 111.000 1.00 79.24 204 TRP C CA 1
ATOM 5297 C C . TRP C 1 203 ? 70.950 -55.541 111.911 1.00 73.13 204 TRP C C 1
ATOM 5298 O O . TRP C 1 203 ? 70.012 -55.494 112.707 1.00 60.28 204 TRP C O 1
ATOM 5309 N N . GLN C 1 204 ? 71.744 -56.600 111.790 1.00 79.37 205 GLN C N 1
ATOM 5310 C CA . GLN C 1 204 ? 71.566 -57.790 112.613 1.00 86.45 205 GLN C CA 1
ATOM 5311 C C . GLN C 1 204 ? 72.169 -57.599 114.001 1.00 86.37 205 GLN C C 1
ATOM 5312 O O . GLN C 1 204 ? 72.524 -58.567 114.676 1.00 88.43 205 GLN C O 1
ATOM 5318 N N . ASN C 1 205 ? 72.281 -56.343 114.420 1.00 80.94 206 ASN C N 1
ATOM 5319 C CA . ASN C 1 205 ? 72.798 -56.012 115.742 1.00 74.17 206 ASN C CA 1
ATOM 5320 C C . ASN C 1 205 ? 71.759 -55.261 116.568 1.00 80.65 206 ASN C C 1
ATOM 5321 O O . ASN C 1 205 ? 71.495 -54.085 116.322 1.00 87.71 206 ASN C O 1
ATOM 5326 N N . PRO C 1 206 ? 71.165 -55.948 117.555 1.00 76.94 207 PRO C N 1
ATOM 5327 C CA . PRO C 1 206 ? 70.121 -55.383 118.418 1.00 78.82 207 PRO C CA 1
ATOM 5328 C C . PRO C 1 206 ? 70.585 -54.126 119.146 1.00 83.90 207 PRO C C 1
ATOM 5329 O O . PRO C 1 206 ? 69.757 -53.305 119.540 1.00 89.19 207 PRO C O 1
ATOM 5333 N N . ARG C 1 207 ? 71.894 -53.981 119.320 1.00 79.94 208 ARG C N 1
ATOM 5334 C CA . ARG C 1 207 ? 72.450 -52.827 120.018 1.00 88.77 208 ARG C CA 1
ATOM 5335 C C . ARG C 1 207 ? 72.333 -51.558 119.180 1.00 91.78 208 ARG C C 1
ATOM 5336 O O . ARG C 1 207 ? 72.221 -50.456 119.717 1.00 101.73 208 ARG C O 1
ATOM 5344 N N . ASN C 1 208 ? 72.359 -51.720 117.861 1.00 82.66 209 ASN C N 1
ATOM 5345 C CA . ASN C 1 208 ? 72.259 -50.587 116.949 1.00 71.45 209 ASN C CA 1
ATOM 5346 C C . ASN C 1 208 ? 70.868 -49.958 116.948 1.00 74.31 209 ASN C C 1
ATOM 5347 O O . ASN C 1 208 ? 69.862 -50.651 116.798 1.00 69.18 209 ASN C O 1
ATOM 5352 N N . HIS C 1 209 ? 70.824 -48.641 117.117 1.00 79.69 210 HIS C N 1
ATOM 5353 C CA . HIS C 1 209 ? 69.564 -47.910 117.141 1.00 75.58 210 HIS C CA 1
ATOM 5354 C C . HIS C 1 209 ? 69.423 -47.026 115.906 1.00 80.45 210 HIS C C 1
ATOM 5355 O O . HIS C 1 209 ? 70.285 -46.193 115.625 1.00 84.88 210 HIS C O 1
ATOM 5362 N N . PHE C 1 210 ? 68.330 -47.212 115.173 1.00 71.49 211 PHE C N 1
ATOM 5363 C CA . PHE C 1 210 ? 68.086 -46.454 113.952 1.00 57.70 211 PHE C CA 1
ATOM 5364 C C . PHE C 1 210 ? 66.864 -45.558 114.112 1.00 62.64 211 PHE C C 1
ATOM 5365 O O . PHE C 1 210 ? 65.770 -46.035 114.406 1.00 67.98 211 PHE C O 1
ATOM 5373 N N . ARG C 1 211 ? 67.053 -44.257 113.915 1.00 61.82 212 ARG C N 1
ATOM 5374 C CA . ARG C 1 211 ? 65.959 -43.303 114.057 1.00 58.83 212 ARG C CA 1
ATOM 5375 C C . ARG C 1 211 ? 65.909 -42.312 112.899 1.00 49.03 212 ARG C C 1
ATOM 5376 O O . ARG C 1 211 ? 66.924 -41.719 112.531 1.00 49.99 212 ARG C O 1
ATOM 5384 N N . CYS C 1 212 ? 64.721 -42.139 112.330 1.00 41.41 213 CYS C N 1
ATOM 5385 C CA . CYS C 1 212 ? 64.518 -41.180 111.252 1.00 53.66 213 CYS C CA 1
ATOM 5386 C C . CYS C 1 212 ? 63.924 -39.886 111.796 1.00 55.46 213 CYS C C 1
ATOM 5387 O O . CYS C 1 212 ? 62.835 -39.887 112.369 1.00 53.63 213 CYS C O 1
ATOM 5390 N N . GLN C 1 213 ? 64.644 -38.784 111.615 1.00 55.65 214 GLN C N 1
ATOM 5391 C CA . GLN C 1 213 ? 64.202 -37.491 112.127 1.00 46.01 214 GLN C CA 1
ATOM 5392 C C . GLN C 1 213 ? 63.678 -36.594 111.010 1.00 44.97 214 GLN C C 1
ATOM 5393 O O . GLN C 1 213 ? 64.177 -36.631 109.886 1.00 46.34 214 GLN C O 1
ATOM 5399 N N . VAL C 1 214 ? 62.669 -35.790 111.328 1.00 40.41 215 VAL C N 1
ATOM 5400 C CA . VAL C 1 214 ? 62.097 -34.857 110.362 1.00 41.30 215 VAL C CA 1
ATOM 5401 C C . VAL C 1 214 ? 61.815 -33.498 110.999 1.00 53.25 215 VAL C C 1
ATOM 5402 O O . VAL C 1 214 ? 60.894 -33.358 111.805 1.00 55.27 215 VAL C O 1
ATOM 5406 N N . GLN C 1 215 ? 62.614 -32.503 110.632 1.00 6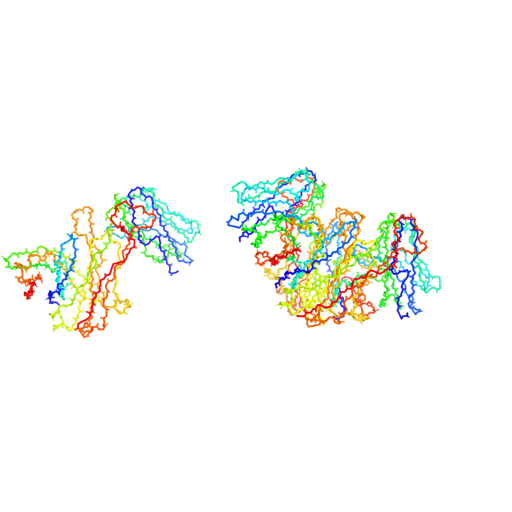1.28 216 GLN C N 1
ATOM 5407 C CA . GLN C 1 215 ? 62.439 -31.148 111.141 1.00 58.80 216 GLN C CA 1
ATOM 5408 C C . GLN C 1 215 ? 61.353 -30.409 110.366 1.00 51.83 216 GLN C C 1
ATOM 5409 O O . GLN C 1 215 ? 61.554 -30.018 109.216 1.00 41.86 216 GLN C O 1
ATOM 5415 N N . PHE C 1 216 ? 60.203 -30.221 111.002 1.00 57.21 217 PHE C N 1
ATOM 5416 C CA . PHE C 1 216 ? 59.078 -29.538 110.375 1.00 60.80 217 PHE C CA 1
ATOM 5417 C C . PHE C 1 216 ? 59.044 -28.061 110.747 1.00 59.98 217 PHE C C 1
ATOM 5418 O O . PHE C 1 216 ? 59.345 -27.691 111.881 1.00 62.53 217 PHE C O 1
ATOM 5426 N N . TYR C 1 217 ? 58.673 -27.221 109.785 1.00 52.78 218 TYR C N 1
ATOM 5427 C CA . TYR C 1 217 ? 58.583 -25.784 110.014 1.00 57.04 218 TYR C CA 1
ATOM 5428 C C . TYR C 1 217 ? 57.156 -25.281 109.820 1.00 50.32 218 TYR C C 1
ATOM 5429 O O . TYR C 1 217 ? 56.705 -25.084 108.691 1.00 50.52 218 TYR C O 1
ATOM 5438 N N . GLY C 1 218 ? 56.451 -25.072 110.927 1.00 54.94 219 GLY C N 1
ATOM 5439 C CA . GLY C 1 218 ? 55.075 -24.614 110.877 1.00 67.63 219 GLY C CA 1
ATOM 5440 C C . GLY C 1 218 ? 54.924 -23.151 111.242 1.00 74.00 219 GLY C C 1
ATOM 5441 O O . GLY C 1 218 ? 55.666 -22.300 110.753 1.00 69.36 219 GLY C O 1
ATOM 5442 N N . LEU C 1 219 ? 53.957 -22.860 112.106 1.00 82.85 220 LEU C N 1
ATOM 5443 C CA . LEU C 1 219 ? 53.681 -21.491 112.519 1.00 86.87 220 LEU C CA 1
ATOM 5444 C C . LEU C 1 219 ? 54.532 -21.085 113.716 1.00 87.64 220 LEU C C 1
ATOM 5445 O O . LEU C 1 219 ? 54.949 -21.928 114.510 1.00 81.08 220 LEU C O 1
ATOM 5450 N N . SER C 1 220 ? 54.786 -19.786 113.839 1.00 90.56 221 SER C N 1
ATOM 5451 C CA . SER C 1 220 ? 55.521 -19.252 114.978 1.00 89.32 221 SER C CA 1
ATOM 5452 C C . SER C 1 220 ? 54.564 -18.957 116.127 1.00 93.47 221 SER C C 1
ATOM 5453 O O . SER C 1 220 ? 53.348 -18.941 115.941 1.00 93.54 221 SER C O 1
ATOM 5456 N N . GLU C 1 221 ? 55.114 -18.722 117.315 1.00 101.36 222 GLU C N 1
ATOM 5457 C CA . GLU C 1 221 ? 54.291 -18.461 118.491 1.00 105.34 222 GLU C CA 1
ATOM 5458 C C . GLU C 1 221 ? 53.523 -17.149 118.355 1.00 107.02 222 GLU C C 1
ATOM 5459 O O . GLU C 1 221 ? 52.484 -16.960 118.986 1.00 96.91 222 GLU C O 1
ATOM 5465 N N . ASN C 1 222 ? 54.039 -16.245 117.528 1.00 117.50 223 ASN C N 1
ATOM 5466 C CA . ASN C 1 222 ? 53.377 -14.969 117.285 1.00 127.07 223 ASN C CA 1
ATOM 5467 C C . ASN C 1 222 ? 52.109 -15.138 116.453 1.00 129.39 223 ASN C C 1
ATOM 5468 O O . ASN C 1 222 ? 51.247 -14.260 116.432 1.00 138.94 223 ASN C O 1
ATOM 5473 N N . ASP C 1 223 ? 52.006 -16.272 115.768 1.00 117.72 224 ASP C N 1
ATOM 5474 C CA . ASP C 1 223 ? 50.819 -16.590 114.986 1.00 106.65 224 ASP C CA 1
ATOM 5475 C C . ASP C 1 223 ? 49.712 -17.113 115.894 1.00 112.64 224 ASP C C 1
ATOM 5476 O O . ASP C 1 223 ? 49.731 -18.274 116.303 1.00 106.23 224 ASP C O 1
ATOM 5481 N N . GLU C 1 224 ? 48.752 -16.250 116.209 1.00 124.71 225 GLU C N 1
ATOM 5482 C CA . GLU C 1 224 ? 47.645 -16.623 117.082 1.00 130.24 225 GLU C CA 1
ATOM 5483 C C . GLU C 1 224 ? 46.898 -17.836 116.537 1.00 140.77 225 GLU C C 1
ATOM 5484 O O . GLU C 1 224 ? 46.551 -17.885 115.358 1.00 145.80 225 GLU C O 1
ATOM 5490 N N . TRP C 1 225 ? 46.657 -18.814 117.405 1.00 143.68 226 TRP C N 1
ATOM 5491 C CA . TRP C 1 225 ? 45.981 -20.043 117.004 1.00 145.13 226 TRP C CA 1
ATOM 5492 C C . TRP C 1 225 ? 44.811 -20.359 117.931 1.00 147.13 226 TRP C C 1
ATOM 5493 O O . TRP C 1 225 ? 44.973 -20.429 119.149 1.00 141.66 226 TRP C O 1
ATOM 5504 N N . THR C 1 226 ? 43.633 -20.550 117.345 1.00 155.41 227 THR C N 1
ATOM 5505 C CA . THR C 1 226 ? 42.432 -20.852 118.114 1.00 161.24 227 THR C CA 1
ATOM 5506 C C . THR C 1 226 ? 41.649 -22.009 117.499 1.00 158.85 227 THR C C 1
ATOM 5507 O O . THR C 1 226 ? 40.643 -21.801 116.822 1.00 162.92 227 THR C O 1
ATOM 5511 N N . GLN C 1 227 ? 42.119 -23.230 117.739 1.00 148.90 228 GLN C N 1
ATOM 5512 C CA . GLN C 1 227 ? 41.462 -24.421 117.214 1.00 134.40 228 GLN C CA 1
ATOM 5513 C C . GLN C 1 227 ? 41.320 -25.494 118.288 1.00 112.83 228 GLN C C 1
ATOM 5514 O O . GLN C 1 227 ? 42.130 -25.572 119.211 1.00 104.83 228 GLN C O 1
ATOM 5520 N N . ASP C 1 228 ? 40.285 -26.318 118.160 1.00 109.40 229 ASP C N 1
ATOM 5521 C CA . ASP C 1 228 ? 40.035 -27.388 119.117 1.00 115.06 229 ASP C CA 1
ATOM 5522 C C . ASP C 1 228 ? 41.178 -28.396 119.125 1.00 115.15 229 ASP C C 1
ATOM 5523 O O . ASP C 1 228 ? 41.481 -28.997 120.156 1.00 118.36 229 ASP C O 1
ATOM 5525 N N . ARG C 1 229 ? 41.811 -28.578 117.970 1.00 103.64 230 ARG C N 1
ATOM 5526 C CA . ARG C 1 229 ? 42.922 -29.513 117.853 1.00 94.85 230 ARG C CA 1
ATOM 5527 C C . ARG C 1 229 ? 44.234 -28.846 118.249 1.00 93.20 230 ARG C C 1
ATOM 5528 O O . ARG C 1 229 ? 44.249 -27.689 118.669 1.00 101.61 230 ARG C O 1
ATOM 5536 N N . ALA C 1 230 ? 45.334 -29.579 118.111 1.00 87.74 231 ALA C N 1
ATOM 5537 C CA . ALA C 1 230 ? 46.648 -29.069 118.485 1.00 85.52 231 ALA C CA 1
ATOM 5538 C C . ALA C 1 230 ? 47.072 -27.886 117.619 1.00 74.76 231 ALA C C 1
ATOM 5539 O O . ALA C 1 230 ? 46.287 -27.371 116.823 1.00 78.20 231 ALA C O 1
ATOM 5541 N N . LYS C 1 231 ? 48.321 -27.463 117.781 1.00 63.41 232 LYS C N 1
ATOM 5542 C CA . LYS C 1 231 ? 48.853 -26.334 117.028 1.00 58.73 232 LYS C CA 1
ATOM 5543 C C . LYS C 1 231 ? 50.090 -26.740 116.234 1.00 66.56 232 LYS C C 1
ATOM 5544 O O . LYS C 1 231 ? 51.146 -26.999 116.811 1.00 62.53 232 LYS C O 1
ATOM 5550 N N . PRO C 1 232 ? 49.956 -26.803 114.900 1.00 71.96 233 PRO C N 1
ATOM 5551 C CA . PRO C 1 232 ? 51.047 -27.156 113.985 1.00 74.58 233 PRO C CA 1
ATOM 5552 C C . PRO C 1 232 ? 52.193 -26.149 114.042 1.00 80.87 233 PRO C C 1
ATOM 5553 O O . PRO C 1 232 ? 52.241 -25.225 113.230 1.00 87.64 233 PRO C O 1
ATOM 5557 N N . VAL C 1 233 ? 53.105 -26.332 114.992 1.00 75.00 234 VAL C N 1
ATOM 5558 C CA . VAL C 1 233 ? 54.244 -25.435 115.147 1.00 72.04 234 VAL C CA 1
ATOM 5559 C C . VAL C 1 233 ? 55.508 -26.047 114.557 1.00 60.35 234 VAL C C 1
ATOM 5560 O O . VAL C 1 233 ? 55.554 -27.243 114.269 1.00 55.25 234 VAL C O 1
ATOM 5564 N N . THR C 1 234 ? 56.532 -25.219 114.376 1.00 56.69 235 THR C N 1
ATOM 5565 C CA . THR C 1 234 ? 57.827 -25.694 113.903 1.00 56.98 235 THR C CA 1
ATOM 5566 C C . THR C 1 234 ? 58.371 -26.732 114.875 1.00 64.77 235 THR C C 1
ATOM 5567 O O . THR C 1 234 ? 58.923 -26.389 115.920 1.00 85.14 235 THR C O 1
ATOM 5571 N N . GLN C 1 235 ? 58.211 -28.004 114.526 1.00 57.00 236 GLN C N 1
ATOM 5572 C CA . GLN C 1 235 ? 58.559 -29.090 115.432 1.00 54.11 236 GLN C CA 1
ATOM 5573 C C . GLN C 1 235 ? 59.380 -30.170 114.739 1.00 63.17 236 GLN C C 1
ATOM 5574 O O . GLN C 1 235 ? 59.862 -29.980 113.624 1.00 56.51 236 GLN C O 1
ATOM 5580 N N . ILE C 1 236 ? 59.532 -31.306 115.411 1.00 65.38 237 ILE C N 1
ATOM 5581 C CA . ILE C 1 236 ? 60.288 -32.429 114.870 1.00 56.70 237 ILE C CA 1
ATOM 5582 C C . ILE C 1 236 ? 59.568 -33.748 115.117 1.00 61.24 237 ILE C C 1
ATOM 5583 O O . ILE C 1 236 ? 59.281 -34.106 116.259 1.00 55.06 237 ILE C O 1
ATOM 5588 N N . VAL C 1 237 ? 59.275 -34.467 114.039 1.00 61.72 238 VAL C N 1
ATOM 5589 C CA . VAL C 1 237 ? 58.645 -35.776 114.146 1.00 61.40 238 VAL C CA 1
ATOM 5590 C C . VAL C 1 237 ? 59.641 -36.862 113.760 1.00 62.45 238 VAL C C 1
ATOM 5591 O O . VAL C 1 237 ? 60.263 -36.796 112.699 1.00 65.98 238 VAL C O 1
ATOM 5595 N N . SER C 1 238 ? 59.796 -37.859 114.625 1.00 61.57 239 SER C N 1
ATOM 5596 C CA . SER C 1 238 ? 60.767 -38.921 114.392 1.00 53.77 239 SER C CA 1
ATOM 5597 C C . SER C 1 238 ? 60.197 -40.306 114.675 1.00 60.43 239 SER C C 1
ATOM 5598 O O . SER C 1 238 ? 59.203 -40.449 115.388 1.00 77.21 239 SER C O 1
ATOM 5601 N N . ALA C 1 239 ? 60.837 -41.323 114.108 1.00 56.15 240 ALA C N 1
ATOM 5602 C CA . ALA C 1 239 ? 60.450 -42.709 114.337 1.00 49.17 240 ALA C CA 1
ATOM 5603 C C . ALA C 1 239 ? 61.693 -43.583 114.464 1.00 52.67 240 ALA C C 1
ATOM 5604 O O . ALA C 1 239 ? 62.529 -43.623 113.562 1.00 47.73 240 ALA C O 1
ATOM 5606 N N . GLU C 1 240 ? 61.813 -44.277 115.590 1.00 59.89 241 GLU C N 1
ATOM 5607 C CA . GLU C 1 240 ? 62.986 -45.104 115.850 1.00 72.23 241 GLU C CA 1
ATOM 5608 C C . GLU C 1 240 ? 62.680 -46.591 115.709 1.00 84.33 241 GLU C C 1
ATOM 5609 O O . GLU C 1 240 ? 61.522 -47.008 115.772 1.00 90.29 241 GLU C O 1
ATOM 5615 N N . ALA C 1 241 ? 63.729 -47.385 115.518 1.00 84.08 242 ALA C N 1
ATOM 5616 C CA . ALA C 1 241 ? 63.592 -48.827 115.364 1.00 75.69 242 ALA C CA 1
ATOM 5617 C C . ALA C 1 241 ? 64.915 -49.528 115.661 1.00 70.49 242 ALA C C 1
ATOM 5618 O O . ALA C 1 241 ? 65.977 -49.074 115.235 1.00 54.24 242 ALA C O 1
ATOM 5620 N N . TRP C 1 242 ? 64.843 -50.635 116.392 1.00 81.38 243 TRP C N 1
ATOM 5621 C CA . TRP C 1 242 ? 66.038 -51.387 116.760 1.00 76.26 243 TRP C CA 1
ATOM 5622 C C . TRP C 1 242 ? 66.376 -52.456 115.726 1.00 77.71 243 TRP C C 1
ATOM 5623 O O . TRP C 1 242 ? 65.516 -52.890 114.961 1.00 70.93 243 TRP C O 1
ATOM 5634 N N . GLY C 1 243 ? 67.638 -52.874 115.709 1.00 83.65 244 GLY C N 1
ATOM 5635 C CA . GLY C 1 243 ? 68.092 -53.891 114.780 1.00 93.32 244 GLY C CA 1
ATOM 5636 C C . GLY C 1 243 ? 67.631 -55.281 115.173 1.00 103.50 244 GLY C C 1
ATOM 5637 O O . GLY C 1 243 ? 67.698 -55.659 116.342 1.00 110.50 244 GLY C O 1
ATOM 5638 N N . ARG C 1 244 ? 67.161 -56.043 114.191 1.00 107.31 245 ARG C N 1
ATOM 5639 C CA . ARG C 1 244 ? 66.693 -57.402 114.433 1.00 118.66 245 ARG C CA 1
ATOM 5640 C C . ARG C 1 244 ? 67.863 -58.371 114.578 1.00 132.74 245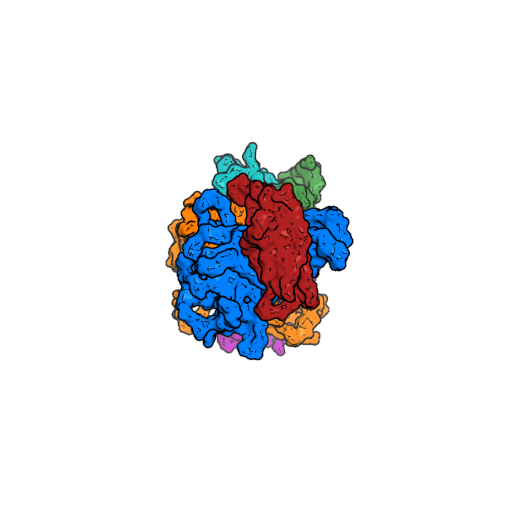 ARG C C 1
ATOM 5641 O O . ARG C 1 244 ? 69.014 -58.006 114.346 1.00 136.44 245 ARG C O 1
ATOM 5649 N N . ALA C 1 245 ? 67.559 -59.605 114.967 1.00 138.97 246 ALA C N 1
ATOM 5650 C CA . ALA C 1 245 ? 68.585 -60.627 115.137 1.00 139.03 246 ALA C CA 1
ATOM 5651 C C . ALA C 1 245 ? 68.715 -61.487 113.884 1.00 140.96 246 ALA C C 1
ATOM 5652 O O . ALA C 1 245 ? 67.742 -61.700 113.161 1.00 142.49 246 ALA C O 1
ATOM 5654 N N . ASP C 1 246 ? 69.924 -61.980 113.634 1.00 137.22 247 ASP C N 1
ATOM 5655 C CA . ASP C 1 246 ? 70.187 -62.811 112.464 1.00 129.94 247 ASP C CA 1
ATOM 5656 C C . ASP C 1 246 ? 69.750 -64.256 112.688 1.00 121.86 247 ASP C C 1
ATOM 5657 O O . ASP C 1 246 ? 69.253 -64.605 113.758 1.00 123.68 247 ASP C O 1
ATOM 5662 N N . GLY D 2 11 ? 80.743 -110.450 29.144 1.00 92.85 7 GLY D N 1
ATOM 5663 C CA . GLY D 2 11 ? 80.014 -110.931 27.985 1.00 96.60 7 GLY D CA 1
ATOM 5664 C C . GLY D 2 11 ? 79.624 -112.391 28.108 1.00 99.39 7 GL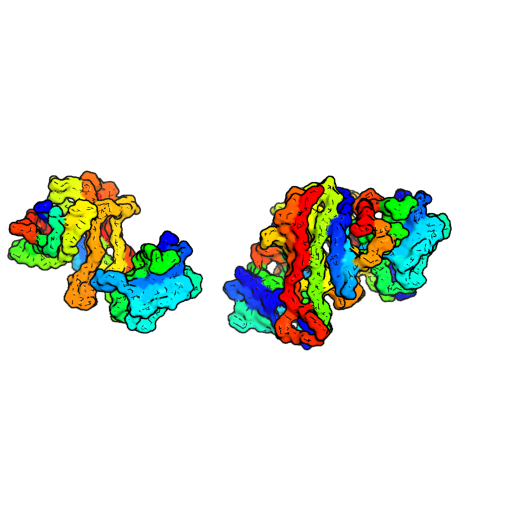Y D C 1
ATOM 5665 O O . GLY D 2 11 ? 79.375 -113.063 27.107 1.00 96.92 7 GLY D O 1
ATOM 5666 N N . THR D 2 12 ? 79.572 -112.882 29.342 1.00 102.50 8 THR D N 1
ATOM 5667 C CA . THR D 2 12 ? 79.208 -114.270 29.601 1.00 107.88 8 THR D CA 1
ATOM 5668 C C . THR D 2 12 ? 78.219 -114.378 30.758 1.00 115.57 8 THR D C 1
ATOM 5669 O O . THR D 2 12 ? 78.614 -114.333 31.923 1.00 116.16 8 THR D O 1
ATOM 5673 N N . PRO D 2 13 ? 76.926 -114.524 30.434 1.00 116.28 9 PRO D N 1
ATOM 5674 C CA . PRO D 2 13 ? 75.856 -114.645 31.431 1.00 108.66 9 PRO D CA 1
ATOM 5675 C C . PRO D 2 13 ? 76.156 -115.727 32.465 1.00 97.38 9 PRO D C 1
ATOM 5676 O O . PRO D 2 13 ? 76.720 -116.767 32.123 1.00 89.25 9 PRO D O 1
ATOM 5680 N N . PHE D 2 14 ? 75.779 -115.479 33.715 1.00 99.62 10 PHE D N 1
ATOM 5681 C CA . PHE D 2 14 ? 76.043 -116.419 34.799 1.00 100.93 10 PHE D CA 1
ATOM 5682 C C . PHE D 2 14 ? 74.965 -116.357 35.878 1.00 97.20 10 PHE D C 1
ATOM 5683 O O . PHE D 2 14 ? 74.979 -115.466 36.727 1.00 104.64 10 PHE D O 1
ATOM 5691 N N . PRO D 2 15 ? 74.021 -117.310 35.843 1.00 89.28 11 PRO D N 1
ATOM 5692 C CA . PRO D 2 15 ? 72.924 -117.390 36.813 1.00 86.10 11 PRO D CA 1
ATOM 5693 C C . PRO D 2 15 ? 73.391 -117.970 38.143 1.00 95.08 11 PRO D C 1
ATOM 5694 O O . PRO D 2 15 ? 74.507 -118.481 38.232 1.00 99.26 11 PRO D O 1
ATOM 5698 N N . SER D 2 16 ? 72.539 -117.894 39.162 1.00 101.31 12 SER D N 1
ATOM 5699 C CA . SER D 2 16 ? 72.867 -118.436 40.476 1.00 91.94 12 SER D CA 1
ATOM 5700 C C . SER D 2 16 ? 71.645 -118.465 41.389 1.00 81.74 12 SER D C 1
ATOM 5701 O O . SER D 2 16 ? 71.012 -117.437 41.628 1.00 79.74 12 SER D O 1
ATOM 5704 N N . LEU D 2 17 ? 71.320 -119.650 41.896 1.00 75.02 13 LEU D N 1
ATOM 5705 C CA . LEU D 2 17 ? 70.201 -119.809 42.817 1.00 61.94 13 LEU D CA 1
ATOM 5706 C C . LEU D 2 17 ? 70.612 -119.462 44.244 1.00 63.67 13 LEU D C 1
ATOM 5707 O O . LEU D 2 17 ? 71.462 -120.126 44.836 1.00 60.60 13 LEU D O 1
ATOM 5712 N N . ALA D 2 18 ? 70.000 -118.416 44.790 1.00 73.02 14 ALA D N 1
ATOM 5713 C CA . ALA D 2 18 ? 70.316 -117.956 46.137 1.00 81.47 14 ALA D CA 1
ATOM 5714 C C . ALA D 2 18 ? 69.582 -118.781 47.190 1.00 88.83 14 ALA D C 1
ATOM 5715 O O . ALA D 2 18 ? 68.542 -119.374 46.904 1.00 87.27 14 ALA D O 1
ATOM 5717 N N . PRO D 2 19 ? 70.130 -118.824 48.415 1.00 90.36 15 PRO D N 1
ATOM 5718 C CA . PRO D 2 19 ? 69.503 -119.532 49.536 1.00 92.47 15 PRO D CA 1
ATOM 5719 C C . PRO D 2 19 ? 68.048 -119.117 49.729 1.00 98.12 15 PRO D C 1
ATOM 5720 O O . PRO D 2 19 ? 67.757 -117.923 49.806 1.00 93.06 15 PRO D O 1
ATOM 5724 N N . PRO D 2 20 ? 67.139 -120.101 49.806 1.00 103.76 16 PRO D N 1
ATOM 5725 C CA . PRO D 2 20 ? 65.699 -119.871 49.962 1.00 101.00 16 PRO D CA 1
ATOM 5726 C C . PRO D 2 20 ? 65.371 -119.035 51.194 1.00 96.51 16 PRO D C 1
ATOM 5727 O O . PRO D 2 20 ? 66.208 -118.887 52.085 1.00 98.27 16 PRO D O 1
ATOM 5731 N N . ILE D 2 21 ? 64.157 -118.496 51.238 1.00 87.58 17 ILE D N 1
ATOM 5732 C CA . ILE D 2 21 ? 63.708 -117.708 52.379 1.00 69.65 17 ILE D CA 1
ATOM 5733 C C . ILE D 2 21 ? 62.287 -118.110 52.764 1.00 60.23 17 ILE D C 1
ATOM 5734 O O . ILE D 2 21 ? 61.500 -118.528 51.915 1.00 52.54 17 ILE D O 1
ATOM 5739 N N . MET D 2 22 ? 61.965 -117.989 54.048 1.00 69.20 18 MET D N 1
ATOM 5740 C CA . MET D 2 22 ? 60.642 -118.364 54.536 1.00 78.01 18 MET D CA 1
ATOM 5741 C C . MET D 2 22 ? 59.837 -117.151 54.987 1.00 82.36 18 MET D C 1
ATOM 5742 O O . MET D 2 22 ? 60.264 -116.396 55.861 1.00 89.31 18 MET D O 1
ATOM 5747 N N . LEU D 2 23 ? 58.668 -116.971 54.380 1.00 77.99 19 LEU D N 1
ATOM 5748 C CA . LEU D 2 23 ? 57.788 -115.862 54.725 1.00 79.64 19 LEU D CA 1
ATOM 5749 C C . LEU D 2 23 ? 56.386 -116.364 55.048 1.00 79.84 19 LEU D C 1
ATOM 5750 O O . LEU D 2 23 ? 56.114 -117.562 54.980 1.00 75.76 19 LEU D O 1
ATOM 5755 N N . LEU D 2 24 ? 55.499 -115.440 55.401 1.00 86.50 20 LEU D N 1
ATOM 5756 C CA . LEU D 2 24 ? 54.123 -115.786 55.734 1.00 78.28 20 LEU D CA 1
ATOM 5757 C C . LEU D 2 24 ? 53.144 -114.991 54.875 1.00 82.37 20 LEU D C 1
ATOM 5758 O O . LEU D 2 24 ? 53.356 -113.807 54.614 1.00 90.75 20 LEU D O 1
ATOM 5763 N N . VAL D 2 25 ? 52.076 -115.649 54.437 1.00 81.58 21 VAL D N 1
ATOM 5764 C CA . VAL D 2 25 ? 51.067 -114.999 53.607 1.00 82.84 21 VAL D CA 1
ATOM 5765 C C . VAL D 2 25 ? 49.717 -114.952 54.315 1.00 86.07 21 VAL D C 1
ATOM 5766 O O . VAL D 2 25 ? 49.290 -113.899 54.788 1.00 87.92 21 VAL D O 1
ATOM 5770 N N . ASP D 2 26 ? 49.049 -116.099 54.384 1.00 83.41 22 ASP D N 1
ATOM 5771 C CA . ASP D 2 26 ? 47.753 -116.196 55.046 1.00 85.74 22 ASP D CA 1
ATOM 5772 C C . ASP D 2 26 ? 47.699 -117.417 55.956 1.00 86.11 22 ASP D C 1
ATOM 5773 O O . ASP D 2 26 ? 46.897 -118.326 55.744 1.00 85.63 22 ASP D O 1
ATOM 5778 N N . GLY D 2 27 ? 48.557 -117.431 56.971 1.00 89.37 23 GLY D N 1
ATOM 5779 C CA . GLY D 2 27 ? 48.633 -118.554 57.887 1.00 91.46 23 GLY D CA 1
ATOM 5780 C C . GLY D 2 27 ? 49.406 -119.714 57.291 1.00 95.39 23 GLY D C 1
ATOM 5781 O O . GLY D 2 27 ? 49.578 -120.752 57.930 1.00 101.01 23 GLY D O 1
ATOM 5782 N N . LYS D 2 28 ? 49.872 -119.534 56.060 1.00 96.53 24 LYS D N 1
ATOM 5783 C CA . LYS D 2 28 ? 50.639 -120.565 55.371 1.00 96.65 24 LYS D CA 1
ATOM 5784 C C . LYS D 2 28 ? 52.100 -120.161 55.209 1.00 79.34 24 LYS D C 1
ATOM 5785 O O . LYS D 2 28 ? 52.401 -119.045 54.784 1.00 55.01 24 LYS D O 1
ATOM 5791 N N . GLN D 2 29 ? 53.004 -121.074 55.548 1.00 84.27 25 GLN D N 1
ATOM 5792 C CA . GLN D 2 29 ? 54.428 -120.845 55.347 1.00 80.02 25 GLN D CA 1
ATOM 5793 C C . GLN D 2 29 ? 54.728 -120.817 53.854 1.00 84.69 25 GLN D C 1
ATOM 5794 O O . GLN D 2 29 ? 54.328 -121.717 53.115 1.00 79.62 25 GLN D O 1
ATOM 5800 N N . GLN D 2 30 ? 55.431 -119.780 53.412 1.00 85.31 26 GLN D N 1
ATOM 5801 C CA . GLN D 2 30 ? 55.692 -119.597 51.990 1.00 79.47 26 GLN D CA 1
ATOM 5802 C C . GLN D 2 30 ? 57.169 -119.773 51.649 1.00 85.23 26 GLN D C 1
ATOM 5803 O O . GLN D 2 30 ? 58.041 -119.180 52.284 1.00 90.06 26 GLN D O 1
ATOM 5809 N N . MET D 2 31 ? 57.437 -120.598 50.642 1.00 87.57 27 MET D N 1
ATOM 5810 C CA . MET D 2 31 ? 58.796 -120.820 50.162 1.00 86.87 27 MET D CA 1
ATOM 5811 C C . MET D 2 31 ? 59.114 -119.885 49.001 1.00 83.45 27 MET D C 1
ATOM 5812 O O . MET D 2 31 ? 58.511 -119.980 47.932 1.00 89.05 27 MET D O 1
ATOM 5817 N N . VAL D 2 32 ? 60.062 -118.980 49.218 1.00 73.70 28 VAL D N 1
ATOM 5818 C CA . VAL D 2 32 ? 60.431 -118.003 48.201 1.00 70.10 28 VAL D CA 1
ATOM 5819 C C . VAL D 2 32 ? 61.900 -118.126 47.808 1.00 67.08 28 VAL D C 1
ATOM 5820 O O . VAL D 2 32 ? 62.786 -118.104 48.663 1.00 62.37 28 VAL D O 1
ATOM 5824 N N . VAL D 2 33 ? 62.148 -118.255 46.509 1.00 74.12 29 VAL D N 1
ATOM 5825 C CA . VAL D 2 33 ? 63.505 -118.370 45.989 1.00 78.16 29 VAL D CA 1
ATOM 5826 C C . VAL D 2 33 ? 63.727 -117.335 44.889 1.00 79.37 29 VAL D C 1
ATOM 5827 O O . VAL D 2 33 ? 62.774 -116.730 44.399 1.00 74.49 29 VAL D O 1
ATOM 5831 N N . VAL D 2 34 ? 64.983 -117.130 44.503 1.00 85.11 30 VAL D N 1
ATOM 5832 C CA . VAL D 2 34 ? 65.310 -116.152 43.472 1.00 86.68 30 VAL D CA 1
ATOM 5833 C C . VAL D 2 34 ? 66.545 -116.565 42.671 1.00 94.90 30 VAL D C 1
ATOM 5834 O O . VAL D 2 34 ? 67.469 -117.176 43.208 1.00 103.64 30 VAL D O 1
ATOM 5838 N N . CYS D 2 35 ? 66.549 -116.234 41.383 1.00 85.69 31 CYS D N 1
ATOM 5839 C CA . CYS D 2 35 ? 67.684 -116.530 40.516 1.00 81.77 31 CYS D CA 1
ATOM 5840 C C . CYS D 2 35 ? 68.303 -115.245 39.976 1.00 69.70 31 CYS D C 1
ATOM 5841 O O . CYS D 2 35 ? 67.608 -114.397 39.417 1.00 65.47 31 CYS D O 1
ATOM 5844 N N . LEU D 2 36 ? 69.614 -115.109 40.146 1.00 74.05 32 LEU D N 1
ATOM 5845 C CA . LEU D 2 36 ? 70.322 -113.907 39.722 1.00 73.01 32 LEU D CA 1
ATOM 5846 C C . LEU D 2 36 ? 71.325 -114.204 38.611 1.00 78.75 32 LEU D C 1
ATOM 5847 O O . LEU D 2 36 ? 72.312 -114.907 38.827 1.00 80.71 32 LEU D O 1
ATOM 5852 N N . VAL D 2 37 ? 71.065 -113.666 37.424 1.00 81.09 33 VAL D N 1
ATOM 5853 C CA . VAL D 2 37 ? 71.984 -113.817 36.301 1.00 88.77 33 VAL D CA 1
ATOM 5854 C C . VAL D 2 37 ? 72.921 -112.615 36.222 1.00 83.01 33 VAL D C 1
ATOM 5855 O O . VAL D 2 37 ? 72.495 -111.470 36.380 1.00 72.75 33 VAL D O 1
ATOM 5859 N N . LEU D 2 38 ? 74.201 -112.881 35.982 1.00 86.41 34 LEU D N 1
ATOM 5860 C CA . LEU D 2 38 ? 75.214 -111.831 35.990 1.00 89.55 34 LEU D CA 1
ATOM 5861 C C . LEU D 2 38 ? 75.942 -111.716 34.655 1.00 105.02 34 LEU D C 1
ATOM 5862 O O . LEU D 2 38 ? 75.734 -112.522 33.749 1.00 113.02 34 LEU D O 1
ATOM 5867 N N . ASP D 2 39 ? 76.797 -110.703 34.549 1.00 110.12 35 ASP D N 1
ATOM 5868 C CA . ASP D 2 39 ? 77.604 -110.478 33.353 1.00 110.94 35 ASP D CA 1
ATOM 5869 C C . ASP D 2 39 ? 76.757 -110.469 32.082 1.00 101.77 35 ASP D C 1
ATOM 5870 O O . ASP D 2 39 ? 77.218 -110.870 31.013 1.00 99.12 35 ASP D O 1
ATOM 5875 N N . VAL D 2 40 ? 75.517 -110.010 32.206 1.00 97.25 36 VAL D N 1
ATOM 5876 C CA . VAL D 2 40 ? 74.627 -109.903 31.057 1.00 98.26 36 VAL D CA 1
ATOM 5877 C C . VAL D 2 40 ? 74.930 -108.634 30.270 1.00 105.64 36 VAL D C 1
ATOM 5878 O O . VAL D 2 40 ? 75.084 -107.558 30.847 1.00 105.51 36 VAL D O 1
ATOM 5882 N N . ALA D 2 41 ? 75.022 -108.767 28.951 1.00 106.21 37 ALA D N 1
ATOM 5883 C CA . ALA D 2 41 ? 75.263 -107.622 28.082 1.00 105.68 37 ALA D CA 1
ATOM 5884 C C . ALA D 2 41 ? 74.153 -106.590 28.250 1.00 109.95 37 ALA D C 1
ATOM 5885 O O . ALA D 2 41 ? 73.158 -106.857 28.920 1.00 121.74 37 ALA D O 1
ATOM 5887 N N . PRO D 2 42 ? 74.339 -105.393 27.670 1.00 104.92 38 PRO D N 1
ATOM 5888 C CA . PRO D 2 42 ? 73.293 -104.366 27.616 1.00 110.01 38 PRO D CA 1
ATOM 5889 C C . PRO D 2 42 ? 72.496 -104.464 26.319 1.00 126.52 38 PRO D C 1
ATOM 5890 O O . PRO D 2 42 ? 72.790 -103.731 25.375 1.00 135.93 38 PRO D O 1
ATOM 5894 N N . PRO D 2 43 ? 71.496 -105.357 26.270 1.00 137.27 39 PRO D N 1
ATOM 5895 C CA . PRO D 2 43 ? 70.762 -105.616 25.032 1.00 152.24 39 PRO D CA 1
ATOM 5896 C C . PRO D 2 43 ? 69.470 -104.815 24.957 1.00 162.60 39 PRO D C 1
ATOM 5897 O O . PRO D 2 43 ? 68.980 -104.331 25.978 1.00 163.42 39 PRO D O 1
ATOM 5901 N N . GLY D 2 44 ? 68.927 -104.679 23.752 1.00 166.98 40 GLY D N 1
ATOM 5902 C CA . GLY D 2 44 ? 67.594 -104.136 23.582 1.00 165.28 40 GLY D CA 1
ATOM 5903 C C . GLY D 2 44 ? 66.605 -105.173 24.072 1.00 160.55 40 GLY D C 1
ATOM 5904 O O . GLY D 2 44 ? 65.513 -104.847 24.539 1.00 157.22 40 GLY D O 1
ATOM 5905 N N . LEU D 2 45 ? 67.003 -106.437 23.961 1.00 158.58 41 LEU D N 1
ATOM 5906 C CA . LEU D 2 45 ? 66.221 -107.546 24.488 1.00 156.24 41 LEU D CA 1
ATOM 5907 C C . LEU D 2 45 ? 66.592 -107.784 25.947 1.00 151.73 41 LEU D C 1
ATOM 5908 O O . LEU D 2 45 ? 66.648 -106.844 26.740 1.00 154.11 41 LEU D O 1
ATOM 5910 N N . ASP D 2 46 ? 66.858 -109.039 26.295 1.00 144.02 42 ASP D N 1
ATOM 5911 C CA . ASP D 2 46 ? 67.216 -109.389 27.666 1.00 137.25 42 ASP D CA 1
ATOM 5912 C C . ASP D 2 46 ? 67.572 -110.865 27.810 1.00 130.69 42 ASP D C 1
ATOM 5913 O O . ASP D 2 46 ? 67.593 -111.610 26.830 1.00 129.95 42 ASP D O 1
ATOM 5918 N N . SER D 2 47 ? 67.855 -111.276 29.042 1.00 118.44 43 SER D N 1
ATOM 5919 C CA . SER D 2 47 ? 68.151 -112.671 29.340 1.00 100.92 43 SER D CA 1
ATOM 5920 C C . SER D 2 47 ? 67.016 -113.287 30.148 1.00 84.74 43 SER D C 1
ATOM 5921 O O . SER D 2 47 ? 67.058 -113.296 31.378 1.00 80.99 43 SER D O 1
ATOM 5924 N N . PRO D 2 48 ? 65.993 -113.804 29.451 1.00 74.50 44 PRO D N 1
ATOM 5925 C CA . PRO D 2 48 ? 64.798 -114.389 30.067 1.00 76.52 44 PRO D CA 1
ATOM 5926 C C . PRO D 2 48 ? 65.150 -115.395 31.157 1.00 81.17 44 PRO D C 1
ATOM 5927 O O . PRO D 2 48 ? 66.099 -116.163 31.003 1.00 80.51 44 PRO D O 1
ATOM 5931 N N . ILE D 2 49 ? 64.391 -115.382 32.247 1.00 77.80 45 ILE D N 1
ATOM 5932 C CA . ILE D 2 49 ? 64.645 -116.282 33.365 1.00 69.23 45 ILE D CA 1
ATOM 5933 C C . ILE D 2 49 ? 63.429 -117.150 33.672 1.00 76.86 45 ILE D C 1
ATOM 5934 O O . ILE D 2 49 ? 62.372 -116.645 34.049 1.00 81.28 45 ILE D O 1
ATOM 5939 N N . TRP D 2 50 ? 63.588 -118.459 33.507 1.00 75.47 46 TRP D N 1
ATOM 5940 C CA . TRP D 2 50 ? 62.520 -119.404 33.810 1.00 72.17 46 TRP D CA 1
ATOM 5941 C C . TRP D 2 50 ? 63.034 -120.538 34.693 1.00 70.89 46 TRP D C 1
ATOM 5942 O O . TRP D 2 50 ? 64.230 -120.828 34.710 1.00 63.49 46 TRP D O 1
ATOM 5953 N N . PHE D 2 51 ? 62.126 -121.174 35.426 1.00 70.35 47 PHE D N 1
ATOM 5954 C CA . PHE D 2 51 ? 62.506 -122.210 36.380 1.00 71.23 47 PHE D CA 1
ATOM 5955 C C . PHE D 2 51 ? 61.915 -123.570 36.021 1.00 63.26 47 PHE D C 1
ATOM 5956 O O . PHE D 2 51 ? 60.944 -123.659 35.270 1.00 60.64 47 PHE D O 1
ATOM 5964 N N . SER D 2 52 ? 62.512 -124.627 36.564 1.00 59.82 48 SER D N 1
ATOM 5965 C CA . SER D 2 52 ? 62.035 -125.986 36.337 1.00 66.47 48 SER D CA 1
ATOM 5966 C C . SER D 2 52 ? 61.874 -126.730 37.659 1.00 76.30 48 SER D C 1
ATOM 5967 O O . SER D 2 52 ? 62.672 -126.555 38.580 1.00 77.72 48 SER D O 1
ATOM 5970 N N . ALA D 2 53 ? 60.841 -127.561 37.746 1.00 87.42 49 ALA D N 1
ATOM 5971 C CA . ALA D 2 53 ? 60.533 -128.274 38.981 1.00 100.83 49 ALA D CA 1
ATOM 5972 C C . ALA D 2 53 ? 61.016 -129.721 38.954 1.00 108.44 49 ALA D C 1
ATOM 5973 O O . ALA D 2 53 ? 61.904 -130.077 38.180 1.00 102.31 49 ALA D O 1
ATOM 5975 N N . GLY D 2 54 ? 60.421 -130.550 39.807 1.00 120.36 50 GLY D N 1
ATOM 5976 C CA . GLY D 2 54 ? 60.808 -131.944 39.923 1.00 128.72 50 GLY D CA 1
ATOM 5977 C C . GLY D 2 54 ? 59.967 -132.872 39.067 1.00 134.08 50 GLY D C 1
ATOM 5978 O O . GLY D 2 54 ? 60.490 -133.791 38.437 1.00 128.61 50 GLY D O 1
ATOM 5979 N N . ASN D 2 55 ? 58.659 -132.632 39.044 1.00 141.88 51 ASN D N 1
ATOM 5980 C CA . ASN D 2 55 ? 57.749 -133.438 38.237 1.00 145.80 51 ASN D CA 1
ATOM 5981 C C . ASN D 2 55 ? 57.920 -133.179 36.742 1.00 146.41 51 ASN D C 1
ATOM 5982 O O . ASN D 2 55 ? 57.133 -133.657 35.925 1.00 152.25 51 ASN D O 1
ATOM 5987 N N . GLY D 2 56 ? 58.955 -132.422 36.392 1.00 138.66 52 GLY D N 1
ATOM 5988 C CA . GLY D 2 56 ? 59.240 -132.108 35.004 1.00 132.47 52 GLY D CA 1
ATOM 5989 C C . GLY D 2 56 ? 58.525 -130.857 34.534 1.00 130.53 52 GLY D C 1
ATOM 5990 O O . GLY D 2 56 ? 58.776 -130.363 33.435 1.00 130.50 52 GLY D O 1
ATOM 5991 N N . SER D 2 57 ? 57.631 -130.343 35.371 1.00 130.77 53 SER D N 1
ATOM 5992 C CA . SER D 2 57 ? 56.859 -129.153 35.034 1.00 129.97 53 SER D CA 1
ATOM 5993 C C . SER D 2 57 ? 57.643 -127.879 35.331 1.00 128.16 53 SER D C 1
ATOM 5994 O O . SER D 2 57 ? 58.559 -127.880 36.153 1.00 119.80 53 SER D O 1
ATOM 5997 N N . ALA D 2 58 ? 57.279 -126.794 34.655 1.00 132.22 54 ALA D N 1
ATOM 5998 C CA . ALA D 2 58 ? 57.913 -125.502 34.884 1.00 132.82 54 ALA D CA 1
ATOM 5999 C C . ALA D 2 58 ? 57.059 -124.645 35.811 1.00 137.15 54 ALA D C 1
ATOM 6000 O O . ALA D 2 58 ? 55.858 -124.876 35.951 1.00 139.71 54 ALA D O 1
ATOM 6002 N N . LEU D 2 59 ? 57.683 -123.656 36.442 1.00 136.16 55 LEU D N 1
ATOM 6003 C CA . LEU D 2 59 ? 56.986 -122.807 37.400 1.00 130.45 55 LEU D CA 1
ATOM 6004 C C . LEU D 2 59 ? 57.036 -121.337 36.995 1.00 124.80 55 LEU D C 1
ATOM 6005 O O . LEU D 2 59 ? 58.114 -120.759 36.850 1.00 123.39 55 LEU D O 1
ATOM 6010 N N . ASP D 2 60 ? 55.863 -120.739 36.814 1.00 123.55 56 ASP D N 1
ATOM 6011 C CA . ASP D 2 60 ? 55.766 -119.329 36.455 1.00 125.87 56 ASP D CA 1
ATOM 6012 C C . ASP D 2 60 ? 56.312 -118.449 37.574 1.00 119.96 56 ASP D C 1
ATOM 6013 O O . ASP D 2 60 ? 55.980 -118.640 38.743 1.00 120.59 56 ASP D O 1
ATOM 6018 N N . ALA D 2 61 ? 57.150 -117.485 37.208 1.00 111.82 57 ALA D N 1
ATOM 6019 C CA . ALA D 2 61 ? 57.778 -116.608 38.190 1.00 103.39 57 ALA D CA 1
ATOM 6020 C C . ALA D 2 61 ? 57.572 -115.135 37.851 1.00 102.47 57 ALA D C 1
ATOM 6021 O O . ALA D 2 61 ? 56.805 -114.794 36.951 1.00 107.06 57 ALA D O 1
ATOM 6023 N N . PHE D 2 62 ? 58.264 -114.267 38.582 1.00 93.55 58 PHE D N 1
ATOM 6024 C CA . PHE D 2 62 ? 58.169 -112.829 38.368 1.00 86.26 58 PHE D CA 1
ATOM 6025 C C . PHE D 2 62 ? 59.555 -112.215 38.200 1.00 86.77 58 PHE D C 1
ATOM 6026 O O . PHE D 2 62 ? 60.381 -112.270 39.111 1.00 83.94 58 PHE D O 1
ATOM 6034 N N . THR D 2 63 ? 59.803 -111.630 37.033 1.00 91.04 59 THR D N 1
ATOM 6035 C CA . THR D 2 63 ? 61.097 -111.026 36.739 1.00 87.61 59 THR D CA 1
ATOM 6036 C C . THR D 2 63 ? 61.105 -109.534 37.061 1.00 78.66 59 THR D C 1
ATOM 6037 O O . THR D 2 63 ? 60.053 -108.900 37.140 1.00 76.48 59 THR D O 1
ATOM 6041 N N . TYR D 2 64 ? 62.300 -108.981 37.246 1.00 72.10 60 TYR D N 1
ATOM 6042 C CA . TYR D 2 64 ? 62.455 -107.558 37.524 1.00 70.43 60 TYR D CA 1
ATOM 6043 C C . TYR D 2 64 ? 63.183 -106.852 36.385 1.00 73.55 60 TYR D C 1
ATOM 6044 O O . TYR D 2 64 ? 63.435 -105.648 36.449 1.00 66.11 60 TYR D O 1
ATOM 6053 N N . GLY D 2 65 ? 63.520 -107.609 35.346 1.00 79.23 61 GLY D N 1
ATOM 6054 C CA . GLY D 2 65 ? 64.190 -107.060 34.182 1.00 75.01 61 GLY D CA 1
ATOM 6055 C C . GLY D 2 65 ? 65.636 -106.688 34.445 1.00 75.10 61 GLY D C 1
ATOM 6056 O O . GLY D 2 65 ? 66.022 -106.453 35.591 1.00 84.09 61 GLY D O 1
ATOM 6057 N N . PRO D 2 66 ? 66.448 -106.636 33.379 1.00 73.78 62 PRO D N 1
ATOM 6058 C CA . PRO D 2 66 ? 67.864 -106.262 33.473 1.00 79.72 62 PRO D CA 1
ATOM 6059 C C . PRO D 2 66 ? 68.038 -104.862 34.051 1.00 65.92 62 PRO D C 1
ATOM 6060 O O . PRO D 2 66 ? 67.264 -103.962 33.725 1.00 59.40 62 PRO D O 1
ATOM 6064 N N . SER D 2 67 ? 69.047 -104.685 34.897 1.00 60.17 63 SER D N 1
ATOM 6065 C CA . SER D 2 67 ? 69.303 -103.392 35.521 1.00 65.78 63 SER D CA 1
ATOM 6066 C C . SER D 2 67 ? 70.775 -103.009 35.422 1.00 64.20 63 SER D C 1
ATOM 6067 O O . SER D 2 67 ? 71.653 -103.795 35.779 1.00 62.97 63 SER D O 1
ATOM 6070 N N . PRO D 2 68 ? 71.047 -101.792 34.929 1.00 66.40 64 PRO D N 1
ATOM 6071 C CA . PRO D 2 68 ? 72.411 -101.276 34.776 1.00 69.20 64 PRO D CA 1
ATOM 6072 C C . PRO D 2 68 ? 73.104 -101.097 36.122 1.00 65.44 64 PRO D C 1
ATOM 6073 O O . PRO D 2 68 ? 72.776 -100.170 36.862 1.00 69.56 64 PRO D O 1
ATOM 6077 N N . ALA D 2 69 ? 74.052 -101.975 36.432 1.00 58.44 65 ALA D N 1
ATOM 6078 C CA . ALA D 2 69 ? 74.808 -101.870 37.674 1.00 50.90 65 ALA D CA 1
ATOM 6079 C C . ALA D 2 69 ? 75.747 -100.670 37.628 1.00 62.82 65 ALA D C 1
ATOM 6080 O O . ALA D 2 69 ? 76.086 -100.177 36.553 1.00 69.12 65 ALA D O 1
ATOM 6082 N N . THR D 2 70 ? 76.163 -100.205 38.802 1.00 75.69 66 THR D N 1
ATOM 6083 C CA . THR D 2 70 ? 77.011 -99.023 38.903 1.00 87.58 66 THR D CA 1
ATOM 6084 C C . THR D 2 70 ? 78.394 -99.243 38.294 1.00 93.30 66 THR D C 1
ATOM 6085 O O . THR D 2 70 ? 79.111 -98.285 38.005 1.00 91.98 66 THR D O 1
ATOM 6089 N N . ASP D 2 71 ? 78.765 -100.505 38.101 1.00 91.34 67 ASP D N 1
ATOM 6090 C CA . ASP D 2 71 ? 80.071 -100.834 37.537 1.00 88.30 67 ASP D CA 1
ATOM 6091 C C . ASP D 2 71 ? 79.988 -101.137 36.043 1.00 86.63 67 ASP D C 1
ATOM 6092 O O . ASP D 2 71 ? 80.787 -101.908 35.512 1.00 89.50 67 ASP D O 1
ATOM 6097 N N . GLY D 2 72 ? 79.018 -100.524 35.372 1.00 83.05 68 GLY D N 1
ATOM 6098 C CA . GLY D 2 72 ? 78.864 -100.677 33.937 1.00 79.00 68 GLY D CA 1
ATOM 6099 C C . GLY D 2 72 ? 78.535 -102.091 33.498 1.00 76.69 68 GLY D C 1
ATOM 6100 O O . GLY D 2 72 ? 79.147 -102.617 32.569 1.00 70.53 68 GLY D O 1
ATOM 6101 N N . THR D 2 73 ? 77.568 -102.709 34.168 1.00 86.31 69 THR D N 1
ATOM 6102 C CA . THR D 2 73 ? 77.118 -104.049 33.802 1.00 87.96 69 THR D CA 1
ATOM 6103 C C . THR D 2 73 ? 75.596 -104.145 33.833 1.00 79.68 69 THR D C 1
ATOM 6104 O O . THR D 2 73 ? 74.909 -103.162 34.108 1.00 78.03 69 THR D O 1
ATOM 6108 N N . TRP D 2 74 ? 75.076 -105.334 33.546 1.00 78.98 70 TRP D N 1
ATOM 6109 C CA . TRP D 2 74 ? 73.634 -105.555 33.524 1.00 82.30 70 TRP D CA 1
ATOM 6110 C C . TRP D 2 74 ? 73.270 -106.887 34.170 1.00 82.54 70 TRP D C 1
ATOM 6111 O O . TRP D 2 74 ? 73.930 -107.900 33.940 1.00 80.08 70 TRP D O 1
ATOM 6122 N N . THR D 2 75 ? 72.216 -106.879 34.981 1.00 85.93 71 THR D N 1
ATOM 6123 C CA . THR D 2 75 ? 71.776 -108.084 35.675 1.00 80.29 71 THR D CA 1
ATOM 6124 C C . THR D 2 75 ? 70.256 -108.207 35.691 1.00 91.03 71 THR D C 1
ATOM 6125 O O . THR D 2 75 ? 69.552 -107.283 36.099 1.00 98.79 71 THR D O 1
ATOM 6129 N N . ASN D 2 76 ? 69.757 -109.356 35.247 1.00 91.34 72 ASN D N 1
ATOM 6130 C CA . ASN D 2 76 ? 68.327 -109.634 35.279 1.00 87.85 72 ASN D CA 1
ATOM 6131 C C . ASN D 2 76 ? 67.968 -110.488 36.490 1.00 79.74 72 ASN D C 1
ATOM 6132 O O . ASN D 2 76 ? 68.721 -111.383 36.873 1.00 87.85 72 ASN D O 1
ATOM 6137 N N . LEU D 2 77 ? 66.819 -110.206 37.094 1.00 58.44 73 LEU D N 1
ATOM 6138 C CA . LEU D 2 77 ? 66.402 -110.911 38.300 1.00 46.88 73 LEU D CA 1
ATOM 6139 C C . LEU D 2 77 ? 65.008 -111.513 38.149 1.00 50.91 73 LEU D C 1
ATOM 6140 O O . LEU D 2 77 ? 64.210 -111.057 37.330 1.00 66.63 73 LEU D O 1
ATOM 6145 N N . ALA D 2 78 ? 64.722 -112.539 38.944 1.00 48.26 74 ALA D N 1
ATOM 6146 C CA . ALA D 2 78 ? 63.420 -113.194 38.921 1.00 44.41 74 ALA D CA 1
ATOM 6147 C C . ALA D 2 78 ? 63.221 -114.057 40.164 1.00 59.85 74 ALA D C 1
ATOM 6148 O O . ALA D 2 78 ? 64.036 -114.931 40.458 1.00 60.92 74 ALA D O 1
ATOM 6150 N N . HIS D 2 79 ? 62.135 -113.807 40.889 1.00 66.62 75 HIS D N 1
ATOM 6151 C CA . HIS D 2 79 ? 61.835 -114.568 42.097 1.00 67.08 75 HIS D CA 1
ATOM 6152 C C . HIS D 2 79 ? 60.719 -115.577 41.848 1.00 70.07 75 HIS D C 1
ATOM 6153 O O . HIS D 2 79 ? 59.932 -115.428 40.914 1.00 64.45 75 HIS D O 1
ATOM 6160 N N . LEU D 2 80 ? 60.657 -116.601 42.692 1.00 76.68 76 LEU D N 1
ATOM 6161 C CA . LEU D 2 80 ? 59.638 -117.637 42.573 1.00 76.81 76 LEU D CA 1
ATOM 6162 C C . LEU D 2 80 ? 59.035 -117.959 43.936 1.00 69.09 76 LEU D C 1
ATOM 6163 O O . LEU D 2 80 ? 59.757 -118.150 44.914 1.00 56.58 76 LEU D O 1
ATOM 6168 N N . SER D 2 81 ? 57.709 -118.019 43.994 1.00 76.40 77 SER D N 1
ATOM 6169 C CA . SER D 2 81 ? 57.014 -118.285 45.248 1.00 80.60 77 SER D CA 1
ATOM 6170 C C . SER D 2 81 ? 56.120 -119.518 45.152 1.00 82.20 77 SER D C 1
ATOM 6171 O O . SER D 2 81 ? 55.430 -119.723 44.154 1.00 69.21 77 SER D O 1
ATOM 6174 N N . LEU D 2 82 ? 56.141 -120.334 46.201 1.00 90.10 78 LEU D N 1
ATOM 6175 C CA . LEU D 2 82 ? 55.317 -121.536 46.264 1.00 93.48 78 LEU D CA 1
ATOM 6176 C C . LEU D 2 82 ? 55.237 -122.066 47.694 1.00 92.95 78 LEU D C 1
ATOM 6177 O O . LEU D 2 82 ? 56.188 -121.933 48.463 1.00 91.59 78 LEU D O 1
ATOM 6182 N N . PRO D 2 83 ? 54.091 -122.664 48.055 1.00 86.50 79 PRO D N 1
ATOM 6183 C CA . PRO D 2 83 ? 53.870 -123.195 49.405 1.00 74.78 79 PRO D CA 1
ATOM 6184 C C . PRO D 2 83 ? 54.943 -124.198 49.814 1.00 62.00 79 PRO D C 1
ATOM 6185 O O . PRO D 2 83 ? 55.445 -124.943 48.973 1.00 53.27 79 PRO D O 1
ATOM 6189 N N . SER D 2 84 ? 55.287 -124.212 51.098 1.00 75.44 80 SER D N 1
ATOM 6190 C CA . SER D 2 84 ? 56.274 -125.151 51.617 1.00 93.98 80 SER D CA 1
ATOM 6191 C C . SER D 2 84 ? 55.711 -126.567 51.639 1.00 103.35 80 SER D C 1
ATOM 6192 O O . SER D 2 84 ? 56.436 -127.533 51.877 1.00 107.11 80 SER D O 1
ATOM 6195 N N . GLU D 2 85 ? 54.411 -126.679 51.390 1.00 99.88 81 GLU D N 1
ATOM 6196 C CA . GLU D 2 85 ? 53.737 -127.969 51.366 1.00 94.45 81 GLU D CA 1
ATOM 6197 C C . GLU D 2 85 ? 54.251 -128.818 50.212 1.00 94.60 81 GLU D C 1
ATOM 6198 O O . GLU D 2 85 ? 54.556 -129.999 50.379 1.00 99.31 81 GLU D O 1
ATOM 6204 N N . GLU D 2 86 ? 54.346 -128.201 49.039 1.00 92.24 82 GLU D N 1
ATOM 6205 C CA . GLU D 2 86 ? 54.724 -128.907 47.821 1.00 90.48 82 GLU D CA 1
ATOM 6206 C C . GLU D 2 86 ? 56.238 -128.966 47.635 1.00 89.68 82 GLU D C 1
ATOM 6207 O O . GLU D 2 86 ? 56.726 -129.197 46.529 1.00 89.75 82 GLU D O 1
ATOM 6213 N N . LEU D 2 87 ? 56.977 -128.759 48.721 1.00 95.43 83 LEU D N 1
ATOM 6214 C CA . LEU D 2 87 ? 58.435 -128.817 48.674 1.00 103.37 83 LEU D CA 1
ATOM 6215 C C . LEU D 2 87 ? 58.934 -130.247 48.503 1.00 110.44 83 LEU D C 1
ATOM 6216 O O . LEU D 2 87 ? 60.138 -130.485 48.401 1.00 106.16 83 LEU D O 1
ATOM 6221 N N . ALA D 2 88 ? 58.004 -131.195 48.476 1.00 118.77 84 ALA D N 1
ATOM 6222 C CA . ALA D 2 88 ? 58.348 -132.602 48.312 1.00 114.83 84 ALA D CA 1
ATOM 6223 C C . ALA D 2 88 ? 57.973 -133.100 46.921 1.00 106.37 84 ALA D C 1
ATOM 6224 O O . ALA D 2 88 ? 57.898 -134.305 46.682 1.00 106.19 84 ALA D O 1
ATOM 6226 N N . SER D 2 89 ? 57.740 -132.166 46.004 1.00 97.97 85 SER D N 1
ATOM 6227 C CA . SER D 2 89 ? 57.350 -132.519 44.644 1.00 96.67 85 SER D CA 1
ATOM 6228 C C . SER D 2 89 ? 58.149 -131.748 43.597 1.00 89.25 85 SER D C 1
ATOM 6229 O O . SER D 2 89 ? 58.408 -132.257 42.507 1.00 86.22 85 SER D O 1
ATOM 6232 N N . TRP D 2 90 ? 58.540 -130.522 43.931 1.00 82.37 86 TRP D N 1
ATOM 6233 C CA . TRP D 2 90 ? 59.257 -129.672 42.986 1.00 78.46 86 TRP D CA 1
ATOM 6234 C C . TRP D 2 90 ? 60.772 -129.801 43.121 1.00 73.60 86 TRP D C 1
ATOM 6235 O O . TRP D 2 90 ? 61.508 -129.563 42.165 1.00 70.52 86 TRP D O 1
ATOM 6246 N N . GLU D 2 91 ? 61.233 -130.177 44.309 1.00 80.29 87 GLU D N 1
ATOM 6247 C CA . GLU D 2 91 ? 62.663 -130.292 44.572 1.00 83.41 87 GLU D CA 1
ATOM 6248 C C . GLU D 2 91 ? 63.286 -131.436 43.775 1.00 78.66 87 GLU D C 1
ATOM 6249 O O . GLU D 2 91 ? 62.650 -132.469 43.565 1.00 76.82 87 GLU D O 1
ATOM 6255 N N . PRO D 2 92 ? 64.534 -131.249 43.319 1.00 78.62 88 PRO D N 1
ATOM 6256 C CA . PRO D 2 92 ? 65.296 -130.003 43.467 1.00 77.42 88 PRO D CA 1
ATOM 6257 C C . PRO D 2 92 ? 64.821 -128.936 42.484 1.00 79.18 88 PRO D C 1
ATOM 6258 O O . PRO D 2 92 ? 64.030 -129.236 41.591 1.00 88.74 88 PRO D O 1
ATOM 6262 N N . LEU D 2 93 ? 65.306 -127.709 42.647 1.00 69.73 89 LEU D N 1
ATOM 6263 C CA . LEU D 2 93 ? 64.891 -126.603 41.792 1.00 73.51 89 LEU D CA 1
ATOM 6264 C C . LEU D 2 93 ? 66.017 -126.156 40.862 1.00 74.85 89 LEU D C 1
ATOM 6265 O O . LEU D 2 93 ? 67.188 -126.176 41.239 1.00 75.80 89 LEU D O 1
ATOM 6270 N N . VAL D 2 94 ? 65.655 -125.752 39.648 1.00 71.90 90 VAL D N 1
ATOM 6271 C CA . VAL D 2 94 ? 66.637 -125.328 38.654 1.00 70.24 90 VAL D CA 1
ATOM 6272 C C . VAL D 2 94 ? 66.240 -124.010 37.992 1.00 56.18 90 VAL D C 1
ATOM 6273 O O . VAL D 2 94 ? 65.062 -123.768 37.728 1.00 50.55 90 VAL D O 1
ATOM 6277 N N . CYS D 2 95 ? 67.229 -123.162 37.727 1.00 53.14 91 CYS D N 1
ATOM 6278 C CA . CYS D 2 95 ? 66.992 -121.880 37.070 1.00 65.27 91 CYS D CA 1
ATOM 6279 C C . CYS D 2 95 ? 67.644 -121.843 35.691 1.00 82.29 91 CYS D C 1
ATOM 6280 O O . CYS D 2 95 ? 68.632 -122.535 35.444 1.00 92.53 91 CYS D O 1
ATOM 6283 N N . HIS D 2 96 ? 67.089 -121.031 34.797 1.00 74.23 92 HIS D N 1
ATOM 6284 C CA . HIS D 2 96 ? 67.605 -120.925 33.438 1.00 66.37 92 HIS D CA 1
ATOM 6285 C C . HIS D 2 96 ? 67.657 -119.474 32.969 1.00 64.29 92 HIS D C 1
ATOM 6286 O O . HIS D 2 96 ? 66.906 -118.627 33.453 1.00 75.98 92 HIS D O 1
ATOM 6293 N N . THR D 2 97 ? 68.547 -119.196 32.022 1.00 58.99 93 THR D N 1
ATOM 6294 C CA . THR D 2 97 ? 68.678 -117.859 31.456 1.00 66.64 93 THR D CA 1
ATOM 6295 C C . THR D 2 97 ? 69.137 -117.947 30.004 1.00 74.44 93 THR D C 1
ATOM 6296 O O . THR D 2 97 ? 69.121 -119.022 29.407 1.00 72.57 93 THR D O 1
ATOM 6300 N N . GLY D 2 98 ? 69.541 -116.814 29.439 1.00 81.68 94 GLY D N 1
ATOM 6301 C CA . GLY D 2 98 ? 70.040 -116.781 28.077 1.00 81.88 94 GLY D CA 1
ATOM 6302 C C . GLY D 2 98 ? 68.929 -116.697 27.050 1.00 84.30 94 GLY D C 1
ATOM 6303 O O . GLY D 2 98 ? 67.752 -116.732 27.406 1.00 67.24 94 GLY D O 1
ATOM 6304 N N . PRO D 2 99 ? 69.296 -116.591 25.764 1.00 99.58 95 PRO D N 1
ATOM 6305 C CA . PRO D 2 99 ? 70.688 -116.551 25.298 1.00 102.49 95 PRO D CA 1
ATOM 6306 C C . PRO D 2 99 ? 71.408 -115.279 25.736 1.00 112.49 95 PRO D C 1
ATOM 6307 O O . PRO D 2 99 ? 72.460 -115.379 26.370 1.00 116.86 95 PRO D O 1
ATOM 6311 N N . HIS D 2 104 ? 72.871 -120.139 22.577 1.00 107.15 100 HIS D N 1
ATOM 6312 C CA . HIS D 2 104 ? 71.615 -120.599 23.157 1.00 105.64 100 HIS D CA 1
ATOM 6313 C C . HIS D 2 104 ? 71.503 -120.216 24.631 1.00 112.77 100 HIS D C 1
ATOM 6314 O O . HIS D 2 104 ? 72.194 -119.313 25.100 1.00 122.15 100 HIS D O 1
ATOM 6321 N N . SER D 2 105 ? 70.630 -120.910 25.355 1.00 109.30 101 SER D N 1
ATOM 6322 C CA . SER D 2 105 ? 70.359 -120.584 26.751 1.00 108.99 101 SER D CA 1
ATOM 6323 C C . SER D 2 105 ? 71.405 -121.157 27.705 1.00 100.30 101 SER D C 1
ATOM 6324 O O . SER D 2 105 ? 72.234 -121.979 27.316 1.00 98.06 101 SER D O 1
ATOM 6327 N N . ARG D 2 106 ? 71.355 -120.712 28.957 1.00 94.26 102 ARG D N 1
ATOM 6328 C CA . ARG D 2 106 ? 72.245 -121.214 29.998 1.00 84.03 102 ARG D CA 1
ATOM 6329 C C . ARG D 2 106 ? 71.428 -121.699 31.191 1.00 74.92 102 ARG D C 1
ATOM 6330 O O . ARG D 2 106 ? 70.235 -121.411 31.291 1.00 77.88 102 ARG D O 1
ATOM 6332 N N . SER D 2 107 ? 72.068 -122.434 32.095 1.00 66.81 103 SER D N 1
ATOM 6333 C CA . SER D 2 107 ? 71.367 -122.990 33.248 1.00 72.00 103 SER D CA 1
ATOM 6334 C C . SER D 2 107 ? 72.275 -123.133 34.467 1.00 88.96 103 SER D C 1
ATOM 6335 O O . SER D 2 107 ? 73.459 -122.798 34.417 1.00 95.05 103 SER D O 1
ATOM 6338 N N . THR D 2 108 ? 71.708 -123.632 35.562 1.00 93.85 104 THR D N 1
ATOM 6339 C CA . THR D 2 108 ? 72.456 -123.832 36.800 1.00 87.77 104 THR D CA 1
ATOM 6340 C C . THR D 2 108 ? 72.223 -125.227 37.370 1.00 89.84 104 THR D C 1
ATOM 6341 O O . THR D 2 108 ? 71.440 -126.007 36.828 1.00 94.23 104 THR D O 1
ATOM 6345 N N . GLN D 2 109 ? 72.907 -125.534 38.467 1.00 83.28 105 GLN D N 1
ATOM 6346 C CA . GLN D 2 109 ? 72.756 -126.825 39.127 1.00 80.94 105 GLN D CA 1
ATOM 6347 C C . GLN D 2 109 ? 71.492 -126.866 39.979 1.00 89.31 105 GLN D C 1
ATOM 6348 O O . GLN D 2 109 ? 71.080 -125.849 40.536 1.00 87.27 105 GLN D O 1
ATOM 6354 N N . PRO D 2 110 ? 70.872 -128.051 40.078 1.00 92.55 106 PRO D N 1
ATOM 6355 C CA . PRO D 2 110 ? 69.666 -128.245 40.888 1.00 97.65 106 PRO D CA 1
ATOM 6356 C C . PRO D 2 110 ? 69.909 -127.881 42.349 1.00 105.34 106 PRO D C 1
ATOM 6357 O O . PRO D 2 110 ? 70.995 -128.129 42.873 1.00 105.44 106 PRO D O 1
ATOM 6361 N N . MET D 2 111 ? 68.905 -127.296 42.994 1.00 104.97 107 MET D N 1
ATOM 6362 C CA . MET D 2 111 ? 69.017 -126.910 44.394 1.00 105.25 107 MET D CA 1
ATOM 6363 C C . MET D 2 111 ? 67.977 -127.643 45.234 1.00 120.93 107 MET D C 1
ATOM 6364 O O . MET D 2 111 ? 66.791 -127.316 45.194 1.00 127.83 107 MET D O 1
ATOM 6369 N N . HIS D 2 112 ? 68.431 -128.638 45.989 1.00 127.27 108 HIS D N 1
ATOM 6370 C CA . HIS D 2 112 ? 67.540 -129.443 46.817 1.00 126.75 108 HIS D CA 1
ATOM 6371 C C . HIS D 2 112 ? 66.807 -128.591 47.848 1.00 125.11 108 HIS D C 1
ATOM 6372 O O . HIS D 2 112 ? 67.392 -128.158 48.841 1.00 124.53 108 HIS D O 1
ATOM 6374 N N . LEU D 2 113 ? 65.522 -128.354 47.604 1.00 126.99 109 LEU D N 1
ATOM 6375 C CA . LEU D 2 113 ? 64.701 -127.572 48.519 1.00 130.87 109 LEU D CA 1
ATOM 6376 C C . LEU D 2 113 ? 64.445 -128.350 49.804 1.00 140.40 109 LEU D C 1
ATOM 6377 O O . LEU D 2 113 ? 64.933 -127.981 50.872 1.00 137.16 109 LEU D O 1
ATOM 6382 N N . SER D 2 114 ? 63.678 -129.431 49.690 1.00 148.58 110 SER D N 1
ATOM 6383 C CA . SER D 2 114 ? 63.368 -130.285 50.831 1.00 147.27 110 SER D CA 1
ATOM 6384 C C . SER D 2 114 ? 62.829 -129.480 52.008 1.00 146.70 110 SER D C 1
ATOM 6385 O O . SER D 2 114 ? 63.437 -129.446 53.079 1.00 147.08 110 SER D O 1
ATOM 6387 N N . GLY E 2 11 ? 82.230 -33.634 89.908 1.00 100.21 7 GLY E N 1
ATOM 6388 C CA . GLY E 2 11 ? 82.895 -33.101 91.082 1.00 106.96 7 GLY E CA 1
ATOM 6389 C C . GLY E 2 11 ? 82.653 -31.615 91.260 1.00 110.21 7 GLY E C 1
ATOM 6390 O O . GLY E 2 11 ? 82.157 -31.176 92.297 1.00 109.73 7 GLY E O 1
ATOM 6391 N N . THR E 2 12 ? 83.008 -30.837 90.241 1.00 110.29 8 THR E N 1
ATOM 6392 C CA . THR E 2 12 ? 82.823 -29.391 90.281 1.00 109.57 8 THR E CA 1
ATOM 6393 C C . THR E 2 12 ? 82.111 -28.888 89.027 1.00 104.83 8 THR E C 1
ATOM 6394 O O . THR E 2 12 ? 82.637 -29.002 87.920 1.00 110.87 8 THR E O 1
ATOM 6398 N N . PRO E 2 13 ? 80.905 -28.328 89.205 1.00 90.91 9 PRO E N 1
ATOM 6399 C CA . PRO E 2 13 ? 80.064 -27.832 88.109 1.00 85.91 9 PRO E CA 1
ATOM 6400 C C . PRO E 2 13 ? 80.841 -26.980 87.108 1.00 90.67 9 PRO E C 1
ATOM 6401 O O . PRO E 2 13 ? 81.716 -26.208 87.500 1.00 97.24 9 PRO E O 1
ATOM 6405 N N . PHE E 2 14 ? 80.516 -27.125 85.826 1.00 88.86 10 PHE E N 1
ATOM 6406 C CA . PHE E 2 14 ? 81.194 -26.382 84.770 1.00 85.76 10 PHE E CA 1
ATOM 6407 C C . PHE E 2 14 ? 80.242 -26.038 83.628 1.00 77.27 10 PHE E C 1
ATOM 6408 O O . PHE E 2 14 ? 79.905 -26.899 82.815 1.00 74.39 10 PHE E O 1
ATOM 6416 N N . PRO E 2 15 ? 79.806 -24.771 83.567 1.00 75.80 11 PRO E N 1
ATOM 6417 C CA . PRO E 2 15 ? 78.891 -24.262 82.542 1.00 80.91 11 PRO E CA 1
ATOM 6418 C C . PRO E 2 15 ? 79.608 -23.970 81.227 1.00 94.52 11 PRO E C 1
ATOM 6419 O O . PRO E 2 15 ? 80.837 -23.904 81.199 1.00 102.44 11 PRO E O 1
ATOM 6423 N N . SER E 2 16 ? 78.843 -23.795 80.154 1.00 95.38 12 SER E N 1
ATOM 6424 C CA . SER E 2 16 ? 79.414 -23.503 78.844 1.00 85.78 12 SER E CA 1
ATOM 6425 C C . SER E 2 16 ? 78.353 -23.014 77.863 1.00 71.23 12 SER E C 1
ATOM 6426 O O . SER E 2 16 ? 77.367 -23.705 77.604 1.00 63.38 12 SER E O 1
ATOM 6429 N N . LEU E 2 17 ? 78.562 -21.820 77.319 1.00 65.79 13 LEU E N 1
ATOM 6430 C CA . LEU E 2 17 ? 77.646 -21.256 76.333 1.00 61.18 13 LEU E CA 1
ATOM 6431 C C . LEU E 2 17 ? 77.876 -21.867 74.955 1.00 72.84 13 LEU E C 1
ATOM 6432 O O . LEU E 2 17 ? 78.993 -21.857 74.440 1.00 83.42 13 LEU E O 1
ATOM 6437 N N . ALA E 2 18 ? 76.810 -22.397 74.364 1.00 65.33 14 ALA E N 1
ATOM 6438 C CA . ALA E 2 18 ? 76.886 -23.005 73.042 1.00 63.38 14 ALA E CA 1
ATOM 6439 C C . ALA E 2 18 ? 76.638 -21.968 71.952 1.00 58.10 14 ALA E C 1
ATOM 6440 O O . ALA E 2 18 ? 75.952 -20.973 72.184 1.00 41.33 14 ALA E O 1
ATOM 6442 N N . PRO E 2 19 ? 77.202 -22.197 70.755 1.00 62.66 15 PRO E N 1
ATOM 6443 C CA . PRO E 2 19 ? 77.010 -21.301 69.612 1.00 60.90 15 PRO E CA 1
ATOM 6444 C C . PRO E 2 19 ? 75.541 -20.954 69.400 1.00 61.63 15 PRO E C 1
ATOM 6445 O O . PRO E 2 19 ? 74.694 -21.847 69.403 1.00 69.37 15 PRO E O 1
ATOM 6449 N N . PRO E 2 20 ? 75.242 -19.659 69.220 1.00 64.37 16 PRO E N 1
ATOM 6450 C CA . PRO E 2 20 ? 73.879 -19.161 69.011 1.00 70.33 16 PRO E CA 1
ATOM 6451 C C . PRO E 2 20 ? 73.229 -19.770 67.773 1.00 93.13 16 PRO E C 1
ATOM 6452 O O . PRO E 2 20 ? 73.925 -20.302 66.908 1.00 107.19 16 PRO E O 1
ATOM 6456 N N . ILE E 2 21 ? 71.905 -19.687 67.696 1.00 93.23 17 ILE E N 1
ATOM 6457 C CA . ILE E 2 21 ? 71.173 -20.179 66.537 1.00 87.38 17 ILE E CA 1
ATOM 6458 C C . ILE E 2 21 ? 70.239 -19.095 66.005 1.00 84.90 17 ILE E C 1
ATOM 6459 O O . ILE E 2 21 ? 69.663 -18.326 66.776 1.00 77.23 17 ILE E O 1
ATOM 6464 N N . MET E 2 22 ? 70.100 -19.032 64.686 1.00 85.59 18 MET E N 1
ATOM 6465 C CA . MET E 2 22 ? 69.254 -18.024 64.057 1.00 83.10 18 MET E CA 1
ATOM 6466 C C . MET E 2 22 ? 67.959 -18.637 63.536 1.00 83.98 18 MET E C 1
ATOM 6467 O O . MET E 2 22 ? 67.974 -19.457 62.618 1.00 88.41 18 MET E O 1
ATOM 6472 N N . LEU E 2 23 ? 66.840 -18.232 64.127 1.00 87.93 19 LEU E N 1
ATOM 6473 C CA . LEU E 2 23 ? 65.535 -18.754 63.740 1.00 96.65 19 LEU E CA 1
ATOM 6474 C C . LEU E 2 23 ? 64.568 -17.624 63.400 1.00 93.77 19 LEU E C 1
ATOM 6475 O O . LEU E 2 23 ? 64.944 -16.453 63.401 1.00 98.74 19 LEU E O 1
ATOM 6480 N N . LEU E 2 24 ? 63.322 -17.984 63.110 1.00 85.15 20 LEU E N 1
ATOM 6481 C CA . LEU E 2 24 ? 62.305 -17.001 62.754 1.00 73.08 20 LEU E CA 1
ATOM 6482 C C . LEU E 2 24 ? 61.053 -17.171 63.608 1.00 82.37 20 LEU E C 1
ATOM 6483 O O . LEU E 2 24 ? 60.704 -18.284 64.000 1.00 84.50 20 LEU E O 1
ATOM 6488 N N . VAL E 2 25 ? 60.380 -16.060 63.894 1.00 87.64 21 VAL E N 1
ATOM 6489 C CA . VAL E 2 25 ? 59.150 -16.090 64.677 1.00 89.06 21 VAL E CA 1
ATOM 6490 C C . VAL E 2 25 ? 57.997 -15.446 63.912 1.00 89.81 21 VAL E C 1
ATOM 6491 O O . VAL E 2 25 ? 57.193 -16.137 63.286 1.00 97.50 21 VAL E O 1
ATOM 6495 N N . ASP E 2 26 ? 57.922 -14.120 63.966 1.00 77.22 22 ASP E N 1
ATOM 6496 C CA . ASP E 2 26 ? 56.878 -13.383 63.264 1.00 81.78 22 ASP E CA 1
ATOM 6497 C C . ASP E 2 26 ? 57.478 -12.428 62.239 1.00 86.54 22 ASP E C 1
ATOM 6498 O O . ASP E 2 26 ? 57.308 -11.212 62.336 1.00 88.26 22 ASP E O 1
ATOM 6503 N N . GLY E 2 27 ? 58.179 -12.985 61.258 1.00 88.61 23 GLY E N 1
ATOM 6504 C CA . GLY E 2 27 ? 58.822 -12.186 60.232 1.00 92.39 23 GLY E CA 1
ATOM 6505 C C . GLY E 2 27 ? 60.095 -11.535 60.736 1.00 97.68 23 GLY E C 1
ATOM 6506 O O . GLY E 2 27 ? 60.824 -10.897 59.976 1.00 96.84 23 GLY E O 1
ATOM 6507 N N . LYS E 2 28 ? 60.360 -11.700 62.027 1.00 102.85 24 LYS E N 1
ATOM 6508 C CA . LYS E 2 28 ? 61.540 -11.116 62.652 1.00 98.74 24 LYS E CA 1
ATOM 6509 C C . LYS E 2 28 ? 62.501 -12.203 63.117 1.00 85.22 24 LYS E C 1
ATOM 6510 O O . LYS E 2 28 ? 62.112 -13.119 63.841 1.00 66.18 24 LYS E O 1
ATOM 6516 N N . GLN E 2 29 ? 63.757 -12.096 62.695 1.00 87.32 25 GLN E N 1
ATOM 6517 C CA . GLN E 2 29 ? 64.780 -13.062 63.076 1.00 79.38 25 GLN E CA 1
ATOM 6518 C C . GLN E 2 29 ? 64.870 -13.182 64.593 1.00 79.24 25 GLN E C 1
ATOM 6519 O O . GLN E 2 29 ? 64.710 -12.196 65.313 1.00 86.42 25 GLN E O 1
ATOM 6525 N N . GLN E 2 30 ? 65.123 -14.395 65.074 1.00 74.54 26 GLN E N 1
ATOM 6526 C CA . GLN E 2 30 ? 65.194 -14.645 66.508 1.00 72.47 26 GLN E CA 1
ATOM 6527 C C . GLN E 2 30 ? 66.537 -15.242 66.916 1.00 71.42 26 GLN E C 1
ATOM 6528 O O . GLN E 2 30 ? 67.025 -16.187 66.296 1.00 71.43 26 GLN E O 1
ATOM 6534 N N . MET E 2 31 ? 67.126 -14.679 67.965 1.00 77.25 27 MET E N 1
ATOM 6535 C CA . MET E 2 31 ? 68.403 -15.145 68.489 1.00 80.20 27 MET E CA 1
ATOM 6536 C C . MET E 2 31 ? 68.195 -16.049 69.700 1.00 82.19 27 MET E C 1
ATOM 6537 O O . MET E 2 31 ? 67.646 -15.624 70.715 1.00 85.10 27 MET E O 1
ATOM 6542 N N . VAL E 2 32 ? 68.634 -17.299 69.587 1.00 80.00 28 VAL E N 1
ATOM 6543 C CA . VAL E 2 32 ? 68.476 -18.262 70.671 1.00 71.57 28 VAL E CA 1
ATOM 6544 C C . VAL E 2 32 ? 69.797 -18.941 71.019 1.00 70.77 28 VAL E C 1
ATOM 6545 O O . VAL E 2 32 ? 70.459 -19.517 70.156 1.00 65.99 28 VAL E O 1
ATOM 6549 N N . VAL E 2 33 ? 70.173 -18.868 72.292 1.00 78.72 29 VAL E N 1
ATOM 6550 C CA . VAL E 2 33 ? 71.402 -19.488 72.769 1.00 75.73 29 VAL E CA 1
ATOM 6551 C C . VAL E 2 33 ? 71.102 -20.373 73.975 1.00 73.68 29 VAL E C 1
ATOM 6552 O O . VAL E 2 33 ? 70.111 -20.163 74.675 1.00 75.60 29 VAL E O 1
ATOM 6556 N N . VAL E 2 34 ? 71.954 -21.365 74.213 1.00 66.66 30 VAL E N 1
ATOM 6557 C CA . VAL E 2 34 ? 71.746 -22.295 75.317 1.00 69.16 30 VAL E CA 1
ATOM 6558 C C . VAL E 2 34 ? 73.000 -22.455 76.174 1.00 63.39 30 VAL E C 1
ATOM 6559 O O . VAL E 2 34 ? 74.119 -22.465 75.661 1.00 65.82 30 VAL E O 1
ATOM 6563 N N . CYS E 2 35 ? 72.803 -22.575 77.483 1.00 59.71 31 CYS E N 1
ATOM 6564 C CA . CYS E 2 35 ? 73.907 -22.783 78.413 1.00 54.21 31 CYS E CA 1
ATOM 6565 C C . CYS E 2 35 ? 73.793 -24.150 79.078 1.00 51.86 31 CYS E C 1
ATOM 6566 O O . CYS E 2 35 ? 72.727 -24.525 79.566 1.00 57.12 31 CYS E O 1
ATOM 6569 N N . LEU E 2 36 ? 74.895 -24.892 79.092 1.00 59.68 32 LEU E N 1
ATOM 6570 C CA . LEU E 2 36 ? 74.905 -26.240 79.650 1.00 62.02 32 LEU E CA 1
ATOM 6571 C C . LEU E 2 36 ? 75.944 -26.384 80.757 1.00 71.31 32 LEU E C 1
ATOM 6572 O O . LEU E 2 36 ? 77.145 -26.267 80.513 1.00 73.75 32 LEU E O 1
ATOM 6577 N N . VAL E 2 37 ? 75.475 -26.642 81.974 1.00 78.03 33 VAL E N 1
ATOM 6578 C CA . VAL E 2 37 ? 76.368 -26.843 83.110 1.00 82.07 33 VAL E CA 1
ATOM 6579 C C . VAL E 2 37 ? 76.600 -28.330 83.368 1.00 87.53 33 VAL E C 1
ATOM 6580 O O . VAL E 2 37 ? 75.652 -29.111 83.453 1.00 86.74 33 VAL E O 1
ATOM 6584 N N . LEU E 2 38 ? 77.867 -28.713 83.488 1.00 94.83 34 LEU E N 1
ATOM 6585 C CA . LEU E 2 38 ? 78.231 -30.112 83.677 1.00 98.78 34 LEU E CA 1
ATOM 6586 C C . LEU E 2 38 ? 78.761 -30.361 85.084 1.00 95.77 34 LEU E C 1
ATOM 6587 O O . LEU E 2 38 ? 78.780 -29.457 85.918 1.00 92.59 34 LEU E O 1
ATOM 6592 N N . ASP E 2 39 ? 79.188 -31.595 85.337 1.00 105.16 35 ASP E N 1
ATOM 6593 C CA . ASP E 2 39 ? 79.765 -31.973 86.624 1.00 111.36 35 ASP E CA 1
ATOM 6594 C C . ASP E 2 39 ? 78.881 -31.570 87.801 1.00 95.87 35 ASP E C 1
ATOM 6595 O O . ASP E 2 39 ? 79.372 -31.324 88.903 1.00 92.89 35 ASP E O 1
ATOM 6600 N N . VAL E 2 40 ? 77.576 -31.503 87.561 1.00 82.68 36 VAL E N 1
ATOM 6601 C CA . VAL E 2 40 ? 76.627 -31.130 88.602 1.00 76.21 36 VAL E CA 1
ATOM 6602 C C . VAL E 2 40 ? 76.501 -32.232 89.647 1.00 80.36 36 VAL E C 1
ATOM 6603 O O . VAL E 2 40 ? 76.141 -33.365 89.326 1.00 73.26 36 VAL E O 1
ATOM 6607 N N . ALA E 2 41 ? 76.803 -31.894 90.896 1.00 95.34 37 ALA E N 1
ATOM 6608 C CA . ALA E 2 41 ? 76.683 -32.845 91.993 1.00 106.19 37 ALA E CA 1
ATOM 6609 C C . ALA E 2 41 ? 75.283 -33.449 92.019 1.00 112.80 37 ALA E C 1
ATOM 6610 O O . ALA E 2 41 ? 74.299 -32.753 91.770 1.00 107.44 37 ALA E O 1
ATOM 6612 N N . PRO E 2 42 ? 75.195 -34.753 92.318 1.00 122.92 38 PRO E N 1
ATOM 6613 C CA . PRO E 2 42 ? 73.925 -35.485 92.329 1.00 125.33 38 PRO E CA 1
ATOM 6614 C C . PRO E 2 42 ? 72.818 -34.750 93.084 1.00 129.88 38 PRO E C 1
ATOM 6615 O O . PRO E 2 42 ? 72.993 -34.419 94.257 1.00 137.05 38 PRO E O 1
ATOM 6619 N N . PRO E 2 43 ? 71.692 -34.490 92.402 1.00 127.90 39 PRO E N 1
ATOM 6620 C CA . PRO E 2 43 ? 70.455 -33.890 92.916 1.00 130.82 39 PRO E CA 1
ATOM 6621 C C . PRO E 2 43 ? 70.003 -34.526 94.235 1.00 139.35 39 PRO E C 1
ATOM 6622 O O . PRO E 2 43 ? 70.678 -35.436 94.716 1.00 143.09 39 PRO E O 1
ATOM 6626 N N . GLY E 2 44 ? 68.885 -34.080 94.808 1.00 144.44 40 GLY E N 1
ATOM 6627 C CA . GLY E 2 44 ? 67.996 -33.103 94.201 1.00 149.52 40 GLY E CA 1
ATOM 6628 C C . GLY E 2 44 ? 68.537 -31.692 94.070 1.00 155.54 40 GLY E C 1
ATOM 6629 O O . GLY E 2 44 ? 67.964 -30.872 93.351 1.00 153.12 40 GLY E O 1
ATOM 6630 N N . LEU E 2 45 ? 69.635 -31.404 94.759 1.00 163.95 41 LEU E N 1
ATOM 6631 C CA . LEU E 2 45 ? 70.247 -30.082 94.686 1.00 169.39 41 LEU E CA 1
ATOM 6632 C C . LEU E 2 45 ? 70.554 -29.703 93.241 1.00 164.45 41 LEU E C 1
ATOM 6633 O O . LEU E 2 45 ? 71.325 -30.381 92.562 1.00 164.97 41 LEU E O 1
ATOM 6638 N N . ASP E 2 46 ? 69.943 -28.618 92.777 1.00 154.74 42 ASP E N 1
ATOM 6639 C CA . ASP E 2 46 ? 70.134 -28.162 91.407 1.00 139.94 42 ASP E CA 1
ATOM 6640 C C . ASP E 2 46 ? 71.185 -27.060 91.330 1.00 125.65 42 ASP E C 1
ATOM 6641 O O . ASP E 2 46 ? 71.485 -26.402 92.326 1.00 121.53 42 ASP E O 1
ATOM 6646 N N . SER E 2 47 ? 71.744 -26.871 90.140 1.00 112.39 43 SER E N 1
ATOM 6647 C CA . SER E 2 47 ? 72.689 -25.790 89.897 1.00 91.44 43 SER E CA 1
ATOM 6648 C C . SER E 2 47 ? 72.053 -24.755 88.976 1.00 85.14 43 SER E C 1
ATOM 6649 O O . SER E 2 47 ? 72.214 -24.821 87.757 1.00 98.20 43 SER E O 1
ATOM 6652 N N . PRO E 2 48 ? 71.322 -23.796 89.564 1.00 69.27 44 PRO E N 1
ATOM 6653 C CA . PRO E 2 48 ? 70.567 -22.768 88.838 1.00 72.80 44 PRO E CA 1
ATOM 6654 C C . PRO E 2 48 ? 71.372 -22.109 87.723 1.00 75.82 44 PRO E C 1
ATOM 6655 O O . PRO E 2 48 ? 72.599 -22.043 87.796 1.00 76.72 44 PRO E O 1
ATOM 6659 N N . ILE E 2 49 ? 70.675 -21.624 86.700 1.00 70.23 45 ILE E N 1
ATOM 6660 C CA . ILE E 2 49 ? 71.321 -20.969 85.570 1.00 67.99 45 ILE E CA 1
ATOM 6661 C C . ILE E 2 49 ? 70.665 -19.628 85.255 1.00 69.08 45 ILE E C 1
ATOM 6662 O O . ILE E 2 49 ? 69.511 -19.574 84.831 1.00 78.50 45 ILE E O 1
ATOM 6667 N N . TRP E 2 50 ? 71.408 -18.547 85.468 1.00 60.40 46 TRP E N 1
ATOM 6668 C CA . TRP E 2 50 ? 70.930 -17.208 85.143 1.00 57.99 46 TRP E CA 1
ATOM 6669 C C . TRP E 2 50 ? 71.907 -16.514 84.201 1.00 55.79 46 TRP E C 1
ATOM 6670 O O . TRP E 2 50 ? 73.080 -16.881 84.133 1.00 51.00 46 TRP E O 1
ATOM 6681 N N . PHE E 2 51 ? 71.422 -15.512 83.475 1.00 71.74 47 PHE E N 1
ATOM 6682 C CA . PHE E 2 51 ? 72.233 -14.844 82.462 1.00 77.59 47 PHE E CA 1
ATOM 6683 C C . PHE E 2 51 ? 72.466 -13.367 82.770 1.00 75.95 47 PHE E C 1
ATOM 6684 O O . PHE E 2 51 ? 71.743 -12.762 83.562 1.00 78.03 47 PHE E O 1
ATOM 6692 N N . SER E 2 52 ? 73.484 -12.795 82.133 1.00 78.00 48 SER E N 1
ATOM 6693 C CA . SER E 2 52 ? 73.813 -11.384 82.299 1.00 77.23 48 SER E CA 1
ATOM 6694 C C . SER E 2 52 ? 74.339 -10.807 80.988 1.00 70.99 48 SER E C 1
ATOM 6695 O O . SER E 2 52 ? 74.788 -11.547 80.114 1.00 59.57 48 SER E O 1
ATOM 6698 N N . ALA E 2 53 ? 74.283 -9.486 80.855 1.00 80.16 49 ALA E N 1
ATOM 6699 C CA . ALA E 2 53 ? 74.711 -8.829 79.624 1.00 89.74 49 ALA E CA 1
ATOM 6700 C C . ALA E 2 53 ? 75.720 -7.715 79.883 1.00 106.77 49 ALA E C 1
ATOM 6701 O O . ALA E 2 53 ? 76.160 -7.512 81.014 1.00 113.00 49 ALA E O 1
ATOM 6703 N N . GLY E 2 54 ? 76.082 -6.998 78.823 1.00 112.98 50 GLY E N 1
ATOM 6704 C CA . GLY E 2 54 ? 77.025 -5.900 78.924 1.00 115.29 50 GLY E CA 1
ATOM 6705 C C . GLY E 2 54 ? 76.522 -4.797 79.834 1.00 117.83 50 GLY E C 1
ATOM 6706 O O . GLY E 2 54 ? 77.252 -4.311 80.698 1.00 117.71 50 GLY E O 1
ATOM 6707 N N . ASN E 2 55 ? 75.269 -4.400 79.635 1.00 114.63 51 ASN E N 1
ATOM 6708 C CA . ASN E 2 55 ? 74.635 -3.404 80.489 1.00 101.72 51 ASN E CA 1
ATOM 6709 C C . ASN E 2 55 ? 74.690 -3.829 81.952 1.00 97.60 51 ASN E C 1
ATOM 6710 O O . ASN E 2 55 ? 74.730 -2.992 82.853 1.00 101.22 51 ASN E O 1
ATOM 6715 N N . GLY E 2 56 ? 74.703 -5.139 82.175 1.00 87.11 52 GLY E N 1
ATOM 6716 C CA . GLY E 2 56 ? 74.725 -5.688 83.516 1.00 78.09 52 GLY E CA 1
ATOM 6717 C C . GLY E 2 56 ? 73.376 -6.266 83.893 1.00 79.13 52 GLY E C 1
ATOM 6718 O O . GLY E 2 56 ? 73.252 -6.996 84.876 1.00 82.56 52 GLY E O 1
ATOM 6719 N N . SER E 2 57 ? 72.362 -5.936 83.100 1.00 76.36 53 SER E N 1
ATOM 6720 C CA . SER E 2 57 ? 71.006 -6.407 83.352 1.00 73.51 53 SER E CA 1
ATOM 6721 C C . SER E 2 57 ? 70.916 -7.925 83.245 1.00 72.19 53 SER E C 1
ATOM 6722 O O . SER E 2 57 ? 71.637 -8.547 82.465 1.00 58.67 53 SER E O 1
ATOM 6725 N N . ALA E 2 58 ? 70.027 -8.513 84.038 1.00 81.73 54 ALA E N 1
ATOM 6726 C CA . ALA E 2 58 ? 69.810 -9.954 84.012 1.00 82.47 54 ALA E CA 1
ATOM 6727 C C . ALA E 2 58 ? 68.697 -10.310 83.033 1.00 84.88 54 ALA E C 1
ATOM 6728 O O . ALA E 2 58 ? 67.662 -9.646 82.988 1.00 79.98 54 ALA E O 1
ATOM 6730 N N . LEU E 2 59 ? 68.918 -11.360 82.250 1.00 94.43 55 LEU E N 1
ATOM 6731 C CA . LEU E 2 59 ? 67.940 -11.790 81.258 1.00 93.92 55 LEU E CA 1
ATOM 6732 C C . LEU E 2 59 ? 67.231 -13.068 81.694 1.00 95.91 55 LEU E C 1
ATOM 6733 O O . LEU E 2 59 ? 67.856 -14.119 81.833 1.00 92.07 55 LEU E O 1
ATOM 6738 N N . ASP E 2 60 ? 65.923 -12.968 81.911 1.00 95.08 56 ASP E N 1
ATOM 6739 C CA . ASP E 2 60 ? 65.119 -14.118 82.308 1.00 95.69 56 ASP E CA 1
ATOM 6740 C C . ASP E 2 60 ? 65.213 -15.231 81.271 1.00 83.46 56 ASP E C 1
ATOM 6741 O O . ASP E 2 60 ? 65.150 -14.977 80.068 1.00 79.84 56 ASP E O 1
ATOM 6746 N N . ALA E 2 61 ? 65.364 -16.465 81.741 1.00 73.05 57 ALA E N 1
ATOM 6747 C CA . ALA E 2 61 ? 65.498 -17.609 80.847 1.00 56.42 57 ALA E CA 1
ATOM 6748 C C . ALA E 2 61 ? 64.658 -18.794 81.312 1.00 50.35 57 ALA E C 1
ATOM 6749 O O . ALA E 2 61 ? 64.122 -18.794 82.420 1.00 68.04 57 ALA E O 1
ATOM 6751 N N . PHE E 2 62 ? 64.551 -19.803 80.454 1.00 31.95 58 PHE E N 1
ATOM 6752 C CA . PHE E 2 62 ? 63.791 -21.005 80.772 1.00 37.82 58 PHE E CA 1
ATOM 6753 C C . PHE E 2 62 ? 64.727 -22.182 81.020 1.00 42.93 58 PHE E C 1
ATOM 6754 O O . PHE E 2 62 ? 65.546 -22.525 80.168 1.00 31.97 58 PHE E O 1
ATOM 6762 N N . THR E 2 63 ? 64.603 -22.795 82.193 1.00 58.39 59 THR E N 1
ATOM 6763 C CA . THR E 2 63 ? 65.440 -23.934 82.552 1.00 60.94 59 THR E CA 1
ATOM 6764 C C . THR E 2 63 ? 64.723 -25.253 82.279 1.00 67.07 59 THR E C 1
ATOM 6765 O O . THR E 2 63 ? 63.494 -25.304 82.231 1.00 73.87 59 THR E O 1
ATOM 6769 N N . TYR E 2 64 ? 65.499 -26.317 82.102 1.00 59.52 60 TYR E N 1
ATOM 6770 C CA . TYR E 2 64 ? 64.941 -27.635 81.825 1.00 43.01 60 TYR E CA 1
ATOM 6771 C C . TYR E 2 64 ? 65.105 -28.573 83.017 1.00 37.10 60 TYR E C 1
ATOM 6772 O O . TYR E 2 64 ? 64.482 -29.633 83.074 1.00 46.27 60 TYR E O 1
ATOM 6781 N N . GLY E 2 65 ? 65.947 -28.177 83.966 1.00 56.08 61 GLY E N 1
ATOM 6782 C CA . GLY E 2 65 ? 66.157 -28.957 85.172 1.00 67.18 61 GLY E CA 1
ATOM 6783 C C . GLY E 2 65 ? 67.283 -29.965 85.049 1.00 74.56 61 GLY E C 1
ATOM 6784 O O . GLY E 2 65 ? 67.615 -30.400 83.946 1.00 81.94 61 GLY E O 1
ATOM 6785 N N . PRO E 2 66 ? 67.881 -30.342 86.189 1.00 73.64 62 PRO E N 1
ATOM 6786 C CA . PRO E 2 66 ? 68.974 -31.319 86.243 1.00 78.52 62 PRO E CA 1
ATOM 6787 C C . PRO E 2 66 ? 68.531 -32.689 85.743 1.00 81.53 62 PRO E C 1
ATOM 6788 O O . PRO E 2 66 ? 67.690 -33.332 86.371 1.00 87.51 62 PRO E O 1
ATOM 6792 N N . SER E 2 67 ? 69.098 -33.129 84.624 1.00 80.32 63 SER E N 1
ATOM 6793 C CA . SER E 2 67 ? 68.750 -34.421 84.047 1.00 83.46 63 SER E CA 1
ATOM 6794 C C . SER E 2 67 ? 69.880 -35.429 84.225 1.00 81.80 63 SER E C 1
ATOM 6795 O O . SER E 2 67 ? 71.055 -35.077 84.113 1.00 71.70 63 SER E O 1
ATOM 6798 N N . PRO E 2 68 ? 69.523 -36.691 84.504 1.00 81.95 64 PRO E N 1
ATOM 6799 C CA . PRO E 2 68 ? 70.500 -37.768 84.696 1.00 78.47 64 PRO E CA 1
ATOM 6800 C C . PRO E 2 68 ? 71.342 -37.992 83.446 1.00 90.72 64 PRO E C 1
ATOM 6801 O O . PRO E 2 68 ? 70.816 -38.426 82.422 1.00 96.43 64 PRO E O 1
ATOM 6805 N N . ALA E 2 69 ? 72.634 -37.694 83.532 1.00 91.79 65 ALA E N 1
ATOM 6806 C CA . ALA E 2 69 ? 73.538 -37.909 82.410 1.00 84.38 65 ALA E CA 1
ATOM 6807 C C . ALA E 2 69 ? 73.730 -39.401 82.161 1.00 83.54 65 ALA E C 1
ATOM 6808 O O . ALA E 2 69 ? 73.635 -40.210 83.085 1.00 74.96 65 ALA E O 1
ATOM 6810 N N . THR E 2 70 ? 73.999 -39.759 80.911 1.00 97.96 66 THR E N 1
ATOM 6811 C CA . THR E 2 70 ? 74.125 -41.160 80.523 1.00 113.65 66 THR E CA 1
ATOM 6812 C C . THR E 2 70 ? 75.305 -41.855 81.200 1.00 117.08 66 THR E C 1
ATOM 6813 O O . THR E 2 70 ? 75.300 -43.073 81.373 1.00 111.34 66 THR E O 1
ATOM 6817 N N . ASP E 2 71 ? 76.313 -41.077 81.582 1.00 120.43 67 ASP E N 1
ATOM 6818 C CA . ASP E 2 71 ? 77.509 -41.633 82.206 1.00 118.61 67 ASP E CA 1
ATOM 6819 C C . ASP E 2 71 ? 77.296 -41.923 83.689 1.00 117.28 67 ASP E C 1
ATOM 6820 O O . ASP E 2 71 ? 77.911 -42.832 84.248 1.00 114.33 67 ASP E O 1
ATOM 6825 N N . GLY E 2 72 ? 76.422 -41.148 84.322 1.00 118.60 68 GLY E N 1
ATOM 6826 C CA . GLY E 2 72 ? 76.144 -41.313 85.736 1.00 120.95 68 GLY E CA 1
ATOM 6827 C C . GLY E 2 72 ? 76.059 -39.990 86.470 1.00 121.62 68 GLY E C 1
ATOM 6828 O O . GLY E 2 72 ? 75.406 -39.887 87.509 1.00 124.05 68 GLY E O 1
ATOM 6829 N N . THR E 2 73 ? 76.721 -38.972 85.929 1.00 117.94 69 THR E N 1
ATOM 6830 C CA . THR E 2 73 ? 76.701 -37.643 86.529 1.00 118.98 69 THR E CA 1
ATOM 6831 C C . THR E 2 73 ? 75.394 -36.928 86.197 1.00 116.35 69 THR E C 1
ATOM 6832 O O . THR E 2 73 ? 74.427 -37.557 85.765 1.00 112.23 69 THR E O 1
ATOM 6836 N N . TRP E 2 74 ? 75.365 -35.615 86.402 1.00 113.74 70 TRP E N 1
ATOM 6837 C CA . TRP E 2 74 ? 74.158 -34.834 86.162 1.00 103.78 70 TRP E CA 1
ATOM 6838 C C . TRP E 2 74 ? 74.454 -33.539 85.414 1.00 89.41 70 TRP E C 1
ATOM 6839 O O . TRP E 2 74 ? 75.538 -32.971 85.541 1.00 93.19 70 TRP E O 1
ATOM 6850 N N . THR E 2 75 ? 73.481 -33.080 84.633 1.00 73.53 71 THR E N 1
ATOM 6851 C CA . THR E 2 75 ? 73.632 -31.855 83.857 1.00 76.44 71 THR E CA 1
ATOM 6852 C C . THR E 2 75 ? 72.337 -31.049 83.836 1.00 71.61 71 THR E C 1
ATOM 6853 O O . THR E 2 75 ? 71.260 -31.594 83.596 1.00 77.59 71 THR E O 1
ATOM 6857 N N . ASN E 2 76 ? 72.450 -29.750 84.088 1.00 63.84 72 ASN E N 1
ATOM 6858 C CA . ASN E 2 76 ? 71.298 -28.859 84.039 1.00 65.19 72 ASN E CA 1
ATOM 6859 C C . ASN E 2 76 ? 71.337 -27.992 82.785 1.00 63.54 72 ASN E C 1
ATOM 6860 O O . ASN E 2 76 ? 72.407 -27.572 82.345 1.00 61.12 72 ASN E O 1
ATOM 6865 N N . LEU E 2 77 ? 70.169 -27.729 82.207 1.00 57.20 73 LEU E N 1
ATOM 6866 C CA . LEU E 2 77 ? 70.094 -26.971 80.964 1.00 55.07 73 LEU E CA 1
ATOM 6867 C C . LEU E 2 77 ? 69.172 -25.761 81.085 1.00 53.89 73 LEU E C 1
ATOM 6868 O O . LEU E 2 77 ? 68.275 -25.733 81.928 1.00 59.12 73 LEU E O 1
ATOM 6873 N N . ALA E 2 78 ? 69.403 -24.765 80.236 1.00 56.51 74 ALA E N 1
ATOM 6874 C CA . ALA E 2 78 ? 68.588 -23.556 80.216 1.00 58.32 74 ALA E CA 1
ATOM 6875 C C . ALA E 2 78 ? 68.842 -22.757 78.942 1.00 62.82 74 ALA E C 1
ATOM 6876 O O . ALA E 2 78 ? 69.986 -22.432 78.623 1.00 66.27 74 ALA E O 1
ATOM 6878 N N . HIS E 2 79 ? 67.773 -22.444 78.217 1.00 62.63 75 HIS E N 1
ATOM 6879 C CA . HIS E 2 79 ? 67.895 -21.701 76.968 1.00 67.19 75 HIS E CA 1
ATOM 6880 C C . HIS E 2 79 ? 67.432 -20.258 77.135 1.00 74.04 75 HIS E C 1
ATOM 6881 O O . HIS E 2 79 ? 66.617 -19.953 78.006 1.00 76.52 75 HIS E O 1
ATOM 6888 N N . LEU E 2 80 ? 67.960 -19.374 76.294 1.00 75.88 76 LEU E N 1
ATOM 6889 C CA . LEU E 2 80 ? 67.601 -17.962 76.336 1.00 73.18 76 LEU E CA 1
ATOM 6890 C C . LEU E 2 80 ? 67.226 -17.451 74.949 1.00 69.88 76 LEU E C 1
ATOM 6891 O O . LEU E 2 80 ? 67.970 -17.637 73.986 1.00 57.95 76 LEU E O 1
ATOM 6896 N N . SER E 2 81 ? 66.066 -16.809 74.853 1.00 77.57 77 SER E N 1
ATOM 6897 C CA . SER E 2 81 ? 65.599 -16.259 73.586 1.00 77.02 77 SER E CA 1
ATOM 6898 C C . SER E 2 81 ? 65.734 -14.740 73.577 1.00 75.36 77 SER E C 1
ATOM 6899 O O . SER E 2 81 ? 65.444 -14.075 74.572 1.00 72.70 77 SER E O 1
ATOM 6902 N N . LEU E 2 82 ? 66.173 -14.197 72.447 1.00 78.63 78 LEU E N 1
ATOM 6903 C CA . LEU E 2 82 ? 66.426 -12.766 72.325 1.00 84.86 78 LEU E CA 1
ATOM 6904 C C . LEU E 2 82 ? 66.178 -12.282 70.901 1.00 75.17 78 LEU E C 1
ATOM 6905 O O . LEU E 2 82 ? 66.581 -12.936 69.942 1.00 73.92 78 LEU E O 1
ATOM 6910 N N . PRO E 2 83 ? 65.502 -11.132 70.760 1.00 63.27 79 PRO E N 1
ATOM 6911 C CA . PRO E 2 83 ? 65.311 -10.515 69.444 1.00 68.46 79 PRO E CA 1
ATOM 6912 C C . PRO E 2 83 ? 66.647 -10.331 68.728 1.00 80.39 79 PRO E C 1
ATOM 6913 O O . PRO E 2 83 ? 67.618 -9.891 69.344 1.00 86.02 79 PRO E O 1
ATOM 6917 N N . SER E 2 84 ? 66.690 -10.666 67.443 1.00 86.92 80 SER E N 1
ATOM 6918 C CA . SER E 2 84 ? 67.932 -10.615 66.678 1.00 92.36 80 SER E CA 1
ATOM 6919 C C . SER E 2 84 ? 68.370 -9.186 66.365 1.00 103.38 80 SER E C 1
ATOM 6920 O O . SER E 2 84 ? 69.398 -8.971 65.724 1.00 110.35 80 SER E O 1
ATOM 6923 N N . GLU E 2 85 ? 67.588 -8.213 66.821 1.00 107.67 81 GLU E N 1
ATOM 6924 C CA . GLU E 2 85 ? 67.909 -6.809 66.588 1.00 108.05 81 GLU E CA 1
ATOM 6925 C C . GLU E 2 85 ? 68.389 -6.116 67.861 1.00 99.49 81 GLU E C 1
ATOM 6926 O O . GLU E 2 85 ? 68.827 -4.966 67.824 1.00 106.57 81 GLU E O 1
ATOM 6932 N N . GLU E 2 86 ? 68.307 -6.822 68.984 1.00 79.91 82 GLU E N 1
ATOM 6933 C CA . GLU E 2 86 ? 68.734 -6.273 70.267 1.00 66.47 82 GLU E CA 1
ATOM 6934 C C . GLU E 2 86 ? 70.052 -6.894 70.718 1.00 71.16 82 GLU E C 1
ATOM 6935 O O . GLU E 2 86 ? 70.412 -6.823 71.892 1.00 64.02 82 GLU E O 1
ATOM 6941 N N . LEU E 2 87 ? 70.768 -7.499 69.777 1.00 88.93 83 LEU E N 1
ATOM 6942 C CA . LEU E 2 87 ? 72.011 -8.200 70.087 1.00 96.75 83 LEU E CA 1
ATOM 6943 C C . LEU E 2 87 ? 73.135 -7.273 70.552 1.00 95.53 83 LEU E C 1
ATOM 6944 O O . LEU E 2 87 ? 73.885 -7.609 71.469 1.00 96.13 83 LEU E O 1
ATOM 6949 N N . ALA E 2 88 ? 73.245 -6.108 69.923 1.00 95.31 84 ALA E N 1
ATOM 6950 C CA . ALA E 2 88 ? 74.316 -5.169 70.236 1.00 93.58 84 ALA E CA 1
ATOM 6951 C C . ALA E 2 88 ? 74.068 -4.449 71.557 1.00 98.21 84 ALA E C 1
ATOM 6952 O O . ALA E 2 88 ? 74.992 -3.905 72.161 1.00 107.65 84 ALA E O 1
ATOM 6954 N N . SER E 2 89 ? 72.816 -4.450 72.000 1.00 90.19 85 SER E N 1
ATOM 6955 C CA . SER E 2 89 ? 72.441 -3.773 73.236 1.00 81.06 85 SER E CA 1
ATOM 6956 C C . SER E 2 89 ? 72.786 -4.611 74.464 1.00 86.15 85 SER E C 1
ATOM 6957 O O . SER E 2 89 ? 72.690 -4.135 75.595 1.00 92.71 85 SER E O 1
ATOM 6960 N N . TRP E 2 90 ? 73.189 -5.857 74.235 1.00 87.84 86 TRP E N 1
ATOM 6961 C CA . TRP E 2 90 ? 73.510 -6.765 75.331 1.00 91.52 86 TRP E CA 1
ATOM 6962 C C . TRP E 2 90 ? 74.788 -7.555 75.060 1.00 90.12 86 TRP E C 1
ATOM 6963 O O . TRP E 2 90 ? 74.875 -8.739 75.383 1.00 85.69 86 TRP E O 1
ATOM 6974 N N . GLU E 2 91 ? 75.778 -6.894 74.468 1.00 96.50 87 GLU E N 1
ATOM 6975 C CA . GLU E 2 91 ? 77.055 -7.534 74.174 1.00 101.93 87 GLU E CA 1
ATOM 6976 C C . GLU E 2 91 ? 78.105 -7.174 75.219 1.00 112.19 87 GLU E C 1
ATOM 6977 O O . GLU E 2 91 ? 78.271 -6.003 75.559 1.00 121.53 87 GLU E O 1
ATOM 6983 N N . PRO E 2 92 ? 78.821 -8.185 75.732 1.00 106.05 88 PRO E N 1
ATOM 6984 C CA . PRO E 2 92 ? 78.607 -9.596 75.394 1.00 99.86 88 PRO E CA 1
ATOM 6985 C C . PRO E 2 92 ? 77.573 -10.245 76.310 1.00 96.96 88 PRO E C 1
ATOM 6986 O O . PRO E 2 92 ? 76.940 -9.556 77.110 1.00 94.44 88 PRO E O 1
ATOM 6990 N N . LEU E 2 93 ? 77.413 -11.560 76.193 1.00 92.79 89 LEU E N 1
ATOM 6991 C CA . LEU E 2 93 ? 76.464 -12.294 77.022 1.00 82.66 89 LEU E CA 1
ATOM 6992 C C . LEU E 2 93 ? 77.187 -13.295 77.918 1.00 71.82 89 LEU E C 1
ATOM 6993 O O . LEU E 2 93 ? 78.089 -14.003 77.471 1.00 64.12 89 LEU E O 1
ATOM 6998 N N . VAL E 2 94 ? 76.784 -13.353 79.184 1.00 73.66 90 VAL E N 1
ATOM 6999 C CA . VAL E 2 94 ? 77.446 -14.214 80.158 1.00 80.52 90 VAL E CA 1
ATOM 7000 C C . VAL E 2 94 ? 76.478 -15.205 80.799 1.00 85.10 90 VAL E C 1
ATOM 7001 O O . VAL E 2 94 ? 75.302 -14.900 80.998 1.00 80.47 90 VAL E O 1
ATOM 7005 N N . CYS E 2 95 ? 76.982 -16.392 81.120 1.00 93.01 91 CYS E N 1
ATOM 7006 C CA . CYS E 2 95 ? 76.184 -17.418 81.782 1.00 94.53 91 CYS E CA 1
ATOM 7007 C C . CYS E 2 95 ? 76.743 -17.729 83.166 1.00 83.70 91 CYS E C 1
ATOM 7008 O O . CYS E 2 95 ? 77.957 -17.811 83.350 1.00 90.03 91 CYS E O 1
ATOM 7011 N N . HIS E 2 96 ? 75.851 -17.904 84.136 1.00 68.38 92 HIS E N 1
ATOM 7012 C CA . HIS E 2 96 ? 76.260 -18.186 85.507 1.00 70.27 92 HIS E CA 1
ATOM 7013 C C . HIS E 2 96 ? 75.602 -19.457 86.033 1.00 67.89 92 HIS E C 1
ATOM 7014 O O . HIS E 2 96 ? 74.509 -19.826 85.604 1.00 63.81 92 HIS E O 1
ATOM 7021 N N . THR E 2 97 ? 76.275 -20.119 86.968 1.00 69.85 93 THR E N 1
ATOM 7022 C CA . THR E 2 97 ? 75.764 -21.352 87.555 1.00 71.20 93 THR E CA 1
ATOM 7023 C C . THR E 2 97 ? 76.206 -21.479 89.009 1.00 66.95 93 THR E C 1
ATOM 7024 O O . THR E 2 97 ? 76.798 -20.557 89.568 1.00 78.65 93 THR E O 1
ATOM 7028 N N . GLY E 2 98 ? 75.916 -22.625 89.618 1.00 57.56 94 GLY E N 1
ATOM 7029 C CA . GLY E 2 98 ? 76.301 -22.873 90.994 1.00 74.27 94 GLY E CA 1
ATOM 7030 C C . GLY E 2 98 ? 75.159 -22.648 91.966 1.00 96.64 94 GLY E C 1
ATOM 7031 O O . GLY E 2 98 ? 74.007 -22.528 91.552 1.00 104.03 94 GLY E O 1
ATOM 7032 N N . PRO E 2 99 ? 75.473 -22.587 93.269 1.00 107.49 95 PRO E N 1
ATOM 7033 C CA . PRO E 2 99 ? 76.832 -22.732 93.803 1.00 111.76 95 PRO E CA 1
ATOM 7034 C C . PRO E 2 99 ? 77.367 -24.151 93.637 1.00 115.20 95 PRO E C 1
ATOM 7035 O O . PRO E 2 99 ? 78.532 -24.332 93.283 1.00 106.92 95 PRO E O 1
ATOM 7039 N N . GLY E 2 100 ? 76.518 -25.142 93.889 1.00 125.22 96 GLY E N 1
ATOM 7040 C CA . GLY E 2 100 ? 76.920 -26.533 93.786 1.00 136.11 96 GLY E CA 1
ATOM 7041 C C . GLY E 2 100 ? 77.923 -26.913 94.857 1.00 149.20 96 GLY E C 1
ATOM 7042 O O . GLY E 2 100 ? 78.869 -27.657 94.598 1.00 152.53 96 GLY E O 1
ATOM 7043 N N . ALA E 2 101 ? 77.714 -26.392 96.063 1.00 154.75 97 ALA E N 1
ATOM 7044 C CA . ALA E 2 101 ? 78.596 -26.662 97.195 1.00 156.18 97 ALA E CA 1
ATOM 7045 C C . ALA E 2 101 ? 80.006 -26.125 96.965 1.00 158.12 97 ALA E C 1
ATOM 7046 O O . ALA E 2 101 ? 80.903 -26.342 97.781 1.00 159.95 97 ALA E O 1
ATOM 7048 N N . GLU E 2 102 ? 80.195 -25.421 95.854 1.00 157.76 98 GLU E N 1
ATOM 7049 C CA . GLU E 2 102 ? 81.493 -24.845 95.523 1.00 153.25 98 GLU E CA 1
ATOM 7050 C C . GLU E 2 102 ? 81.764 -23.613 96.380 1.00 150.07 98 GLU E C 1
ATOM 7051 O O . GLU E 2 102 ? 82.896 -23.138 96.465 1.00 152.49 98 GLU E O 1
ATOM 7057 N N . GLY E 2 103 ? 80.714 -23.102 97.016 1.00 142.35 99 GLY E N 1
ATOM 7058 C CA . GLY E 2 103 ? 80.829 -21.929 97.863 1.00 134.55 99 GLY E CA 1
ATOM 7059 C C . GLY E 2 103 ? 80.475 -20.651 97.129 1.00 127.07 99 GLY E C 1
ATOM 7060 O O . GLY E 2 103 ? 80.061 -19.666 97.740 1.00 123.57 99 GLY E O 1
ATOM 7061 N N . HIS E 2 104 ? 80.636 -20.671 95.810 1.00 122.51 100 HIS E N 1
ATOM 7062 C CA . HIS E 2 104 ? 80.345 -19.508 94.981 1.00 108.43 100 HIS E CA 1
ATOM 7063 C C . HIS E 2 104 ? 79.774 -19.928 93.631 1.00 98.81 100 HIS E C 1
ATOM 7064 O O . HIS E 2 104 ? 79.546 -21.112 93.385 1.00 103.78 100 HIS E O 1
ATOM 7071 N N . SER E 2 105 ? 79.549 -18.952 92.759 1.00 78.46 101 SER E N 1
ATOM 7072 C CA . SER E 2 105 ? 78.993 -19.221 91.439 1.00 62.03 101 SER E CA 1
ATOM 7073 C C . SER E 2 105 ? 80.086 -19.283 90.378 1.00 71.93 101 SER E C 1
ATOM 7074 O O . SER E 2 105 ? 81.094 -18.582 90.471 1.00 75.86 101 SER E O 1
ATOM 7077 N N . ARG E 2 106 ? 79.880 -20.127 89.373 1.00 86.67 102 ARG E N 1
ATOM 7078 C CA . ARG E 2 106 ? 80.814 -20.234 88.259 1.00 86.65 102 ARG E CA 1
ATOM 7079 C C . ARG E 2 106 ? 80.273 -19.484 87.046 1.00 89.38 102 ARG E C 1
ATOM 7080 O O . ARG E 2 106 ? 79.067 -19.470 86.804 1.00 90.48 102 ARG E O 1
ATOM 7082 N N . SER E 2 107 ? 81.169 -18.862 86.288 1.00 88.27 103 SER E N 1
ATOM 7083 C CA . SER E 2 107 ? 80.765 -18.064 85.137 1.00 80.86 103 SER E CA 1
ATOM 7084 C C . SER E 2 107 ? 81.512 -18.468 83.869 1.00 74.02 103 SER E C 1
ATOM 7085 O O . SER E 2 107 ? 82.630 -18.980 83.931 1.00 66.63 103 SER E O 1
ATOM 7088 N N . THR E 2 108 ? 80.883 -18.235 82.722 1.00 70.59 104 THR E N 1
ATOM 7089 C CA . THR E 2 108 ? 81.500 -18.529 81.435 1.00 75.44 104 THR E CA 1
ATOM 7090 C C . THR E 2 108 ? 82.076 -17.260 80.819 1.00 87.37 104 THR E C 1
ATOM 7091 O O . THR E 2 108 ? 81.899 -16.165 81.354 1.00 91.89 104 THR E O 1
ATOM 7095 N N . GLN E 2 109 ? 82.766 -17.413 79.694 1.00 92.34 105 GLN E N 1
ATOM 7096 C CA . GLN E 2 109 ? 83.335 -16.270 78.994 1.00 97.07 105 GLN E CA 1
ATOM 7097 C C . GLN E 2 109 ? 82.275 -15.566 78.155 1.00 96.51 105 GLN E C 1
ATOM 7098 O O . GLN E 2 109 ? 81.563 -16.206 77.380 1.00 100.04 105 GLN E O 1
ATOM 7104 N N . PRO E 2 110 ? 82.165 -14.240 78.316 1.00 94.89 106 PRO E N 1
ATOM 7105 C CA . PRO E 2 110 ? 81.183 -13.414 77.606 1.00 97.82 106 PRO E CA 1
ATOM 7106 C C . PRO E 2 110 ? 81.288 -13.567 76.091 1.00 106.51 106 PRO E C 1
ATOM 7107 O O . PRO E 2 110 ? 82.354 -13.335 75.521 1.00 106.39 106 PRO E O 1
ATOM 7111 N N . MET E 2 111 ? 80.188 -13.952 75.452 1.00 110.82 107 MET E N 1
ATOM 7112 C CA . MET E 2 111 ? 80.162 -14.118 74.003 1.00 112.87 107 MET E CA 1
ATOM 7113 C C . MET E 2 111 ? 79.788 -12.825 73.289 1.00 104.96 107 MET E C 1
ATOM 7114 O O . MET E 2 111 ? 78.747 -12.229 73.567 1.00 104.71 107 MET E O 1
ATOM 7119 N N . HIS E 2 112 ? 80.641 -12.400 72.363 1.00 98.92 108 HIS E N 1
ATOM 7120 C CA . HIS E 2 112 ? 80.379 -11.205 71.572 1.00 96.19 108 HIS E CA 1
ATOM 7121 C C . HIS E 2 112 ? 79.485 -11.529 70.381 1.00 103.94 108 HIS E C 1
ATOM 7122 O O . HIS E 2 112 ? 79.385 -12.683 69.964 1.00 102.35 108 HIS E O 1
ATOM 7129 N N . LEU E 2 113 ? 78.836 -10.505 69.837 1.00 110.22 109 LEU E N 1
ATOM 7130 C CA . LEU E 2 113 ? 77.922 -10.686 68.716 1.00 110.28 109 LEU E CA 1
ATOM 7131 C C . LEU E 2 113 ? 78.241 -9.710 67.587 1.00 113.17 109 LEU E C 1
ATOM 7132 O O . LEU E 2 113 ? 78.640 -8.572 67.835 1.00 109.20 109 LEU E O 1
ATOM 7137 N N . SER E 2 114 ? 78.066 -10.160 66.347 1.00 115.26 110 SER E N 1
ATOM 7138 C CA . SER E 2 114 ? 77.594 -11.513 66.074 1.00 110.19 110 SER E CA 1
ATOM 7139 C C . SER E 2 114 ? 78.641 -12.323 65.318 1.00 104.35 110 SER E C 1
ATOM 7140 O O . SER E 2 114 ? 79.411 -11.778 64.527 1.00 95.10 110 SER E O 1
ATOM 7142 N N . THR F 2 12 ? 68.496 -55.291 86.818 1.00 136.47 8 THR F N 1
ATOM 7143 C CA . THR F 2 12 ? 67.145 -55.832 86.899 1.00 132.29 8 THR F CA 1
ATOM 7144 C C . THR F 2 12 ? 66.465 -55.430 88.204 1.00 127.07 8 THR F C 1
ATOM 7145 O O . THR F 2 12 ? 67.012 -55.645 89.286 1.00 126.50 8 THR F O 1
ATOM 7149 N N . PRO F 2 13 ? 65.264 -54.842 88.100 1.00 118.47 9 PRO F N 1
ATOM 7150 C CA . PRO F 2 13 ? 64.481 -54.397 89.258 1.00 106.11 9 PRO F CA 1
ATOM 7151 C C . PRO F 2 13 ? 64.189 -55.542 90.222 1.00 92.73 9 PRO F C 1
ATOM 7152 O O . PRO F 2 13 ? 63.846 -56.640 89.787 1.00 97.31 9 PRO F O 1
ATOM 7156 N N . PHE F 2 14 ? 64.326 -55.281 91.519 1.00 79.36 10 PHE F N 1
ATOM 7157 C CA . PHE F 2 14 ? 64.067 -56.295 92.535 1.00 78.84 10 PHE F CA 1
ATOM 7158 C C . PHE F 2 14 ? 63.028 -55.828 93.550 1.00 79.80 10 PHE F C 1
ATOM 7159 O O . PHE F 2 14 ? 63.315 -54.978 94.393 1.00 87.45 10 PHE F O 1
ATOM 7167 N N . PRO F 2 15 ? 61.815 -56.390 93.470 1.00 78.85 11 PRO F N 1
ATOM 7168 C CA . PRO F 2 15 ? 60.705 -56.051 94.366 1.00 76.42 11 PRO F CA 1
ATOM 7169 C C . PRO F 2 15 ? 60.897 -56.663 95.750 1.00 79.36 11 PRO F C 1
ATOM 7170 O O . PRO F 2 15 ? 61.349 -57.803 95.856 1.00 81.70 11 PRO F O 1
ATOM 7174 N N . SER F 2 16 ? 60.554 -55.916 96.795 1.00 82.97 12 SER F N 1
ATOM 7175 C CA . SER F 2 16 ? 60.687 -56.410 98.163 1.00 84.96 12 SER F CA 1
ATOM 7176 C C . SER F 2 16 ? 59.675 -55.759 99.104 1.00 79.34 12 SER F C 1
ATOM 7177 O O . SER F 2 16 ? 59.620 -54.534 99.220 1.00 76.00 12 SER F O 1
ATOM 7180 N N . LEU F 2 17 ? 58.879 -56.587 99.774 1.00 75.49 13 LEU F N 1
ATOM 7181 C CA . LEU F 2 17 ? 57.886 -56.097 100.725 1.00 72.96 13 LEU F CA 1
ATOM 7182 C C . LEU F 2 17 ? 58.444 -56.048 102.143 1.00 81.81 13 LEU F C 1
ATOM 7183 O O . LEU F 2 17 ? 58.855 -57.068 102.695 1.00 93.18 13 LEU F O 1
ATOM 7188 N N . ALA F 2 18 ? 58.454 -54.854 102.728 1.00 75.42 14 ALA F N 1
ATOM 7189 C CA . ALA F 2 18 ? 58.944 -54.670 104.088 1.00 79.22 14 ALA F CA 1
ATOM 7190 C C . ALA F 2 18 ? 57.851 -54.989 105.105 1.00 91.28 14 ALA F C 1
ATOM 7191 O O . ALA F 2 18 ? 56.664 -54.862 104.804 1.00 99.90 14 ALA F O 1
ATOM 7193 N N . PRO F 2 19 ? 58.253 -55.410 106.315 1.00 83.91 15 PRO F N 1
ATOM 7194 C CA . PRO F 2 19 ? 57.318 -55.744 107.393 1.00 81.89 15 PRO F CA 1
ATOM 7195 C C . PRO F 2 19 ? 56.279 -54.650 107.619 1.00 89.64 15 PRO F C 1
ATOM 7196 O O . PRO F 2 19 ? 56.637 -53.476 107.710 1.00 96.10 15 PRO F O 1
ATOM 7200 N N . PRO F 2 20 ? 54.998 -55.037 107.706 1.00 80.80 16 PRO F N 1
ATOM 7201 C CA . PRO F 2 20 ? 53.876 -54.116 107.918 1.00 67.93 16 PRO F CA 1
ATOM 7202 C C . PRO F 2 20 ? 53.991 -53.357 109.236 1.00 75.08 16 PRO F C 1
ATOM 7203 O O . PRO F 2 20 ? 54.607 -53.849 110.180 1.00 78.73 16 PRO F O 1
ATOM 7207 N N . ILE F 2 21 ? 53.396 -52.170 109.290 1.00 74.48 17 ILE F N 1
ATOM 7208 C CA . ILE F 2 21 ? 53.400 -51.363 110.504 1.00 64.81 17 ILE F CA 1
ATOM 7209 C C . ILE F 2 21 ? 51.971 -51.019 110.912 1.00 57.16 17 ILE F C 1
ATOM 7210 O O . ILE F 2 21 ? 51.060 -51.034 110.084 1.00 62.56 17 ILE F O 1
ATOM 7215 N N . MET F 2 22 ? 51.780 -50.712 112.190 1.00 55.06 18 MET F N 1
ATOM 7216 C CA . MET F 2 22 ? 50.460 -50.357 112.701 1.00 53.23 18 MET F CA 1
ATOM 7217 C C . MET F 2 22 ? 50.401 -48.893 113.125 1.00 55.69 18 MET F C 1
ATOM 7218 O O . MET F 2 22 ? 51.234 -48.427 113.902 1.00 63.73 18 MET F O 1
ATOM 7223 N N . LEU F 2 23 ? 49.410 -48.175 112.608 1.00 55.84 19 LEU F N 1
ATOM 7224 C CA . LEU F 2 23 ? 49.243 -46.761 112.920 1.00 66.10 19 LEU F CA 1
ATOM 7225 C C . LEU F 2 23 ? 47.847 -46.474 113.460 1.00 72.24 19 LEU F C 1
ATOM 7226 O O . LEU F 2 23 ? 46.969 -47.337 113.436 1.00 69.95 19 LEU F O 1
ATOM 7231 N N . LEU F 2 24 ? 47.650 -45.254 113.949 1.00 73.69 20 LEU F N 1
ATOM 7232 C CA . LEU F 2 24 ? 46.356 -44.835 114.472 1.00 71.49 20 LEU F CA 1
ATOM 7233 C C . LEU F 2 24 ? 45.866 -43.591 113.742 1.00 85.92 20 LEU F C 1
ATOM 7234 O O . LEU F 2 24 ? 46.506 -42.541 113.791 1.00 101.76 20 LEU F O 1
ATOM 7239 N N . VAL F 2 25 ? 44.731 -43.714 113.064 1.00 88.16 21 VAL F N 1
ATOM 7240 C CA . VAL F 2 25 ? 44.169 -42.600 112.311 1.00 102.49 21 VAL F CA 1
ATOM 7241 C C . VAL F 2 25 ? 43.110 -41.866 113.129 1.00 111.21 21 VAL F C 1
ATOM 7242 O O . VAL F 2 25 ? 43.426 -40.962 113.902 1.00 114.16 21 VAL F O 1
ATOM 7246 N N . ASP F 2 26 ? 41.854 -42.261 112.954 1.00 113.65 22 ASP F N 1
ATOM 7247 C CA . ASP F 2 26 ? 40.748 -41.649 113.681 1.00 119.38 22 ASP F CA 1
ATOM 7248 C C . ASP F 2 26 ? 40.056 -42.666 114.581 1.00 123.17 22 ASP F C 1
ATOM 7249 O O . ASP F 2 26 ? 38.919 -43.063 114.326 1.00 129.57 22 ASP F O 1
ATOM 7254 N N . GLY F 2 27 ? 40.751 -43.084 115.634 1.00 113.01 23 GLY F N 1
ATOM 7255 C CA . GLY F 2 27 ? 40.215 -44.059 116.564 1.00 100.50 23 GLY F CA 1
ATOM 7256 C C . GLY F 2 27 ? 40.221 -45.463 115.990 1.00 92.46 23 GLY F C 1
ATOM 7257 O O . GLY F 2 27 ? 39.693 -46.394 116.597 1.00 95.98 23 GLY F O 1
ATOM 7258 N N . LYS F 2 28 ? 40.824 -45.612 114.815 1.00 87.81 24 LYS F N 1
ATOM 7259 C CA . LYS F 2 28 ? 40.887 -46.906 114.145 1.00 85.86 24 LYS F CA 1
ATOM 7260 C C . LYS F 2 28 ? 42.329 -47.308 113.860 1.00 85.85 24 LYS F C 1
ATOM 7261 O O . LYS F 2 28 ? 43.150 -46.477 113.472 1.00 80.02 24 LYS F O 1
ATOM 7267 N N . GLN F 2 29 ? 42.634 -48.586 114.055 1.00 87.62 25 GLN F N 1
ATOM 7268 C CA . GLN F 2 29 ? 43.961 -49.105 113.750 1.00 82.13 25 GLN F CA 1
ATOM 7269 C C . GLN F 2 29 ? 44.131 -49.244 112.244 1.00 69.56 25 GLN F C 1
ATOM 7270 O O . GLN F 2 29 ? 43.270 -49.801 111.563 1.00 56.32 25 GLN F O 1
ATOM 7276 N N . GLN F 2 30 ? 45.244 -48.737 111.726 1.00 69.52 26 GLN F N 1
ATOM 7277 C CA . GLN F 2 30 ? 45.495 -48.776 110.291 1.00 76.07 26 GLN F CA 1
ATOM 7278 C C . GLN F 2 30 ? 46.694 -49.653 109.945 1.00 67.17 26 GLN F C 1
ATOM 7279 O O . GLN F 2 30 ? 47.777 -49.494 110.507 1.00 65.44 26 GLN F O 1
ATOM 7285 N N . MET F 2 31 ? 46.487 -50.581 109.016 1.00 64.10 27 MET F N 1
ATOM 7286 C CA . MET F 2 31 ? 47.558 -51.444 108.532 1.00 72.61 27 MET F CA 1
ATOM 7287 C C . MET F 2 31 ? 48.263 -50.805 107.340 1.00 78.17 27 MET F C 1
ATOM 7288 O O . MET F 2 31 ? 47.656 -50.584 106.292 1.00 80.01 27 MET F O 1
ATOM 7293 N N . VAL F 2 32 ? 49.546 -50.504 107.509 1.00 75.23 28 VAL F N 1
ATOM 7294 C CA . VAL F 2 32 ? 50.321 -49.854 106.459 1.00 71.51 28 VAL F CA 1
ATOM 7295 C C . VAL F 2 32 ? 51.523 -50.696 106.040 1.00 72.72 28 VAL F C 1
ATOM 7296 O O . VAL F 2 32 ? 52.290 -51.164 106.880 1.00 61.28 28 VAL F O 1
ATOM 7300 N N . VAL F 2 33 ? 51.677 -50.883 104.733 1.00 80.53 29 VAL F N 1
ATOM 7301 C CA . VAL F 2 33 ? 52.783 -51.661 104.189 1.00 87.54 29 VAL F CA 1
ATOM 7302 C C . VAL F 2 33 ? 53.537 -50.842 103.146 1.00 81.01 29 VAL F C 1
ATOM 7303 O O . VAL F 2 33 ? 53.054 -49.804 102.696 1.00 66.04 29 VAL F O 1
ATOM 7307 N N . VAL F 2 34 ? 54.721 -51.310 102.764 1.00 88.66 30 VAL F N 1
ATOM 7308 C CA . VAL F 2 34 ? 55.536 -50.607 101.780 1.00 91.53 30 VAL F CA 1
ATOM 7309 C C . VAL F 2 34 ? 56.323 -51.575 100.899 1.00 99.53 30 VAL F C 1
ATOM 7310 O O . VAL F 2 34 ? 56.819 -52.599 101.372 1.00 109.11 30 VAL F O 1
ATOM 7314 N N . CYS F 2 35 ? 56.427 -51.245 99.616 1.00 98.66 31 CYS F N 1
ATOM 7315 C CA . CYS F 2 35 ? 57.183 -52.056 98.667 1.00 100.29 31 CYS F CA 1
ATOM 7316 C C . CYS F 2 35 ? 58.320 -51.240 98.059 1.00 99.93 31 CYS F C 1
ATOM 7317 O O . CYS F 2 35 ? 58.117 -50.107 97.620 1.00 108.74 31 CYS F O 1
ATOM 7320 N N . LEU F 2 36 ? 59.515 -51.819 98.037 1.00 88.30 32 LEU F N 1
ATOM 7321 C CA . LEU F 2 36 ? 60.692 -51.122 97.530 1.00 78.01 32 LEU F CA 1
ATOM 7322 C C . LEU F 2 36 ? 61.414 -51.928 96.455 1.00 73.79 32 LEU F C 1
ATOM 7323 O O . LEU F 2 36 ? 62.030 -52.953 96.743 1.00 81.75 32 LEU F O 1
ATOM 7328 N N . VAL F 2 37 ? 61.334 -51.457 95.215 1.00 63.21 33 VAL F N 1
ATOM 7329 C CA . VAL F 2 37 ? 62.032 -52.103 94.109 1.00 65.89 33 VAL F CA 1
ATOM 7330 C C . VAL F 2 37 ? 63.429 -51.512 93.934 1.00 63.61 33 VAL F C 1
ATOM 7331 O O . VAL F 2 37 ? 63.586 -50.307 93.737 1.00 63.72 33 VAL F O 1
ATOM 7335 N N . LEU F 2 38 ? 64.442 -52.370 94.012 1.00 56.28 34 LEU F N 1
ATOM 7336 C CA . LEU F 2 38 ? 65.830 -51.930 93.949 1.00 51.84 34 LEU F CA 1
ATOM 7337 C C . LEU F 2 38 ? 66.421 -52.124 92.556 1.00 53.20 34 LEU F C 1
ATOM 7338 O O . LEU F 2 38 ? 65.795 -52.728 91.685 1.00 54.12 34 LEU F O 1
ATOM 7343 N N . ASP F 2 39 ? 67.629 -51.605 92.359 1.00 61.27 35 ASP F N 1
ATOM 7344 C CA . ASP F 2 39 ? 68.348 -51.764 91.099 1.00 72.36 35 ASP F CA 1
ATOM 7345 C C . ASP F 2 39 ? 67.515 -51.283 89.915 1.00 74.85 35 ASP F C 1
ATOM 7346 O O . ASP F 2 39 ? 67.287 -52.027 88.960 1.00 77.42 35 ASP F O 1
ATOM 7351 N N . VAL F 2 40 ? 67.065 -50.035 89.983 1.00 80.72 36 VAL F N 1
ATOM 7352 C CA . VAL F 2 40 ? 66.231 -49.458 88.935 1.00 85.35 36 VAL F CA 1
ATOM 7353 C C . VAL F 2 40 ? 67.046 -48.510 88.055 1.00 93.97 36 VAL F C 1
ATOM 7354 O O . VAL F 2 40 ? 68.138 -48.085 88.432 1.00 94.00 36 VAL F O 1
ATOM 7358 N N . ALA F 2 41 ? 66.511 -48.190 86.881 1.00 100.49 37 ALA F N 1
ATOM 7359 C CA . ALA F 2 41 ? 67.173 -47.281 85.952 1.00 103.53 37 ALA F CA 1
ATOM 7360 C C . ALA F 2 41 ? 66.336 -46.023 85.736 1.00 109.31 37 ALA F C 1
ATOM 7361 O O . ALA F 2 41 ? 65.110 -46.064 85.849 1.00 104.23 37 ALA F O 1
ATOM 7363 N N . PRO F 2 42 ? 66.999 -44.898 85.424 1.00 116.72 38 PRO F N 1
ATOM 7364 C CA . PRO F 2 42 ? 66.318 -43.616 85.205 1.00 121.02 38 PRO F CA 1
ATOM 7365 C C . PRO F 2 42 ? 65.273 -43.700 84.097 1.00 128.91 38 PRO F C 1
ATOM 7366 O O . PRO F 2 42 ? 65.631 -43.842 82.927 1.00 132.12 38 PRO F O 1
ATOM 7370 N N . PRO F 2 43 ? 63.987 -43.612 84.466 1.00 133.04 39 PRO F N 1
ATOM 7371 C CA . PRO F 2 43 ? 62.862 -43.714 83.530 1.00 138.65 39 PRO F CA 1
ATOM 7372 C C . PRO F 2 43 ? 62.770 -42.509 82.596 1.00 147.69 39 PRO F C 1
ATOM 7373 O O . PRO F 2 43 ? 62.745 -41.374 83.071 1.00 146.30 39 PRO F O 1
ATOM 7377 N N . GLY F 2 44 ? 62.718 -42.753 81.289 1.00 155.93 40 GLY F N 1
ATOM 7378 C CA . GLY F 2 44 ? 62.793 -44.097 80.742 1.00 157.12 40 GLY F CA 1
ATOM 7379 C C . GLY F 2 44 ? 61.578 -44.956 81.038 1.00 151.35 40 GLY F C 1
ATOM 7380 O O . GLY F 2 44 ? 60.514 -44.448 81.393 1.00 150.52 40 GLY F O 1
ATOM 7381 N N . LEU F 2 45 ? 61.742 -46.266 80.889 1.00 141.94 41 LEU F N 1
ATOM 7382 C CA . LEU F 2 45 ? 60.682 -47.213 81.211 1.00 129.82 41 LEU F CA 1
ATOM 7383 C C . LEU F 2 45 ? 60.581 -47.396 82.719 1.00 121.95 41 LEU F C 1
ATOM 7384 O O . LEU F 2 45 ? 61.210 -48.290 83.290 1.00 113.55 41 LEU F O 1
ATOM 7389 N N . ASP F 2 46 ? 59.790 -46.543 83.359 1.00 123.58 42 ASP F N 1
ATOM 7390 C CA . ASP F 2 46 ? 59.624 -46.577 84.806 1.00 127.31 42 ASP F CA 1
ATOM 7391 C C . ASP F 2 46 ? 59.200 -47.964 85.280 1.00 121.85 42 ASP F C 1
ATOM 7392 O O . ASP F 2 46 ? 58.638 -48.747 84.515 1.00 122.87 42 ASP F O 1
ATOM 7397 N N . SER F 2 47 ? 59.484 -48.263 86.544 1.00 114.25 43 SER F N 1
ATOM 7398 C CA . SER F 2 47 ? 59.077 -49.524 87.148 1.00 107.77 43 SER F CA 1
ATOM 7399 C C . SER F 2 47 ? 57.987 -49.278 88.185 1.00 91.93 43 SER F C 1
ATOM 7400 O O . SER F 2 47 ? 58.267 -49.208 89.381 1.00 90.31 43 SER F O 1
ATOM 7403 N N . PRO F 2 48 ? 56.734 -49.145 87.723 1.00 77.81 44 PRO F N 1
ATOM 7404 C CA . PRO F 2 48 ? 55.587 -48.838 88.585 1.00 72.39 44 PRO F CA 1
ATOM 7405 C C . PRO F 2 48 ? 55.405 -49.874 89.687 1.00 74.35 44 PRO F C 1
ATOM 7406 O O . PRO F 2 48 ? 55.998 -50.951 89.628 1.00 81.65 44 PRO F O 1
ATOM 7410 N N . ILE F 2 49 ? 54.587 -49.545 90.681 1.00 66.59 45 ILE F N 1
ATOM 7411 C CA . ILE F 2 49 ? 54.324 -50.454 91.788 1.00 69.44 45 ILE F CA 1
ATOM 7412 C C . ILE F 2 49 ? 52.834 -50.516 92.103 1.00 75.09 45 ILE F C 1
ATOM 7413 O O . ILE F 2 49 ? 52.218 -49.506 92.445 1.00 80.04 45 ILE F O 1
ATOM 7418 N N . TRP F 2 50 ? 52.260 -51.709 91.981 1.00 77.29 46 TRP F N 1
ATOM 7419 C CA . TRP F 2 50 ? 50.847 -51.911 92.275 1.00 86.07 46 TRP F CA 1
ATOM 7420 C C . TRP F 2 50 ? 50.649 -53.148 93.147 1.00 78.41 46 TRP F C 1
ATOM 7421 O O . TRP F 2 50 ? 51.265 -54.189 92.914 1.00 76.49 46 TRP F O 1
ATOM 7432 N N . PHE F 2 51 ? 49.790 -53.023 94.152 1.00 72.89 47 PHE F N 1
ATOM 7433 C CA . PHE F 2 51 ? 49.576 -54.094 95.116 1.00 63.27 47 PHE F CA 1
ATOM 7434 C C . PHE F 2 51 ? 48.334 -54.917 94.798 1.00 74.76 47 PHE F C 1
ATOM 7435 O O . PHE F 2 51 ? 47.353 -54.398 94.267 1.00 70.24 47 PHE F O 1
ATOM 7443 N N . SER F 2 52 ? 48.389 -56.203 95.128 1.00 87.36 48 SER F N 1
ATOM 7444 C CA . SER F 2 52 ? 47.261 -57.105 94.930 1.00 91.71 48 SER F CA 1
ATOM 7445 C C . SER F 2 52 ? 46.863 -57.743 96.256 1.00 85.16 48 SER F C 1
ATOM 7446 O O . SER F 2 52 ? 47.692 -57.887 97.154 1.00 77.14 48 SER F O 1
ATOM 7449 N N . ALA F 2 53 ? 45.596 -58.127 96.372 1.00 91.32 49 ALA F N 1
ATOM 7450 C CA . ALA F 2 53 ? 45.082 -58.676 97.621 1.00 102.11 49 ALA F CA 1
ATOM 7451 C C . ALA F 2 53 ? 44.776 -60.167 97.525 1.00 114.66 49 ALA F C 1
ATOM 7452 O O . ALA F 2 53 ? 45.339 -60.875 96.691 1.00 118.21 49 ALA F O 1
ATOM 7454 N N . GLY F 2 54 ? 43.876 -60.631 98.386 1.00 121.38 50 GLY F N 1
ATOM 7455 C CA . GLY F 2 54 ? 43.490 -62.029 98.417 1.00 126.48 50 GLY F CA 1
ATOM 7456 C C . GLY F 2 54 ? 42.332 -62.333 97.488 1.00 130.32 50 GLY F C 1
ATOM 7457 O O . GLY F 2 54 ? 42.343 -63.340 96.781 1.00 129.70 50 GLY F O 1
ATOM 7458 N N . ASN F 2 55 ? 41.327 -61.461 97.490 1.00 132.06 51 ASN F N 1
ATOM 7459 C CA . ASN F 2 55 ? 40.182 -61.615 96.601 1.00 132.11 51 ASN F CA 1
ATOM 7460 C C . ASN F 2 55 ? 40.585 -61.538 95.133 1.00 137.05 51 ASN F C 1
ATOM 7461 O O . ASN F 2 55 ? 39.800 -61.870 94.245 1.00 141.22 51 ASN F O 1
ATOM 7466 N N . GLY F 2 56 ? 41.815 -61.097 94.886 1.00 131.69 52 GLY F N 1
ATOM 7467 C CA . GLY F 2 56 ? 42.320 -60.957 93.534 1.00 122.34 52 GLY F CA 1
ATOM 7468 C C . GLY F 2 56 ? 42.293 -59.516 93.065 1.00 118.55 52 GLY F C 1
ATOM 7469 O O . GLY F 2 56 ? 43.120 -59.102 92.255 1.00 116.95 52 GLY F O 1
ATOM 7470 N N . SER F 2 57 ? 41.337 -58.749 93.579 1.00 117.41 53 SER F N 1
ATOM 7471 C CA . SER F 2 57 ? 41.204 -57.344 93.216 1.00 110.36 53 SER F CA 1
ATOM 7472 C C . SER F 2 57 ? 42.458 -56.558 93.582 1.00 104.23 53 SER F C 1
ATOM 7473 O O . SER F 2 57 ? 43.167 -56.908 94.524 1.00 101.27 53 SER F O 1
ATOM 7476 N N . ALA F 2 58 ? 42.722 -55.495 92.832 1.00 102.97 54 ALA F N 1
ATOM 7477 C CA . ALA F 2 58 ? 43.885 -54.654 93.079 1.00 101.30 54 ALA F CA 1
ATOM 7478 C C . ALA F 2 58 ? 43.597 -53.625 94.169 1.00 103.80 54 ALA F C 1
ATOM 7479 O O . ALA F 2 58 ? 42.446 -53.418 94.555 1.00 100.75 54 ALA F O 1
ATOM 7481 N N . LEU F 2 59 ? 44.652 -52.982 94.660 1.00 108.09 55 LEU F N 1
ATOM 7482 C CA . LEU F 2 59 ? 44.516 -51.973 95.704 1.00 110.39 55 LEU F CA 1
ATOM 7483 C C . LEU F 2 59 ? 45.255 -50.694 95.323 1.00 113.88 55 LEU F C 1
ATOM 7484 O O . LEU F 2 59 ? 46.457 -50.718 95.062 1.00 117.74 55 LEU F O 1
ATOM 7489 N N . ASP F 2 60 ? 44.530 -49.580 95.287 1.00 114.21 56 ASP F N 1
ATOM 7490 C CA . ASP F 2 60 ? 45.128 -48.293 94.943 1.00 113.45 56 ASP F CA 1
ATOM 7491 C C . ASP F 2 60 ? 46.213 -47.914 95.945 1.00 109.75 56 ASP F C 1
ATOM 7492 O O . ASP F 2 60 ? 46.028 -48.051 97.154 1.00 108.38 56 ASP F O 1
ATOM 7497 N N . ALA F 2 61 ? 47.346 -47.440 95.436 1.00 107.94 57 ALA F N 1
ATOM 7498 C CA . ALA F 2 61 ? 48.470 -47.072 96.288 1.00 103.05 57 ALA F CA 1
ATOM 7499 C C . ALA F 2 61 ? 49.063 -45.726 95.888 1.00 100.40 57 ALA F C 1
ATOM 7500 O O . ALA F 2 61 ? 48.691 -45.148 94.867 1.00 105.41 57 ALA F O 1
ATOM 7502 N N . PHE F 2 62 ? 49.990 -45.233 96.704 1.00 87.86 58 PHE F N 1
ATOM 7503 C CA . PHE F 2 62 ? 50.646 -43.958 96.444 1.00 75.32 58 PHE F CA 1
ATOM 7504 C C . PHE F 2 62 ? 52.147 -44.151 96.252 1.00 62.67 58 PHE F C 1
ATOM 7505 O O . PHE F 2 62 ? 52.871 -44.444 97.203 1.00 42.03 58 PHE F O 1
ATOM 7513 N N . THR F 2 63 ? 52.608 -43.984 95.016 1.00 70.37 59 THR F N 1
ATOM 7514 C CA . THR F 2 63 ? 54.021 -44.154 94.697 1.00 78.89 59 THR F CA 1
ATOM 7515 C C . THR F 2 63 ? 54.808 -42.870 94.949 1.00 84.33 59 THR F C 1
ATOM 7516 O O . THR F 2 63 ? 54.290 -41.769 94.764 1.00 94.33 59 THR F O 1
ATOM 7520 N N . TYR F 2 64 ? 56.059 -43.021 95.371 1.00 76.53 60 TYR F N 1
ATOM 7521 C CA . TYR F 2 64 ? 56.917 -41.875 95.653 1.00 78.79 60 TYR F CA 1
ATOM 7522 C C . TYR F 2 64 ? 57.799 -41.520 94.459 1.00 78.42 60 TYR F C 1
ATOM 7523 O O . TYR F 2 64 ? 58.370 -40.431 94.400 1.00 77.40 60 TYR F O 1
ATOM 7532 N N . GLY F 2 65 ? 57.909 -42.445 93.510 1.00 79.88 61 GLY F N 1
ATOM 7533 C CA . GLY F 2 65 ? 58.698 -42.217 92.313 1.00 70.99 61 GLY F CA 1
ATOM 7534 C C . GLY F 2 65 ? 60.158 -42.590 92.482 1.00 76.30 61 GLY F C 1
ATOM 7535 O O . GLY F 2 65 ? 60.696 -42.526 93.588 1.00 77.30 61 GLY F O 1
ATOM 7536 N N . PRO F 2 66 ? 60.810 -42.984 91.378 1.00 78.36 62 PRO F N 1
ATOM 7537 C CA . PRO F 2 66 ? 62.226 -43.370 91.375 1.00 78.90 62 PRO F CA 1
ATOM 7538 C C . PRO F 2 66 ? 63.129 -42.222 91.808 1.00 77.16 62 PRO F C 1
ATOM 7539 O O . PRO F 2 66 ? 62.891 -41.074 91.431 1.00 81.14 62 PRO F O 1
ATOM 7543 N N . SER F 2 67 ? 64.157 -42.534 92.590 1.00 73.97 63 SER F N 1
ATOM 7544 C CA . SER F 2 67 ? 65.094 -41.522 93.064 1.00 75.24 63 SER F CA 1
ATOM 7545 C C . SER F 2 67 ? 66.531 -42.026 92.992 1.00 67.13 63 SER F C 1
ATOM 7546 O O . SER F 2 67 ? 66.780 -43.226 93.113 1.00 64.39 63 SER F O 1
ATOM 7549 N N . PRO F 2 68 ? 67.483 -41.104 92.787 1.00 67.79 64 PRO F N 1
ATOM 7550 C CA . PRO F 2 68 ? 68.907 -41.445 92.707 1.00 66.70 64 PRO F CA 1
ATOM 7551 C C . PRO F 2 68 ? 69.393 -42.132 93.977 1.00 75.35 64 PRO F C 1
ATOM 7552 O O . PRO F 2 68 ? 69.009 -41.736 95.077 1.00 78.56 64 PRO F O 1
ATOM 7556 N N . ALA F 2 69 ? 70.230 -43.152 93.820 1.00 82.70 65 ALA F N 1
ATOM 7557 C CA . ALA F 2 69 ? 70.781 -43.874 94.959 1.00 86.73 65 ALA F CA 1
ATOM 7558 C C . ALA F 2 69 ? 72.266 -43.574 95.122 1.00 95.85 65 ALA F C 1
ATOM 7559 O O . ALA F 2 69 ? 72.936 -43.175 94.170 1.00 98.03 65 ALA F O 1
ATOM 7561 N N . THR F 2 70 ? 72.774 -43.764 96.336 1.00 100.60 66 THR F N 1
ATOM 7562 C CA . THR F 2 70 ? 74.182 -43.525 96.626 1.00 102.20 66 THR F CA 1
ATOM 7563 C C . THR F 2 70 ? 75.068 -44.424 95.771 1.00 114.50 66 THR F C 1
ATOM 7564 O O . THR F 2 70 ? 76.172 -44.039 95.381 1.00 112.71 66 THR F O 1
ATOM 7568 N N . ASP F 2 71 ? 74.574 -45.622 95.480 1.00 126.07 67 ASP F N 1
ATOM 7569 C CA . ASP F 2 71 ? 75.309 -46.587 94.672 1.00 133.45 67 ASP F CA 1
ATOM 7570 C C . ASP F 2 71 ? 75.399 -46.119 93.226 1.00 127.07 67 ASP F C 1
ATOM 7571 O O . ASP F 2 71 ? 76.083 -46.731 92.405 1.00 131.04 67 ASP F O 1
ATOM 7576 N N . GLY F 2 72 ? 74.701 -45.030 92.920 1.00 114.77 68 GLY F N 1
ATOM 7577 C CA . GLY F 2 72 ? 74.599 -44.550 91.556 1.00 107.45 68 GLY F CA 1
ATOM 7578 C C . GLY F 2 72 ? 73.409 -45.192 90.873 1.00 105.88 68 GLY F C 1
ATOM 7579 O O . GLY F 2 72 ? 73.069 -44.856 89.738 1.00 111.50 68 GLY F O 1
ATOM 7580 N N . THR F 2 73 ? 72.772 -46.122 91.577 1.00 96.33 69 THR F N 1
ATOM 7581 C CA . THR F 2 73 ? 71.605 -46.824 91.059 1.00 86.62 69 THR F CA 1
ATOM 7582 C C . THR F 2 73 ? 70.330 -46.032 91.330 1.00 75.47 69 THR F C 1
ATOM 7583 O O . THR F 2 73 ? 70.384 -44.854 91.681 1.00 63.59 69 THR F O 1
ATOM 7587 N N . TRP F 2 74 ? 69.188 -46.688 91.164 1.00 73.71 70 TRP F N 1
ATOM 7588 C CA . TRP F 2 74 ? 67.896 -46.049 91.387 1.00 64.58 70 TRP F CA 1
ATOM 7589 C C . TRP F 2 74 ? 66.935 -46.990 92.104 1.00 60.62 70 TRP F C 1
ATOM 7590 O O . TRP F 2 74 ? 67.068 -48.210 92.018 1.00 61.61 70 TRP F O 1
ATOM 7601 N N . THR F 2 75 ? 65.969 -46.414 92.813 1.00 58.11 71 THR F N 1
ATOM 7602 C CA . THR F 2 75 ? 64.977 -47.199 93.537 1.00 67.07 71 THR F CA 1
ATOM 7603 C C . THR F 2 75 ? 63.617 -46.511 93.528 1.00 68.51 71 THR F C 1
ATOM 7604 O O . THR F 2 75 ? 63.526 -45.293 93.690 1.00 73.64 71 THR F O 1
ATOM 7608 N N . ASN F 2 76 ? 62.562 -47.295 93.336 1.00 66.59 72 ASN F N 1
ATOM 7609 C CA . ASN F 2 76 ? 61.203 -46.772 93.365 1.00 66.54 72 ASN F CA 1
ATOM 7610 C C . ASN F 2 76 ? 60.453 -47.274 94.596 1.00 68.09 72 ASN F C 1
ATOM 7611 O O . ASN F 2 76 ? 60.605 -48.429 94.995 1.00 63.06 72 ASN F O 1
ATOM 7616 N N . LEU F 2 77 ? 59.646 -46.404 95.195 1.00 68.35 73 LEU F N 1
ATOM 7617 C CA . LEU F 2 77 ? 58.959 -46.738 96.437 1.00 68.12 73 LEU F CA 1
ATOM 7618 C C . LEU F 2 77 ? 57.448 -46.554 96.325 1.00 68.18 73 LEU F C 1
ATOM 7619 O O . LEU F 2 77 ? 56.963 -45.817 95.465 1.00 70.91 73 LEU F O 1
ATOM 7624 N N . ALA F 2 78 ? 56.711 -47.229 97.202 1.00 63.60 74 ALA F N 1
ATOM 7625 C CA . ALA F 2 78 ? 55.256 -47.126 97.240 1.00 63.01 74 ALA F CA 1
ATOM 7626 C C . ALA F 2 78 ? 54.705 -47.742 98.522 1.00 74.45 74 ALA F C 1
ATOM 7627 O O . ALA F 2 78 ? 55.151 -48.808 98.947 1.00 83.17 74 ALA F O 1
ATOM 7629 N N . HIS F 2 79 ? 53.737 -47.069 99.136 1.00 75.84 75 HIS F N 1
ATOM 7630 C CA . HIS F 2 79 ? 53.130 -47.564 100.369 1.00 74.95 75 HIS F CA 1
ATOM 7631 C C . HIS F 2 79 ? 51.641 -47.841 100.188 1.00 74.87 75 HIS F C 1
ATOM 7632 O O . HIS F 2 79 ? 51.013 -47.331 99.260 1.00 66.73 75 HIS F O 1
ATOM 7639 N N . LEU F 2 80 ? 51.083 -48.650 101.083 1.00 82.47 76 LEU F N 1
ATOM 7640 C CA . LEU F 2 80 ? 49.669 -49.006 101.021 1.00 85.60 76 LEU F CA 1
ATOM 7641 C C . LEU F 2 80 ? 49.008 -48.916 102.392 1.00 81.07 76 LEU F C 1
ATOM 7642 O O . LEU F 2 80 ? 49.461 -49.536 103.353 1.00 76.75 76 LEU F O 1
ATOM 7647 N N . SER F 2 81 ? 47.934 -48.137 102.474 1.00 91.35 77 SER F N 1
ATOM 7648 C CA . SER F 2 81 ? 47.180 -47.998 103.713 1.00 91.73 77 SER F CA 1
ATOM 7649 C C . SER F 2 81 ? 45.887 -48.804 103.641 1.00 95.44 77 SER F C 1
ATOM 7650 O O . SER F 2 81 ? 45.072 -48.608 102.739 1.00 100.82 77 SER F O 1
ATOM 7653 N N . LEU F 2 82 ? 45.705 -49.711 104.594 1.00 90.23 78 LEU F N 1
ATOM 7654 C CA . LEU F 2 82 ? 44.536 -50.582 104.611 1.00 92.38 78 LEU F CA 1
ATOM 7655 C C . LEU F 2 82 ? 44.046 -50.801 106.038 1.00 90.45 78 LEU F C 1
ATOM 7656 O O . LEU F 2 82 ? 44.811 -51.224 106.901 1.00 96.78 78 LEU F O 1
ATOM 7661 N N . PRO F 2 83 ? 42.761 -50.510 106.288 1.00 82.47 79 PRO F N 1
ATOM 7662 C CA . PRO F 2 83 ? 42.166 -50.661 107.620 1.00 73.40 79 PRO F CA 1
ATOM 7663 C C . PRO F 2 83 ? 42.352 -52.070 108.174 1.00 74.06 79 PRO F C 1
ATOM 7664 O O . PRO F 2 83 ? 42.291 -53.042 107.421 1.00 71.87 79 PRO F O 1
ATOM 7668 N N . SER F 2 84 ? 42.576 -52.172 109.481 1.00 77.90 80 SER F N 1
ATOM 7669 C CA . SER F 2 84 ? 42.744 -53.467 110.129 1.00 84.23 80 SER F CA 1
ATOM 7670 C C . SER F 2 84 ? 41.414 -54.209 110.211 1.00 87.28 80 SER F C 1
ATOM 7671 O O . SER F 2 84 ? 41.352 -55.346 110.678 1.00 79.41 80 SER F O 1
ATOM 7674 N N . GLU F 2 85 ? 40.352 -53.554 109.754 1.00 100.57 81 GLU F N 1
ATOM 7675 C CA . GLU F 2 85 ? 39.022 -54.145 109.761 1.00 105.16 81 GLU F CA 1
ATOM 7676 C C . GLU F 2 85 ? 38.753 -54.879 108.453 1.00 107.77 81 GLU F C 1
ATOM 7677 O O . GLU F 2 85 ? 37.752 -55.583 108.319 1.00 113.62 81 GLU F O 1
ATOM 7683 N N . GLU F 2 86 ? 39.655 -54.711 107.492 1.00 97.60 82 GLU F N 1
ATOM 7684 C CA . GLU F 2 86 ? 39.486 -55.307 106.173 1.00 91.80 82 GLU F CA 1
ATOM 7685 C C . GLU F 2 86 ? 40.622 -56.262 105.826 1.00 96.04 82 GLU F C 1
ATOM 7686 O O . GLU F 2 86 ? 40.532 -57.017 104.858 1.00 100.45 82 GLU F O 1
ATOM 7692 N N . LEU F 2 87 ? 41.689 -56.228 106.618 1.00 100.84 83 LEU F N 1
ATOM 7693 C CA . LEU F 2 87 ? 42.872 -57.042 106.346 1.00 99.56 83 LEU F CA 1
ATOM 7694 C C . LEU F 2 87 ? 42.547 -58.526 106.175 1.00 97.52 83 LEU F C 1
ATOM 7695 O O . LEU F 2 87 ? 43.213 -59.229 105.415 1.00 88.65 83 LEU F O 1
ATOM 7700 N N . ALA F 2 88 ? 41.521 -58.994 106.876 1.00 103.94 84 ALA F N 1
ATOM 7701 C CA . ALA F 2 88 ? 41.130 -60.398 106.814 1.00 96.67 84 ALA F CA 1
ATOM 7702 C C . ALA F 2 88 ? 40.561 -60.753 105.445 1.00 85.04 84 ALA F C 1
ATOM 7703 O O . ALA F 2 88 ? 40.554 -61.917 105.046 1.00 90.34 84 ALA F O 1
ATOM 7705 N N . SER F 2 89 ? 40.085 -59.739 104.731 1.00 69.78 85 SER F N 1
ATOM 7706 C CA . SER F 2 89 ? 39.474 -59.941 103.424 1.00 69.60 85 SER F CA 1
ATOM 7707 C C . SER F 2 89 ? 40.483 -59.755 102.295 1.00 69.40 85 SER F C 1
ATOM 7708 O O . SER F 2 89 ? 40.212 -60.108 101.148 1.00 69.93 85 SER F O 1
ATOM 7711 N N . TRP F 2 90 ? 41.646 -59.204 102.626 1.00 80.05 86 TRP F N 1
ATOM 7712 C CA . TRP F 2 90 ? 42.668 -58.928 101.622 1.00 85.74 86 TRP F CA 1
ATOM 7713 C C . TRP F 2 90 ? 43.958 -59.700 101.883 1.00 84.83 86 TRP F C 1
ATOM 7714 O O . TRP F 2 90 ? 45.049 -59.217 101.585 1.00 80.60 86 TRP F O 1
ATOM 7725 N N . GLU F 2 91 ? 43.828 -60.901 102.439 1.00 93.32 87 GLU F N 1
ATOM 7726 C CA . GLU F 2 91 ? 44.985 -61.756 102.692 1.00 102.81 87 GLU F CA 1
ATOM 7727 C C . GLU F 2 91 ? 45.120 -62.828 101.616 1.00 103.01 87 GLU F C 1
ATOM 7728 O O . GLU F 2 91 ? 44.127 -63.433 101.211 1.00 104.19 87 GLU F O 1
ATOM 7734 N N . PRO F 2 92 ? 46.355 -63.069 101.149 1.00 94.47 88 PRO F N 1
ATOM 7735 C CA . PRO F 2 92 ? 47.557 -62.330 101.548 1.00 87.86 88 PRO F CA 1
ATOM 7736 C C . PRO F 2 92 ? 47.734 -61.055 100.728 1.00 90.36 88 PRO F C 1
ATOM 7737 O O . PRO F 2 92 ? 46.792 -60.609 100.072 1.00 96.32 88 PRO F O 1
ATOM 7741 N N . LEU F 2 93 ? 48.933 -60.483 100.764 1.00 85.90 89 LEU F N 1
ATOM 7742 C CA . LEU F 2 93 ? 49.225 -59.258 100.025 1.00 80.96 89 LEU F CA 1
ATOM 7743 C C . LEU F 2 93 ? 50.414 -59.455 99.086 1.00 78.62 89 LEU F C 1
ATOM 7744 O O . LEU F 2 93 ? 51.410 -60.077 99.456 1.00 78.73 89 LEU F O 1
ATOM 7749 N N . VAL F 2 94 ? 50.305 -58.921 97.873 1.00 72.44 90 VAL F N 1
ATOM 7750 C CA . VAL F 2 94 ? 51.351 -59.080 96.867 1.00 71.22 90 VAL F CA 1
ATOM 7751 C C . VAL F 2 94 ? 51.771 -57.734 96.274 1.00 76.74 90 VAL F C 1
ATOM 7752 O O . VAL F 2 94 ? 50.977 -56.795 96.223 1.00 79.99 90 VAL F O 1
ATOM 7756 N N . CYS F 2 95 ? 53.022 -57.648 95.830 1.00 72.24 91 CYS F N 1
ATOM 7757 C CA . CYS F 2 95 ? 53.543 -56.431 95.216 1.00 72.54 91 CYS F CA 1
ATOM 7758 C C . CYS F 2 95 ? 54.159 -56.723 93.850 1.00 79.63 91 CYS F C 1
ATOM 7759 O O . CYS F 2 95 ? 54.892 -57.696 93.688 1.00 78.08 91 CYS F O 1
ATOM 7762 N N . HIS F 2 96 ? 53.858 -55.873 92.873 1.00 91.95 92 HIS F N 1
ATOM 7763 C CA . HIS F 2 96 ? 54.376 -56.049 91.521 1.00 93.56 92 HIS F CA 1
ATOM 7764 C C . HIS F 2 96 ? 55.179 -54.829 91.078 1.00 85.62 92 HIS F C 1
ATOM 7765 O O . HIS F 2 96 ? 54.926 -53.712 91.528 1.00 80.01 92 HIS F O 1
ATOM 7772 N N . THR F 2 97 ? 56.148 -55.048 90.194 1.00 85.39 93 THR F N 1
ATOM 7773 C CA . THR F 2 97 ? 56.951 -53.954 89.656 1.00 91.16 93 THR F CA 1
ATOM 7774 C C . THR F 2 97 ? 57.452 -54.278 88.252 1.00 96.09 93 THR F C 1
ATOM 7775 O O . THR F 2 97 ? 57.185 -55.356 87.721 1.00 92.76 93 THR F O 1
ATOM 7779 N N . GLY F 2 98 ? 58.180 -53.338 87.657 1.00 108.96 94 GLY F N 1
ATOM 7780 C CA . GLY F 2 98 ? 58.712 -53.517 86.318 1.00 117.21 94 GLY F CA 1
ATOM 7781 C C . GLY F 2 98 ? 57.693 -53.170 85.251 1.00 126.38 94 GLY F C 1
ATOM 7782 O O . GLY F 2 98 ? 56.833 -52.316 85.466 1.00 128.34 94 GLY F O 1
ATOM 7783 N N . PRO F 2 99 ? 57.780 -53.832 84.088 1.00 130.99 95 PRO F N 1
ATOM 7784 C CA . PRO F 2 99 ? 58.811 -54.828 83.779 1.00 135.30 95 PRO F CA 1
ATOM 7785 C C . PRO F 2 99 ? 60.132 -54.173 83.392 1.00 144.94 95 PRO F C 1
ATOM 7786 O O . PRO F 2 99 ? 61.188 -54.565 83.889 1.00 144.77 95 PRO F O 1
ATOM 7790 N N . GLY F 2 100 ? 60.065 -53.182 82.508 1.00 155.06 96 GLY F N 1
ATOM 7791 C CA . GLY F 2 100 ? 61.257 -52.518 82.013 1.00 163.26 96 GLY F CA 1
ATOM 7792 C C . GLY F 2 100 ? 61.740 -53.149 80.722 1.00 169.61 96 GLY F C 1
ATOM 7793 O O . GLY F 2 100 ? 62.932 -53.415 80.557 1.00 172.51 96 GLY F O 1
ATOM 7794 N N . ALA F 2 101 ? 60.806 -53.392 79.807 1.00 169.96 97 ALA F N 1
ATOM 7795 C CA . ALA F 2 101 ? 61.111 -54.028 78.529 1.00 169.53 97 ALA F CA 1
ATOM 7796 C C . ALA F 2 101 ? 61.635 -55.449 78.717 1.00 166.70 97 ALA F C 1
ATOM 7797 O O . ALA F 2 101 ? 62.120 -56.071 77.773 1.00 171.51 97 ALA F O 1
ATOM 7799 N N . GLU F 2 102 ? 61.529 -55.959 79.941 1.00 153.60 98 GLU F N 1
ATOM 7800 C CA . GLU F 2 102 ? 61.983 -57.309 80.250 1.00 139.14 98 GLU F CA 1
ATOM 7801 C C . GLU F 2 102 ? 60.951 -58.343 79.810 1.00 128.06 98 GLU F C 1
ATOM 7802 O O . GLU F 2 102 ? 61.170 -59.547 79.942 1.00 121.31 98 GLU F O 1
ATOM 7804 N N . GLY F 2 103 ? 59.827 -57.863 79.289 1.00 123.58 99 GLY F N 1
ATOM 7805 C CA . GLY F 2 103 ? 58.766 -58.738 78.826 1.00 116.18 99 GLY F CA 1
ATOM 7806 C C . GLY F 2 103 ? 57.528 -58.663 79.697 1.00 102.56 99 GLY F C 1
ATOM 7807 O O . GLY F 2 103 ? 56.489 -58.155 79.274 1.00 96.75 99 GLY F O 1
ATOM 7808 N N . HIS F 2 104 ? 57.639 -59.170 80.920 1.00 95.26 100 HIS F N 1
ATOM 7809 C CA . HIS F 2 104 ? 56.516 -59.189 81.850 1.00 84.74 100 HIS F CA 1
ATOM 7810 C C . HIS F 2 104 ? 56.918 -58.654 83.220 1.00 82.92 100 HIS F C 1
ATOM 7811 O O . HIS F 2 104 ? 58.103 -58.500 83.514 1.00 86.11 100 HIS F O 1
ATOM 7818 N N . SER F 2 105 ? 55.923 -58.377 84.057 1.00 87.03 101 SER F N 1
ATOM 7819 C CA . SER F 2 105 ? 56.163 -57.811 85.379 1.00 91.26 101 SER F CA 1
ATOM 7820 C C . SER F 2 105 ? 56.942 -58.763 86.281 1.00 91.57 101 SER F C 1
ATOM 7821 O O . SER F 2 105 ? 57.174 -59.920 85.932 1.00 90.54 101 SER F O 1
ATOM 7824 N N . ARG F 2 106 ? 57.345 -58.260 87.443 1.00 92.52 102 ARG F N 1
ATOM 7825 C CA . ARG F 2 106 ? 58.064 -59.056 88.429 1.00 85.31 102 ARG F CA 1
ATOM 7826 C C . ARG F 2 106 ? 57.478 -58.803 89.813 1.00 89.52 102 ARG F C 1
ATOM 7827 O O . ARG F 2 106 ? 57.646 -57.724 90.380 1.00 94.49 102 ARG F O 1
ATOM 7835 N N . SER F 2 107 ? 56.785 -59.801 90.352 1.00 91.25 103 SER F N 1
ATOM 7836 C CA . SER F 2 107 ? 56.091 -59.646 91.625 1.00 86.61 103 SER F CA 1
ATOM 7837 C C . SER F 2 107 ? 56.826 -60.315 92.783 1.00 84.31 103 SER F C 1
ATOM 7838 O O . SER F 2 107 ? 57.682 -61.176 92.579 1.00 79.52 103 SER F O 1
ATOM 7841 N N . THR F 2 108 ? 56.480 -59.907 94.000 1.00 87.09 104 THR F N 1
ATOM 7842 C CA . THR F 2 108 ? 57.065 -60.483 95.204 1.00 86.94 104 THR F CA 1
ATOM 7843 C C . THR F 2 108 ? 56.316 -61.743 95.618 1.00 93.38 104 THR F C 1
ATOM 7844 O O . THR F 2 108 ? 55.317 -62.114 95.002 1.00 84.90 104 THR F O 1
ATOM 7848 N N . GLN F 2 109 ? 56.806 -62.393 96.668 1.00 101.96 105 GLN F N 1
ATOM 7849 C CA . GLN F 2 109 ? 56.145 -63.569 97.216 1.00 100.64 105 GLN F CA 1
ATOM 7850 C C . GLN F 2 109 ? 55.044 -63.137 98.176 1.00 95.78 105 GLN F C 1
ATOM 7851 O O . GLN F 2 109 ? 55.231 -62.204 98.958 1.00 94.61 105 GLN F O 1
ATOM 7857 N N . PRO F 2 110 ? 53.888 -63.815 98.117 1.00 94.46 106 PRO F N 1
ATOM 7858 C CA . PRO F 2 110 ? 52.724 -63.479 98.943 1.00 92.66 106 PRO F CA 1
ATOM 7859 C C . PRO F 2 110 ? 53.077 -63.348 100.420 1.00 93.23 106 PRO F C 1
ATOM 7860 O O . PRO F 2 110 ? 53.725 -64.231 100.983 1.00 89.42 106 PRO F O 1
ATOM 7864 N N . MET F 2 111 ? 52.648 -62.252 101.036 1.00 93.00 107 MET F N 1
ATOM 7865 C CA . MET F 2 111 ? 52.894 -62.027 102.453 1.00 91.78 107 MET F CA 1
ATOM 7866 C C . MET F 2 111 ? 51.591 -62.067 103.241 1.00 90.93 107 MET F C 1
ATOM 7867 O O . MET F 2 111 ? 50.625 -61.385 102.898 1.00 79.73 107 MET F O 1
ATOM 7872 N N . HIS F 2 112 ? 51.570 -62.868 104.301 1.00 105.05 108 HIS F N 1
ATOM 7873 C CA . HIS F 2 112 ? 50.371 -63.032 105.113 1.00 119.60 108 HIS F CA 1
ATOM 7874 C C . HIS F 2 112 ? 50.306 -62.014 106.247 1.00 119.98 108 HIS F C 1
ATOM 7875 O O . HIS F 2 112 ? 51.313 -61.409 106.612 1.00 118.13 108 HIS F O 1
ATOM 7882 N N . LEU F 2 113 ? 49.110 -61.835 106.799 1.00 121.30 109 LEU F N 1
ATOM 7883 C CA . LEU F 2 113 ? 48.896 -60.894 107.891 1.00 122.94 109 LEU F CA 1
ATOM 7884 C C . LEU F 2 113 ? 48.173 -61.566 109.055 1.00 114.90 109 LEU F C 1
ATOM 7885 O O . LEU F 2 113 ? 47.216 -61.018 109.602 1.00 109.89 109 LEU F O 1
ATOM 7890 N N . SER F 2 114 ? 48.636 -62.756 109.426 1.00 111.44 110 SER F N 1
ATOM 7891 C CA . SER F 2 114 ? 48.031 -63.514 110.516 1.00 107.05 110 SER F CA 1
ATOM 7892 C C . SER F 2 114 ? 47.964 -62.693 111.800 1.00 96.28 110 SER F C 1
ATOM 7893 O O . SER F 2 114 ? 48.308 -63.180 112.878 1.00 86.83 110 SER F O 1
#

Radius of gyration: 45.06 Å; Cα contacts (8 Å, |Δi|>4): 2709; chains: 6; bounding box: 60×136×97 Å

Foldseek 3Di:
DAKAKPPQEDEEEFQDKDKIKIFHGPLFQKKFKFWDDPNDPTQGAWIDGQQDTPDGPSHDDPQWDKGDVVSRMMMIIGGRDDQVRQTWMWMWTHNDPPDDIDIYSTHGYGYHNDLVQADFWDKEKDWFDPVCCVPVQKTKMKIKTWSGPDQAKDKWKAKPNRTDDPQKAWDPGWDFPDPVDPRGITMIMMMHMGGSVQLQAQVMKIKMKMFGAGDDPPDDDDPPPDDNHGDMDMYIDGGD/DDFAKPPQEDEEEAQAKDKMKTAGDPQFQKKAKWWADPNDDTQGAWIDGQQRTDDGPSNDDPQWDKTDVRSGMIMIMGGRDDQVNFTWMKMWGFHDDVTDIDIYSTYGYGYDNDLVQFDFWDKEKDWADPVCCVPVQKIKIKIKTWRGPDFAKDKFKAKPNHTDPPQKAWDPTWDFPDPPDPSGYTMIMMMRMDGNVQLQDQVIKMKMKMFGAGDDPVDDDDDPDDDDHRDMDMYIDGGHHD/DPAKAKPPQEDEAEQQAKDKIKIAGDPQFFKKWKFWDDPRDDTQGAFIGGQQDTPDRPSNDDPQWDKTDVRSGMIMIMGGRDHQVNQTWMKMWTDNDPPGDIGIYSTYGYGYHNDLVLADFWDKEKDWFDPVCCVPVQKIKMKIKTWSGPPQAKDKWKDKPNHTDDPQKAWDDGWAFPDNVDPRGITMIMMMGIDGNVQLQDQVIKIKMKMFAAGDDPVPDDDDPDDDNHRGMDMYMDGRHHD/DDKDKDKDDWDWDDDPNFIKIKIKMKIWQWADDPDFKDKWKAFQVRDTADWAKPTWDQDPVGTIMIMIMGMDTPVCLVTGPFMWMWIDDVIGIDDTHNRD/DQKDKDKDDWDWDDDPNFIKIKIKMKIWQQADDPDWKDKWKAFPVGDTADWAWDHWDQDPVGTIMIMIMGMDGPVCQQVGFWMKMWIDPRVVPDIDIDDTHGDD/DWDKDKDDWDWDDDPNFIKIKIKIKIWQADDDPQFKDKWKAFDVRDTADWDKPGWDQDPVRGIMTMIMGIGTPVCLVVGPWMKMWIDDNVVPDIDIDDTDGDD

Secondary structure (DSSP, 8-state):
---EEE-SEEEEETT--EEEEEEPPTT--EEEEEEE-TT---EEEEEEESS-EEE--S--STTEEEE-SSSS-EEEEETT--GGG-SEEEEEEESSTTS--EE-S-EEEEEES-GGG-B--EEEEEPPPHHHHHHHSEEEEEEEEEEEBSS-EEEEEEETTEEE-TTEEE-SS-EES-SSSSS--EEEEEEEEEEHHHHT-TT-EEEEEEEE--B-TTS----SS---BSEEEEEEEE--/---EEE-SEE--BTT--EEEEEE-SSS-SEEEEEEE-TT---EEEEEEESS-EEE-TT--SSSEEEE-SSSS-EEEEE-S--GGG-EEEE--B-SSSSS--B----EEE--BS-GGG-B--EEEEEPPPHHHHHHHSEEEEEEEEEEEBSS-EEEEEEETTEEE-SSEEE-SS-EESSTTSSS--EEEEEEEEEEHHHHS-TT--EEEEEEE--B-TTS---SSS---BS-EEEEE------/--S-EEE-SEEEEETT--EEEEEE--TT--EEEEEEE-TT---EEEEEEESS-----TT--STTEEEE-TTSSSEEEEESS--GGG-SEEEEEEESSSSS--EE---EEEEEES-GGG-B--EEEEEPPPHHHHTTTSEEEEEEEEEEEBSS-EEEEEEETTEE--SSEEE-SS-EESSTTSSS--EEEEEEEEEEHHHHT-TT-EEEEEEEE--B-TTS----SS---BS-EEEEEEEPPP-/---B--BPPPEEEESSSSEEEEEEEEEEEE---SS----EEE-SSS-EE--EE---EEETTTEEEEEEEEEEEGGGGGTS-SBEEEE----EE---B---/---B--BPPPEEEESSSSEEEEEEEEEEEEPSSSS----EEEESS--EE--EE---EE-TTSSEEEEEEEEEETTSSGGG-SEEEEE--TTSSS-EE-PPBP--/--B--EEEEEEEESSSSEEEEEEEEEEEE-SSSS----EEE-SSS-EE--EE---EE-TTS-EEEEEEEEEETTTGGGS-SBEEEE--SSSSS-EE---B---

GO terms:
  GO:0005886 plasma membrane (C, IDA)
  GO:0046632 alpha-beta T cell differentiation (P, IMP)
  GO:0005515 protein binding (F, IPI)

Solvent-accessible surface area: 48226 Å² total; per-residue (Å²): 147,38,15,61,12,61,54,110,53,45,4,0,91,95,45,60,82,12,62,2,30,2,69,8,42,106,64,24,48,0,0,19,0,32,23,62,35,181,84,127,45,67,96,55,8,11,24,6,51,81,98,43,54,121,54,125,95,14,58,95,42,100,64,15,91,14,98,7,95,79,22,54,62,0,42,7,15,0,77,136,1,9,89,131,3,43,8,36,1,23,0,0,0,0,104,8,83,90,131,146,57,123,105,13,88,2,0,72,4,19,8,7,100,71,23,40,43,0,43,31,3,95,18,7,10,1,33,6,9,146,57,2,21,90,129,47,115,89,0,8,0,4,0,7,0,30,5,0,19,0,24,0,19,59,29,19,0,64,14,82,64,59,68,39,134,98,29,24,9,48,12,118,51,24,73,66,59,109,108,107,97,94,58,8,93,32,1,9,0,0,10,3,74,24,44,1,106,75,4,92,50,66,189,14,28,0,52,0,32,0,40,0,33,9,1,51,159,133,15,103,50,137,89,144,99,82,62,1,49,69,59,83,34,39,20,105,17,147,7,181,207,24,11,42,8,44,58,117,53,50,6,1,77,32,46,76,77,12,57,0,88,0,50,6,27,120,48,24,70,9,0,28,0,7,31,47,30,112,76,51,10,10,65,13,5,1,47,6,85,79,92,33,54,105,29,120,95,11,28,94,42,142,44,30,82,15,82,12,101,157,7,37,42,0,30,3,59,0,61,132,4,25,74,140,6,36,8,31,4,22,0,0,0,2,96,25,150,87,131,42,18,69,39,14,77,3,0,48,2,18,2,4,116,65,25,43,40,0,41,32,3,85,16,8,7,2,30,9,7,78,51,2,23,96,106,44,121,86,0,7,0,2,0,4,0,28,7,0,13,0,23,1,19,65,26,23,0,57,17,88,58,59,74,36,148,97,14,34,12,51,12,80,89,18,73,64,69,89,45,74,81,131,60,4,90,29,2,9,0,0,9,0,63,22,46,2,112,65,4,60,48,71,194,12,31,0,52,0,39,0,39,0,32,12,3,50,168,122,20,143,52,135,54,118,105,85,66,0,48,70,55,88,36,45,18,102,18,138,5,144,56,139,151,199,35,18,42,9,38,58,121,47,55,4,5,90,33,33,106,94,11,60,0,98,0,59,9,55,118,53,21,53,3,0,13,0,5,26,37,32,118,70,42,13,10,77,23,1,0,23,4,89,95,46,47,47,75,56,120,94,20,19,75,56,140,46,14,76,7,76,6,90,152,14,43,52,0,28,0,78,1,84,36,0,74,80,141,4,43,8,32,1,18,0,0,0,0,110,20,99,99,140,77,10,73,31,12,81,2,0,54,3,16,2,0,112,60,28,25,44,0,44,41,7,56,18,12,12,3,36,9,8,144,53,3,29,93,107,44,113,84,0,6,0,4,0,8,0,35,12,0,14,0,24,1,19,60,28,20,1,64,15,83,66,143,56,43,149,99,15,38,14,48,13,71,92,18,73,62,60,93,47,74,92,138,67,6,99,29,1,9,0,0,10,3,61,25,55,8,102,73,7,48,52,61,184,10,29,0,58,0,31,0,35,0,27,12,3,54,153,125,28,150,44,111,98,121,93,84,66,2,52,65,58,88,31,44,18,107,15,138,7,155,80,141,89,97,48,49,6,4,15,8,38,51,51,93,78,131,94,127,73,115,94,29,4,14,2,0,0,6,0,18,58,6,54,95,50,94,80,70,5,58,12,101,0,34,14,40,111,72,56,68,28,143,45,46,60,6,22,33,1,69,18,99,95,70,46,69,10,4,1,0,32,5,54,12,36,28,108,70,19,88,36,45,50,63,0,26,0,28,0,1,115,199,49,34,64,35,154,86,51,79,24,103,101,74,11,49,5,4,6,8,42,56,51,92,69,124,95,115,71,140,81,32,6,16,3,0,0,6,0,6,43,1,33,95,29,37,106,51,2,15,3,10,1,23,10,46,110,21,33,30,31,87,30,25,8,8,20,41,4,33,18,88,103,56,40,18,8,3,1,0,29,8,56,14,41,14,110,74,42,75,73,58,65,30,8,23,0,13,0,1,42,7,98,82,50,52,0,28,56,21,157,66,59,133,36,119,124,26,24,7,5,19,10,54,47,57,98,75,137,91,120,74,119,91,21,3,10,0,0,0,9,0,7,74,11,66,67,27,70,125,57,2,22,2,11,0,23,7,29,118,40,32,24,24,80,26,26,12,8,22,33,5,33,19,90,86,61,47,30,14,2,1,0,28,8,60,14,40,24,128,72,35,79,63,51,63,38,2,26,0,13,0,1,28,33,90,76,38,73,2,96,22,16,146,79,38,123,28,150

Organism: Homo sapiens (NCBI:txid9606)

Sequence (1032 aa):
MGVSQSPRYKVAKRGQDVALRCDPISGHVSLFWYQQALGQGPEFLTYFQNEAQLDKSGLPSDRFFAERPEGSVSTLKIQRTQQEDSAVYLCASSLGQAYEQYFGPGTRLTVTEDLKNVFPPEVAVFEPSEAEISHTQKATLVCLATGFYPDHVELSWWVNGKEVHSGVSTDPQPLKEQPALNDSRYCLSSRLRVSATFWQNPRNHFRCQVQFYGLSENDEWTQDRAKPVTQIVSAEAWGRMGVSQSPRYKVAKRGQDVALRCDPISGHVSLFWYQQALGQGPEFLTYFQNEAQLDKSGLPSDRFFAERPEGSVSTLKIQRTQQEDSAVYLCASSLGQAYEQYFGPGTRLTVTEDLKNVFPPEVAVFEPSEAEISHTQKATLVCLATGFYPDHVELSWWVNGKEVHSGVSTDPQPLKEQPALNDSRYCLSSRLRVSATFWQNPRNHFRCQVQFYGLSENDEWTQDRAKPVTQIVSAEAWGRADHMGVSQSPRYKVAKRGQDVALRCDPISGHVSLFWYQQALGQGPEFLTYFQNEAQLDKSGLPSDRFFAERPEGSVSTLKIQRTQQEDSAVYLCASSLGQAYEQYFGPGTRLTVTEDLKNVFPPEVAVFEPSEAEISHTQKATLVCLATGFYPDHVELSWWVNGKEVHSGVSTDPQPLKEQPALNDSRYCLSSRLRVSATFWQNPRNHFRCQVQFYGLSENDEWTQDRAKPVTQIVSAEAWGRADGTPFPSLAPPIMLLVDGKQQMVVVCLVLDVAPPGLDSPIWFSAGNGSALDAFTYGPSPATDGTWTNLAHLSLPSEELASWEPLVCHTGPHSRSTQPMHLSGTPFPSLAPPIMLLVDGKQQMVVVCLVLDVAPPGLDSPIWFSAGNGSALDAFTYGPSPATDGTWTNLAHLSLPSEELASWEPLVCHTGPGAEGHSRSTQPMHLSTPFPSLAPPIMLLVDGKQQMVVVCLVLDVAPPGLDSPIWFSAGNGSALDAFTYGPSPATDGTWTNLAHLSLPSEELASWEPLVCHTGPGAEGHSRSTQPMHLS